Protein AF-A0A6L7NIH3-F1 (afdb_monomer)

Structure (mmCIF, N/CA/C/O backbone):
data_AF-A0A6L7NIH3-F1
#
_entry.id   AF-A0A6L7NIH3-F1
#
loop_
_atom_site.group_PDB
_atom_site.id
_atom_site.type_symbol
_atom_site.label_atom_id
_atom_site.label_alt_id
_atom_site.label_comp_id
_atom_site.label_asym_id
_atom_site.label_entity_id
_atom_site.label_seq_id
_atom_site.pdbx_PDB_ins_code
_atom_site.Cartn_x
_atom_site.Cartn_y
_atom_site.Cartn_z
_atom_site.occupancy
_atom_site.B_iso_or_equiv
_atom_site.auth_seq_id
_atom_site.auth_comp_id
_atom_site.auth_asym_id
_atom_site.auth_atom_id
_atom_site.pdbx_PDB_model_num
ATOM 1 N N . SER A 1 1 ? 32.859 -11.192 33.783 1.00 64.94 1 SER A N 1
ATOM 2 C CA . SER A 1 1 ? 32.296 -10.245 34.754 1.00 64.94 1 SER A CA 1
ATOM 3 C C . SER A 1 1 ? 31.969 -8.943 34.057 1.00 64.94 1 SER A C 1
ATOM 5 O O . SER A 1 1 ? 32.725 -8.543 33.173 1.00 64.94 1 SER A O 1
ATOM 7 N N . ILE A 1 2 ? 30.845 -8.334 34.425 1.00 68.31 2 ILE A N 1
ATOM 8 C CA . ILE A 1 2 ? 30.326 -7.071 33.870 1.00 68.31 2 ILE A CA 1
ATOM 9 C C . ILE A 1 2 ? 30.194 -6.080 35.036 1.00 68.31 2 ILE A C 1
ATOM 11 O O . ILE A 1 2 ? 29.838 -6.509 36.135 1.00 68.31 2 ILE A O 1
ATOM 15 N N . ASP A 1 3 ? 30.538 -4.809 34.839 1.00 68.25 3 ASP A N 1
ATOM 16 C CA . ASP A 1 3 ? 30.329 -3.763 35.853 1.00 68.25 3 ASP A CA 1
ATOM 17 C C . ASP A 1 3 ? 28.953 -3.084 35.744 1.00 68.25 3 ASP A C 1
ATOM 19 O O . ASP A 1 3 ? 28.199 -3.306 34.799 1.00 68.25 3 ASP A O 1
ATOM 23 N N . THR A 1 4 ? 28.624 -2.224 36.710 1.00 62.25 4 THR A N 1
ATOM 24 C CA . THR A 1 4 ? 27.371 -1.443 36.746 1.00 62.25 4 THR A CA 1
ATOM 25 C C . THR A 1 4 ? 27.206 -0.439 35.602 1.00 62.25 4 THR A C 1
ATOM 27 O O . THR A 1 4 ? 26.145 0.166 35.486 1.00 62.25 4 THR A O 1
ATOM 30 N N . THR A 1 5 ? 28.224 -0.249 34.758 1.00 66.06 5 THR A N 1
ATOM 31 C CA . THR A 1 5 ? 28.164 0.573 33.537 1.00 66.06 5 THR A CA 1
ATOM 32 C C . THR A 1 5 ? 28.042 -0.271 32.268 1.00 66.06 5 THR A C 1
ATOM 34 O O . THR A 1 5 ? 28.232 0.239 31.167 1.00 66.06 5 THR A O 1
ATOM 37 N N . GLU A 1 6 ? 27.730 -1.563 32.420 1.00 66.00 6 GLU A N 1
ATOM 38 C CA . GLU A 1 6 ? 27.560 -2.534 31.336 1.00 66.00 6 GLU A CA 1
ATOM 39 C C . GLU A 1 6 ? 28.835 -2.731 30.495 1.00 66.00 6 GLU A C 1
ATOM 41 O O . GLU A 1 6 ? 28.773 -3.054 29.308 1.00 66.00 6 GLU A O 1
ATOM 46 N N . ASN A 1 7 ? 30.013 -2.573 31.109 1.00 71.94 7 ASN A N 1
ATOM 47 C CA . ASN A 1 7 ? 31.295 -2.867 30.474 1.00 71.94 7 ASN A CA 1
ATOM 48 C C . ASN A 1 7 ? 31.843 -4.225 30.920 1.00 71.94 7 ASN A C 1
ATOM 50 O O . ASN A 1 7 ? 31.820 -4.599 32.097 1.00 71.94 7 ASN A O 1
ATOM 54 N N . THR A 1 8 ? 32.377 -4.987 29.965 1.00 64.19 8 THR A N 1
ATOM 55 C CA . THR A 1 8 ? 32.917 -6.325 30.237 1.00 64.19 8 THR A CA 1
ATOM 56 C C . THR A 1 8 ? 34.336 -6.242 30.810 1.00 64.19 8 THR A C 1
ATOM 58 O O . THR A 1 8 ? 35.269 -5.851 30.115 1.00 64.19 8 THR A O 1
ATOM 61 N N . LEU A 1 9 ? 34.550 -6.673 32.055 1.00 58.28 9 LEU A N 1
ATOM 62 C CA . LEU A 1 9 ? 35.848 -6.555 32.741 1.00 58.28 9 LEU A CA 1
ATOM 63 C C . LEU A 1 9 ? 36.758 -7.783 32.577 1.00 58.28 9 LEU A C 1
ATOM 65 O O . LEU A 1 9 ? 37.980 -7.653 32.464 1.00 58.28 9 LEU A O 1
ATOM 69 N N . LEU A 1 10 ? 36.177 -8.986 32.563 1.00 57.31 10 LEU A N 1
ATOM 70 C CA . LEU A 1 10 ? 36.913 -10.253 32.463 1.00 57.31 10 LEU A CA 1
ATOM 71 C C . LEU A 1 10 ? 36.092 -11.299 31.695 1.00 57.31 10 LEU A C 1
ATOM 73 O O . LEU A 1 10 ? 34.949 -11.572 32.069 1.00 57.31 10 LEU A O 1
ATOM 77 N N . VAL A 1 11 ? 36.673 -11.913 30.661 1.00 58.59 11 VAL A N 1
ATOM 78 C CA . VAL A 1 11 ? 36.019 -12.930 29.811 1.00 58.59 11 VAL A CA 1
ATOM 79 C C . VAL A 1 11 ? 36.783 -14.252 29.882 1.00 58.59 11 VAL A C 1
ATOM 81 O O . VAL A 1 11 ? 37.997 -14.273 30.088 1.00 58.59 11 VAL A O 1
ATOM 84 N N . TYR A 1 12 ? 36.069 -15.369 29.718 1.00 49.81 12 TYR A N 1
ATOM 85 C CA . TYR A 1 12 ? 36.653 -16.705 29.603 1.00 49.81 12 TYR A CA 1
ATOM 86 C C . TYR A 1 12 ? 37.753 -16.742 28.523 1.00 49.81 12 TYR A C 1
ATOM 88 O O . TYR A 1 12 ? 37.640 -16.103 27.478 1.00 49.81 12 TYR A O 1
ATOM 96 N N . ARG A 1 13 ? 38.806 -17.528 28.783 1.00 44.50 13 ARG A N 1
ATOM 97 C CA . ARG A 1 13 ? 40.161 -17.525 28.181 1.00 44.50 13 ARG A CA 1
ATOM 98 C C . ARG A 1 13 ? 40.282 -17.503 26.639 1.00 44.50 13 ARG A C 1
ATOM 100 O O . ARG A 1 13 ? 41.393 -17.337 26.152 1.00 44.50 13 ARG A O 1
ATOM 107 N N . ASN A 1 14 ? 39.190 -17.657 25.888 1.00 46.81 14 ASN A N 1
ATOM 108 C CA . ASN A 1 14 ? 39.171 -17.796 24.426 1.00 46.81 14 ASN A CA 1
ATOM 109 C C . ASN A 1 14 ? 38.407 -16.693 23.667 1.00 46.81 14 ASN A C 1
ATOM 111 O O . ASN A 1 14 ? 38.300 -16.799 22.450 1.00 46.81 14 ASN A O 1
ATOM 115 N N . ILE A 1 15 ? 37.908 -15.632 24.321 1.00 55.78 15 ILE A N 1
ATOM 116 C CA . ILE A 1 15 ? 37.278 -14.499 23.605 1.00 55.78 15 ILE A CA 1
ATOM 117 C C . ILE A 1 15 ? 37.863 -13.146 24.059 1.00 55.78 15 ILE A C 1
ATOM 119 O O . ILE A 1 15 ? 37.171 -12.347 24.692 1.00 55.78 15 ILE A O 1
ATOM 123 N N . PRO A 1 16 ? 39.142 -12.848 23.749 1.00 58.28 16 PRO A N 1
ATOM 124 C CA . PRO A 1 16 ? 39.789 -11.600 24.173 1.00 58.28 16 PRO A CA 1
ATOM 125 C C . PRO A 1 16 ? 39.113 -10.344 23.605 1.00 58.28 16 PRO A C 1
ATOM 127 O O . PRO A 1 16 ? 39.158 -9.289 24.227 1.00 58.28 16 PRO A O 1
ATOM 130 N N . ALA A 1 17 ? 38.456 -10.465 22.444 1.00 58.50 17 ALA A N 1
ATOM 131 C CA . ALA A 1 17 ? 37.812 -9.360 21.731 1.00 58.50 17 ALA A CA 1
ATOM 132 C C . ALA A 1 17 ? 36.633 -8.716 22.485 1.00 58.50 17 ALA A C 1
ATOM 134 O O . ALA A 1 17 ? 36.238 -7.602 22.152 1.00 58.50 17 ALA A O 1
ATOM 135 N N . LEU A 1 18 ? 36.072 -9.405 23.485 1.00 60.09 18 LEU A N 1
ATOM 136 C CA . LEU A 1 18 ? 34.954 -8.909 24.294 1.00 60.09 18 LEU A CA 1
ATOM 137 C C . LEU A 1 18 ? 35.406 -8.147 25.548 1.00 60.09 18 LEU A C 1
ATOM 139 O O . LEU A 1 18 ? 34.585 -7.501 26.189 1.00 60.09 18 LEU A O 1
ATOM 143 N N . GLN A 1 19 ? 36.690 -8.189 25.913 1.00 72.44 19 GLN A N 1
ATOM 144 C CA . GLN A 1 19 ? 37.177 -7.481 27.096 1.00 72.44 19 GLN A CA 1
ATOM 145 C C . GLN A 1 19 ? 37.177 -5.960 26.858 1.00 72.44 19 GLN A C 1
ATOM 147 O O . GLN A 1 19 ? 37.755 -5.478 25.888 1.00 72.44 19 GLN A O 1
ATOM 152 N N . GLY A 1 20 ? 36.525 -5.208 27.745 1.00 66.50 20 GLY A N 1
ATOM 153 C CA . GLY A 1 20 ? 36.356 -3.753 27.667 1.00 66.50 20 GLY A CA 1
ATOM 154 C C . GLY A 1 20 ? 35.228 -3.273 26.747 1.00 66.50 20 GLY A C 1
ATOM 155 O O . GLY A 1 20 ? 35.105 -2.070 26.546 1.00 66.50 20 GLY A O 1
ATOM 156 N N . GLN A 1 21 ? 34.426 -4.176 26.173 1.00 72.00 21 GLN A N 1
ATOM 157 C CA . GLN A 1 21 ? 33.307 -3.812 25.297 1.00 72.00 21 GLN A CA 1
ATOM 158 C C . GLN A 1 21 ? 32.047 -3.466 26.102 1.00 72.00 21 GLN A C 1
ATOM 160 O O . GLN A 1 21 ? 31.743 -4.142 27.094 1.00 72.00 21 GLN A O 1
ATOM 165 N N . TYR A 1 22 ? 31.312 -2.461 25.617 1.00 74.12 22 TYR A N 1
ATOM 166 C CA . TYR A 1 22 ? 29.986 -2.082 26.105 1.00 74.12 22 TYR A CA 1
ATOM 167 C C . TYR A 1 22 ? 28.936 -3.092 25.629 1.00 74.12 22 TYR A C 1
ATOM 169 O O . TYR A 1 22 ? 28.858 -3.416 24.436 1.00 74.12 22 TYR A O 1
ATOM 177 N N . VAL A 1 23 ? 28.130 -3.603 26.557 1.00 65.19 23 VAL A N 1
ATOM 178 C CA . VAL A 1 23 ? 27.123 -4.641 26.284 1.00 65.19 23 VAL A CA 1
ATOM 179 C C . VAL A 1 23 ? 25.685 -4.173 26.510 1.00 65.19 23 VAL A C 1
ATOM 181 O O . VAL A 1 23 ? 24.791 -5.009 26.528 1.00 65.19 23 VAL A O 1
ATOM 184 N N . GLY A 1 24 ? 25.456 -2.867 26.664 1.00 64.44 24 GLY A N 1
ATOM 185 C CA . GLY A 1 24 ? 24.135 -2.274 26.892 1.00 64.44 24 GLY A CA 1
ATOM 186 C C . GLY A 1 24 ? 23.243 -2.101 25.655 1.00 64.44 24 GLY A C 1
ATOM 187 O O . GLY A 1 24 ? 23.565 -2.608 24.576 1.00 64.44 24 GLY A O 1
ATOM 188 N N . PRO A 1 25 ? 22.108 -1.388 25.782 1.00 55.44 25 PRO A N 1
ATOM 189 C CA . PRO A 1 25 ? 21.162 -1.163 24.686 1.00 55.44 25 PRO A CA 1
ATOM 190 C C . PRO A 1 25 ? 21.832 -0.597 23.420 1.00 55.44 25 PRO A C 1
ATOM 192 O O . PRO A 1 25 ? 22.645 0.321 23.492 1.00 55.44 25 PRO A O 1
ATOM 195 N N . GLY A 1 26 ? 21.508 -1.167 22.252 1.00 52.91 26 GLY A N 1
ATOM 196 C CA . GLY A 1 26 ? 22.100 -0.792 20.956 1.00 52.91 26 GLY A CA 1
ATOM 197 C C . GLY A 1 26 ? 23.450 -1.455 20.631 1.00 52.91 26 GLY A C 1
ATOM 198 O O . GLY A 1 26 ? 23.969 -1.288 19.530 1.00 52.91 26 GLY A O 1
ATOM 199 N N . SER A 1 27 ? 24.020 -2.238 21.552 1.00 66.19 27 SER A N 1
ATOM 200 C CA . SER A 1 27 ? 25.218 -3.050 21.307 1.00 66.19 27 SER A CA 1
ATOM 201 C C . SER A 1 27 ? 24.884 -4.366 20.594 1.00 66.19 27 SER A C 1
ATOM 203 O O . SER A 1 27 ? 23.883 -5.013 20.897 1.00 66.19 27 SER A O 1
ATOM 205 N N . ARG A 1 28 ? 25.802 -4.862 19.747 1.00 53.38 28 ARG A N 1
ATOM 206 C CA . ARG A 1 28 ? 25.752 -6.234 19.186 1.00 53.38 28 ARG A CA 1
ATOM 207 C C . ARG A 1 28 ? 25.773 -7.344 20.250 1.00 53.38 28 ARG A C 1
ATOM 209 O O . ARG A 1 28 ? 25.602 -8.513 19.928 1.00 53.38 28 ARG A O 1
ATOM 216 N N . TYR A 1 29 ? 26.039 -6.983 21.506 1.00 59.31 29 TYR A N 1
ATOM 217 C CA . TYR A 1 29 ? 26.082 -7.873 22.662 1.00 59.31 29 TYR A CA 1
ATOM 218 C C . TYR A 1 29 ? 24.987 -7.563 23.692 1.00 59.31 29 TYR A C 1
ATOM 220 O O . TYR A 1 29 ? 25.097 -8.019 24.829 1.00 59.31 29 TYR A O 1
ATOM 228 N N . ALA A 1 30 ? 23.937 -6.825 23.306 1.00 59.81 30 ALA A N 1
ATOM 229 C CA . ALA A 1 30 ? 22.843 -6.413 24.189 1.00 59.81 30 ALA A CA 1
ATOM 230 C C . ALA A 1 30 ? 22.188 -7.576 24.961 1.00 59.81 30 ALA A C 1
ATOM 232 O O . ALA A 1 30 ? 21.695 -7.379 26.061 1.00 59.81 30 ALA A O 1
ATOM 233 N N . GLY A 1 31 ? 22.244 -8.818 24.464 1.00 58.00 31 GLY A N 1
ATOM 234 C CA . GLY A 1 31 ? 21.772 -9.991 25.216 1.00 58.00 31 GLY A CA 1
ATOM 235 C C . GLY A 1 31 ? 22.489 -10.219 26.560 1.00 58.00 31 GLY A C 1
ATOM 236 O O . GLY A 1 31 ? 21.926 -10.844 27.456 1.00 58.00 31 G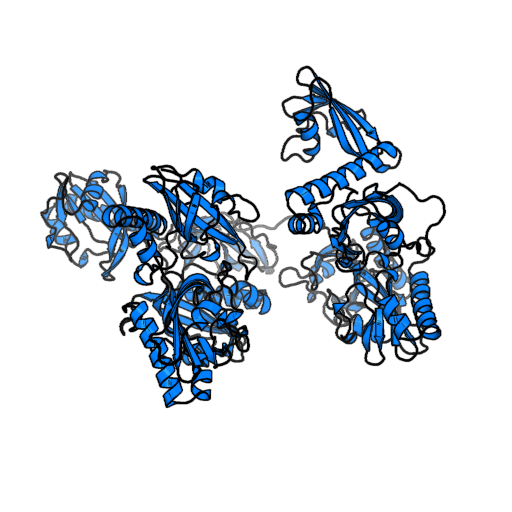LY A O 1
ATOM 237 N N . LEU A 1 32 ? 23.706 -9.689 26.736 1.00 60.94 32 LEU A N 1
ATOM 238 C CA . LEU A 1 32 ? 24.458 -9.764 27.991 1.00 60.94 32 LEU A CA 1
ATOM 239 C C . LEU A 1 32 ? 24.067 -8.670 29.002 1.00 60.94 32 LEU A C 1
ATOM 241 O O . LEU A 1 32 ? 24.336 -8.862 30.188 1.00 60.94 32 LEU A O 1
ATOM 245 N N . SER A 1 33 ? 23.416 -7.569 28.589 1.00 65.00 33 SER A N 1
ATOM 246 C CA . SER A 1 33 ? 22.929 -6.538 29.529 1.00 65.00 33 SER A CA 1
ATOM 247 C C . SER A 1 33 ? 21.819 -7.065 30.429 1.00 65.00 33 SER A C 1
ATOM 249 O O . SER A 1 33 ? 21.746 -6.687 31.596 1.00 65.00 33 SER A O 1
ATOM 251 N N . ARG A 1 34 ? 21.014 -8.017 29.936 1.00 66.50 34 ARG A N 1
ATOM 252 C CA . ARG A 1 34 ? 19.962 -8.669 30.726 1.00 66.50 34 ARG A CA 1
ATOM 253 C C . ARG A 1 34 ? 20.533 -9.320 31.988 1.00 66.50 34 ARG A C 1
ATOM 255 O O . ARG A 1 34 ? 19.971 -9.141 33.058 1.00 66.50 34 ARG A O 1
ATOM 262 N N . LEU A 1 35 ? 21.706 -9.956 31.894 1.00 66.62 35 LEU A N 1
ATOM 263 C CA . LEU A 1 35 ? 22.399 -10.532 33.055 1.00 66.62 35 LEU A CA 1
ATOM 264 C C . LEU A 1 35 ? 22.816 -9.465 34.074 1.00 66.62 35 LEU A C 1
ATOM 266 O O . LEU A 1 35 ? 22.855 -9.756 35.264 1.00 66.62 35 LEU A O 1
ATOM 270 N N . ALA A 1 36 ? 23.136 -8.247 33.624 1.00 65.00 36 ALA A N 1
ATOM 271 C CA . ALA A 1 36 ? 23.441 -7.135 34.518 1.00 65.00 36 ALA A CA 1
ATOM 272 C C . ALA A 1 36 ? 22.186 -6.582 35.208 1.00 65.00 36 ALA A C 1
ATOM 274 O O . ALA A 1 36 ? 22.233 -6.251 36.390 1.00 65.00 36 ALA A O 1
ATOM 275 N N . GLN A 1 37 ? 21.064 -6.546 34.490 1.00 69.38 37 GLN A N 1
ATOM 276 C CA . GLN A 1 37 ? 19.787 -6.020 34.969 1.00 69.38 37 GLN A CA 1
ATOM 277 C C . GLN A 1 37 ? 19.054 -6.978 35.919 1.00 69.38 37 GLN A C 1
ATOM 279 O O . GLN A 1 37 ? 18.404 -6.515 36.852 1.00 69.38 37 GLN A O 1
ATOM 284 N N . THR A 1 38 ? 19.155 -8.295 35.706 1.00 70.31 38 THR A N 1
ATOM 285 C CA . THR A 1 38 ? 18.419 -9.295 36.500 1.00 70.31 38 THR A CA 1
ATOM 286 C C . THR A 1 38 ? 19.219 -9.874 37.665 1.00 70.31 38 THR A C 1
ATOM 288 O O . THR A 1 38 ? 18.630 -10.454 38.573 1.00 70.31 38 THR A O 1
ATOM 291 N N . SER A 1 39 ? 20.548 -9.715 37.690 1.00 72.19 39 SER A N 1
ATOM 292 C CA . SER A 1 39 ? 21.392 -10.291 38.746 1.00 72.19 39 SER A CA 1
ATOM 293 C C . SER A 1 39 ? 21.141 -9.695 40.139 1.00 72.19 39 SER A C 1
ATOM 295 O O . SER A 1 39 ? 21.048 -8.483 40.316 1.00 72.19 39 SER A O 1
ATOM 297 N N . ALA A 1 40 ? 21.102 -10.564 41.149 1.00 77.38 40 ALA A N 1
ATOM 298 C CA . ALA A 1 40 ? 20.905 -10.216 42.555 1.00 77.38 40 ALA A CA 1
ATOM 299 C C . ALA A 1 40 ? 22.034 -10.783 43.435 1.00 77.38 40 ALA A C 1
ATOM 301 O O . ALA A 1 40 ? 22.788 -11.657 42.997 1.00 77.38 40 ALA A O 1
ATOM 302 N N . GLU A 1 41 ? 22.136 -10.315 44.686 1.00 78.81 41 GLU A N 1
ATOM 303 C CA . GLU A 1 41 ? 23.136 -10.803 45.657 1.00 78.81 41 GLU A CA 1
ATOM 304 C C . GLU A 1 41 ? 22.990 -12.299 45.971 1.00 78.81 41 GLU A C 1
ATOM 306 O O . GLU A 1 41 ? 23.982 -12.971 46.238 1.00 78.81 41 GLU A O 1
ATOM 311 N N . GLU A 1 42 ? 21.774 -12.848 45.902 1.00 78.12 42 GLU A N 1
ATOM 312 C CA . GLU A 1 42 ? 21.524 -14.281 46.125 1.00 78.12 42 GLU A CA 1
ATOM 313 C C . GLU A 1 42 ? 21.832 -15.149 44.887 1.00 78.12 42 GLU A C 1
ATOM 315 O O . GLU A 1 42 ? 21.912 -16.375 44.980 1.00 78.12 42 GLU A O 1
ATOM 320 N N . GLY A 1 43 ? 22.083 -14.507 43.742 1.00 78.44 43 GLY A N 1
ATOM 321 C CA . GLY A 1 43 ? 22.310 -15.142 42.450 1.00 78.44 43 GLY A CA 1
ATOM 322 C C . GLY A 1 43 ? 21.023 -15.570 41.739 1.00 78.44 43 GLY A C 1
ATOM 323 O O . GLY A 1 43 ? 20.030 -15.937 42.361 1.00 78.44 43 GLY A O 1
ATOM 324 N N . VAL A 1 44 ? 21.044 -15.525 40.408 1.00 78.69 44 VAL A N 1
ATOM 325 C CA . VAL A 1 44 ? 19.909 -15.849 39.536 1.00 78.69 44 VAL A CA 1
ATOM 326 C C . VAL A 1 44 ? 20.315 -16.898 38.513 1.00 78.69 44 VAL A C 1
ATOM 328 O O . VAL A 1 44 ? 21.457 -16.918 38.046 1.00 78.69 44 VAL A O 1
ATOM 331 N N . TRP A 1 45 ? 19.374 -17.771 38.164 1.00 76.19 45 TRP A N 1
ATOM 332 C CA . TRP A 1 45 ? 19.521 -18.688 37.041 1.00 76.19 45 TRP A CA 1
ATOM 333 C C . TRP A 1 45 ? 18.786 -18.131 35.834 1.00 76.19 45 TRP A C 1
ATOM 335 O O . TRP A 1 45 ? 17.589 -17.883 35.898 1.00 76.19 45 TRP A O 1
ATOM 345 N N . GLU A 1 46 ? 19.509 -18.005 34.736 1.00 68.56 46 GLU A N 1
ATOM 346 C CA . GLU A 1 46 ? 19.025 -17.526 33.449 1.00 68.56 46 GLU A CA 1
ATOM 347 C C . GLU A 1 46 ? 19.299 -18.592 32.391 1.00 68.56 46 GLU A C 1
ATOM 349 O O . GLU A 1 46 ? 20.247 -19.379 32.500 1.00 68.56 46 GLU A O 1
ATOM 354 N N . THR A 1 47 ? 18.475 -18.625 31.353 1.00 64.25 47 THR A N 1
ATOM 355 C CA . THR A 1 47 ? 18.703 -19.491 30.195 1.00 64.25 47 THR A CA 1
ATOM 356 C C . THR A 1 47 ? 19.078 -18.609 29.013 1.00 64.25 47 THR A C 1
ATOM 358 O O . THR A 1 47 ? 18.345 -17.697 28.647 1.00 64.25 47 THR A O 1
ATOM 361 N N . THR A 1 48 ? 20.242 -18.865 28.423 1.00 63.19 48 THR A N 1
ATOM 362 C CA . THR A 1 48 ? 20.728 -18.156 27.233 1.00 63.19 48 THR A CA 1
ATOM 363 C C . THR A 1 48 ? 21.036 -19.153 26.126 1.00 63.19 48 THR A C 1
ATOM 365 O O . THR A 1 48 ? 21.175 -20.348 26.374 1.00 63.19 48 THR A O 1
ATOM 368 N N . GLN A 1 49 ? 21.214 -18.676 24.901 1.00 61.38 49 GLN A N 1
ATOM 369 C CA . GLN A 1 49 ? 21.712 -19.508 23.806 1.00 61.38 49 GLN A CA 1
ATOM 370 C C . GLN A 1 49 ? 23.236 -19.438 23.722 1.00 61.38 49 GLN A C 1
ATOM 372 O O . GLN A 1 49 ? 23.859 -18.451 24.125 1.00 61.38 49 GLN A O 1
ATOM 377 N N . GLY A 1 50 ? 23.860 -20.500 23.223 1.00 59.31 50 GLY A N 1
ATOM 378 C CA . GLY A 1 50 ? 25.252 -20.430 22.812 1.00 59.31 50 GLY A CA 1
ATOM 379 C C . GLY A 1 50 ? 25.755 -21.718 22.187 1.00 59.31 50 GLY A C 1
ATOM 380 O O . GLY A 1 50 ? 25.362 -22.815 22.573 1.00 59.31 50 GLY A O 1
ATOM 381 N N . VAL A 1 51 ? 26.697 -21.577 21.257 1.00 55.69 51 VAL A N 1
ATOM 382 C CA . VAL A 1 51 ? 27.351 -22.716 20.612 1.00 55.69 51 VAL A CA 1
ATOM 383 C C . VAL A 1 51 ? 28.087 -23.544 21.663 1.00 55.69 51 VAL A C 1
ATOM 385 O O . VAL A 1 51 ? 28.990 -23.053 22.355 1.00 55.69 51 VAL A O 1
ATOM 388 N N . ASN A 1 52 ? 27.713 -24.813 21.799 1.00 59.19 52 ASN A N 1
ATOM 389 C CA . ASN A 1 52 ? 28.450 -25.742 22.632 1.00 59.19 52 ASN A CA 1
ATOM 390 C C . ASN A 1 52 ? 29.825 -25.982 21.982 1.00 59.19 52 ASN A C 1
ATOM 392 O O . ASN A 1 52 ? 29.927 -26.447 20.843 1.00 59.19 52 ASN A O 1
ATOM 396 N N . PRO A 1 53 ? 30.926 -25.664 22.685 1.00 50.91 53 PRO A N 1
ATOM 397 C CA . PRO A 1 53 ? 32.263 -25.745 22.111 1.00 50.91 53 PRO A CA 1
ATOM 398 C C . PRO A 1 53 ? 32.689 -27.178 21.751 1.00 50.91 53 PRO A C 1
ATOM 400 O O . PRO A 1 53 ? 33.634 -27.328 20.967 1.00 50.91 53 PRO A O 1
ATOM 403 N N . VAL A 1 54 ? 32.016 -28.195 22.307 1.00 49.38 54 VAL A N 1
ATOM 404 C CA . VAL A 1 54 ? 32.258 -29.626 22.081 1.00 49.38 54 VAL A CA 1
ATOM 405 C C . VAL A 1 54 ? 31.463 -30.139 20.884 1.00 49.38 54 VAL A C 1
ATOM 407 O O . VAL A 1 54 ? 32.066 -30.680 19.962 1.00 49.38 54 VAL A O 1
ATOM 410 N N . THR A 1 55 ? 30.142 -29.950 20.869 1.00 50.81 55 THR A N 1
ATOM 411 C CA . THR A 1 55 ? 29.258 -30.478 19.810 1.00 50.81 55 THR A CA 1
ATOM 412 C C . THR A 1 55 ? 29.228 -29.591 18.566 1.00 50.81 55 THR A C 1
ATOM 414 O O . THR A 1 55 ? 28.806 -30.046 17.509 1.00 50.81 55 THR A O 1
ATOM 417 N N . LYS A 1 56 ? 29.702 -28.339 18.674 1.00 49.34 56 LYS A N 1
ATOM 418 C CA . LYS A 1 56 ? 29.605 -27.291 17.640 1.00 49.34 56 LYS A CA 1
ATOM 419 C C . LYS A 1 56 ? 28.170 -26.919 17.264 1.00 49.34 56 LYS A C 1
ATOM 421 O O . LYS A 1 56 ? 27.979 -26.201 16.290 1.00 49.34 56 LYS A O 1
ATOM 426 N N . GLN A 1 57 ? 27.189 -27.369 18.038 1.00 50.41 57 GLN A N 1
ATOM 427 C CA . GLN A 1 57 ? 25.780 -27.068 17.831 1.00 50.41 57 GLN A CA 1
ATOM 428 C C . GLN A 1 57 ? 25.337 -25.948 18.765 1.00 50.41 57 GLN A C 1
ATOM 430 O O . GLN A 1 57 ? 25.927 -25.729 19.827 1.00 50.41 57 GLN A O 1
ATOM 435 N N . GLU A 1 58 ? 24.322 -25.208 18.342 1.00 55.00 58 GLU A N 1
ATOM 436 C CA . GLU A 1 58 ? 23.676 -24.216 19.184 1.00 55.00 58 GLU A CA 1
ATOM 437 C C . GLU A 1 58 ? 22.790 -24.934 20.202 1.00 55.00 58 GLU A C 1
ATOM 439 O O . GLU A 1 58 ? 21.902 -25.699 19.840 1.00 55.00 58 GLU A O 1
ATOM 444 N N . GLU A 1 59 ? 23.082 -24.741 21.487 1.00 60.88 59 GLU A N 1
ATOM 445 C CA . GLU A 1 59 ? 22.396 -25.440 22.570 1.00 60.88 59 GLU A CA 1
ATOM 446 C C . GLU A 1 59 ? 21.921 -24.435 23.629 1.00 60.88 59 GLU A C 1
ATOM 448 O O . GLU A 1 59 ? 22.591 -23.419 23.868 1.00 60.88 59 GLU A O 1
ATOM 453 N N . PRO A 1 60 ? 20.799 -24.711 24.319 1.00 61.69 60 PRO A N 1
ATOM 454 C CA . PRO A 1 60 ? 20.424 -23.966 25.510 1.00 61.69 60 PRO A CA 1
ATOM 455 C C . PRO A 1 60 ? 21.536 -24.048 26.564 1.00 61.69 60 PRO A C 1
ATOM 457 O O . PRO A 1 60 ? 22.046 -25.124 26.893 1.00 61.69 60 PRO A O 1
ATOM 460 N N . ARG A 1 61 ? 21.919 -22.900 27.120 1.00 68.69 61 ARG A N 1
ATOM 461 C CA . ARG A 1 61 ? 22.908 -22.783 28.193 1.00 68.69 61 ARG A CA 1
ATOM 462 C C . ARG A 1 61 ? 22.237 -22.251 29.447 1.00 68.69 61 ARG A C 1
ATOM 464 O O . ARG A 1 61 ? 21.573 -21.219 29.410 1.00 68.69 61 ARG A O 1
ATOM 471 N N . ARG A 1 62 ? 22.467 -22.914 30.578 1.00 71.81 62 ARG A N 1
ATOM 472 C CA . ARG A 1 62 ? 22.095 -22.383 31.893 1.00 71.81 62 ARG A CA 1
ATOM 473 C C . ARG A 1 62 ? 23.217 -21.490 32.386 1.00 71.81 62 ARG A C 1
ATOM 475 O O . ARG A 1 62 ? 24.372 -21.916 32.440 1.00 71.81 62 ARG A O 1
ATOM 482 N N . VAL A 1 63 ? 22.873 -20.253 32.713 1.00 75.06 63 VAL A N 1
ATOM 483 C CA . VAL A 1 63 ? 23.770 -19.225 33.226 1.00 75.06 63 VAL A CA 1
ATOM 484 C C . VAL A 1 63 ? 23.377 -18.936 34.663 1.00 75.06 63 VAL A C 1
ATOM 486 O O . VAL A 1 63 ? 22.253 -18.535 34.931 1.00 75.06 63 VAL A O 1
ATOM 489 N N . PHE A 1 64 ? 24.303 -19.122 35.594 1.00 81.75 64 PHE A N 1
ATOM 490 C CA . PHE A 1 64 ? 24.148 -18.603 36.946 1.00 81.75 64 PHE A CA 1
ATOM 491 C C . PHE A 1 64 ? 24.877 -17.269 37.034 1.00 81.75 64 PHE A C 1
ATOM 493 O O . PHE A 1 64 ? 26.063 -17.220 36.695 1.00 81.75 64 PHE A O 1
ATOM 500 N N . ALA A 1 65 ? 24.195 -16.212 37.466 1.00 82.94 65 ALA A N 1
ATOM 501 C CA . ALA A 1 65 ? 24.753 -14.871 37.607 1.00 82.94 65 ALA A CA 1
ATOM 502 C C . ALA A 1 65 ? 24.509 -14.317 39.014 1.00 82.94 65 ALA A C 1
ATOM 504 O O . ALA A 1 65 ? 23.393 -14.370 39.510 1.00 82.94 65 ALA A O 1
ATOM 505 N N . ILE A 1 66 ? 25.538 -13.762 39.651 1.00 85.25 66 ILE A N 1
ATOM 506 C CA . ILE A 1 66 ? 25.467 -13.159 40.987 1.00 85.25 66 ILE A CA 1
ATOM 507 C C . ILE A 1 66 ? 26.040 -11.744 40.955 1.00 85.25 66 ILE A C 1
ATOM 509 O O . ILE A 1 66 ? 27.098 -11.516 40.362 1.00 85.25 66 ILE A O 1
ATOM 513 N N . LEU A 1 67 ? 25.343 -10.806 41.595 1.00 81.31 67 LEU A N 1
ATOM 514 C CA . LEU A 1 67 ? 25.805 -9.435 41.785 1.00 81.31 67 LEU A CA 1
ATOM 515 C C . LEU A 1 67 ? 26.568 -9.338 43.109 1.00 81.31 67 LEU A C 1
ATOM 517 O O . LEU A 1 67 ? 26.028 -9.654 44.165 1.00 81.31 67 LEU A O 1
ATOM 521 N N . HIS A 1 68 ? 27.820 -8.894 43.069 1.00 82.75 68 HIS A N 1
ATOM 522 C CA . HIS A 1 68 ? 28.616 -8.661 44.271 1.00 82.75 68 HIS A CA 1
ATOM 523 C C . HIS A 1 68 ? 29.533 -7.453 44.075 1.00 82.75 68 HIS A C 1
ATOM 525 O O . HIS A 1 68 ? 30.265 -7.392 43.090 1.00 82.75 68 HIS A O 1
ATOM 531 N N . ASP A 1 69 ? 29.482 -6.486 44.996 1.00 81.25 69 ASP A N 1
ATOM 532 C CA . ASP A 1 69 ? 30.277 -5.247 44.955 1.00 81.25 69 ASP A CA 1
ATOM 533 C C . ASP A 1 69 ? 30.168 -4.472 43.623 1.00 81.25 69 ASP A C 1
ATOM 535 O O . ASP A 1 69 ? 31.150 -3.944 43.100 1.00 81.25 69 ASP A O 1
ATOM 539 N N . GLY A 1 70 ? 28.962 -4.416 43.042 1.00 71.88 70 GLY A N 1
ATOM 540 C CA . GLY A 1 70 ? 28.722 -3.746 41.755 1.00 71.88 70 GLY A CA 1
ATOM 541 C C . GLY A 1 70 ? 29.305 -4.485 40.544 1.00 71.88 70 GLY A C 1
ATOM 542 O O . GLY A 1 70 ? 29.403 -3.914 39.460 1.00 71.88 70 GLY A O 1
ATOM 543 N N . LEU A 1 71 ? 29.703 -5.748 40.717 1.00 72.94 71 LEU A N 1
ATOM 544 C CA . LEU A 1 71 ? 30.201 -6.617 39.659 1.00 72.94 71 LEU A CA 1
ATOM 545 C C . LEU A 1 71 ? 29.308 -7.842 39.509 1.00 72.94 71 LEU A C 1
ATOM 547 O O . LEU A 1 71 ? 29.000 -8.532 40.479 1.00 72.94 71 LEU A O 1
ATOM 551 N N . VAL A 1 72 ? 28.952 -8.154 38.269 1.00 76.62 72 VAL A N 1
ATOM 552 C CA . VAL A 1 72 ? 28.204 -9.364 37.933 1.00 76.62 72 VAL A CA 1
ATOM 553 C C . VAL A 1 72 ? 29.177 -10.476 37.590 1.00 76.62 72 VAL A C 1
ATOM 555 O O . VAL A 1 72 ? 29.962 -10.378 36.639 1.00 76.62 72 VAL A O 1
ATOM 558 N N . PHE A 1 73 ? 29.129 -11.553 38.366 1.00 79.25 73 PHE A N 1
ATOM 559 C CA . PHE A 1 73 ? 29.870 -12.784 38.127 1.00 79.25 73 PHE A CA 1
ATOM 560 C C . PHE A 1 73 ? 28.923 -13.814 37.539 1.00 79.25 73 PHE A C 1
ATOM 562 O O . PHE A 1 73 ? 27.922 -14.147 38.162 1.00 79.25 73 PHE A O 1
ATOM 569 N N . SER A 1 74 ? 29.246 -14.343 36.361 1.00 75.56 74 SER A N 1
ATOM 570 C CA . SER A 1 74 ? 28.434 -15.373 35.724 1.00 75.56 74 SER A CA 1
ATOM 571 C C . SER A 1 74 ? 29.257 -16.576 35.281 1.00 75.56 74 SER A C 1
ATOM 573 O O . SER A 1 74 ? 30.430 -16.457 34.914 1.00 75.56 74 SER A O 1
ATOM 575 N N . SER A 1 75 ? 28.636 -17.751 35.336 1.00 75.44 75 SER A N 1
ATOM 576 C CA . SER A 1 75 ? 29.164 -19.007 34.803 1.00 75.44 75 SER A CA 1
ATOM 577 C C . SER A 1 75 ? 28.058 -19.726 34.044 1.00 75.44 75 SER A C 1
ATOM 579 O O . SER A 1 75 ? 26.900 -19.653 34.448 1.00 75.44 75 SER A O 1
ATOM 581 N N . SER A 1 76 ? 28.402 -20.422 32.958 1.00 70.44 76 SER A N 1
ATOM 582 C CA . SER A 1 76 ? 27.421 -21.143 32.147 1.00 70.44 76 SER A CA 1
ATOM 583 C C . SER A 1 76 ? 27.827 -22.577 31.837 1.00 70.44 76 SER A C 1
ATOM 585 O O . SER A 1 76 ? 29.008 -22.870 31.629 1.00 70.44 76 SER A O 1
ATOM 587 N N . HIS A 1 77 ? 26.839 -23.463 31.741 1.00 65.56 77 HIS A N 1
ATOM 588 C CA . HIS A 1 77 ? 26.997 -24.823 31.227 1.00 65.56 77 HIS A CA 1
ATOM 589 C C . HIS A 1 77 ? 25.938 -25.119 30.159 1.00 65.56 77 HIS A C 1
ATOM 591 O O . HIS A 1 77 ? 24.873 -24.502 30.161 1.00 65.56 77 HIS A O 1
ATOM 597 N N . SER A 1 78 ? 26.229 -26.049 29.242 1.00 61.41 78 SER A N 1
ATOM 598 C CA . SER A 1 78 ? 25.191 -26.621 28.373 1.00 61.41 78 SER A CA 1
ATOM 599 C C . SER A 1 78 ? 24.143 -27.302 29.251 1.00 61.41 78 SER A C 1
ATOM 601 O O . SER A 1 78 ? 24.502 -28.014 30.195 1.00 61.41 78 SER A O 1
ATOM 603 N N . ALA A 1 79 ? 22.872 -27.015 28.995 1.00 60.09 79 ALA A N 1
ATOM 604 C CA . ALA A 1 79 ? 21.745 -27.572 29.729 1.00 60.09 79 ALA A CA 1
ATOM 605 C C . ALA A 1 79 ? 21.712 -29.107 29.576 1.00 60.09 79 ALA A C 1
ATOM 607 O O . ALA A 1 79 ? 21.996 -29.629 28.498 1.00 60.09 79 ALA A O 1
ATOM 608 N N . LEU A 1 80 ? 21.401 -29.846 30.647 1.00 58.31 80 LEU A N 1
ATOM 609 C CA . LEU A 1 80 ? 21.104 -31.280 30.526 1.00 58.31 80 LEU A CA 1
ATOM 610 C C . LEU A 1 80 ? 19.758 -31.454 29.800 1.00 58.31 80 LEU A C 1
ATOM 612 O O . LEU A 1 80 ? 18.930 -30.551 29.838 1.00 58.31 80 LEU A O 1
ATOM 616 N N . VAL A 1 81 ? 19.488 -32.616 29.191 1.00 57.66 81 VAL A N 1
ATOM 617 C CA . VAL A 1 81 ? 18.193 -32.881 28.515 1.00 57.66 81 VAL A CA 1
ATOM 618 C C . VAL A 1 81 ? 16.999 -32.595 29.440 1.00 57.66 81 VAL A C 1
ATOM 620 O O . VAL A 1 81 ? 16.038 -31.957 29.024 1.00 57.66 81 VAL A O 1
ATOM 623 N N . SER A 1 82 ? 17.113 -32.929 30.731 1.00 60.97 82 SER A N 1
ATOM 624 C CA . SER A 1 82 ? 16.099 -32.609 31.748 1.00 60.97 82 SER A CA 1
ATOM 625 C C . SER A 1 82 ? 15.844 -31.107 31.933 1.00 60.97 82 SER A C 1
ATOM 627 O O . SER A 1 82 ? 14.735 -30.705 32.270 1.00 60.97 82 SER A O 1
ATOM 629 N N . ASP A 1 83 ? 16.861 -30.270 31.725 1.00 67.00 83 ASP A N 1
ATOM 630 C CA . ASP A 1 83 ? 16.741 -28.811 31.809 1.00 67.00 83 ASP A CA 1
ATOM 631 C C . ASP A 1 83 ? 16.067 -28.241 30.545 1.00 67.00 83 ASP A C 1
ATOM 633 O O . ASP A 1 83 ? 15.360 -27.232 30.610 1.00 67.00 83 ASP A O 1
ATOM 637 N N . VAL A 1 84 ? 16.254 -28.896 29.392 1.00 69.00 84 VAL A N 1
ATOM 638 C CA . VAL A 1 84 ? 15.608 -28.532 28.120 1.00 69.00 84 VAL A CA 1
ATOM 639 C C . VAL A 1 84 ? 14.125 -28.908 28.139 1.00 69.00 84 VAL A C 1
ATOM 641 O O . VAL A 1 84 ? 13.292 -28.072 27.799 1.00 69.00 84 VAL A O 1
ATOM 644 N N . GLU A 1 85 ? 13.774 -30.100 28.630 1.00 81.56 85 GLU A N 1
ATOM 645 C CA . GLU A 1 85 ? 12.375 -30.509 28.830 1.00 81.56 85 GLU A CA 1
ATOM 646 C C . GLU A 1 85 ? 11.614 -29.539 29.747 1.00 81.56 85 GLU A C 1
ATOM 648 O O . GLU A 1 85 ? 10.476 -29.160 29.460 1.00 81.56 85 GLU A O 1
ATOM 653 N N . ALA A 1 86 ? 12.251 -29.095 30.837 1.00 78.56 86 ALA A N 1
ATOM 654 C CA . ALA A 1 86 ? 11.678 -28.092 31.733 1.00 78.56 86 ALA A CA 1
ATOM 655 C C . ALA A 1 86 ? 11.454 -26.744 31.024 1.00 78.56 86 ALA A C 1
ATOM 657 O O . ALA A 1 86 ? 10.421 -26.112 31.233 1.00 78.56 86 ALA A O 1
ATOM 658 N N . SER A 1 87 ? 12.382 -26.340 30.152 1.00 78.38 87 SER A N 1
ATOM 659 C CA . SER A 1 87 ? 12.282 -25.093 29.381 1.00 78.38 87 SER A CA 1
ATOM 660 C C . SER A 1 87 ? 11.140 -25.137 28.360 1.00 78.38 87 SER A C 1
ATOM 662 O O . SER A 1 87 ? 10.398 -24.168 28.231 1.00 78.38 87 SER A O 1
ATOM 664 N N . VAL A 1 88 ? 10.941 -26.273 27.682 1.00 85.94 88 VAL A N 1
ATOM 665 C CA . VAL A 1 88 ? 9.805 -26.458 26.762 1.00 85.94 88 VAL A CA 1
ATOM 666 C C . VAL A 1 88 ? 8.475 -26.381 27.512 1.00 85.94 88 VAL A C 1
ATOM 668 O O . VAL A 1 88 ? 7.553 -25.706 27.060 1.00 85.94 88 VAL A O 1
ATOM 671 N N . ARG A 1 89 ? 8.375 -27.011 28.688 1.00 91.12 89 ARG A N 1
ATOM 672 C CA . ARG A 1 89 ? 7.171 -26.913 29.530 1.00 91.12 89 ARG A CA 1
ATOM 673 C C . ARG A 1 89 ? 6.890 -25.483 29.974 1.00 91.12 89 ARG A C 1
ATOM 675 O O . ARG A 1 89 ? 5.737 -25.072 29.969 1.00 91.12 89 ARG A O 1
ATOM 682 N N . GLU A 1 90 ? 7.924 -24.726 30.335 1.00 87.44 90 GLU A N 1
ATOM 683 C CA . GLU A 1 90 ? 7.785 -23.311 30.690 1.00 87.44 90 GLU A CA 1
ATOM 684 C C . GLU A 1 90 ? 7.300 -22.474 29.497 1.00 87.44 90 GLU A C 1
ATOM 686 O O . GLU A 1 90 ? 6.411 -21.640 29.657 1.00 87.44 90 GLU A O 1
ATOM 691 N N . TYR A 1 91 ? 7.836 -22.720 28.299 1.00 88.44 91 TYR A N 1
ATOM 692 C CA . TYR A 1 91 ? 7.422 -22.028 27.077 1.00 88.44 91 TYR A CA 1
ATOM 693 C C . TYR A 1 91 ? 5.948 -22.312 26.731 1.00 88.44 91 TYR A C 1
ATOM 695 O O . TYR A 1 91 ? 5.183 -21.384 26.473 1.00 88.44 91 TYR A O 1
ATOM 703 N N . VAL A 1 92 ? 5.510 -23.572 26.835 1.00 95.12 92 VAL A N 1
ATOM 704 C CA . VAL A 1 92 ? 4.095 -23.952 26.661 1.00 95.12 92 VAL A CA 1
ATOM 705 C C . VAL A 1 92 ? 3.206 -23.347 27.758 1.00 95.12 92 VAL A C 1
ATOM 707 O O . VAL A 1 92 ? 2.126 -22.848 27.456 1.00 95.12 92 VAL A O 1
ATOM 710 N N . ALA A 1 93 ? 3.665 -23.305 29.012 1.00 92.88 93 ALA A N 1
ATOM 711 C CA . ALA A 1 93 ? 2.915 -22.697 30.115 1.00 92.88 93 ALA A CA 1
ATOM 712 C C . ALA A 1 93 ? 2.738 -21.175 29.956 1.00 92.88 93 ALA A C 1
ATOM 714 O O . ALA A 1 93 ? 1.707 -20.624 30.339 1.00 92.88 93 ALA A O 1
ATOM 715 N N . LYS A 1 94 ? 3.723 -20.480 29.371 1.00 90.94 94 LYS A N 1
ATOM 716 C CA . LYS A 1 94 ? 3.589 -19.058 29.009 1.00 90.94 94 LYS A CA 1
ATOM 717 C C . LYS A 1 94 ? 2.515 -18.858 27.944 1.00 90.94 94 LYS A C 1
ATOM 719 O O . LYS A 1 94 ? 1.724 -17.927 28.059 1.00 90.94 94 LYS A O 1
ATOM 724 N N . ALA A 1 95 ? 2.453 -19.745 26.951 1.00 92.88 95 ALA A N 1
ATOM 725 C CA . ALA A 1 95 ? 1.427 -19.692 25.917 1.00 92.88 95 ALA A CA 1
ATOM 726 C C . ALA A 1 95 ? 0.015 -19.919 26.479 1.00 92.88 95 ALA A C 1
ATOM 728 O O . ALA A 1 95 ? -0.897 -19.169 26.134 1.00 92.88 95 ALA A O 1
ATOM 729 N N . THR A 1 96 ? -0.171 -20.888 27.384 1.00 96.19 96 THR A N 1
ATOM 730 C CA . THR A 1 96 ? -1.475 -21.099 28.039 1.00 96.19 96 THR A CA 1
ATOM 731 C C . THR A 1 96 ? -1.847 -19.943 28.963 1.00 96.19 96 THR A C 1
ATOM 733 O O . THR A 1 96 ? -2.989 -19.507 28.952 1.00 96.19 96 THR A O 1
ATOM 736 N N . ALA A 1 97 ? -0.892 -19.370 29.703 1.00 92.69 97 ALA A N 1
ATOM 737 C CA . ALA A 1 97 ? -1.158 -18.186 30.523 1.00 92.69 97 ALA A CA 1
ATOM 738 C C . ALA A 1 97 ? -1.564 -16.972 29.670 1.00 92.69 97 ALA A C 1
ATOM 740 O O . ALA A 1 97 ? -2.457 -16.218 30.048 1.00 92.69 97 ALA A O 1
ATOM 741 N N . LYS A 1 98 ? -0.941 -16.802 28.495 1.00 90.19 98 LYS A N 1
ATOM 742 C CA . LYS A 1 98 ? -1.335 -15.779 27.521 1.00 90.19 98 LYS A CA 1
ATOM 743 C C . LYS A 1 98 ? -2.745 -16.026 26.983 1.00 90.19 98 LYS A C 1
ATOM 745 O O . LYS A 1 98 ? -3.498 -15.073 26.837 1.00 90.19 98 LYS A O 1
ATOM 750 N N . TYR A 1 99 ? -3.105 -17.280 26.713 1.00 95.00 99 TYR A N 1
ATOM 751 C CA . TYR A 1 99 ? -4.467 -17.652 26.324 1.00 95.00 99 TYR A CA 1
ATOM 752 C C . TYR A 1 99 ? -5.487 -17.284 27.405 1.00 95.00 99 TYR A C 1
ATOM 754 O O . TYR A 1 99 ? -6.476 -16.622 27.104 1.00 95.00 99 TYR A O 1
ATOM 762 N N . ASP A 1 100 ? -5.203 -17.630 28.661 1.00 93.19 100 ASP A N 1
ATOM 763 C CA . ASP A 1 100 ? -6.087 -17.331 29.792 1.00 93.19 100 ASP A CA 1
ATOM 764 C C . ASP A 1 100 ? -6.268 -15.821 30.016 1.00 93.19 100 ASP A C 1
ATOM 766 O O . ASP A 1 100 ? -7.314 -15.381 30.492 1.00 93.19 100 ASP A O 1
ATOM 770 N N . GLN A 1 101 ? -5.246 -15.024 29.690 1.00 89.38 101 GLN A N 1
ATOM 771 C CA . GLN A 1 101 ? -5.247 -13.576 29.883 1.00 89.38 101 GLN A CA 1
ATOM 772 C C . GLN A 1 101 ? -5.864 -12.807 28.705 1.00 89.38 101 GLN A C 1
ATOM 774 O O . GLN A 1 101 ? -6.663 -11.897 28.922 1.00 89.38 101 GLN A O 1
ATOM 779 N N . ASP A 1 102 ? -5.470 -13.148 27.477 1.00 90.25 102 ASP A N 1
ATOM 780 C CA . ASP A 1 102 ? -5.716 -12.335 26.280 1.00 90.25 102 ASP A CA 1
ATOM 781 C C . ASP A 1 102 ? -6.729 -12.974 25.309 1.00 90.25 102 ASP A C 1
ATOM 783 O O . ASP A 1 102 ? -7.164 -12.327 24.355 1.00 90.25 102 ASP A O 1
ATOM 787 N N . GLY A 1 103 ? -7.106 -14.237 25.529 1.00 88.75 103 GLY A N 1
ATOM 788 C CA . GLY A 1 103 ? -8.018 -14.990 24.670 1.00 88.75 103 GLY A CA 1
ATOM 789 C C . GLY A 1 103 ? -7.378 -15.575 23.402 1.00 88.75 103 GLY A C 1
ATOM 790 O O . GLY A 1 103 ? -6.221 -15.313 23.057 1.00 88.75 103 GLY A O 1
ATOM 791 N N . LEU A 1 104 ? -8.159 -16.400 22.695 1.00 90.12 104 LEU A N 1
ATOM 792 C CA . LEU A 1 104 ? -7.712 -17.205 21.551 1.00 90.12 104 LEU A CA 1
ATOM 793 C C . LEU A 1 104 ? -7.126 -16.369 20.403 1.00 90.12 104 LEU A C 1
ATOM 795 O O . LEU A 1 104 ? -6.021 -16.654 19.940 1.00 90.12 104 LEU A O 1
ATOM 799 N N . ASP A 1 105 ? -7.827 -15.316 19.979 1.00 84.38 105 ASP A N 1
ATOM 800 C CA . ASP A 1 105 ? -7.434 -14.502 18.820 1.00 84.38 105 ASP A CA 1
ATOM 801 C C . ASP A 1 105 ? -6.072 -13.824 19.024 1.00 84.38 105 ASP A C 1
ATOM 803 O O . ASP A 1 105 ? -5.255 -13.744 18.104 1.00 84.38 105 ASP A O 1
ATOM 807 N N . ALA A 1 106 ? -5.781 -13.381 20.251 1.00 80.88 106 ALA A N 1
ATOM 808 C CA . ALA A 1 106 ? -4.508 -12.754 20.592 1.00 80.88 106 ALA A CA 1
ATOM 809 C C . ALA A 1 106 ? -3.339 -13.752 20.582 1.00 80.88 106 ALA A C 1
ATOM 811 O O . ALA A 1 106 ? -2.216 -13.394 20.216 1.00 80.88 106 ALA A O 1
ATOM 812 N N . VAL A 1 107 ? -3.590 -15.001 20.982 1.00 85.25 107 VAL A N 1
ATOM 813 C CA . VAL A 1 107 ? -2.599 -16.084 20.935 1.00 85.25 107 VAL A CA 1
ATOM 814 C C . VAL A 1 107 ? -2.333 -16.506 19.494 1.00 85.25 107 VAL A C 1
ATOM 816 O O . VAL A 1 107 ? -1.167 -16.599 19.111 1.00 85.25 107 VAL A O 1
ATOM 819 N N . ILE A 1 108 ? -3.380 -16.683 18.680 1.00 90.25 108 ILE A N 1
ATOM 820 C CA . ILE A 1 108 ? -3.254 -16.994 17.247 1.00 90.25 108 ILE A CA 1
ATOM 821 C C . ILE A 1 108 ? -2.450 -15.903 16.534 1.00 90.25 108 ILE A C 1
ATOM 823 O O . ILE A 1 108 ? -1.477 -16.210 15.849 1.00 90.25 108 ILE A O 1
ATOM 827 N N . ALA A 1 109 ? -2.799 -14.629 16.735 1.00 79.56 109 ALA A N 1
ATOM 828 C CA . ALA A 1 109 ? -2.098 -13.513 16.103 1.00 79.56 109 ALA A CA 1
ATOM 829 C C . ALA A 1 109 ? -0.611 -13.443 16.495 1.00 79.56 109 ALA A C 1
ATOM 831 O O . ALA A 1 109 ? 0.228 -13.114 15.662 1.00 79.56 109 ALA A O 1
ATOM 832 N N . HIS A 1 110 ? -0.268 -13.761 17.749 1.00 85.56 110 HIS A N 1
ATOM 833 C CA . HIS A 1 110 ? 1.121 -13.754 18.206 1.00 85.56 110 HIS A CA 1
ATOM 834 C C . HIS A 1 110 ? 1.934 -14.925 17.634 1.00 85.56 110 HIS A C 1
ATOM 836 O O . HIS A 1 110 ? 3.019 -14.711 17.099 1.00 85.56 110 HIS A O 1
ATOM 842 N N . TYR A 1 111 ? 1.413 -16.152 17.727 1.00 87.88 111 TYR A N 1
ATOM 843 C CA . TYR A 1 111 ? 2.143 -17.368 17.348 1.00 87.88 111 TYR A CA 1
ATOM 844 C C . TYR A 1 111 ? 2.042 -17.729 15.857 1.00 87.88 111 TYR A C 1
ATOM 846 O O . TYR A 1 111 ? 2.658 -18.700 15.431 1.00 87.88 111 TYR A O 1
ATOM 854 N N . ASN A 1 112 ? 1.342 -16.931 15.045 1.00 84.75 112 ASN A N 1
ATOM 855 C CA . ASN A 1 112 ? 1.447 -16.950 13.579 1.00 84.75 112 ASN A CA 1
ATOM 856 C C . ASN A 1 112 ? 2.520 -15.992 13.026 1.00 84.75 112 ASN A C 1
ATOM 858 O O . ASN A 1 112 ? 2.536 -15.713 11.831 1.00 84.75 112 ASN A O 1
ATOM 862 N N . SER A 1 113 ? 3.433 -15.504 13.873 1.00 75.31 113 SER A N 1
ATOM 863 C CA . SER A 1 113 ? 4.600 -14.716 13.462 1.00 75.31 113 SER A CA 1
ATOM 864 C C . SER A 1 113 ? 5.908 -15.427 13.821 1.00 75.31 113 SER A C 1
ATOM 866 O O . SER A 1 113 ? 6.037 -15.967 14.924 1.00 75.31 113 SER A O 1
ATOM 868 N N . GLU A 1 114 ? 6.912 -15.374 12.935 1.00 70.25 114 GLU A N 1
ATOM 869 C CA . GLU A 1 114 ? 8.285 -15.806 13.251 1.00 70.25 114 GLU A CA 1
ATOM 870 C C . GLU A 1 114 ? 8.910 -14.971 14.390 1.00 70.25 114 GLU A C 1
ATOM 872 O O . GLU A 1 114 ? 9.798 -15.458 15.086 1.00 70.25 114 GLU A O 1
ATOM 877 N N . ASP A 1 115 ? 8.393 -13.771 14.683 1.00 70.94 115 ASP A N 1
ATOM 878 C CA . ASP A 1 115 ? 8.829 -12.968 15.838 1.00 70.94 115 ASP A CA 1
ATOM 879 C C . ASP A 1 115 ? 8.545 -13.654 17.188 1.00 70.94 115 ASP A C 1
ATOM 881 O O . ASP A 1 115 ? 9.126 -13.287 18.209 1.00 70.94 115 ASP A O 1
ATOM 885 N N . SER A 1 116 ? 7.650 -14.651 17.215 1.00 76.81 116 SER A N 1
ATOM 886 C CA . SER A 1 116 ? 7.352 -15.446 18.416 1.00 76.81 116 SER A CA 1
ATOM 887 C C . SER A 1 116 ? 8.409 -16.516 18.731 1.00 76.81 116 SER A C 1
ATOM 889 O O . SER A 1 116 ? 8.360 -17.137 19.798 1.00 76.81 116 SER A O 1
ATOM 891 N N . LEU A 1 117 ? 9.366 -16.752 17.824 1.00 73.50 117 LEU A N 1
ATOM 892 C CA . LEU A 1 117 ? 10.395 -17.781 17.964 1.00 73.50 117 LEU A CA 1
ATOM 893 C C . LEU A 1 117 ? 11.379 -17.456 19.094 1.00 73.50 117 LEU A C 1
ATOM 895 O O . LEU A 1 117 ? 12.026 -16.410 19.114 1.00 73.50 117 LEU A O 1
ATOM 899 N N . GLU A 1 118 ? 11.605 -18.423 19.982 1.00 69.31 118 GLU A N 1
ATOM 900 C CA . GLU A 1 118 ? 12.672 -18.368 20.986 1.00 69.31 118 GLU A CA 1
ATOM 901 C C . GLU A 1 118 ? 13.759 -19.402 20.647 1.00 69.31 118 GLU A C 1
ATOM 903 O O . GLU A 1 118 ? 13.898 -20.465 21.260 1.00 69.31 118 GLU A O 1
ATOM 908 N N . GLY A 1 119 ? 14.552 -19.097 19.612 1.00 67.50 119 GLY A N 1
ATOM 909 C CA . GLY A 1 119 ? 15.580 -19.995 19.077 1.00 67.50 119 GLY A CA 1
ATOM 910 C C . GLY A 1 119 ? 14.996 -21.210 18.373 1.00 67.50 119 GLY A C 1
ATOM 911 O O . GLY A 1 119 ? 14.491 -21.110 17.262 1.00 67.50 119 GLY A O 1
ATOM 912 N N . GLN A 1 120 ? 15.104 -22.379 19.010 1.00 70.50 120 GLN A N 1
ATOM 913 C CA . GLN A 1 120 ? 14.509 -23.616 18.496 1.00 70.50 120 GLN A CA 1
ATOM 914 C C . GLN A 1 120 ? 13.068 -23.840 18.974 1.00 70.50 120 GLN A C 1
ATOM 916 O O . GLN A 1 120 ? 12.391 -24.720 18.441 1.00 70.50 120 GLN A O 1
ATOM 921 N N . PHE A 1 121 ? 12.614 -23.076 19.975 1.00 83.44 121 PHE A N 1
ATOM 922 C CA . PHE A 1 121 ? 11.271 -23.196 20.528 1.00 83.44 121 PHE A CA 1
ATOM 923 C C . PHE A 1 121 ? 10.290 -22.367 19.712 1.00 83.44 121 PHE A C 1
ATOM 925 O O . PHE A 1 121 ? 10.493 -21.177 19.471 1.00 83.44 121 PHE A O 1
ATOM 932 N N . TYR A 1 122 ? 9.220 -23.029 19.304 1.00 88.25 122 TYR A N 1
ATOM 933 C CA . TYR A 1 122 ? 8.085 -22.428 18.630 1.00 88.25 122 TYR A CA 1
ATOM 934 C C . TYR A 1 122 ? 6.821 -23.127 19.087 1.00 88.25 122 TYR A C 1
ATOM 936 O O . TYR A 1 122 ? 6.834 -24.340 19.326 1.00 88.25 122 TYR A O 1
ATOM 944 N N . LEU A 1 123 ? 5.744 -22.369 19.232 1.00 95.06 123 LEU A N 1
ATOM 945 C CA . LEU A 1 123 ? 4.447 -22.927 19.569 1.00 95.06 123 LEU A CA 1
ATOM 946 C C . LEU A 1 123 ? 3.706 -23.291 18.284 1.00 95.06 123 LEU A C 1
ATOM 948 O O . LEU A 1 123 ? 3.725 -22.524 17.327 1.00 95.06 123 LEU A O 1
ATOM 952 N N . PHE A 1 124 ? 3.019 -24.424 18.280 1.00 94.94 124 PHE A N 1
ATOM 953 C CA . PHE A 1 124 ? 1.911 -24.655 17.363 1.00 94.94 124 PHE A CA 1
ATOM 954 C C . PHE A 1 124 ? 0.653 -24.984 18.168 1.00 94.94 124 PHE A C 1
ATOM 956 O O . PHE A 1 124 ? 0.720 -25.629 19.221 1.00 94.94 124 PHE A O 1
ATOM 963 N N . LEU A 1 125 ? -0.478 -24.465 17.695 1.00 97.19 125 LEU A N 1
ATOM 964 C CA . LEU A 1 125 ? -1.764 -24.500 18.385 1.00 97.19 125 LEU A CA 1
ATOM 965 C C . LEU A 1 125 ? -2.765 -25.291 17.550 1.00 97.19 125 LEU A C 1
ATOM 967 O O . LEU A 1 125 ? -2.929 -24.989 16.369 1.00 97.19 125 LEU A O 1
ATOM 971 N N . ILE A 1 126 ? -3.446 -26.254 18.169 1.00 97.88 126 ILE A N 1
ATOM 972 C CA . ILE A 1 126 ? -4.507 -27.048 17.541 1.00 97.88 126 ILE A CA 1
ATOM 973 C C . ILE A 1 126 ? -5.849 -26.736 18.210 1.00 97.88 126 ILE A C 1
ATOM 975 O O . ILE A 1 126 ? -5.944 -26.679 19.439 1.00 97.88 126 ILE A O 1
ATOM 979 N N . GLY A 1 127 ? -6.873 -26.541 17.389 1.00 95.56 127 GLY A N 1
ATOM 980 C CA . GLY A 1 127 ? -8.253 -26.306 17.770 1.00 95.56 127 GLY A CA 1
ATOM 981 C C . GLY A 1 127 ? -8.914 -27.516 18.419 1.00 95.56 127 GLY A C 1
ATOM 982 O O . GLY A 1 127 ? -8.413 -28.640 18.386 1.00 95.56 127 GLY A O 1
ATOM 983 N N . ALA A 1 128 ? -10.083 -27.286 19.016 1.00 92.62 128 ALA A N 1
ATOM 984 C CA . ALA A 1 128 ? -10.890 -28.355 19.607 1.00 92.62 128 ALA A CA 1
ATOM 985 C C . ALA A 1 128 ? -11.472 -29.320 18.553 1.00 92.62 128 ALA A C 1
ATOM 987 O O . ALA A 1 128 ? -11.881 -30.430 18.889 1.00 92.62 128 ALA A O 1
ATOM 988 N N . ASP A 1 129 ? -11.500 -28.891 17.294 1.00 92.31 129 ASP A N 1
ATOM 989 C CA . ASP A 1 129 ? -11.823 -29.657 16.090 1.00 92.31 129 ASP A CA 1
ATOM 990 C C . ASP A 1 129 ? -10.611 -30.399 15.499 1.00 92.31 129 ASP A C 1
ATOM 992 O O . ASP A 1 129 ? -10.724 -31.001 14.436 1.00 92.31 129 ASP A O 1
ATOM 996 N N . ASP A 1 130 ? -9.480 -30.391 16.210 1.00 92.19 130 ASP A N 1
ATOM 997 C CA . ASP A 1 130 ? -8.206 -30.984 15.815 1.00 92.19 130 ASP A CA 1
ATOM 998 C C . ASP A 1 130 ? -7.544 -30.303 14.591 1.00 92.19 130 ASP A C 1
ATOM 1000 O O . ASP A 1 130 ? -6.579 -30.830 14.041 1.00 92.19 130 ASP A O 1
ATOM 1004 N N . LEU A 1 131 ? -7.979 -29.092 14.207 1.00 93.38 131 LEU A N 1
ATOM 1005 C CA . LEU A 1 131 ? -7.355 -28.306 13.133 1.00 93.38 131 LEU A CA 1
ATOM 1006 C C . LEU A 1 131 ? -6.225 -27.407 13.651 1.00 93.38 131 LEU A C 1
ATOM 1008 O O . LEU A 1 131 ? -6.342 -26.802 14.713 1.00 93.38 131 LEU A O 1
ATOM 1012 N N . TYR A 1 132 ? -5.137 -27.236 12.901 1.00 94.06 132 TYR A N 1
ATOM 1013 C CA . TYR A 1 132 ? -4.123 -26.229 13.246 1.00 94.06 132 TYR A CA 1
ATOM 1014 C C . TYR A 1 132 ? -4.712 -24.811 13.215 1.00 94.06 132 TYR A C 1
ATOM 1016 O O . TYR A 1 132 ? -5.221 -24.359 12.193 1.00 94.06 132 TYR A O 1
ATOM 1024 N N . LEU A 1 133 ? -4.558 -24.077 14.315 1.00 93.94 133 LEU A N 1
ATOM 1025 C CA . LEU A 1 133 ? -4.921 -22.663 14.444 1.00 93.94 133 LEU A CA 1
ATOM 1026 C C . LEU A 1 133 ? -3.707 -21.740 14.318 1.00 93.94 133 LEU A C 1
ATOM 1028 O O . LEU A 1 133 ? -3.829 -20.609 13.848 1.00 93.94 133 LEU A O 1
ATOM 1032 N N . ALA A 1 134 ? -2.532 -22.215 14.743 1.00 91.69 134 ALA A N 1
ATOM 1033 C CA . ALA A 1 134 ? -1.297 -21.464 14.592 1.00 91.69 134 ALA A CA 1
ATOM 1034 C C . ALA A 1 134 ? -0.085 -22.359 14.345 1.00 91.69 134 ALA A C 1
ATOM 1036 O O . ALA A 1 134 ? 0.083 -23.388 15.007 1.00 91.69 134 ALA A O 1
ATOM 1037 N N . HIS A 1 135 ? 0.780 -21.932 13.425 1.00 91.62 135 HIS A N 1
ATOM 1038 C CA . HIS A 1 135 ? 2.101 -22.514 13.232 1.00 91.62 135 HIS A CA 1
ATOM 1039 C C . HIS A 1 135 ? 3.061 -21.481 12.599 1.00 91.62 135 HIS A C 1
ATOM 1041 O O . HIS A 1 135 ? 2.954 -21.213 11.404 1.00 91.62 135 HIS A O 1
ATOM 1047 N N . PRO A 1 136 ? 4.082 -20.973 13.322 1.00 80.06 136 PRO A N 1
ATOM 1048 C CA . PRO A 1 136 ? 4.900 -19.846 12.852 1.00 80.06 136 PRO A CA 1
ATOM 1049 C C . PRO A 1 136 ? 5.882 -20.212 11.730 1.00 80.06 136 PRO A C 1
ATOM 1051 O O . PRO A 1 136 ? 6.255 -19.357 10.942 1.00 80.06 136 PRO A O 1
ATOM 1054 N N . ILE A 1 137 ? 6.313 -21.478 11.651 1.00 74.62 137 ILE A N 1
ATOM 1055 C CA . ILE A 1 137 ? 7.288 -21.950 10.644 1.00 74.62 137 ILE A CA 1
ATOM 1056 C C . ILE A 1 137 ? 6.619 -22.617 9.434 1.00 74.62 137 ILE A C 1
ATOM 1058 O O . ILE A 1 137 ? 7.127 -22.533 8.322 1.00 74.62 137 ILE A O 1
ATOM 1062 N N . PHE A 1 138 ? 5.496 -23.305 9.649 1.00 75.88 138 PHE A N 1
ATOM 1063 C CA . PHE A 1 138 ? 4.774 -24.067 8.632 1.00 75.88 138 PHE A CA 1
ATOM 1064 C C . PHE A 1 138 ? 3.327 -23.560 8.538 1.00 75.88 138 PHE A C 1
ATOM 1066 O O . PHE A 1 138 ? 2.401 -24.288 8.894 1.00 75.88 138 PHE A O 1
ATOM 1073 N N . PRO A 1 139 ? 3.107 -22.311 8.081 1.00 76.94 139 PRO A N 1
ATOM 1074 C CA . PRO A 1 139 ? 1.773 -21.709 8.049 1.00 76.94 139 PRO A CA 1
ATOM 1075 C C . PRO A 1 139 ? 0.802 -22.450 7.120 1.00 76.94 139 PRO A C 1
ATOM 1077 O O . PRO A 1 139 ? -0.401 -22.391 7.335 1.00 76.94 139 PRO A O 1
ATOM 1080 N N . HIS A 1 140 ? 1.302 -23.218 6.144 1.00 70.00 140 HIS A N 1
ATOM 1081 C CA . HIS A 1 140 ? 0.474 -24.088 5.299 1.00 70.00 140 HIS A CA 1
ATOM 1082 C C . HIS A 1 140 ? -0.212 -25.228 6.073 1.00 70.00 140 HIS A C 1
ATOM 1084 O O . HIS A 1 140 ? -1.116 -25.861 5.540 1.00 70.00 140 HIS A O 1
ATOM 1090 N N . LEU A 1 141 ? 0.210 -25.512 7.312 1.00 81.75 141 LEU A N 1
ATOM 1091 C CA . LEU A 1 141 ? -0.490 -26.462 8.174 1.00 81.75 141 LEU A CA 1
ATOM 1092 C C . LEU A 1 141 ? -1.765 -25.861 8.767 1.00 81.75 141 LEU A C 1
ATOM 1094 O O . LEU A 1 141 ? -2.640 -26.627 9.152 1.00 81.75 141 LEU A O 1
ATOM 1098 N N . ILE A 1 142 ? -1.907 -24.533 8.834 1.00 86.56 142 ILE A N 1
ATOM 1099 C CA . ILE A 1 142 ? -3.086 -23.875 9.411 1.00 86.56 142 ILE A CA 1
ATOM 1100 C C . ILE A 1 142 ? -4.348 -24.318 8.655 1.00 86.56 142 ILE A C 1
ATOM 1102 O O . ILE A 1 142 ? -4.408 -24.259 7.430 1.00 86.56 142 ILE A O 1
ATOM 1106 N N . GLY A 1 143 ? -5.353 -24.785 9.397 1.00 81.69 143 GLY A N 1
ATOM 1107 C CA . GLY A 1 143 ? -6.595 -25.348 8.861 1.00 81.69 143 GLY A CA 1
ATOM 1108 C C . GLY A 1 143 ? -6.543 -26.838 8.495 1.00 81.69 143 GLY A C 1
ATOM 1109 O O . GLY A 1 143 ? -7.585 -27.398 8.165 1.00 81.69 143 GLY A O 1
ATOM 1110 N N . THR A 1 144 ? -5.383 -27.501 8.573 1.00 83.31 144 THR A N 1
ATOM 1111 C CA . THR A 1 144 ? -5.270 -28.963 8.377 1.00 83.31 144 THR A CA 1
ATOM 1112 C C . THR A 1 144 ? -5.565 -29.726 9.672 1.00 83.31 144 THR A C 1
ATOM 1114 O O . THR A 1 144 ? -5.247 -29.230 10.755 1.00 83.31 144 THR A O 1
ATOM 1117 N N . ASP A 1 145 ? -6.169 -30.919 9.584 1.00 88.50 145 ASP A N 1
ATOM 1118 C CA . ASP A 1 145 ? -6.370 -31.800 10.749 1.00 88.50 145 ASP A CA 1
ATOM 1119 C C . ASP A 1 145 ? -5.017 -32.379 11.181 1.00 88.50 145 ASP A C 1
ATOM 1121 O O . ASP A 1 145 ? -4.310 -33.014 10.393 1.00 88.50 145 ASP A O 1
ATOM 1125 N N . ILE A 1 146 ? -4.652 -32.177 12.450 1.00 91.50 146 ILE A N 1
ATOM 1126 C CA . ILE A 1 146 ? -3.401 -32.678 13.026 1.00 91.50 146 ILE A CA 1
ATOM 1127 C C . ILE A 1 146 ? -3.246 -34.183 12.810 1.00 91.50 146 ILE A C 1
ATOM 1129 O O . ILE A 1 146 ? -2.131 -34.643 12.610 1.00 91.50 146 ILE A O 1
ATOM 1133 N N . LYS A 1 147 ? -4.325 -34.972 12.805 1.00 88.06 147 LYS A N 1
ATOM 1134 C CA . LYS A 1 147 ? -4.270 -36.439 12.666 1.00 88.06 147 LYS A CA 1
ATOM 1135 C C . LYS A 1 147 ? -3.811 -36.901 11.287 1.00 88.06 147 LYS A C 1
ATOM 1137 O O . LYS A 1 147 ? -3.401 -38.058 11.160 1.00 88.06 147 LYS A O 1
ATOM 1142 N N . ASP A 1 148 ? -3.867 -36.014 10.301 1.00 82.00 148 ASP A N 1
ATOM 1143 C CA . ASP A 1 148 ? -3.372 -36.255 8.950 1.00 82.00 148 ASP A CA 1
ATOM 1144 C C . ASP A 1 148 ? -1.885 -35.890 8.812 1.00 82.00 148 ASP A C 1
ATOM 1146 O O . ASP A 1 148 ? -1.275 -36.159 7.779 1.00 82.00 148 ASP A O 1
ATOM 1150 N N . VAL A 1 149 ? -1.258 -35.327 9.853 1.00 79.25 149 VAL A N 1
ATOM 1151 C CA . VAL A 1 149 ? 0.172 -35.007 9.847 1.00 79.25 149 VAL A CA 1
ATOM 1152 C C . VAL A 1 149 ? 1.008 -36.234 10.201 1.00 79.25 149 VAL A C 1
ATOM 1154 O O . VAL A 1 149 ? 0.926 -36.805 11.295 1.00 79.25 149 VAL A O 1
ATOM 1157 N N . VAL A 1 150 ? 1.864 -36.606 9.252 1.00 74.00 150 VAL A N 1
ATOM 1158 C CA . VAL A 1 150 ? 2.822 -37.708 9.339 1.00 74.00 150 VAL A CA 1
ATOM 1159 C C . VAL A 1 150 ? 4.234 -37.120 9.282 1.00 74.00 150 VAL A C 1
ATOM 1161 O O . VAL A 1 150 ? 4.491 -36.184 8.528 1.00 74.00 150 VAL A O 1
ATOM 1164 N N . GLY A 1 151 ? 5.142 -37.634 10.108 1.00 65.00 151 GLY A N 1
ATOM 1165 C CA . GLY A 1 151 ? 6.546 -37.232 10.125 1.00 65.00 151 GLY A CA 1
ATOM 1166 C C . GLY A 1 151 ? 7.291 -37.688 8.879 1.00 65.00 151 GLY A C 1
ATOM 1167 O O . GLY A 1 151 ? 6.867 -38.609 8.180 1.00 65.00 151 GLY A O 1
ATOM 1168 N N . SER A 1 152 ? 8.452 -37.088 8.624 1.00 60.28 152 SER A N 1
ATOM 1169 C CA . SER A 1 152 ? 9.279 -37.386 7.444 1.00 60.28 152 SER A CA 1
ATOM 1170 C C . SER A 1 152 ? 9.849 -38.821 7.411 1.00 60.28 152 SER A C 1
ATOM 1172 O O . SER A 1 152 ? 10.439 -39.240 6.411 1.00 60.28 152 SER A O 1
ATOM 1174 N N . ASP A 1 153 ? 9.696 -39.574 8.502 1.00 59.88 153 ASP A N 1
ATOM 1175 C CA . ASP A 1 153 ? 9.977 -41.008 8.663 1.00 59.88 153 ASP A CA 1
ATOM 1176 C C . ASP A 1 153 ? 8.746 -41.918 8.477 1.00 59.88 153 ASP A C 1
ATOM 1178 O O . ASP A 1 153 ? 8.868 -43.142 8.567 1.00 59.88 153 ASP A O 1
ATOM 1182 N N . GLY A 1 154 ? 7.569 -41.351 8.201 1.00 60.34 154 GLY A N 1
ATOM 1183 C CA . GLY A 1 154 ? 6.307 -42.079 8.086 1.00 60.34 154 GLY A CA 1
ATOM 1184 C C . GLY A 1 154 ? 5.588 -42.313 9.419 1.00 60.34 154 GLY A C 1
ATOM 1185 O O . GLY A 1 154 ? 4.575 -43.014 9.437 1.00 60.34 154 GLY A O 1
ATOM 1186 N N . GLN A 1 155 ? 6.079 -41.763 10.536 1.00 75.56 155 GLN A N 1
ATOM 1187 C CA . GLN A 1 155 ? 5.400 -41.858 11.829 1.00 75.56 155 GLN A CA 1
ATOM 1188 C C . GLN A 1 155 ? 4.122 -41.010 11.836 1.00 75.56 155 GLN A C 1
ATOM 1190 O O . GLN A 1 155 ? 4.156 -39.831 11.499 1.00 75.56 155 GLN A O 1
ATOM 1195 N N . GLU A 1 156 ? 2.993 -41.565 12.286 1.00 80.25 156 GLU A N 1
ATOM 1196 C CA . GLU A 1 156 ? 1.715 -40.843 12.429 1.00 80.25 156 GLU A CA 1
ATOM 1197 C C . GLU A 1 156 ? 1.718 -39.899 13.656 1.00 80.25 156 GLU A C 1
ATOM 1199 O O . GLU A 1 156 ? 0.838 -39.972 14.518 1.00 80.25 156 GLU A O 1
ATOM 1204 N N . LEU A 1 157 ? 2.728 -39.022 13.753 1.00 84.56 157 LEU A N 1
ATOM 1205 C CA . LEU A 1 157 ? 2.989 -38.139 14.899 1.00 84.56 157 LEU A CA 1
ATOM 1206 C C . LEU A 1 157 ? 1.761 -37.320 15.297 1.00 84.56 157 LEU A C 1
ATOM 1208 O O . LEU A 1 157 ? 1.519 -37.089 16.479 1.00 84.56 157 LEU A O 1
ATOM 1212 N N . GLY A 1 158 ? 0.956 -36.911 14.317 1.00 85.44 158 GLY A N 1
ATOM 1213 C CA . GLY A 1 158 ? -0.229 -36.108 14.534 1.00 85.44 158 GLY A CA 1
ATOM 1214 C C . GLY A 1 158 ? -1.298 -36.825 15.352 1.00 85.44 158 GLY A C 1
ATOM 1215 O O . GLY A 1 158 ? -1.896 -36.243 16.259 1.00 85.44 158 GLY A O 1
ATOM 1216 N N . LYS A 1 159 ? -1.466 -38.133 15.119 1.00 91.00 159 LYS A N 1
ATOM 1217 C CA . LYS A 1 159 ? -2.366 -38.978 15.916 1.00 91.00 159 LYS A CA 1
ATOM 1218 C C . LYS A 1 159 ? -1.849 -39.172 17.334 1.00 91.00 159 LYS A C 1
ATOM 1220 O O . LYS A 1 159 ? -2.658 -39.253 18.250 1.00 91.00 159 LYS A O 1
ATOM 1225 N N . GLU A 1 160 ? -0.533 -39.233 17.527 1.00 92.88 160 GLU A N 1
ATOM 1226 C CA . GLU A 1 160 ? 0.070 -39.313 18.862 1.00 92.88 160 GLU A CA 1
ATOM 1227 C C . GLU A 1 160 ? -0.100 -37.998 19.638 1.00 92.88 160 GLU A C 1
ATOM 1229 O O . GLU A 1 160 ? -0.512 -38.020 20.797 1.00 92.88 160 GLU A O 1
ATOM 1234 N N . ILE A 1 161 ? 0.132 -36.849 18.994 1.00 95.38 161 ILE A N 1
ATOM 1235 C CA . ILE A 1 161 ? -0.051 -35.519 19.598 1.00 95.38 161 ILE A CA 1
ATOM 1236 C C . ILE A 1 161 ? -1.526 -35.259 19.935 1.00 95.38 161 ILE A C 1
ATOM 1238 O O . ILE A 1 161 ? -1.818 -34.717 21.001 1.00 95.38 161 ILE A O 1
ATOM 1242 N N . ALA A 1 162 ? -2.467 -35.697 19.091 1.00 94.38 162 ALA A N 1
ATOM 1243 C CA . ALA A 1 162 ? -3.906 -35.545 19.331 1.00 94.38 162 ALA A CA 1
ATOM 1244 C C . ALA A 1 162 ? -4.398 -36.234 20.623 1.00 94.38 162 ALA A C 1
ATOM 1246 O O . ALA A 1 162 ? -5.439 -35.853 21.168 1.00 94.38 162 ALA A O 1
ATOM 1247 N N . LEU A 1 163 ? -3.645 -37.216 21.144 1.00 94.31 163 LEU A N 1
ATOM 1248 C CA . LEU A 1 163 ? -3.924 -37.898 22.416 1.00 94.31 163 LEU A CA 1
ATOM 1249 C C . LEU A 1 163 ? -3.549 -37.069 23.657 1.00 94.31 163 LEU A C 1
ATOM 1251 O O . LEU A 1 163 ? -3.743 -37.551 24.775 1.00 94.31 163 LEU A O 1
ATOM 1255 N N . ALA A 1 164 ? -3.014 -35.855 23.491 1.00 96.19 164 ALA A N 1
ATOM 1256 C CA . ALA A 1 164 ? -2.653 -34.980 24.599 1.00 96.19 164 ALA A CA 1
ATOM 1257 C C . ALA A 1 164 ? -3.833 -34.741 25.560 1.00 96.19 164 ALA A C 1
ATOM 1259 O O . ALA A 1 164 ? -4.962 -34.445 25.157 1.00 96.19 164 ALA A O 1
ATOM 1260 N N . THR A 1 165 ? -3.539 -34.838 26.856 1.00 96.25 165 THR A N 1
ATOM 1261 C CA . THR A 1 165 ? -4.448 -34.525 27.967 1.00 96.25 165 THR A CA 1
ATOM 1262 C C . THR A 1 165 ? -3.952 -33.295 28.729 1.00 96.25 165 THR A C 1
ATOM 1264 O O . THR A 1 165 ? -2.883 -32.766 28.422 1.00 96.25 165 THR A O 1
ATOM 1267 N N . GLU A 1 166 ? -4.675 -32.867 29.766 1.00 92.19 166 GLU A N 1
ATOM 1268 C CA . GLU A 1 166 ? -4.202 -31.821 30.694 1.00 92.19 166 GLU A CA 1
ATOM 1269 C C . GLU A 1 166 ? -2.869 -32.205 31.372 1.00 92.19 166 GLU A C 1
ATOM 1271 O O . GLU A 1 166 ? -2.012 -31.352 31.581 1.00 92.19 166 GLU A O 1
ATOM 1276 N N . ASP A 1 167 ? -2.639 -33.503 31.625 1.00 91.88 167 ASP A N 1
ATOM 1277 C CA . ASP A 1 167 ? -1.363 -34.016 32.160 1.00 91.88 167 ASP A CA 1
ATOM 1278 C C . ASP A 1 167 ? -0.191 -33.967 31.151 1.00 91.88 167 ASP A C 1
ATOM 1280 O O . ASP A 1 167 ? 0.969 -34.122 31.540 1.00 91.88 167 ASP A O 1
ATOM 1284 N N . GLY A 1 168 ? -0.490 -33.745 29.867 1.00 92.69 168 GLY A N 1
ATOM 1285 C CA . GLY A 1 168 ? 0.458 -33.668 28.759 1.00 92.69 168 GLY A CA 1
ATOM 1286 C C . GLY A 1 168 ? 1.067 -34.983 28.271 1.00 92.69 168 GLY A C 1
ATOM 1287 O O . GLY A 1 168 ? 0.976 -36.031 28.910 1.00 92.69 168 GLY A O 1
ATOM 1288 N N . ILE A 1 169 ? 1.704 -34.918 27.103 1.00 96.19 169 ILE A N 1
ATOM 1289 C CA . ILE A 1 169 ? 2.395 -36.034 26.449 1.00 96.19 169 ILE A CA 1
ATOM 1290 C C . ILE A 1 169 ? 3.694 -35.556 25.790 1.00 96.19 169 ILE A C 1
ATOM 1292 O O . ILE A 1 169 ? 3.771 -34.439 25.279 1.00 96.19 169 ILE A O 1
ATOM 1296 N N . TRP A 1 170 ? 4.715 -36.416 25.804 1.00 94.38 170 TRP A N 1
ATOM 1297 C CA . TRP A 1 170 ? 5.925 -36.255 24.999 1.00 94.38 170 TRP A CA 1
ATOM 1298 C C . TRP A 1 170 ? 5.837 -37.143 23.761 1.00 94.38 170 TRP A C 1
ATOM 1300 O O . TRP A 1 170 ? 5.572 -38.338 23.892 1.00 94.38 170 TRP A O 1
ATOM 1310 N N . VAL A 1 171 ? 6.081 -36.568 22.586 1.00 93.06 171 VAL A N 1
ATOM 1311 C CA . VAL A 1 171 ? 6.088 -37.276 21.300 1.00 93.06 171 VAL A CA 1
ATOM 1312 C C . VAL A 1 171 ? 7.406 -36.993 20.589 1.00 93.06 171 VAL A C 1
ATOM 1314 O O . VAL A 1 171 ? 7.807 -35.834 20.458 1.00 93.06 171 VAL A O 1
ATOM 1317 N N . GLU A 1 172 ? 8.083 -38.046 20.144 1.00 89.12 172 GLU A N 1
ATOM 1318 C CA . GLU A 1 172 ? 9.341 -37.964 19.400 1.00 89.12 172 GLU A CA 1
ATOM 1319 C C . GLU A 1 172 ? 9.092 -38.292 17.930 1.00 89.12 172 GLU A C 1
ATOM 1321 O O . GLU A 1 172 ? 8.383 -39.256 17.659 1.00 89.12 172 GLU A O 1
ATOM 1326 N N . TYR A 1 173 ? 9.652 -37.503 17.012 1.00 83.75 173 TYR A N 1
ATOM 1327 C CA . TYR A 1 173 ? 9.502 -37.676 15.561 1.00 83.75 173 TYR A CA 1
ATOM 1328 C C . TYR A 1 173 ? 10.596 -36.923 14.789 1.00 83.75 173 TYR A C 1
ATOM 1330 O O . TYR A 1 173 ? 11.251 -36.032 15.338 1.00 83.75 173 TYR A O 1
ATOM 1338 N N . LEU A 1 174 ? 10.800 -37.245 13.508 1.00 74.31 174 LEU A N 1
ATOM 1339 C CA . LEU A 1 174 ? 11.642 -36.434 12.619 1.00 74.31 174 LEU A CA 1
ATOM 1340 C C . LEU A 1 174 ? 10.892 -35.197 12.111 1.00 74.31 174 LEU A C 1
ATOM 1342 O O . LEU A 1 174 ? 9.779 -35.308 11.592 1.00 74.31 174 LEU A O 1
ATOM 1346 N N . TRP A 1 175 ? 11.507 -34.023 12.279 1.00 80.06 175 TRP A N 1
ATOM 1347 C CA . TRP A 1 175 ? 10.968 -32.755 11.790 1.00 80.06 175 TRP A CA 1
ATOM 1348 C C . TRP A 1 175 ? 12.075 -31.765 11.383 1.00 80.06 175 TRP A C 1
ATOM 1350 O O . TRP A 1 175 ? 13.171 -31.789 11.966 1.00 80.06 175 TRP A O 1
ATOM 1360 N N . PRO A 1 176 ? 11.824 -30.822 10.451 1.00 72.19 176 PRO A N 1
ATOM 1361 C CA . PRO A 1 176 ? 12.824 -29.829 10.077 1.00 72.19 176 PRO A CA 1
ATOM 1362 C C . PRO A 1 176 ? 13.069 -28.804 11.192 1.00 72.19 176 PRO A C 1
ATOM 1364 O O . PRO A 1 176 ? 12.151 -28.151 11.692 1.00 72.19 176 PRO A O 1
ATOM 1367 N N . HIS A 1 177 ? 14.339 -28.607 11.545 1.00 72.38 177 HIS A N 1
ATOM 1368 C CA . HIS A 1 177 ? 14.757 -27.628 12.547 1.00 72.38 177 HIS A CA 1
ATOM 1369 C C . HIS A 1 177 ? 14.495 -26.177 12.074 1.00 72.38 177 HIS A C 1
ATOM 1371 O O . HIS A 1 177 ? 14.922 -25.829 10.972 1.00 72.38 177 HIS A O 1
ATOM 1377 N N . PRO A 1 178 ? 13.918 -25.277 12.903 1.00 64.50 178 PRO A N 1
ATOM 1378 C CA . PRO A 1 178 ? 13.526 -23.913 12.504 1.00 64.50 178 PRO A CA 1
ATOM 1379 C C . PRO A 1 178 ? 14.683 -23.053 11.992 1.00 64.50 178 PRO A C 1
ATOM 1381 O O . PRO A 1 178 ? 14.544 -22.339 11.009 1.00 64.50 178 PRO A O 1
ATOM 1384 N N . VAL A 1 179 ? 15.844 -23.143 12.646 1.00 61.03 179 VAL A N 1
ATOM 1385 C CA . VAL A 1 179 ? 17.043 -22.379 12.264 1.00 61.03 179 VAL A CA 1
ATOM 1386 C C . VAL A 1 179 ? 17.838 -23.076 11.156 1.00 61.03 179 VAL A C 1
ATOM 1388 O O . VAL A 1 179 ? 18.021 -22.523 10.079 1.00 61.03 179 VAL A O 1
ATOM 1391 N N . THR A 1 180 ? 18.307 -24.310 11.389 1.00 60.00 180 THR A N 1
ATOM 1392 C CA . THR A 1 180 ? 19.205 -24.995 10.435 1.00 60.00 180 THR A CA 1
ATOM 1393 C C . THR A 1 180 ? 18.508 -25.547 9.193 1.00 60.00 180 THR A C 1
ATOM 1395 O O . THR A 1 180 ? 19.194 -25.944 8.254 1.00 60.00 180 THR A O 1
ATOM 1398 N N . ARG A 1 181 ? 17.170 -25.628 9.200 1.00 59.38 181 ARG A N 1
ATOM 1399 C CA . ARG A 1 181 ? 16.323 -26.195 8.133 1.00 59.38 181 ARG A CA 1
ATOM 1400 C C . ARG A 1 181 ? 16.640 -27.655 7.776 1.00 59.38 181 ARG A C 1
ATOM 1402 O O . ARG A 1 181 ? 16.159 -28.173 6.775 1.00 59.38 181 ARG A O 1
ATOM 1409 N N . ARG A 1 182 ? 17.426 -28.341 8.612 1.00 60.38 182 ARG A N 1
ATOM 1410 C CA . ARG A 1 182 ? 17.763 -29.762 8.471 1.00 60.38 182 ARG A CA 1
ATOM 1411 C C . ARG A 1 182 ? 16.812 -30.614 9.296 1.00 60.38 182 ARG A C 1
ATOM 1413 O O . ARG A 1 182 ? 16.463 -30.249 10.415 1.00 60.38 182 ARG A O 1
ATOM 1420 N N . GLU A 1 183 ? 16.482 -31.777 8.758 1.00 65.06 183 GLU A N 1
ATOM 1421 C CA . GLU A 1 183 ? 15.710 -32.815 9.437 1.00 65.06 183 GLU A CA 1
ATOM 1422 C C . GLU A 1 183 ? 16.479 -33.408 10.623 1.00 65.06 183 GLU A C 1
ATOM 1424 O O . GLU A 1 183 ? 17.606 -33.917 10.489 1.00 65.06 183 GLU A O 1
ATOM 1429 N N . GLN A 1 184 ? 15.876 -33.293 11.804 1.00 70.12 184 GLN A N 1
ATOM 1430 C CA . GLN A 1 184 ? 16.454 -33.672 13.090 1.00 70.12 184 GLN A CA 1
ATOM 1431 C C . GLN A 1 184 ? 15.396 -34.337 13.974 1.00 70.12 184 GLN A C 1
ATOM 1433 O O . GLN A 1 184 ? 14.200 -34.124 13.794 1.00 70.12 184 GLN A O 1
ATOM 1438 N N . GLN A 1 185 ? 15.847 -35.123 14.955 1.00 77.62 185 GLN A N 1
ATOM 1439 C CA . GLN A 1 185 ? 14.950 -35.703 15.949 1.00 77.62 185 GLN A CA 1
ATOM 1440 C C . GLN A 1 185 ? 14.358 -34.579 16.797 1.00 77.62 185 GLN A C 1
ATOM 1442 O O . GLN A 1 185 ? 15.089 -33.882 17.507 1.00 77.62 185 GLN A O 1
ATOM 1447 N N . LYS A 1 186 ? 13.043 -34.407 16.726 1.00 86.50 186 LYS A N 1
ATOM 1448 C CA . LYS A 1 186 ? 12.288 -33.459 17.532 1.00 86.50 186 LYS A CA 1
ATOM 1449 C C . LYS A 1 186 ? 11.555 -34.207 18.636 1.00 86.50 186 LYS A C 1
ATOM 1451 O O . LYS A 1 186 ? 10.937 -35.238 18.400 1.00 86.50 186 LYS A O 1
ATOM 1456 N N . VAL A 1 187 ? 11.602 -33.653 19.840 1.00 90.31 187 VAL A N 1
ATOM 1457 C CA . VAL A 1 187 ? 10.880 -34.134 21.018 1.00 90.31 187 VAL A CA 1
ATOM 1458 C C . VAL A 1 187 ? 9.915 -33.032 21.443 1.00 90.31 187 VAL A C 1
ATOM 1460 O O . VAL A 1 187 ? 10.335 -31.933 21.804 1.00 90.31 187 VAL A O 1
ATOM 1463 N N . THR A 1 188 ? 8.615 -33.294 21.337 1.00 94.75 188 THR A N 1
ATOM 1464 C CA . THR A 1 188 ? 7.546 -32.304 21.525 1.00 94.75 188 THR A CA 1
ATOM 1465 C C . THR A 1 188 ? 6.728 -32.607 22.763 1.00 94.75 188 THR A C 1
ATOM 1467 O O . THR A 1 188 ? 6.253 -33.725 22.927 1.00 94.75 188 THR A O 1
ATOM 1470 N N . TRP A 1 189 ? 6.532 -31.592 23.598 1.00 96.69 189 TRP A N 1
ATOM 1471 C CA . TRP A 1 189 ? 5.563 -31.583 24.683 1.00 96.69 189 TRP A CA 1
ATOM 1472 C C . TRP A 1 189 ? 4.250 -30.998 24.178 1.00 96.69 189 TRP A C 1
ATOM 1474 O O . TRP A 1 189 ? 4.244 -29.887 23.647 1.00 96.69 189 TRP A O 1
ATOM 1484 N N . ALA A 1 190 ? 3.152 -31.720 24.370 1.00 97.62 190 ALA A N 1
ATOM 1485 C CA . ALA A 1 190 ? 1.809 -31.258 24.042 1.00 97.62 190 ALA A CA 1
ATOM 1486 C C . ALA A 1 190 ? 0.891 -31.407 25.257 1.00 97.62 190 ALA A C 1
ATOM 1488 O O . ALA A 1 190 ? 0.888 -32.459 25.896 1.00 97.62 190 ALA A O 1
ATOM 1489 N N . ILE A 1 191 ? 0.105 -30.374 25.568 1.00 97.69 191 ILE A N 1
ATOM 1490 C CA . ILE A 1 191 ? -0.948 -30.410 26.597 1.00 97.69 191 ILE A CA 1
ATOM 1491 C C . ILE A 1 191 ? -2.274 -29.986 25.989 1.00 97.69 191 ILE A C 1
ATOM 1493 O O . ILE A 1 191 ? -2.298 -29.148 25.087 1.00 97.69 191 ILE A O 1
ATOM 1497 N N . ARG A 1 192 ? -3.374 -30.529 26.511 1.00 97.56 192 ARG A N 1
ATOM 1498 C CA . ARG A 1 192 ? -4.713 -30.025 26.207 1.00 97.56 192 ARG A CA 1
ATOM 1499 C C . ARG A 1 192 ? -5.143 -29.046 27.301 1.00 97.56 192 ARG A C 1
ATOM 1501 O O . ARG A 1 192 ? -5.114 -29.409 28.471 1.00 97.56 192 ARG A O 1
ATOM 1508 N N . HIS A 1 193 ? -5.523 -27.829 26.923 1.00 96.81 193 HIS A N 1
ATOM 1509 C CA . HIS A 1 193 ? -5.975 -26.757 27.816 1.00 96.81 193 HIS A CA 1
ATOM 1510 C C . HIS A 1 193 ? -7.181 -26.063 27.179 1.00 96.81 193 HIS A C 1
ATOM 1512 O O . HIS A 1 193 ? -7.104 -25.638 26.031 1.00 96.81 193 HIS A O 1
ATOM 1518 N N . ASP A 1 194 ? -8.309 -26.028 27.890 1.00 95.25 194 ASP A N 1
ATOM 1519 C CA . ASP A 1 194 ? -9.603 -25.524 27.390 1.00 95.25 194 ASP A CA 1
ATOM 1520 C C . ASP A 1 194 ? -10.034 -26.121 26.031 1.00 95.25 194 ASP A C 1
ATOM 1522 O O . ASP A 1 194 ? -10.513 -25.452 25.120 1.00 95.25 194 ASP A O 1
ATOM 1526 N N . GLY A 1 195 ? -9.798 -27.424 25.858 1.00 91.94 195 GLY A N 1
ATOM 1527 C CA . GLY A 1 195 ? -10.117 -28.142 24.621 1.00 91.94 195 GLY A CA 1
ATOM 1528 C C . GLY A 1 195 ? -9.113 -27.952 23.478 1.00 91.94 195 GLY A C 1
ATOM 1529 O O . GLY A 1 195 ? -9.132 -28.770 22.562 1.00 91.94 195 GLY A O 1
ATOM 1530 N N . LEU A 1 196 ? -8.201 -26.982 23.559 1.00 97.38 196 LEU A N 1
ATOM 1531 C CA . LEU A 1 196 ? -7.140 -26.719 22.578 1.00 97.38 196 LEU A CA 1
ATOM 1532 C C . LEU A 1 196 ? -5.863 -27.499 22.916 1.00 97.38 196 LEU A C 1
ATOM 1534 O O . LEU A 1 196 ? -5.601 -27.761 24.089 1.00 97.38 196 LEU A O 1
ATOM 1538 N N . ILE A 1 197 ? -5.039 -27.841 21.921 1.00 98.25 197 ILE A N 1
ATOM 1539 C CA . ILE A 1 197 ? -3.711 -28.437 22.152 1.00 98.25 197 ILE A CA 1
ATOM 1540 C C . ILE A 1 197 ? -2.631 -27.375 21.967 1.00 98.25 197 ILE A C 1
ATOM 1542 O O . ILE A 1 197 ? -2.474 -26.826 20.878 1.00 98.25 197 ILE A O 1
ATOM 1546 N N . PHE A 1 198 ? -1.845 -27.145 23.016 1.00 98.06 198 PHE A N 1
ATOM 1547 C CA . PHE A 1 198 ? -0.659 -26.294 22.993 1.00 98.06 198 PHE A CA 1
ATOM 1548 C C . PHE A 1 198 ? 0.577 -27.181 22.941 1.00 98.06 198 PHE A C 1
ATOM 1550 O O . PHE A 1 198 ? 0.794 -27.991 23.849 1.00 98.06 198 PHE A O 1
ATOM 1557 N N . ALA A 1 199 ? 1.391 -27.029 21.897 1.00 97.44 199 ALA A N 1
ATOM 1558 C CA . ALA A 1 199 ? 2.549 -27.883 21.703 1.00 97.44 199 ALA A CA 1
ATOM 1559 C C . ALA A 1 199 ? 3.806 -27.106 21.301 1.00 97.44 199 ALA A C 1
ATOM 1561 O O . ALA A 1 199 ? 3.780 -26.189 20.483 1.00 97.44 199 ALA A O 1
ATOM 1562 N N . SER A 1 200 ? 4.936 -27.496 21.888 1.00 95.25 200 SER A N 1
ATOM 1563 C CA . SER A 1 200 ? 6.270 -27.022 21.518 1.00 95.25 200 SER A CA 1
ATOM 1564 C C . SER A 1 200 ? 7.297 -28.108 21.811 1.00 95.25 200 SER A C 1
ATOM 1566 O O . SER A 1 200 ? 7.022 -29.056 22.543 1.00 95.25 200 SER A O 1
ATOM 1568 N N . GLY A 1 201 ? 8.490 -28.011 21.238 1.00 90.56 201 GLY A N 1
ATOM 1569 C CA . GLY A 1 201 ? 9.494 -29.058 21.369 1.00 90.56 201 GLY A CA 1
ATOM 1570 C C . GLY A 1 201 ? 10.915 -28.563 21.208 1.00 90.56 201 GLY A C 1
ATOM 1571 O O . GLY A 1 201 ? 11.156 -27.406 20.877 1.00 90.56 201 GLY A O 1
ATOM 1572 N N . TYR A 1 202 ? 11.853 -29.473 21.428 1.00 85.50 202 TYR A N 1
ATOM 1573 C CA . TYR A 1 202 ? 13.277 -29.259 21.214 1.00 85.50 202 TYR A CA 1
ATOM 1574 C C . TYR A 1 202 ? 13.830 -30.299 20.244 1.00 85.50 202 TYR A C 1
ATOM 1576 O O . TYR A 1 202 ? 13.254 -31.372 20.065 1.00 85.50 202 TYR A O 1
ATOM 1584 N N . TYR A 1 203 ? 14.967 -29.988 19.637 1.00 80.62 203 TYR A N 1
ATOM 1585 C CA . TYR A 1 203 ? 15.681 -30.880 18.741 1.00 80.62 203 TYR A CA 1
ATOM 1586 C C . TYR A 1 203 ? 16.841 -31.531 19.492 1.00 80.62 203 TYR A C 1
ATOM 1588 O O . TYR A 1 203 ? 17.747 -30.858 19.990 1.00 80.62 203 TYR A O 1
ATOM 1596 N N . ALA A 1 204 ? 16.795 -32.855 19.613 1.00 67.62 204 ALA A N 1
ATOM 1597 C CA . ALA A 1 204 ? 17.865 -33.640 20.208 1.00 67.62 204 ALA A CA 1
ATOM 1598 C C . ALA A 1 204 ? 18.950 -33.878 19.143 1.00 67.62 204 ALA A C 1
ATOM 1600 O O . ALA A 1 204 ? 18.693 -34.466 18.092 1.00 67.62 204 ALA A O 1
ATOM 1601 N N . GLY A 1 205 ? 20.166 -33.379 19.380 1.00 56.53 205 GLY A N 1
ATOM 1602 C CA . GLY A 1 205 ? 21.269 -33.471 18.421 1.00 56.53 205 GLY A CA 1
ATOM 1603 C C . GLY A 1 205 ? 21.619 -34.916 18.028 1.00 56.53 205 GLY A C 1
ATOM 1604 O O . GLY A 1 205 ? 21.940 -35.729 18.888 1.00 56.53 205 GLY A O 1
ATOM 1605 N N . ALA A 1 206 ? 21.631 -35.154 16.708 1.00 45.88 206 ALA A N 1
ATOM 1606 C CA . ALA A 1 206 ? 21.934 -36.382 15.952 1.00 45.88 206 ALA A CA 1
ATOM 1607 C C . ALA A 1 206 ? 20.998 -37.599 16.182 1.00 45.88 206 ALA A C 1
ATOM 1609 O O . ALA A 1 206 ? 20.994 -38.169 17.269 1.00 45.88 206 ALA A O 1
ATOM 1610 N N . PRO A 1 207 ? 20.286 -38.092 15.144 1.00 42.62 207 PRO A N 1
ATOM 1611 C CA . PRO A 1 207 ? 19.629 -39.395 15.221 1.00 42.62 207 PRO A CA 1
ATOM 1612 C C . PRO A 1 207 ? 20.671 -40.530 15.209 1.00 42.62 207 PRO A C 1
ATOM 1614 O O . PRO A 1 207 ? 21.473 -40.637 14.278 1.00 42.62 207 PRO A O 1
ATOM 1617 N N . GLU A 1 208 ? 20.651 -41.408 16.216 1.00 39.88 208 GLU A N 1
ATOM 1618 C CA . GLU A 1 208 ? 21.209 -42.759 16.083 1.00 39.88 208 GLU A CA 1
ATOM 1619 C C . GLU A 1 208 ? 20.189 -43.652 15.351 1.00 39.88 208 GLU A C 1
ATOM 1621 O O . GLU A 1 208 ? 19.064 -43.813 15.805 1.00 39.88 208 GLU A O 1
ATOM 1626 N N . ALA A 1 209 ? 20.629 -44.242 14.230 1.00 34.84 209 A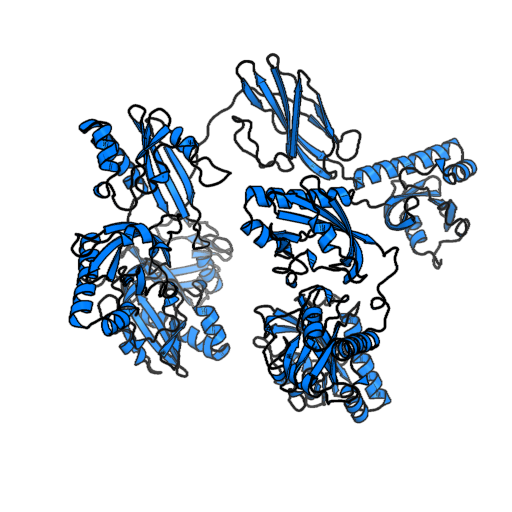LA A N 1
ATOM 1627 C CA . ALA A 1 209 ? 20.023 -45.353 13.480 1.00 34.84 209 ALA A CA 1
ATOM 1628 C C . ALA A 1 209 ? 18.548 -45.203 13.035 1.00 34.84 209 ALA A C 1
ATOM 1630 O O . ALA A 1 209 ? 17.628 -45.593 13.744 1.00 34.84 209 ALA A O 1
ATOM 1631 N N . GLY A 1 210 ? 18.339 -44.778 11.781 1.00 48.94 210 GLY A N 1
ATOM 1632 C CA . GLY A 1 210 ? 17.012 -44.820 11.145 1.00 48.94 210 GLY A CA 1
ATOM 1633 C C . GLY A 1 210 ? 16.749 -43.806 10.030 1.00 48.94 210 GLY A C 1
ATOM 1634 O O . GLY A 1 210 ? 15.625 -43.766 9.547 1.00 48.94 210 GLY A O 1
ATOM 1635 N N . SER A 1 211 ? 17.746 -43.001 9.628 1.00 46.69 211 SER A N 1
ATOM 1636 C CA . SER A 1 211 ? 17.631 -41.995 8.560 1.00 46.69 211 SER A CA 1
ATOM 1637 C C . SER A 1 211 ? 16.755 -42.471 7.389 1.00 46.69 211 SER A C 1
ATOM 1639 O O . SER A 1 211 ? 17.063 -43.517 6.807 1.00 46.69 211 SER A O 1
ATOM 1641 N N . PRO A 1 212 ? 15.694 -41.725 7.025 1.00 56.84 212 PRO A N 1
ATOM 1642 C CA . PRO A 1 212 ? 14.855 -42.055 5.881 1.00 56.84 212 PRO A CA 1
ATOM 1643 C C . PRO A 1 212 ? 15.690 -42.228 4.610 1.00 56.84 212 PRO A C 1
ATOM 1645 O O . PRO A 1 212 ? 16.678 -41.520 4.413 1.00 56.84 212 PRO A O 1
ATOM 1648 N N . ALA A 1 213 ? 15.290 -43.151 3.730 1.00 58.28 213 ALA A N 1
ATOM 1649 C CA . ALA A 1 213 ? 16.079 -43.542 2.558 1.00 58.28 213 ALA A CA 1
ATOM 1650 C C . ALA A 1 213 ? 16.464 -42.365 1.638 1.00 58.28 213 ALA A C 1
ATOM 1652 O O . ALA A 1 213 ? 17.507 -42.424 0.992 1.00 58.28 213 ALA A O 1
ATOM 1653 N N . TRP A 1 214 ? 15.667 -41.292 1.602 1.00 60.44 214 TRP A N 1
ATOM 1654 C CA . TRP A 1 214 ? 15.960 -40.081 0.829 1.00 60.44 214 TRP A CA 1
ATOM 1655 C C . TRP A 1 214 ? 17.119 -39.243 1.362 1.00 60.44 214 TRP A C 1
ATOM 1657 O O . TRP A 1 214 ? 17.719 -38.493 0.599 1.00 60.44 214 TRP A O 1
ATOM 1667 N N . ARG A 1 215 ? 17.448 -39.349 2.654 1.00 57.19 215 ARG A N 1
ATOM 1668 C CA . ARG A 1 215 ? 18.448 -38.491 3.306 1.00 57.19 215 ARG A CA 1
ATOM 1669 C C . ARG A 1 215 ? 19.860 -38.719 2.768 1.00 57.19 215 ARG A C 1
ATOM 1671 O O . ARG A 1 215 ? 20.623 -37.767 2.657 1.00 57.19 215 ARG A O 1
ATOM 1678 N N . ASP A 1 216 ? 20.173 -39.968 2.433 1.00 58.59 216 ASP A N 1
ATOM 1679 C CA . ASP A 1 216 ? 21.485 -40.393 1.931 1.00 58.59 216 ASP A CA 1
ATOM 1680 C C . ASP A 1 216 ? 21.441 -40.803 0.443 1.00 58.59 216 ASP A C 1
ATOM 1682 O O . ASP A 1 216 ? 22.444 -41.258 -0.112 1.00 58.59 216 ASP A O 1
ATOM 1686 N N . ALA A 1 217 ? 20.279 -40.682 -0.209 1.00 65.69 217 ALA A N 1
ATOM 1687 C CA . ALA A 1 217 ? 20.112 -41.010 -1.620 1.00 65.69 217 ALA A CA 1
ATOM 1688 C C . ALA A 1 217 ? 20.625 -39.884 -2.524 1.00 65.69 217 ALA A C 1
ATOM 1690 O O . ALA A 1 217 ? 20.571 -38.706 -2.178 1.00 65.69 217 ALA A O 1
ATOM 1691 N N . ASP A 1 218 ? 21.059 -40.252 -3.731 1.00 77.75 218 ASP A N 1
ATOM 1692 C CA . ASP A 1 218 ? 21.236 -39.282 -4.807 1.00 77.75 218 ASP A CA 1
ATOM 1693 C C . ASP A 1 218 ? 19.883 -38.583 -5.076 1.00 77.75 218 ASP A C 1
ATOM 1695 O O . ASP A 1 218 ? 18.913 -39.269 -5.423 1.00 77.75 218 ASP A O 1
ATOM 1699 N N . PRO A 1 219 ? 19.773 -37.248 -4.911 1.00 77.12 219 PRO A N 1
ATOM 1700 C CA . PRO A 1 219 ? 18.486 -36.551 -4.977 1.00 77.12 219 PRO A CA 1
ATOM 1701 C C . PRO A 1 219 ? 17.764 -36.733 -6.314 1.00 77.12 219 PRO A C 1
ATOM 1703 O O . PRO A 1 219 ? 16.533 -36.812 -6.366 1.00 77.12 219 PRO A O 1
ATOM 1706 N N . ARG A 1 220 ? 18.528 -36.855 -7.404 1.00 81.69 220 ARG A N 1
ATOM 1707 C CA . ARG A 1 220 ? 17.989 -37.059 -8.745 1.00 81.69 220 ARG A CA 1
ATOM 1708 C C . ARG A 1 220 ? 17.382 -38.454 -8.877 1.00 81.69 220 ARG A C 1
ATOM 1710 O O . ARG A 1 220 ? 16.238 -38.582 -9.307 1.00 81.69 220 ARG A O 1
ATOM 1717 N N . GLN A 1 221 ? 18.098 -39.491 -8.446 1.00 82.69 221 GLN A N 1
ATOM 1718 C CA . GLN A 1 221 ? 17.572 -40.858 -8.404 1.00 82.69 221 GLN A CA 1
ATOM 1719 C C . GLN A 1 221 ? 16.357 -40.976 -7.486 1.00 82.69 221 GLN A C 1
ATOM 1721 O O . GLN A 1 221 ? 15.386 -41.644 -7.844 1.00 82.69 221 GLN A O 1
ATOM 1726 N N . TYR A 1 222 ? 16.388 -40.317 -6.327 1.00 85.50 222 TYR A N 1
ATOM 1727 C CA . TYR A 1 222 ? 15.276 -40.362 -5.388 1.00 85.50 222 TYR A CA 1
ATOM 1728 C C . TYR A 1 222 ? 14.012 -39.710 -5.953 1.00 85.50 222 TYR A C 1
ATOM 1730 O O . TYR A 1 222 ? 12.928 -40.273 -5.831 1.00 85.50 222 TYR A O 1
ATOM 1738 N N . THR A 1 223 ? 14.150 -38.582 -6.655 1.00 89.06 223 THR A N 1
ATOM 1739 C CA . THR A 1 223 ? 13.024 -37.904 -7.319 1.00 89.06 223 THR A CA 1
ATOM 1740 C C . THR A 1 223 ? 12.309 -38.835 -8.301 1.00 89.06 223 THR A C 1
ATOM 1742 O O . THR A 1 223 ? 11.085 -38.933 -8.277 1.00 89.06 223 THR A O 1
ATOM 1745 N N . VAL A 1 224 ? 13.060 -39.582 -9.118 1.00 90.75 224 VAL A N 1
ATOM 1746 C CA . VAL A 1 224 ? 12.484 -40.570 -10.049 1.00 90.75 224 VAL A CA 1
ATOM 1747 C C . VAL A 1 224 ? 11.755 -41.679 -9.292 1.00 90.75 224 VAL A C 1
ATOM 1749 O O . VAL A 1 224 ? 10.649 -42.057 -9.664 1.00 90.75 224 VAL A O 1
ATOM 1752 N N . GLN A 1 225 ? 12.341 -42.191 -8.205 1.00 90.62 225 GLN A N 1
ATOM 1753 C CA . GLN A 1 225 ? 11.706 -43.224 -7.378 1.00 90.62 225 GLN A CA 1
ATOM 1754 C C . GLN A 1 225 ? 10.419 -42.724 -6.715 1.00 90.62 225 GLN A C 1
ATOM 1756 O O . GLN A 1 225 ? 9.443 -43.466 -6.627 1.00 90.62 225 GLN A O 1
ATOM 1761 N N . TYR A 1 226 ? 10.403 -41.477 -6.249 1.00 91.94 226 TYR A N 1
ATOM 1762 C CA . TYR A 1 226 ? 9.231 -40.848 -5.653 1.00 91.94 226 TYR A CA 1
ATOM 1763 C C . TYR A 1 226 ? 8.094 -40.695 -6.677 1.00 91.94 226 TYR A C 1
ATOM 1765 O O . TYR A 1 226 ? 6.972 -41.121 -6.411 1.00 91.94 226 TYR A O 1
ATOM 1773 N N . VAL A 1 227 ? 8.397 -40.189 -7.878 1.00 95.62 227 VAL A N 1
ATOM 1774 C CA . VAL A 1 227 ? 7.415 -40.059 -8.970 1.00 95.62 227 VAL A CA 1
ATOM 1775 C C . VAL A 1 227 ? 6.901 -41.427 -9.433 1.00 95.62 227 VAL A C 1
ATOM 1777 O O . VAL A 1 227 ? 5.697 -41.604 -9.588 1.00 95.62 227 VAL A O 1
ATOM 1780 N N . ASN A 1 228 ? 7.771 -42.431 -9.575 1.00 93.50 228 ASN A N 1
ATOM 1781 C CA . ASN A 1 228 ? 7.345 -43.776 -9.978 1.00 93.50 228 ASN A CA 1
ATOM 1782 C C . ASN A 1 228 ? 6.434 -44.441 -8.936 1.00 93.50 228 ASN A C 1
ATOM 1784 O O . ASN A 1 228 ? 5.455 -45.076 -9.313 1.00 93.50 228 ASN A O 1
ATOM 1788 N N . ARG A 1 229 ? 6.687 -44.244 -7.633 1.00 93.06 229 ARG A N 1
ATOM 1789 C CA . ARG A 1 229 ? 5.773 -44.712 -6.573 1.00 93.06 229 ARG A CA 1
ATOM 1790 C C . ARG A 1 229 ? 4.396 -44.056 -6.670 1.00 93.06 229 ARG A C 1
ATOM 1792 O O . ARG A 1 229 ? 3.391 -44.713 -6.413 1.00 93.06 229 ARG A O 1
ATOM 1799 N N . ALA A 1 230 ? 4.340 -42.785 -7.064 1.00 94.19 230 ALA A N 1
ATOM 1800 C CA . ALA A 1 230 ? 3.079 -42.087 -7.280 1.00 94.19 230 ALA A CA 1
ATOM 1801 C C . ALA A 1 230 ? 2.282 -42.680 -8.452 1.00 94.19 230 ALA A C 1
ATOM 1803 O O . ALA A 1 230 ? 1.077 -42.898 -8.318 1.00 94.19 230 ALA A O 1
ATOM 1804 N N . VAL A 1 231 ? 2.964 -43.006 -9.557 1.00 95.38 231 VAL A N 1
ATOM 1805 C CA . VAL A 1 231 ? 2.370 -43.706 -10.709 1.00 95.38 231 VAL A CA 1
ATOM 1806 C C . VAL A 1 231 ? 1.864 -45.094 -10.302 1.00 95.38 231 VAL A C 1
ATOM 1808 O O . VAL A 1 231 ? 0.708 -45.419 -10.552 1.00 95.38 231 VAL A O 1
ATOM 1811 N N . GLU A 1 232 ? 2.675 -45.891 -9.600 1.00 93.50 232 GLU A N 1
ATOM 1812 C CA . GLU A 1 232 ? 2.276 -47.224 -9.118 1.00 93.50 232 GLU A CA 1
ATOM 1813 C C . GLU A 1 232 ? 1.050 -47.162 -8.195 1.00 93.50 232 GLU A C 1
ATOM 1815 O O . GLU A 1 232 ? 0.162 -48.014 -8.266 1.00 93.50 232 GLU A O 1
ATOM 1820 N N . ARG A 1 233 ? 0.974 -46.143 -7.330 1.00 90.56 233 ARG A N 1
ATOM 1821 C CA . ARG A 1 233 ? -0.181 -45.935 -6.455 1.00 90.56 233 ARG A CA 1
ATOM 1822 C C . ARG A 1 233 ? -1.433 -45.575 -7.246 1.00 90.56 233 ARG A C 1
ATOM 1824 O O . ARG A 1 233 ? -2.497 -46.123 -6.966 1.00 90.56 233 ARG A O 1
ATOM 1831 N N . TYR A 1 234 ? -1.306 -44.689 -8.232 1.00 94.06 234 TYR A N 1
ATOM 1832 C CA . TYR A 1 234 ? -2.394 -44.360 -9.148 1.00 94.06 234 TYR A CA 1
ATOM 1833 C C . TYR A 1 234 ? -2.923 -45.613 -9.867 1.00 94.06 234 TYR A C 1
ATOM 1835 O O . TYR A 1 234 ? -4.132 -45.841 -9.877 1.00 94.06 234 TYR A O 1
ATOM 1843 N N . GLU A 1 235 ? -2.035 -46.475 -10.373 1.00 93.12 235 GLU A N 1
ATOM 1844 C CA . GLU A 1 235 ? -2.413 -47.734 -11.032 1.00 93.12 235 GLU A CA 1
ATOM 1845 C C . GLU A 1 235 ? -3.132 -48.716 -10.087 1.00 93.12 235 GLU A C 1
ATOM 1847 O O . GLU A 1 235 ? -4.062 -49.416 -10.497 1.00 93.12 235 GLU A O 1
ATOM 1852 N N . GLN A 1 236 ? -2.696 -48.807 -8.826 1.00 91.56 236 GLN A N 1
ATOM 1853 C CA . GLN A 1 236 ? -3.199 -49.801 -7.871 1.00 91.56 236 GLN A CA 1
ATOM 1854 C C . GLN A 1 236 ? -4.476 -49.366 -7.150 1.00 91.56 236 GLN A C 1
ATOM 1856 O O . GLN A 1 236 ? -5.358 -50.193 -6.905 1.00 91.56 236 GLN A O 1
ATOM 1861 N N . GLU A 1 237 ? -4.563 -48.091 -6.779 1.00 91.19 237 GLU A N 1
ATOM 1862 C CA . GLU A 1 237 ? -5.619 -47.561 -5.914 1.00 91.19 237 GLU A CA 1
ATOM 1863 C C . GLU A 1 237 ? -6.638 -46.694 -6.668 1.00 91.19 237 GLU A C 1
ATOM 1865 O O . GLU A 1 237 ? -7.730 -46.443 -6.154 1.00 91.19 237 GLU A O 1
ATOM 1870 N N . GLY A 1 238 ? -6.317 -46.273 -7.895 1.00 88.25 238 GLY A N 1
ATOM 1871 C CA . GLY A 1 238 ? -7.159 -45.416 -8.725 1.00 88.25 238 GLY A CA 1
ATOM 1872 C C . GLY A 1 238 ? -7.095 -43.929 -8.357 1.00 88.25 238 GLY A C 1
ATOM 1873 O O . GLY A 1 238 ? -6.560 -43.529 -7.320 1.00 88.25 238 GLY A O 1
ATOM 1874 N N . LEU A 1 239 ? -7.677 -43.099 -9.233 1.00 88.81 239 LEU A N 1
ATOM 1875 C CA . LEU A 1 239 ? -7.589 -41.634 -9.184 1.00 88.81 239 LEU A CA 1
ATOM 1876 C C . LEU A 1 239 ? -8.049 -41.038 -7.845 1.00 88.81 239 LEU A C 1
ATOM 1878 O O . LEU A 1 239 ? -7.363 -40.193 -7.292 1.00 88.81 239 LEU A O 1
ATOM 1882 N N . GLU A 1 240 ? -9.181 -41.484 -7.300 1.00 84.50 240 GLU A N 1
ATOM 1883 C CA . GLU A 1 240 ? -9.748 -40.906 -6.071 1.00 84.50 240 GLU A CA 1
ATOM 1884 C C . GLU A 1 240 ? -8.819 -41.086 -4.857 1.00 84.50 240 GLU A C 1
ATOM 1886 O O . GLU A 1 240 ? -8.541 -40.124 -4.142 1.00 84.50 240 GLU A O 1
ATOM 1891 N N . SER A 1 241 ? -8.272 -42.293 -4.656 1.00 83.56 241 SER A N 1
ATOM 1892 C CA . SER A 1 241 ? -7.316 -42.561 -3.567 1.00 83.56 241 SER A CA 1
ATOM 1893 C C . SER A 1 241 ? -6.015 -41.779 -3.756 1.00 83.56 241 SER A C 1
ATOM 1895 O O . SER A 1 241 ? -5.481 -41.196 -2.811 1.00 83.56 241 SER A O 1
ATOM 1897 N N . PHE A 1 242 ? -5.530 -41.727 -4.999 1.00 90.19 242 PHE A N 1
ATOM 1898 C CA . PHE A 1 242 ? -4.339 -40.975 -5.376 1.00 90.19 242 PHE A CA 1
ATOM 1899 C C . PHE A 1 242 ? -4.477 -39.477 -5.061 1.00 90.19 242 PHE A C 1
ATOM 1901 O O . PHE A 1 242 ? -3.609 -38.919 -4.388 1.00 90.19 242 PHE A O 1
ATOM 1908 N N . LEU A 1 243 ? -5.575 -38.843 -5.494 1.00 88.62 243 LEU A N 1
ATOM 1909 C CA . LEU A 1 243 ? -5.822 -37.416 -5.274 1.00 88.62 243 LEU A CA 1
ATOM 1910 C C . LEU A 1 243 ? -5.952 -37.088 -3.786 1.00 88.62 243 LEU A C 1
ATOM 1912 O O . LEU A 1 243 ? -5.363 -36.108 -3.337 1.00 88.62 243 LEU A O 1
ATOM 1916 N N . ASN A 1 244 ? -6.671 -37.917 -3.022 1.00 76.50 244 ASN A N 1
ATOM 1917 C CA . ASN A 1 244 ? -6.840 -37.709 -1.583 1.00 76.50 244 ASN A CA 1
ATOM 1918 C C . ASN A 1 244 ? -5.499 -37.737 -0.842 1.00 76.50 244 ASN A C 1
ATOM 1920 O O . ASN A 1 244 ? -5.246 -36.891 0.010 1.00 76.50 244 ASN A O 1
ATOM 1924 N N . TYR A 1 245 ? -4.618 -38.683 -1.175 1.00 78.81 245 TYR A N 1
ATOM 1925 C CA . TYR A 1 245 ? -3.321 -38.764 -0.514 1.00 78.81 245 TYR A CA 1
ATOM 1926 C C . TYR A 1 245 ? -2.370 -37.644 -0.938 1.00 78.81 245 TYR A C 1
ATOM 1928 O O . TYR A 1 245 ? -1.795 -36.979 -0.080 1.00 78.81 245 TYR A O 1
ATOM 1936 N N . TYR A 1 246 ? -2.186 -37.418 -2.241 1.00 86.25 246 TYR A N 1
ATOM 1937 C CA . TYR A 1 246 ? -1.168 -36.479 -2.716 1.00 86.25 246 TYR A CA 1
ATOM 1938 C C . TYR A 1 246 ? -1.562 -35.002 -2.587 1.00 86.25 246 TYR A C 1
ATOM 1940 O O . TYR A 1 246 ? -0.683 -34.151 -2.661 1.00 86.25 246 TYR A O 1
ATOM 1948 N N . ASN A 1 247 ? -2.836 -34.686 -2.325 1.00 81.81 247 ASN A N 1
ATOM 1949 C CA . ASN A 1 247 ? -3.253 -33.352 -1.868 1.00 81.81 247 ASN A CA 1
ATOM 1950 C C . ASN A 1 247 ? -3.193 -33.168 -0.345 1.00 81.81 247 ASN A C 1
ATOM 1952 O O . ASN A 1 247 ? -3.574 -32.114 0.157 1.00 81.81 247 ASN A O 1
ATOM 1956 N N . SER A 1 248 ? -2.705 -34.163 0.396 1.00 69.31 248 SER A N 1
ATOM 1957 C CA . SER A 1 248 ? -2.448 -34.040 1.829 1.00 69.31 248 SER A CA 1
ATOM 1958 C C . SER A 1 248 ? -0.969 -33.777 2.110 1.00 69.31 248 SER A C 1
ATOM 1960 O O . SER A 1 248 ? -0.077 -34.224 1.378 1.00 69.31 248 SER A O 1
ATOM 1962 N N . VAL A 1 249 ? -0.698 -33.106 3.230 1.00 62.62 249 VAL A N 1
ATOM 1963 C CA . VAL A 1 249 ? 0.666 -32.905 3.742 1.00 62.62 249 VAL A CA 1
ATOM 1964 C C . VAL A 1 249 ? 1.355 -34.222 4.121 1.00 62.62 249 VAL A C 1
ATOM 1966 O O . VAL A 1 249 ? 2.580 -34.295 4.114 1.00 62.62 249 VAL A O 1
ATOM 1969 N N . ALA A 1 250 ? 0.594 -35.305 4.328 1.00 65.06 250 ALA A N 1
ATOM 1970 C CA . ALA A 1 250 ? 1.127 -36.654 4.543 1.00 65.06 250 ALA A CA 1
ATOM 1971 C C . ALA A 1 250 ? 1.883 -37.228 3.331 1.00 65.06 250 ALA A C 1
ATOM 1973 O O . ALA A 1 250 ? 2.528 -38.271 3.441 1.00 65.06 250 ALA A O 1
ATOM 1974 N N . SER A 1 251 ? 1.766 -36.597 2.159 1.00 77.50 251 SER A N 1
ATOM 1975 C CA . SER A 1 251 ? 2.505 -37.004 0.965 1.00 77.50 251 SER A CA 1
ATOM 1976 C C . SER A 1 251 ? 3.950 -36.510 0.937 1.00 77.50 251 SER A C 1
ATOM 1978 O O . SER A 1 251 ? 4.742 -37.028 0.148 1.00 77.50 251 SER A O 1
ATOM 1980 N N . PHE A 1 252 ? 4.322 -35.536 1.771 1.00 75.50 252 PHE A N 1
ATOM 1981 C CA . PHE A 1 252 ? 5.673 -34.984 1.762 1.00 75.50 252 PHE A CA 1
ATOM 1982 C C . PHE A 1 252 ? 6.677 -36.001 2.310 1.00 75.50 252 PHE A C 1
ATOM 1984 O O . PHE A 1 252 ? 6.477 -36.606 3.359 1.00 75.50 252 PHE A O 1
ATOM 1991 N N . GLU A 1 253 ? 7.806 -36.145 1.623 1.00 72.81 253 GLU A N 1
ATOM 1992 C CA . GLU A 1 253 ? 8.967 -36.878 2.122 1.00 72.81 253 GLU A CA 1
ATOM 1993 C C . GLU A 1 253 ? 10.161 -35.919 2.105 1.00 72.81 253 GLU A C 1
ATOM 1995 O O . GLU A 1 253 ? 10.788 -35.704 1.070 1.00 72.81 253 GLU A O 1
ATOM 2000 N N . GLY A 1 254 ? 10.456 -35.271 3.236 1.00 72.19 254 GLY A N 1
ATOM 2001 C CA . GLY A 1 254 ? 11.483 -34.227 3.305 1.00 72.19 254 GLY A CA 1
ATOM 2002 C C . GLY A 1 254 ? 11.165 -33.037 2.387 1.00 72.19 254 GLY A C 1
ATOM 2003 O O . GLY A 1 254 ? 10.213 -32.300 2.615 1.00 72.19 254 GLY A O 1
ATOM 2004 N N . GLN A 1 255 ? 11.976 -32.828 1.345 1.00 74.69 255 GLN A N 1
ATOM 2005 C CA . GLN A 1 255 ? 11.771 -31.759 0.352 1.00 74.69 255 GLN A CA 1
ATOM 2006 C C . GLN A 1 255 ? 10.909 -32.180 -0.853 1.00 74.69 255 GLN A C 1
ATOM 2008 O O . GLN A 1 255 ? 10.575 -31.340 -1.693 1.00 74.69 255 GLN A O 1
ATOM 2013 N N . TRP A 1 256 ? 10.579 -33.470 -0.963 1.00 86.81 256 TRP A N 1
ATOM 2014 C CA . TRP A 1 256 ? 9.826 -34.026 -2.081 1.00 86.81 256 TRP A CA 1
ATOM 2015 C C . TRP A 1 256 ? 8.330 -33.988 -1.800 1.00 86.81 256 TRP A C 1
ATOM 2017 O O . TRP A 1 256 ? 7.857 -34.489 -0.785 1.00 86.81 256 TRP A O 1
ATOM 2027 N N . TYR A 1 257 ? 7.594 -33.430 -2.750 1.00 89.75 257 TYR A N 1
ATOM 2028 C CA . TYR A 1 257 ? 6.141 -33.496 -2.839 1.00 89.75 257 TYR A CA 1
ATOM 2029 C C . TYR A 1 257 ? 5.753 -33.682 -4.302 1.00 89.75 257 TYR A C 1
ATOM 2031 O O . TYR A 1 257 ? 6.519 -33.321 -5.208 1.00 89.75 257 TYR A O 1
ATOM 2039 N N . LEU A 1 258 ? 4.584 -34.266 -4.542 1.00 94.69 258 LEU A N 1
ATOM 2040 C CA . LEU A 1 258 ? 4.082 -34.494 -5.890 1.00 94.69 258 LEU A CA 1
ATOM 2041 C C . LEU A 1 258 ? 3.255 -33.301 -6.369 1.00 94.69 258 LEU A C 1
ATOM 2043 O O . LEU A 1 258 ? 2.524 -32.697 -5.593 1.00 94.69 258 LEU A O 1
ATOM 2047 N N . PHE A 1 259 ? 3.306 -33.014 -7.660 1.00 95.00 259 PHE A N 1
ATOM 2048 C CA . PHE A 1 259 ? 2.240 -32.319 -8.361 1.00 95.00 259 PHE A CA 1
ATOM 2049 C C . PHE A 1 259 ? 1.847 -33.106 -9.607 1.00 95.00 259 PHE A C 1
ATOM 2051 O O . PHE A 1 259 ? 2.677 -33.794 -10.207 1.00 95.00 259 PHE A O 1
ATOM 2058 N N . ALA A 1 260 ? 0.570 -33.048 -9.968 1.00 97.25 260 ALA A N 1
ATOM 2059 C CA . ALA A 1 260 ? 0.036 -33.838 -11.066 1.00 97.25 260 ALA A CA 1
ATOM 2060 C C . ALA A 1 260 ? -1.070 -33.102 -11.816 1.00 97.25 260 ALA A C 1
ATOM 2062 O O . ALA A 1 260 ? -1.865 -32.378 -11.206 1.00 97.25 260 ALA A O 1
ATOM 2063 N N . THR A 1 261 ? -1.124 -33.321 -13.130 1.00 97.44 261 THR A N 1
ATOM 2064 C CA . THR A 1 261 ? -2.150 -32.773 -14.024 1.00 97.44 261 THR A CA 1
ATOM 2065 C C . THR A 1 261 ? -2.845 -33.871 -14.822 1.00 97.44 261 THR A C 1
ATOM 2067 O O . THR A 1 261 ? -2.340 -34.991 -14.932 1.00 97.44 261 THR A O 1
ATOM 2070 N N . ASP A 1 262 ? -4.022 -33.567 -15.365 1.00 95.62 262 ASP A N 1
ATOM 2071 C CA . ASP A 1 262 ? -4.716 -34.452 -16.300 1.00 95.62 262 ASP A CA 1
ATOM 2072 C C . ASP A 1 262 ? -4.191 -34.322 -17.744 1.00 95.62 262 ASP A C 1
ATOM 2074 O O . ASP A 1 262 ? -3.197 -33.648 -18.032 1.00 95.62 262 ASP A O 1
ATOM 2078 N N . ALA A 1 263 ? -4.867 -35.005 -18.670 1.00 93.75 263 ALA A N 1
ATOM 2079 C CA . ALA A 1 263 ? -4.541 -34.986 -20.093 1.00 93.75 263 ALA A CA 1
ATOM 2080 C C . ALA A 1 263 ? -4.756 -33.616 -20.761 1.00 93.75 263 ALA A C 1
ATOM 2082 O O . ALA A 1 263 ? -4.158 -33.360 -21.807 1.00 93.75 263 ALA A O 1
ATOM 2083 N N . ASP A 1 264 ? -5.573 -32.750 -20.158 1.00 94.56 264 ASP A N 1
ATOM 2084 C CA . ASP A 1 264 ? -5.805 -31.373 -20.597 1.00 94.56 264 ASP A CA 1
ATOM 2085 C C . ASP A 1 264 ? -4.846 -30.386 -19.912 1.00 94.56 264 ASP A C 1
ATOM 2087 O O . ASP A 1 264 ? -4.960 -29.178 -20.107 1.00 94.56 264 ASP A O 1
ATOM 2091 N N . ASP A 1 265 ? -3.856 -30.902 -19.173 1.00 95.69 265 ASP A N 1
ATOM 2092 C CA . ASP A 1 265 ? -2.849 -30.136 -18.445 1.00 95.69 265 ASP A CA 1
ATOM 2093 C C . ASP A 1 265 ? -3.389 -29.338 -17.254 1.00 95.69 265 ASP A C 1
ATOM 2095 O O . ASP A 1 265 ? -2.719 -28.443 -16.742 1.00 95.69 265 ASP A O 1
ATOM 2099 N N . ILE A 1 266 ? -4.555 -29.718 -16.730 1.00 96.88 266 ILE A N 1
ATOM 2100 C CA . ILE A 1 266 ? -5.142 -29.088 -15.548 1.00 96.88 266 ILE A CA 1
ATOM 2101 C C . ILE A 1 266 ? -4.600 -29.734 -14.274 1.00 96.88 266 ILE A C 1
ATOM 2103 O O . ILE A 1 266 ? -4.641 -30.956 -14.127 1.00 96.88 266 ILE A O 1
ATOM 2107 N N . TYR A 1 267 ? -4.101 -28.929 -13.335 1.00 97.06 267 TYR A N 1
ATOM 2108 C CA . TYR A 1 267 ? -3.643 -29.399 -12.027 1.00 97.06 267 TYR A CA 1
ATOM 2109 C C . TYR A 1 267 ? -4.762 -30.067 -11.229 1.00 97.06 267 TYR A C 1
ATOM 2111 O O . TYR A 1 267 ? -5.809 -29.471 -10.981 1.00 97.06 267 TYR A O 1
ATOM 2119 N N . HIS A 1 268 ? -4.476 -31.268 -10.730 1.00 94.75 268 HIS A N 1
ATOM 2120 C CA . HIS A 1 268 ? -5.306 -31.984 -9.755 1.00 94.75 268 HIS A CA 1
ATOM 2121 C C . HIS A 1 268 ? -4.585 -32.228 -8.434 1.00 94.75 268 HIS A C 1
ATOM 2123 O O . HIS A 1 268 ? -5.235 -32.497 -7.427 1.00 94.75 268 HIS A O 1
ATOM 2129 N N . VAL A 1 269 ? -3.252 -32.149 -8.432 1.00 94.50 269 VAL A N 1
ATOM 2130 C CA . VAL A 1 269 ? -2.423 -32.319 -7.239 1.00 94.50 269 VAL A CA 1
ATOM 2131 C C . VAL A 1 269 ? -1.424 -31.180 -7.144 1.00 94.50 269 VAL A C 1
ATOM 2133 O O . VAL A 1 269 ? -0.607 -31.026 -8.054 1.00 94.50 269 VAL A O 1
ATOM 2136 N N . HIS A 1 270 ? -1.453 -30.427 -6.043 1.00 92.00 270 HIS A N 1
ATOM 2137 C CA . HIS A 1 270 ? -0.374 -29.502 -5.685 1.00 92.00 270 HIS A CA 1
ATOM 2138 C C . HIS A 1 270 ? -0.407 -29.139 -4.181 1.00 92.00 270 HIS A C 1
ATOM 2140 O O . HIS A 1 270 ? -0.883 -28.068 -3.804 1.00 92.00 270 HIS A O 1
ATOM 2146 N N . PRO A 1 271 ? 0.124 -29.989 -3.285 1.00 81.44 271 PRO A N 1
ATOM 2147 C CA . PRO A 1 271 ? -0.109 -29.865 -1.847 1.00 81.44 271 PRO A CA 1
ATOM 2148 C C . PRO A 1 271 ? 0.678 -28.725 -1.178 1.00 81.44 271 PRO A C 1
ATOM 2150 O O . PRO A 1 271 ? 0.385 -28.372 -0.044 1.00 81.44 271 PRO A O 1
ATOM 2153 N N . LEU A 1 272 ? 1.667 -28.129 -1.862 1.00 82.19 272 LEU A N 1
ATOM 2154 C CA . LEU A 1 272 ? 2.373 -26.938 -1.368 1.00 82.19 272 LEU A CA 1
ATOM 2155 C C . LEU A 1 272 ? 1.645 -25.623 -1.703 1.00 82.19 272 LEU A C 1
ATOM 2157 O O . LEU A 1 272 ? 1.801 -24.641 -0.991 1.00 82.19 272 LEU A O 1
ATOM 2161 N N . ILE A 1 273 ? 0.902 -25.597 -2.812 1.00 84.44 273 ILE A N 1
ATOM 2162 C CA . ILE A 1 273 ? 0.197 -24.408 -3.339 1.00 84.44 273 ILE A CA 1
ATOM 2163 C C . ILE A 1 273 ? -1.145 -24.899 -3.898 1.00 84.44 273 ILE A C 1
ATOM 2165 O O . ILE A 1 273 ? -1.249 -25.131 -5.109 1.00 84.44 273 ILE A O 1
ATOM 2169 N N . PRO A 1 274 ? -2.132 -25.178 -3.029 1.00 82.38 274 PRO A N 1
ATOM 2170 C CA . PRO A 1 274 ? -3.417 -25.744 -3.437 1.00 82.38 274 PRO A CA 1
ATOM 2171 C C . PRO A 1 274 ? -4.189 -24.861 -4.426 1.00 82.38 274 PRO A C 1
ATOM 2173 O O . PRO A 1 274 ? -5.008 -25.366 -5.186 1.00 82.38 274 PRO A O 1
ATOM 2176 N N . GLU A 1 275 ? -3.896 -23.561 -4.474 1.00 83.62 275 GLU A N 1
ATOM 2177 C CA . GLU A 1 275 ? -4.506 -22.582 -5.382 1.00 83.62 275 GLU A CA 1
ATOM 2178 C C . GLU A 1 275 ? -4.200 -22.866 -6.859 1.00 83.62 275 GLU A C 1
ATOM 2180 O O . GLU A 1 275 ? -4.908 -22.379 -7.739 1.00 83.62 275 GLU A O 1
ATOM 2185 N N . LEU A 1 276 ? -3.161 -23.660 -7.150 1.00 88.69 276 LEU A N 1
ATOM 2186 C CA . LEU A 1 276 ? -2.870 -24.099 -8.514 1.00 88.69 276 LEU A CA 1
ATOM 2187 C C . LEU A 1 276 ? -3.846 -25.173 -9.001 1.00 88.69 276 LEU A C 1
ATOM 2189 O O . LEU A 1 276 ? -3.967 -25.358 -10.211 1.00 88.69 276 LEU A O 1
ATOM 2193 N N . ILE A 1 277 ? -4.558 -25.870 -8.112 1.00 92.56 277 ILE A N 1
ATOM 2194 C CA . ILE A 1 277 ? -5.526 -26.903 -8.497 1.00 92.56 277 ILE A CA 1
ATOM 2195 C C . ILE A 1 277 ? -6.638 -26.274 -9.352 1.00 92.56 277 ILE A C 1
ATOM 2197 O O . ILE A 1 277 ? -7.237 -25.266 -8.988 1.00 92.56 277 ILE A O 1
ATOM 2201 N N . GLY A 1 278 ? -6.914 -26.875 -10.511 1.00 90.62 278 GLY A N 1
ATOM 2202 C CA . GLY A 1 278 ? -7.864 -26.360 -11.501 1.00 90.62 278 GLY A CA 1
ATOM 2203 C C . GLY A 1 278 ? -7.268 -25.391 -12.531 1.00 90.62 278 GLY A C 1
ATOM 2204 O O . GLY A 1 278 ? -7.976 -24.989 -13.453 1.00 90.62 278 GLY A O 1
ATOM 2205 N N . THR A 1 279 ? -5.983 -25.041 -12.425 1.00 95.12 279 THR A N 1
ATOM 2206 C CA . THR A 1 279 ? -5.281 -24.201 -13.415 1.00 95.12 279 THR A CA 1
ATOM 2207 C C . THR A 1 279 ? -4.528 -25.042 -14.452 1.00 95.12 279 THR A C 1
ATOM 2209 O O . THR A 1 279 ? -4.130 -26.170 -14.166 1.00 95.12 279 THR A O 1
ATOM 2212 N N . ASP A 1 280 ? -4.332 -24.508 -15.663 1.00 96.00 280 ASP A N 1
ATOM 2213 C CA . ASP A 1 280 ? -3.505 -25.140 -16.707 1.00 96.00 280 ASP A CA 1
ATOM 2214 C C . ASP A 1 280 ? -2.015 -24.956 -16.377 1.00 96.00 280 ASP A C 1
ATOM 2216 O O . ASP A 1 280 ? -1.540 -23.821 -16.256 1.00 96.00 280 ASP A O 1
ATOM 2220 N N . ILE A 1 281 ? -1.252 -26.053 -16.278 1.00 94.56 281 ILE A N 1
ATOM 2221 C CA . ILE A 1 281 ? 0.186 -26.001 -15.981 1.00 94.56 281 ILE A CA 1
ATOM 2222 C C . ILE A 1 281 ? 0.953 -25.149 -16.990 1.00 94.56 281 ILE A C 1
ATOM 2224 O O . ILE A 1 281 ? 1.901 -24.475 -16.608 1.00 94.56 281 ILE A O 1
ATOM 2228 N N . LYS A 1 282 ? 0.530 -25.058 -18.254 1.00 92.12 282 LYS A N 1
ATOM 2229 C CA . LYS A 1 282 ? 1.199 -24.227 -19.272 1.00 92.12 282 LYS A CA 1
ATOM 2230 C C . LYS A 1 282 ? 1.114 -22.727 -18.989 1.00 92.12 282 LYS A C 1
ATOM 2232 O O . LYS A 1 282 ? 1.896 -21.971 -19.568 1.00 92.12 282 LYS A O 1
ATOM 2237 N N . ALA A 1 283 ? 0.175 -22.299 -18.146 1.00 89.19 283 ALA A N 1
ATOM 2238 C CA . ALA A 1 283 ? 0.056 -20.918 -17.691 1.00 89.19 283 ALA A CA 1
ATOM 2239 C C . ALA A 1 283 ? 0.976 -20.609 -16.497 1.00 89.19 283 ALA A C 1
ATOM 2241 O O . ALA A 1 283 ? 1.147 -19.443 -16.146 1.00 89.19 283 ALA A O 1
ATOM 2242 N N . VAL A 1 284 ? 1.594 -21.625 -15.884 1.00 83.88 284 VAL A N 1
ATOM 2243 C CA . VAL A 1 284 ? 2.506 -21.436 -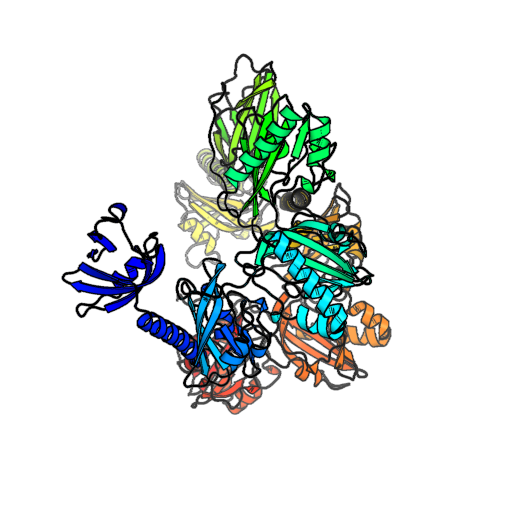14.756 1.00 83.88 284 VAL A CA 1
ATOM 2244 C C . VAL A 1 284 ? 3.877 -20.993 -15.252 1.00 83.88 284 VAL A C 1
ATOM 2246 O O . VAL A 1 284 ? 4.637 -21.753 -15.860 1.00 83.88 284 VAL A O 1
ATOM 2249 N N . VAL A 1 285 ? 4.195 -19.743 -14.932 1.00 76.56 285 VAL A N 1
ATOM 2250 C CA . VAL A 1 285 ? 5.471 -19.088 -15.219 1.00 76.56 285 VAL A CA 1
ATOM 2251 C C . VAL A 1 285 ? 6.224 -18.892 -13.905 1.00 76.56 285 VAL A C 1
ATOM 2253 O O . VAL A 1 285 ? 5.639 -18.439 -12.920 1.00 76.56 285 VAL A O 1
ATOM 2256 N N . GLY A 1 286 ? 7.494 -19.296 -13.873 1.00 68.00 286 GLY A N 1
ATOM 2257 C CA . GLY A 1 286 ? 8.441 -19.076 -12.779 1.00 68.00 286 GLY A CA 1
ATOM 2258 C C . GLY A 1 286 ? 8.587 -17.599 -12.448 1.00 68.00 286 GLY A C 1
ATOM 2259 O O . GLY A 1 286 ? 8.280 -16.736 -13.270 1.00 68.00 286 GLY A O 1
ATOM 2260 N N . SER A 1 287 ? 9.055 -17.288 -11.244 1.00 64.88 287 SER A N 1
ATOM 2261 C CA . SER A 1 287 ? 9.229 -15.893 -10.832 1.00 64.88 287 SER A CA 1
ATOM 2262 C C . SER A 1 287 ? 10.272 -15.122 -11.645 1.00 64.88 287 SER A C 1
ATOM 2264 O O . SER A 1 287 ? 10.253 -13.894 -11.690 1.00 64.88 287 SER A O 1
ATOM 2266 N N . ASP A 1 288 ? 11.145 -15.845 -12.335 1.00 57.38 288 ASP A N 1
ATOM 2267 C CA . ASP A 1 288 ? 12.110 -15.371 -13.319 1.00 57.38 288 ASP A CA 1
ATOM 2268 C C . ASP A 1 288 ? 11.530 -15.162 -14.725 1.00 57.38 288 ASP A C 1
ATOM 2270 O O . ASP A 1 288 ? 12.273 -14.837 -15.655 1.00 57.38 288 ASP A O 1
ATOM 2274 N N . GLY A 1 289 ? 10.219 -15.346 -14.902 1.00 58.41 289 GLY A N 1
ATOM 2275 C CA . GLY A 1 289 ? 9.562 -15.301 -16.205 1.00 58.41 289 GLY A CA 1
ATOM 2276 C C . GLY A 1 289 ? 9.758 -16.576 -17.032 1.00 58.41 289 GLY A C 1
ATOM 2277 O O . GLY A 1 289 ? 9.338 -16.620 -18.189 1.00 58.41 289 GLY A O 1
ATOM 2278 N N . TYR A 1 290 ? 10.389 -17.618 -16.479 1.00 70.50 290 TYR A N 1
ATOM 2279 C CA . TYR A 1 290 ? 10.610 -18.876 -17.183 1.00 70.50 290 TYR A CA 1
ATOM 2280 C C . TYR A 1 290 ? 9.311 -19.682 -17.287 1.00 70.50 290 TYR A C 1
ATOM 2282 O O . TYR A 1 290 ? 8.647 -19.954 -16.290 1.00 70.50 290 TYR A O 1
ATOM 2290 N N . GLU A 1 291 ? 8.940 -20.114 -18.492 1.00 77.62 291 GLU A N 1
ATOM 2291 C CA . GLU A 1 291 ? 7.701 -20.864 -18.755 1.00 77.62 291 GLU A CA 1
ATOM 2292 C C . GLU A 1 291 ? 7.810 -22.346 -18.324 1.00 77.62 291 GLU A C 1
ATOM 2294 O O . GLU A 1 291 ? 7.546 -23.258 -19.111 1.00 77.62 291 GLU A O 1
ATOM 2299 N N . LEU A 1 292 ? 8.213 -22.600 -17.070 1.00 81.75 292 LEU A N 1
ATOM 2300 C CA . LEU A 1 292 ? 8.496 -23.934 -16.515 1.00 81.75 292 LEU A CA 1
ATOM 2301 C C . LEU A 1 292 ? 7.368 -24.935 -16.763 1.00 81.75 292 LEU A C 1
ATOM 2303 O O . LEU A 1 292 ? 7.624 -26.102 -17.053 1.00 81.75 292 LEU A O 1
ATOM 2307 N N . GLY A 1 293 ? 6.118 -24.478 -16.692 1.00 85.31 293 GLY A N 1
ATOM 2308 C CA . GLY A 1 293 ? 4.966 -25.338 -16.877 1.00 85.31 293 GLY A CA 1
ATOM 2309 C C . GLY A 1 293 ? 4.823 -25.844 -18.312 1.00 85.31 293 GLY A C 1
ATOM 2310 O O . GLY A 1 293 ? 4.485 -27.008 -18.525 1.00 85.31 293 GLY A O 1
ATOM 2311 N N . LYS A 1 294 ? 5.192 -25.027 -19.310 1.00 88.56 294 LYS A N 1
ATOM 2312 C CA . LYS A 1 294 ? 5.249 -25.466 -20.714 1.00 88.56 294 LYS A CA 1
ATOM 2313 C C . LYS A 1 294 ? 6.366 -26.471 -20.950 1.00 88.56 294 LYS A C 1
ATOM 2315 O O . LYS A 1 294 ? 6.194 -27.380 -21.757 1.00 88.56 294 LYS A O 1
ATOM 2320 N N . GLU A 1 295 ? 7.497 -26.311 -20.271 1.00 85.44 295 GLU A N 1
ATOM 2321 C CA . GLU A 1 295 ? 8.631 -27.229 -20.383 1.00 85.44 295 GLU A CA 1
ATOM 2322 C C . GLU A 1 295 ? 8.319 -28.584 -19.737 1.00 85.44 295 GLU A C 1
ATOM 2324 O O . GLU A 1 295 ? 8.531 -29.618 -20.369 1.00 85.44 295 GLU A O 1
ATOM 2329 N N . LEU A 1 296 ? 7.717 -28.594 -18.543 1.00 89.75 296 LEU A N 1
ATOM 2330 C CA . LEU A 1 296 ? 7.272 -29.821 -17.872 1.00 89.75 296 LEU A CA 1
ATOM 2331 C C . LEU A 1 296 ? 6.186 -30.551 -18.684 1.00 89.75 296 LEU A C 1
ATOM 2333 O O . LEU A 1 296 ? 6.252 -31.772 -18.838 1.00 89.75 296 LEU A O 1
ATOM 2337 N N . ALA A 1 297 ? 5.242 -29.816 -19.288 1.00 92.25 297 ALA A N 1
ATOM 2338 C CA . ALA A 1 297 ? 4.157 -30.381 -20.099 1.00 92.25 297 ALA A CA 1
ATOM 2339 C C . ALA A 1 297 ? 4.623 -31.098 -21.386 1.00 92.25 297 ALA A C 1
ATOM 2341 O O . ALA A 1 297 ? 3.828 -31.817 -22.000 1.00 92.25 297 ALA A O 1
ATOM 2342 N N . LYS A 1 298 ? 5.901 -30.957 -21.789 1.00 90.81 298 LYS A N 1
ATOM 2343 C CA . LYS A 1 298 ? 6.502 -31.699 -22.917 1.00 90.81 298 LYS A CA 1
ATOM 2344 C C . LYS A 1 298 ? 6.698 -33.188 -22.634 1.00 90.81 298 LYS A C 1
ATOM 2346 O O . LYS A 1 298 ? 7.033 -33.924 -23.564 1.00 90.81 298 LYS A O 1
ATOM 2351 N N . ALA A 1 299 ? 6.524 -33.643 -21.391 1.00 91.62 299 ALA A N 1
ATOM 2352 C CA . ALA A 1 299 ? 6.541 -35.066 -21.078 1.00 91.62 299 ALA A CA 1
ATOM 2353 C C . ALA A 1 299 ? 5.493 -35.817 -21.918 1.00 91.62 299 ALA A C 1
ATOM 2355 O O . ALA A 1 299 ? 4.369 -35.348 -22.104 1.00 91.62 299 ALA A O 1
ATOM 2356 N N . VAL A 1 300 ? 5.875 -36.983 -22.444 1.00 90.44 300 VAL A N 1
ATOM 2357 C CA . VAL A 1 300 ? 5.031 -37.826 -23.305 1.00 90.44 300 VAL A CA 1
ATOM 2358 C C . VAL A 1 300 ? 4.866 -39.212 -22.700 1.00 90.44 300 VAL A C 1
ATOM 2360 O O . VAL A 1 300 ? 5.790 -39.723 -22.062 1.00 90.44 300 VAL A O 1
ATOM 2363 N N . ASP A 1 301 ? 3.702 -39.824 -22.924 1.00 89.38 301 ASP A N 1
ATOM 2364 C CA . ASP A 1 301 ? 3.424 -41.183 -22.459 1.00 89.38 301 ASP A CA 1
ATOM 2365 C C . ASP A 1 301 ? 4.460 -42.170 -23.012 1.00 89.38 301 ASP A C 1
ATOM 2367 O O . ASP A 1 301 ? 4.733 -42.214 -24.216 1.00 89.38 301 ASP A O 1
ATOM 2371 N N . GLY A 1 302 ? 5.038 -42.977 -22.120 1.00 79.69 302 GLY A N 1
ATOM 2372 C CA . GLY A 1 302 ? 6.058 -43.970 -22.469 1.00 79.69 302 GLY A CA 1
ATOM 2373 C C . GLY A 1 302 ? 7.436 -43.397 -22.832 1.00 79.69 302 GLY A C 1
ATOM 2374 O O . GLY A 1 302 ? 8.273 -44.147 -23.335 1.00 79.69 302 GLY A O 1
ATOM 2375 N N . GLY A 1 303 ? 7.679 -42.099 -22.609 1.00 83.94 303 GLY A N 1
ATOM 2376 C CA . GLY A 1 303 ? 9.008 -41.483 -22.701 1.00 83.94 303 GLY A CA 1
ATOM 2377 C C . GLY A 1 303 ? 9.830 -41.614 -21.409 1.00 83.94 303 GLY A C 1
ATOM 2378 O O . GLY A 1 303 ? 9.313 -42.017 -20.372 1.00 83.94 303 GLY A O 1
ATOM 2379 N N . ASP A 1 304 ? 11.103 -41.207 -21.452 1.00 82.69 304 ASP A N 1
ATOM 2380 C CA . ASP A 1 304 ? 12.034 -41.270 -20.303 1.00 82.69 304 ASP A CA 1
ATOM 2381 C C . ASP A 1 304 ? 11.787 -40.175 -19.229 1.00 82.69 304 ASP A C 1
ATOM 2383 O O . ASP A 1 304 ? 12.484 -40.097 -18.211 1.00 82.69 304 ASP A O 1
ATOM 2387 N N . GLY A 1 305 ? 10.773 -39.329 -19.441 1.00 87.06 305 GLY A N 1
ATOM 2388 C CA . GLY A 1 305 ? 10.465 -38.146 -18.636 1.00 87.06 305 GLY A CA 1
ATOM 2389 C C . GLY A 1 305 ? 11.246 -36.896 -19.048 1.00 87.06 305 GLY A C 1
ATOM 2390 O O . GLY A 1 305 ? 12.135 -36.939 -19.898 1.00 87.06 305 GLY A O 1
ATOM 2391 N N . VAL A 1 306 ? 10.888 -35.761 -18.453 1.00 86.69 306 VAL A N 1
ATOM 2392 C CA . VAL A 1 306 ? 11.488 -34.447 -18.709 1.00 86.69 306 VAL A CA 1
ATOM 2393 C C . VAL A 1 306 ? 12.050 -33.897 -17.410 1.00 86.69 306 VAL A C 1
ATOM 2395 O O . VAL A 1 306 ? 11.382 -33.923 -16.379 1.00 86.69 306 VAL A O 1
ATOM 2398 N N . TRP A 1 307 ? 13.279 -33.394 -17.472 1.00 83.62 307 TRP A N 1
ATOM 2399 C CA . TRP A 1 307 ? 13.908 -32.658 -16.383 1.00 83.62 307 TRP A CA 1
ATOM 2400 C C . TRP A 1 307 ? 13.876 -31.170 -16.697 1.00 83.62 307 TRP A C 1
ATOM 2402 O O . TRP A 1 307 ? 14.280 -30.768 -17.787 1.00 83.62 307 TRP A O 1
ATOM 2412 N N . VAL A 1 308 ? 13.413 -30.373 -15.743 1.00 79.12 308 VAL A N 1
ATOM 2413 C CA . VAL A 1 308 ? 13.321 -28.918 -15.867 1.00 79.12 308 VAL A CA 1
ATOM 2414 C C . VAL A 1 308 ? 13.838 -28.304 -14.583 1.00 79.12 308 VAL A C 1
ATOM 2416 O O . VAL A 1 308 ? 13.415 -28.696 -13.500 1.00 79.12 308 VAL A O 1
ATOM 2419 N N . GLU A 1 309 ? 14.734 -27.335 -14.696 1.00 77.81 309 GLU A N 1
ATOM 2420 C CA . GLU A 1 309 ? 15.161 -26.532 -13.559 1.00 77.81 309 GLU A CA 1
ATOM 2421 C C . GLU A 1 309 ? 14.479 -25.171 -13.592 1.00 77.81 309 GLU A C 1
ATOM 2423 O O . GLU A 1 309 ? 14.380 -24.548 -14.648 1.00 77.81 309 GLU A O 1
ATOM 2428 N N . TYR A 1 310 ? 13.963 -24.742 -12.447 1.00 77.81 310 TYR A N 1
ATOM 2429 C CA . TYR A 1 310 ? 13.177 -23.522 -12.319 1.00 77.81 310 TYR A CA 1
ATOM 2430 C C . TYR A 1 310 ? 13.237 -22.986 -10.889 1.00 77.81 310 TYR A C 1
ATOM 2432 O O . TYR A 1 310 ? 13.518 -23.730 -9.950 1.00 77.81 310 TYR A O 1
ATOM 2440 N N . LEU A 1 311 ? 12.956 -21.696 -10.702 1.00 76.12 311 LEU A N 1
ATOM 2441 C CA . LEU A 1 311 ? 12.775 -21.133 -9.364 1.00 76.12 311 LEU A CA 1
ATOM 2442 C C . LEU A 1 311 ? 11.419 -21.556 -8.799 1.00 76.12 311 LEU A C 1
ATOM 2444 O O . LEU A 1 311 ? 10.388 -21.454 -9.472 1.00 76.12 311 LEU A O 1
ATOM 2448 N N . TRP A 1 312 ? 11.418 -22.059 -7.565 1.00 83.94 312 TRP A N 1
ATOM 2449 C CA . TRP A 1 312 ? 10.188 -22.475 -6.902 1.00 83.94 312 TRP A CA 1
ATOM 2450 C C . TRP A 1 312 ? 10.269 -22.339 -5.380 1.00 83.94 312 TRP A C 1
ATOM 2452 O O . TRP A 1 312 ? 11.350 -22.547 -4.821 1.00 83.94 312 TRP A O 1
ATOM 2462 N N . PRO A 1 313 ? 9.146 -22.067 -4.686 1.00 77.56 313 PRO A N 1
ATOM 2463 C CA . PRO A 1 313 ? 9.119 -22.028 -3.229 1.00 77.56 313 PRO A CA 1
ATOM 2464 C C . PRO A 1 313 ? 9.600 -23.347 -2.632 1.00 77.56 313 PRO A C 1
ATOM 2466 O O . PRO A 1 313 ? 9.099 -24.418 -2.990 1.00 77.56 313 PRO A O 1
ATOM 2469 N N . HIS A 1 314 ? 10.577 -23.295 -1.732 1.00 75.75 314 HIS A N 1
ATOM 2470 C CA . HIS A 1 314 ? 10.997 -24.460 -0.960 1.00 75.75 314 HIS A CA 1
ATOM 2471 C C . HIS A 1 314 ? 9.921 -24.804 0.083 1.00 75.75 314 HIS A C 1
ATOM 2473 O O . HIS A 1 314 ? 9.472 -23.909 0.795 1.00 75.75 314 HIS A O 1
ATOM 2479 N N . PRO A 1 315 ? 9.521 -26.078 0.256 1.00 67.69 315 PRO A N 1
ATOM 2480 C CA . PRO A 1 315 ? 8.360 -26.442 1.076 1.00 67.69 315 PRO A CA 1
ATOM 2481 C C . PRO A 1 315 ? 8.503 -26.106 2.569 1.00 67.69 315 PRO A C 1
ATOM 2483 O O . PRO A 1 315 ? 7.512 -25.993 3.281 1.00 67.69 315 PRO A O 1
ATOM 2486 N N . VAL A 1 316 ? 9.743 -25.927 3.038 1.00 59.06 316 VAL A N 1
ATOM 2487 C CA . VAL A 1 316 ? 10.054 -25.583 4.437 1.00 59.06 316 VAL A CA 1
ATOM 2488 C C . VAL A 1 316 ? 10.265 -24.087 4.664 1.00 59.06 316 VAL A C 1
ATOM 2490 O O . VAL A 1 316 ? 9.949 -23.590 5.737 1.00 59.06 316 VAL A O 1
ATOM 2493 N N . THR A 1 317 ? 10.878 -23.373 3.718 1.00 58.34 317 THR A N 1
ATOM 2494 C CA . THR A 1 317 ? 11.232 -21.955 3.922 1.00 58.34 317 THR A CA 1
ATOM 2495 C C . THR A 1 317 ? 10.278 -21.020 3.203 1.00 58.34 317 THR A C 1
ATOM 2497 O O . THR A 1 317 ? 10.318 -19.829 3.469 1.00 58.34 317 THR A O 1
ATOM 2500 N N . LEU A 1 318 ? 9.488 -21.537 2.257 1.00 63.47 318 LEU A N 1
ATOM 2501 C CA . LEU A 1 318 ? 8.633 -20.809 1.315 1.00 63.47 318 LEU A CA 1
ATOM 2502 C C . LEU A 1 318 ? 9.367 -19.795 0.420 1.00 63.47 318 LEU A C 1
ATOM 2504 O O . LEU A 1 318 ? 8.800 -19.333 -0.564 1.00 63.47 318 LEU A O 1
ATOM 2508 N N . LYS A 1 319 ? 10.654 -19.544 0.682 1.00 63.03 319 LYS A N 1
ATOM 2509 C CA . LYS A 1 319 ? 11.559 -18.800 -0.189 1.00 63.03 319 LYS A CA 1
ATOM 2510 C C . LYS A 1 319 ? 11.708 -19.496 -1.528 1.00 63.03 319 LYS A C 1
ATOM 2512 O O . LYS A 1 319 ? 11.882 -20.719 -1.586 1.00 63.03 319 LYS A O 1
ATOM 2517 N N . GLU A 1 320 ? 11.701 -18.712 -2.593 1.00 69.44 320 GLU A N 1
ATOM 2518 C CA . GLU A 1 320 ? 12.013 -19.230 -3.913 1.00 69.44 320 GLU A CA 1
ATOM 2519 C C . GLU A 1 320 ? 13.508 -19.449 -4.082 1.00 69.44 320 GLU A C 1
ATOM 2521 O O . GLU A 1 320 ? 14.327 -18.548 -3.927 1.00 69.44 320 GLU A O 1
ATOM 2526 N N . VAL A 1 321 ? 13.844 -20.683 -4.421 1.00 69.12 321 VAL A N 1
ATOM 2527 C CA . VAL A 1 321 ? 15.207 -21.139 -4.677 1.00 69.12 321 VAL A CA 1
ATOM 2528 C C . VAL A 1 321 ? 15.188 -22.054 -5.904 1.00 69.12 321 VAL A C 1
ATOM 2530 O O . VAL A 1 321 ? 14.113 -22.529 -6.295 1.00 69.12 321 VAL A O 1
ATOM 2533 N N . PRO A 1 322 ? 16.342 -22.315 -6.541 1.00 73.31 322 PRO A N 1
ATOM 2534 C CA . PRO A 1 322 ? 16.409 -23.270 -7.639 1.00 73.31 322 PRO A CA 1
ATOM 2535 C C . PRO A 1 322 ? 15.835 -24.632 -7.238 1.00 73.31 322 PRO A C 1
ATOM 2537 O O . PRO A 1 322 ? 16.141 -25.165 -6.170 1.00 73.31 322 PRO A O 1
ATOM 2540 N N . LYS A 1 323 ? 15.002 -25.196 -8.109 1.00 83.19 323 LYS A N 1
ATOM 2541 C CA . LYS A 1 323 ? 14.409 -26.524 -7.988 1.00 83.19 323 LYS A CA 1
ATOM 2542 C C . LYS A 1 323 ? 14.639 -27.288 -9.280 1.00 83.19 323 LYS A C 1
ATOM 2544 O O . LYS A 1 323 ? 14.305 -26.812 -10.360 1.00 83.19 323 LYS A O 1
ATOM 2549 N N . VAL A 1 324 ? 15.134 -28.513 -9.156 1.00 84.81 324 VAL A N 1
ATOM 2550 C CA . VAL A 1 324 ? 15.251 -29.456 -10.268 1.00 84.81 324 VAL A CA 1
ATOM 2551 C C . VAL A 1 324 ? 14.027 -30.368 -10.246 1.00 84.81 324 VAL A C 1
ATOM 2553 O O . VAL A 1 324 ? 13.908 -31.238 -9.382 1.00 84.81 324 VAL A O 1
ATOM 2556 N N . GLY A 1 325 ? 13.095 -30.146 -11.172 1.00 90.19 325 GLY A N 1
ATOM 2557 C CA . GLY A 1 325 ? 11.882 -30.938 -11.351 1.00 90.19 325 GLY A CA 1
ATOM 2558 C C . GLY A 1 325 ? 12.032 -32.047 -12.392 1.00 90.19 325 GLY A C 1
ATOM 2559 O O . GLY A 1 325 ? 12.747 -31.906 -13.383 1.00 90.19 325 GLY A O 1
ATOM 2560 N N . TYR A 1 326 ? 11.321 -33.145 -12.169 1.00 94.56 326 TYR A N 1
ATOM 2561 C CA . TYR A 1 326 ? 11.175 -34.285 -13.066 1.00 94.56 326 TYR A CA 1
ATOM 2562 C C . TYR A 1 326 ? 9.693 -34.544 -13.306 1.00 94.56 326 TYR A C 1
ATOM 2564 O O . TYR A 1 326 ? 8.944 -34.661 -12.336 1.00 94.56 326 TYR A O 1
ATOM 2572 N N . ALA A 1 327 ? 9.288 -34.661 -14.569 1.00 96.06 327 ALA A N 1
ATOM 2573 C CA . ALA A 1 327 ? 7.920 -34.965 -14.976 1.00 96.06 327 ALA A CA 1
ATOM 2574 C C . ALA A 1 327 ? 7.864 -36.166 -15.924 1.00 96.06 327 ALA A C 1
ATOM 2576 O O . ALA A 1 327 ? 8.662 -36.277 -16.854 1.00 96.06 327 ALA A O 1
ATOM 2577 N N . VAL A 1 328 ? 6.874 -37.034 -15.736 1.00 96.88 328 VAL A N 1
ATOM 2578 C CA . VAL A 1 328 ? 6.538 -38.137 -16.650 1.00 96.88 328 VAL A CA 1
ATOM 2579 C C . VAL A 1 328 ? 5.053 -38.102 -16.964 1.00 96.88 328 VAL A C 1
ATOM 2581 O O . VAL A 1 328 ? 4.266 -37.656 -16.131 1.00 96.88 328 VAL A O 1
ATOM 2584 N N . ARG A 1 329 ? 4.661 -38.598 -18.141 1.00 96.38 329 ARG A N 1
ATOM 2585 C CA . ARG A 1 329 ? 3.256 -38.907 -18.412 1.00 96.38 329 ARG A CA 1
ATOM 2586 C C . ARG A 1 329 ? 2.991 -40.401 -18.346 1.00 96.38 329 ARG A C 1
ATOM 2588 O O . ARG A 1 329 ? 3.804 -41.202 -18.820 1.00 96.38 329 ARG A O 1
ATOM 2595 N N . HIS A 1 330 ? 1.862 -40.738 -17.742 1.00 95.19 330 HIS A N 1
ATOM 2596 C CA . HIS A 1 330 ? 1.325 -42.083 -17.690 1.00 95.19 330 HIS A CA 1
ATOM 2597 C C . HIS A 1 330 ? -0.208 -42.024 -17.729 1.00 95.19 330 HIS A C 1
ATOM 2599 O O . HIS A 1 330 ? -0.822 -41.339 -16.916 1.00 95.19 330 HIS A O 1
ATOM 2605 N N . ASP A 1 331 ? -0.818 -42.750 -18.669 1.00 93.56 331 ASP A N 1
ATOM 2606 C CA . ASP A 1 331 ? -2.272 -42.766 -18.907 1.00 93.56 331 ASP A CA 1
ATOM 2607 C C . ASP A 1 331 ? -2.866 -41.356 -19.111 1.00 93.56 331 ASP A C 1
ATOM 2609 O O . ASP A 1 331 ? -3.920 -41.001 -18.588 1.00 93.56 331 ASP A O 1
ATOM 2613 N N . GLY A 1 332 ? -2.138 -40.503 -19.842 1.00 89.94 332 GLY A N 1
ATOM 2614 C CA . GLY A 1 332 ? -2.515 -39.111 -20.094 1.00 89.94 332 GLY A CA 1
ATOM 2615 C C . GLY A 1 332 ? -2.258 -38.149 -18.927 1.00 89.94 332 GLY A C 1
ATOM 2616 O O . GLY A 1 332 ? -2.090 -36.955 -19.175 1.00 89.94 332 GLY A O 1
ATOM 2617 N N . MET A 1 333 ? -2.145 -38.636 -17.689 1.00 94.88 333 MET A N 1
ATOM 2618 C CA . MET A 1 333 ? -1.791 -37.817 -16.529 1.00 94.88 333 MET A CA 1
ATOM 2619 C C . MET A 1 333 ? -0.298 -37.499 -16.488 1.00 94.88 333 MET A C 1
ATOM 2621 O O . MET A 1 333 ? 0.538 -38.356 -16.776 1.00 94.88 333 MET A O 1
ATOM 2625 N N . LEU A 1 334 ? 0.047 -36.277 -16.088 1.00 97.56 334 LEU A N 1
ATOM 2626 C CA . LEU A 1 334 ? 1.422 -35.879 -15.793 1.00 97.56 334 LEU A CA 1
ATOM 2627 C C . LEU A 1 334 ? 1.680 -36.024 -14.294 1.00 97.56 334 LEU A C 1
ATOM 2629 O O . LEU A 1 334 ? 0.911 -35.513 -13.488 1.00 97.56 334 LEU A O 1
ATOM 2633 N N . PHE A 1 335 ? 2.780 -36.675 -13.926 1.00 97.75 335 PHE A N 1
ATOM 2634 C CA . PHE A 1 335 ? 3.245 -36.841 -12.550 1.00 97.75 335 PHE A CA 1
ATOM 2635 C C . PHE A 1 335 ? 4.612 -36.194 -12.418 1.00 97.75 335 PHE A C 1
ATOM 2637 O O . PHE A 1 335 ? 5.517 -36.504 -13.198 1.00 97.75 335 PHE A O 1
ATOM 2644 N N . ALA A 1 336 ? 4.779 -35.318 -11.432 1.00 96.81 336 ALA A N 1
ATOM 2645 C CA . ALA A 1 336 ? 6.025 -34.598 -11.275 1.00 96.81 336 ALA A CA 1
ATOM 2646 C C . ALA A 1 336 ? 6.388 -34.304 -9.820 1.00 96.81 336 ALA A C 1
ATOM 2648 O O . ALA A 1 336 ? 5.543 -34.141 -8.946 1.00 96.81 336 ALA A O 1
ATOM 2649 N N . SER A 1 337 ? 7.689 -34.250 -9.559 1.00 95.44 337 SER A N 1
ATOM 2650 C CA . SER A 1 337 ? 8.276 -33.860 -8.277 1.00 95.44 337 SER A CA 1
ATOM 2651 C C . SER A 1 337 ? 9.660 -33.265 -8.528 1.00 95.44 337 SER A C 1
ATOM 2653 O O . SER A 1 337 ? 10.117 -33.214 -9.666 1.00 95.44 337 SER A O 1
ATOM 2655 N N . GLY A 1 338 ? 10.349 -32.798 -7.493 1.00 90.94 338 GLY A N 1
ATOM 2656 C CA . GLY A 1 338 ? 11.696 -32.262 -7.644 1.00 90.94 338 GLY A CA 1
ATOM 2657 C C . GLY A 1 338 ? 12.427 -32.105 -6.326 1.00 90.94 338 GLY A C 1
ATOM 2658 O O . GLY A 1 338 ? 11.837 -32.268 -5.261 1.00 90.94 338 GLY A O 1
ATOM 2659 N N . TYR A 1 339 ? 13.704 -31.754 -6.419 1.00 85.56 339 TYR A N 1
ATOM 2660 C CA . TYR A 1 339 ? 14.569 -31.488 -5.274 1.00 85.56 339 TYR A CA 1
ATOM 2661 C C . TYR A 1 339 ? 15.233 -30.116 -5.395 1.00 85.56 339 TYR A C 1
ATOM 2663 O O . TYR A 1 339 ? 15.355 -29.559 -6.487 1.00 85.56 339 TYR A O 1
ATOM 2671 N N . TYR A 1 340 ? 15.686 -29.592 -4.262 1.00 79.75 340 TYR A N 1
ATOM 2672 C CA . TYR A 1 340 ? 16.349 -28.304 -4.134 1.00 79.75 340 TYR A CA 1
ATOM 2673 C C . TYR A 1 340 ? 17.841 -28.549 -3.853 1.00 79.75 340 TYR A C 1
ATOM 2675 O O . TYR A 1 340 ? 18.192 -29.114 -2.809 1.00 79.75 340 TYR A O 1
ATOM 2683 N N . PRO A 1 341 ? 18.745 -28.218 -4.792 1.00 72.31 341 PRO A N 1
ATOM 2684 C CA . PRO A 1 341 ? 20.170 -28.479 -4.638 1.00 72.31 341 PRO A CA 1
ATOM 2685 C C . PRO A 1 341 ? 20.767 -27.673 -3.473 1.00 72.31 341 PRO A C 1
ATOM 2687 O O . PRO A 1 341 ? 20.580 -26.465 -3.369 1.00 72.31 341 PRO A O 1
ATOM 2690 N N . GLN A 1 342 ? 21.523 -28.351 -2.607 1.00 64.06 342 GLN A N 1
ATOM 2691 C CA . GLN A 1 342 ? 22.269 -27.746 -1.497 1.00 64.06 342 GLN A CA 1
ATOM 2692 C C . GLN A 1 342 ? 23.731 -27.580 -1.917 1.00 64.06 342 GLN A C 1
ATOM 2694 O O . GLN A 1 342 ? 24.391 -28.581 -2.203 1.00 64.06 342 GLN A O 1
ATOM 2699 N N . VAL A 1 343 ? 24.251 -26.348 -1.959 1.00 63.06 343 VAL A N 1
ATOM 2700 C CA . VAL A 1 343 ? 25.651 -26.091 -2.341 1.00 63.06 343 VAL A CA 1
ATOM 2701 C C . VAL A 1 343 ? 26.369 -25.291 -1.261 1.00 63.06 343 VAL A C 1
ATOM 2703 O O . VAL A 1 343 ? 25.983 -24.171 -0.954 1.00 63.06 343 VAL A O 1
ATOM 2706 N N . GLU A 1 344 ? 27.424 -25.881 -0.692 1.00 63.25 344 GLU A N 1
ATOM 2707 C CA . GLU A 1 344 ? 28.200 -25.293 0.412 1.00 63.25 344 GLU A CA 1
ATOM 2708 C C . GLU A 1 344 ? 29.129 -24.139 -0.030 1.00 63.25 344 GLU A C 1
ATOM 2710 O O . GLU A 1 344 ? 29.419 -23.262 0.780 1.00 63.25 344 GLU A O 1
ATOM 2715 N N . ASP A 1 345 ? 29.576 -24.117 -1.297 1.00 75.38 345 ASP A N 1
ATOM 2716 C CA . ASP A 1 345 ? 30.385 -23.040 -1.910 1.00 75.38 345 ASP A CA 1
ATOM 2717 C C . ASP A 1 345 ? 29.910 -22.737 -3.350 1.00 75.38 345 ASP A C 1
ATOM 2719 O O . ASP A 1 345 ? 30.465 -23.253 -4.330 1.00 75.38 345 ASP A O 1
ATOM 2723 N N . PRO A 1 346 ? 28.842 -21.938 -3.514 1.00 78.44 346 PRO A N 1
ATOM 2724 C CA . PRO A 1 346 ? 28.263 -21.670 -4.827 1.00 78.44 346 PRO A CA 1
ATOM 2725 C C . PRO A 1 346 ? 29.161 -20.790 -5.714 1.00 78.44 346 PRO A C 1
ATOM 2727 O O . PRO A 1 346 ? 29.190 -20.975 -6.936 1.00 78.44 346 PRO A O 1
ATOM 2730 N N . ALA A 1 347 ? 29.952 -19.886 -5.130 1.00 80.19 347 ALA A N 1
ATOM 2731 C CA . ALA A 1 347 ? 30.878 -19.038 -5.878 1.00 80.19 347 ALA A CA 1
ATOM 2732 C C . ALA A 1 347 ? 32.025 -19.861 -6.487 1.00 80.19 347 ALA A C 1
ATOM 2734 O O . ALA A 1 347 ? 32.275 -19.774 -7.695 1.00 80.19 347 ALA A O 1
ATOM 2735 N N . GLY A 1 348 ? 32.664 -20.724 -5.687 1.00 83.31 348 GLY A N 1
ATOM 2736 C CA . GLY A 1 348 ? 33.711 -21.628 -6.163 1.00 83.31 348 GLY A CA 1
ATOM 2737 C C . GLY A 1 348 ? 33.200 -22.598 -7.228 1.00 83.31 348 GLY A C 1
ATOM 2738 O O . GLY A 1 348 ? 33.840 -22.779 -8.269 1.00 83.31 348 GLY A O 1
ATOM 2739 N N . ARG A 1 349 ? 31.993 -23.148 -7.034 1.00 85.00 349 ARG A N 1
ATOM 2740 C CA . ARG A 1 349 ? 31.344 -24.027 -8.017 1.00 85.00 349 ARG A CA 1
ATOM 2741 C C . ARG A 1 349 ? 31.069 -23.327 -9.351 1.00 85.00 349 ARG A C 1
ATOM 2743 O O . ARG A 1 349 ? 31.281 -23.923 -10.405 1.00 85.00 349 ARG A O 1
ATOM 2750 N N . THR A 1 350 ? 30.674 -22.053 -9.319 1.00 87.56 350 THR A N 1
ATOM 2751 C CA . THR A 1 350 ? 30.432 -21.249 -10.531 1.00 87.56 350 THR A CA 1
ATOM 2752 C C . THR A 1 350 ? 31.689 -21.102 -11.375 1.00 87.56 350 THR A C 1
ATOM 2754 O O . THR A 1 350 ? 31.662 -21.321 -12.588 1.00 87.56 350 THR A O 1
ATOM 2757 N N . GLN A 1 351 ? 32.810 -20.770 -10.739 1.00 91.56 351 GLN A N 1
ATOM 2758 C CA . GLN A 1 351 ? 34.087 -20.640 -11.434 1.00 91.56 351 GLN A CA 1
ATOM 2759 C C . GLN A 1 351 ? 34.563 -21.990 -11.982 1.00 91.56 351 GLN A C 1
ATOM 2761 O O . GLN A 1 351 ? 35.063 -22.057 -13.105 1.00 91.56 351 GLN A O 1
ATOM 2766 N N . GLU A 1 352 ? 34.382 -23.076 -11.224 1.00 89.88 352 GLU A N 1
ATOM 2767 C CA . GLU A 1 352 ? 34.709 -24.430 -11.674 1.00 89.88 352 GLU A CA 1
ATOM 2768 C C . GLU A 1 352 ? 33.911 -24.822 -12.925 1.00 89.88 352 GLU A C 1
ATOM 2770 O O . GLU A 1 352 ? 34.502 -25.283 -13.901 1.00 89.88 352 GLU A O 1
ATOM 2775 N N . TYR A 1 353 ? 32.599 -24.581 -12.936 1.00 92.06 353 TYR A N 1
ATOM 2776 C CA . TYR A 1 353 ? 31.732 -24.900 -14.070 1.00 92.06 353 TYR A CA 1
ATOM 2777 C C . TYR A 1 353 ? 32.113 -24.108 -15.335 1.00 92.06 353 TYR A C 1
ATOM 2779 O O . TYR A 1 353 ? 32.233 -24.677 -16.423 1.00 92.06 353 TYR A O 1
ATOM 2787 N N . VAL A 1 354 ? 32.404 -22.808 -15.199 1.00 95.62 354 VAL A N 1
ATOM 2788 C CA . VAL A 1 354 ? 32.906 -21.982 -16.316 1.00 95.62 354 VAL A CA 1
ATOM 2789 C C . VAL A 1 354 ? 34.251 -22.505 -16.831 1.00 95.62 354 VAL A C 1
ATOM 2791 O O . VAL A 1 354 ? 34.455 -22.612 -18.041 1.00 95.62 354 VAL A O 1
ATOM 2794 N N . ASN A 1 355 ? 35.156 -22.906 -15.936 1.00 94.00 355 ASN A N 1
ATOM 2795 C CA . ASN A 1 355 ? 36.433 -23.502 -16.327 1.00 94.00 355 ASN A CA 1
ATOM 2796 C C . ASN A 1 355 ? 36.254 -24.849 -17.043 1.00 94.00 355 ASN A C 1
ATOM 2798 O O . ASN A 1 355 ? 36.954 -25.112 -18.019 1.00 94.00 355 ASN A O 1
ATOM 2802 N N . GLN A 1 356 ? 35.300 -25.683 -16.622 1.00 94.69 356 GLN A N 1
ATOM 2803 C CA . GLN A 1 356 ? 34.965 -26.926 -17.323 1.00 94.69 356 GLN A CA 1
ATOM 2804 C C . GLN A 1 356 ? 34.467 -26.654 -18.748 1.00 94.69 356 GLN A C 1
ATOM 2806 O O . GLN A 1 356 ? 34.890 -27.343 -19.677 1.00 94.69 356 GLN A O 1
ATOM 2811 N N . ALA A 1 357 ? 33.650 -25.614 -18.949 1.00 95.94 357 ALA A N 1
ATOM 2812 C CA . ALA A 1 357 ? 33.214 -25.194 -20.282 1.00 95.94 357 ALA A CA 1
ATOM 2813 C C . ALA A 1 357 ? 34.378 -24.731 -21.165 1.00 95.94 357 ALA A C 1
ATOM 2815 O O . ALA A 1 357 ? 34.448 -25.092 -22.342 1.00 95.94 357 ALA A O 1
ATOM 2816 N N . ILE A 1 358 ? 35.330 -23.995 -20.591 1.00 96.81 358 ILE A N 1
ATOM 2817 C CA . ILE A 1 358 ? 36.553 -23.575 -21.283 1.00 96.81 358 ILE A CA 1
ATOM 2818 C C . ILE A 1 358 ? 37.430 -24.787 -21.641 1.00 96.81 358 ILE A C 1
ATOM 2820 O O . ILE A 1 358 ? 37.947 -24.861 -22.755 1.00 96.81 358 ILE A O 1
ATOM 2824 N N . GLU A 1 359 ? 37.592 -25.768 -20.749 1.00 96.38 359 GLU A N 1
ATOM 2825 C CA . GLU A 1 359 ? 38.339 -27.001 -21.047 1.00 96.38 359 GLU A CA 1
ATOM 2826 C C . GLU A 1 359 ? 37.643 -27.858 -22.112 1.00 96.38 359 GLU A C 1
ATOM 2828 O O . GLU A 1 359 ? 38.298 -28.386 -23.016 1.00 96.38 359 GLU A O 1
ATOM 2833 N N . TYR A 1 360 ? 36.312 -27.941 -22.075 1.00 95.31 360 TYR A N 1
ATOM 2834 C CA . TYR A 1 360 ? 35.535 -28.601 -23.119 1.00 95.31 360 TYR A CA 1
ATOM 2835 C C . TYR A 1 360 ? 35.721 -27.906 -24.474 1.00 95.31 360 TYR A C 1
ATOM 2837 O O . TYR A 1 360 ? 35.933 -28.585 -25.485 1.00 95.31 360 TYR A O 1
ATOM 2845 N N . TYR A 1 361 ? 35.720 -26.569 -24.489 1.00 96.81 361 TYR A N 1
ATOM 2846 C CA . TYR A 1 361 ? 36.018 -25.761 -25.671 1.00 96.81 361 TYR A CA 1
ATOM 2847 C C . TYR A 1 361 ? 37.419 -26.027 -26.221 1.00 96.81 361 TYR A C 1
ATOM 2849 O O . TYR A 1 361 ? 37.563 -26.297 -27.414 1.00 96.81 361 TYR A O 1
ATOM 2857 N N . LYS A 1 362 ? 38.445 -26.054 -25.363 1.00 95.25 362 LYS A N 1
ATOM 2858 C CA . LYS A 1 362 ? 39.825 -26.380 -25.762 1.00 95.25 362 LYS A CA 1
ATOM 2859 C C . LYS A 1 362 ? 39.939 -27.769 -26.392 1.00 95.25 362 LYS A C 1
ATOM 2861 O O . LYS A 1 362 ? 40.710 -27.952 -27.332 1.00 95.25 362 LYS A O 1
ATOM 2866 N N . ALA A 1 363 ? 39.196 -28.747 -25.876 1.00 95.69 363 ALA A N 1
ATOM 2867 C CA . ALA A 1 363 ? 39.268 -30.131 -26.336 1.00 95.69 363 ALA A CA 1
ATOM 2868 C C . ALA A 1 363 ? 38.457 -30.399 -27.616 1.00 95.69 363 ALA A C 1
ATOM 2870 O O . ALA A 1 363 ? 38.889 -31.195 -28.452 1.00 95.69 363 ALA A O 1
ATOM 2871 N N . ASN A 1 364 ? 37.295 -29.756 -27.774 1.00 95.31 364 ASN A N 1
ATOM 2872 C CA . ASN A 1 364 ? 36.303 -30.123 -28.794 1.00 95.31 364 ASN A CA 1
ATOM 2873 C C . ASN A 1 364 ? 35.999 -29.007 -29.811 1.00 95.31 364 ASN A C 1
ATOM 2875 O O . ASN A 1 364 ? 35.388 -29.275 -30.847 1.00 95.31 364 ASN A O 1
ATOM 2879 N N . GLY A 1 365 ? 36.435 -27.773 -29.553 1.00 91.81 365 GLY A N 1
ATOM 2880 C CA . GLY A 1 365 ? 36.202 -26.607 -30.406 1.00 91.81 365 GLY A CA 1
ATOM 2881 C C . GLY A 1 365 ? 34.806 -25.982 -30.266 1.00 91.81 365 GLY A C 1
ATOM 2882 O O . GLY A 1 365 ? 33.921 -26.493 -29.572 1.00 91.81 365 GLY A O 1
ATOM 2883 N N . ARG A 1 366 ? 34.606 -24.844 -30.949 1.00 94.50 366 ARG A N 1
ATOM 2884 C CA . ARG A 1 366 ? 33.414 -23.977 -30.843 1.00 94.50 366 ARG A CA 1
ATOM 2885 C C . ARG A 1 366 ? 32.099 -24.708 -31.115 1.00 94.50 366 ARG A C 1
ATOM 2887 O O . ARG A 1 366 ? 31.223 -24.709 -30.256 1.00 94.50 366 ARG A O 1
ATOM 2894 N N . ASP A 1 367 ? 31.969 -25.358 -32.270 1.00 93.12 367 ASP A N 1
ATOM 2895 C CA . ASP A 1 367 ? 30.696 -25.955 -32.709 1.00 93.12 367 ASP A CA 1
ATOM 2896 C C . ASP A 1 367 ? 30.221 -27.078 -31.778 1.00 93.12 367 ASP A C 1
ATOM 2898 O O . ASP A 1 367 ? 29.040 -27.155 -31.428 1.00 93.12 367 ASP A O 1
ATOM 2902 N N . ALA A 1 368 ? 31.148 -27.926 -31.321 1.00 93.38 368 ALA A N 1
ATOM 2903 C CA . ALA A 1 368 ? 30.845 -28.991 -30.372 1.00 93.38 368 ALA A CA 1
ATOM 2904 C C . ALA A 1 368 ? 30.451 -28.432 -28.996 1.00 93.38 368 ALA A C 1
ATOM 2906 O O . ALA A 1 368 ? 29.560 -28.979 -28.349 1.00 93.38 368 ALA A O 1
ATOM 2907 N N . THR A 1 369 ? 31.075 -27.331 -28.568 1.00 94.94 369 THR A N 1
ATOM 2908 C CA . THR A 1 369 ? 30.765 -26.641 -27.303 1.00 94.94 369 THR A CA 1
ATOM 2909 C C . THR A 1 369 ? 29.380 -26.012 -27.341 1.00 94.94 369 THR A C 1
ATOM 2911 O O . THR A 1 369 ? 28.572 -26.271 -26.455 1.00 94.94 369 THR A O 1
ATOM 2914 N N . VAL A 1 370 ? 29.066 -25.257 -28.400 1.00 94.56 370 VAL A N 1
ATOM 2915 C CA . VAL A 1 370 ? 27.737 -24.655 -28.597 1.00 94.56 370 VAL A CA 1
ATOM 2916 C C . VAL A 1 370 ? 26.652 -25.730 -28.656 1.00 94.56 370 VAL A C 1
ATOM 2918 O O . VAL A 1 370 ? 25.568 -25.531 -28.119 1.00 94.56 370 VAL A O 1
ATOM 2921 N N . THR A 1 371 ? 26.932 -26.871 -29.291 1.00 91.12 371 THR A N 1
ATOM 2922 C CA . THR A 1 371 ? 25.977 -27.986 -29.372 1.00 91.12 371 THR A CA 1
ATOM 2923 C C . THR A 1 371 ? 25.745 -28.627 -28.005 1.00 91.12 371 THR A C 1
ATOM 2925 O O . THR A 1 371 ? 24.597 -28.812 -27.612 1.00 91.12 371 THR A O 1
ATOM 2928 N N . TYR A 1 372 ? 26.815 -28.935 -27.266 1.00 89.69 372 TYR A N 1
ATOM 2929 C CA . TYR A 1 372 ? 26.717 -29.574 -25.954 1.00 89.69 372 TYR A CA 1
ATOM 2930 C C . TYR A 1 372 ? 26.045 -28.665 -24.920 1.00 89.69 372 TYR A C 1
ATOM 2932 O O . TYR A 1 372 ? 25.091 -29.084 -24.278 1.00 89.69 372 TYR A O 1
ATOM 2940 N N . TYR A 1 373 ? 26.452 -27.399 -24.807 1.00 90.50 373 TYR A N 1
ATOM 2941 C CA . TYR A 1 373 ? 25.904 -26.484 -23.795 1.00 90.50 373 TYR A CA 1
ATOM 2942 C C . TYR A 1 373 ? 24.502 -25.934 -24.114 1.00 90.50 373 TYR A C 1
ATOM 2944 O O . TYR A 1 373 ? 23.913 -25.221 -23.308 1.00 90.50 373 TYR A O 1
ATOM 2952 N N . LYS A 1 374 ? 23.930 -26.285 -25.273 1.00 85.88 374 LYS A N 1
ATOM 2953 C CA . LYS A 1 374 ? 22.491 -26.123 -25.555 1.00 85.88 374 LYS A CA 1
ATOM 2954 C C . LYS A 1 374 ? 21.645 -27.304 -25.078 1.00 85.88 374 LYS A C 1
ATOM 2956 O O . LYS A 1 374 ? 20.422 -27.228 -25.151 1.00 85.88 374 LYS A O 1
ATOM 2961 N N . SER A 1 375 ? 22.277 -28.399 -24.662 1.00 77.25 375 SER A N 1
ATOM 2962 C CA . SER A 1 375 ? 21.592 -29.631 -24.279 1.00 77.25 375 SER A CA 1
ATOM 2963 C C . SER A 1 375 ? 21.271 -29.655 -22.777 1.00 77.25 375 SER A C 1
ATOM 2965 O O . SER A 1 375 ? 22.059 -29.120 -21.989 1.00 77.25 375 SER A O 1
ATOM 2967 N N . PRO A 1 376 ? 20.158 -30.280 -22.350 1.00 65.31 376 PRO A N 1
ATOM 2968 C CA . PRO A 1 376 ? 19.847 -30.466 -20.930 1.00 65.31 376 PRO A CA 1
ATOM 2969 C C . PRO A 1 376 ? 20.941 -31.217 -20.159 1.00 65.31 376 PRO A C 1
ATOM 2971 O O . PRO A 1 376 ? 21.112 -30.998 -18.966 1.00 65.31 376 PRO A O 1
ATOM 2974 N N . GLU A 1 377 ? 21.714 -32.074 -20.832 1.00 73.94 377 GLU A N 1
ATOM 2975 C CA . GLU A 1 377 ? 22.829 -32.827 -20.247 1.00 73.94 377 GLU A CA 1
ATOM 2976 C C . GLU A 1 377 ? 23.982 -31.933 -19.773 1.00 73.94 377 GLU A C 1
ATOM 2978 O O . GLU A 1 377 ? 24.809 -32.376 -18.978 1.00 73.94 377 GLU A O 1
ATOM 2983 N N . SER A 1 378 ? 24.049 -30.689 -20.255 1.00 79.50 378 SER A N 1
ATOM 2984 C CA . SER A 1 378 ? 25.055 -29.717 -19.825 1.00 79.50 378 SER A CA 1
ATOM 2985 C C . SER A 1 378 ? 24.722 -29.029 -18.500 1.00 79.50 378 SER A C 1
ATOM 2987 O O . SER A 1 378 ? 25.619 -28.439 -17.901 1.00 79.50 378 SER A O 1
ATOM 2989 N N . LEU A 1 379 ? 23.471 -29.103 -18.035 1.00 72.75 379 LEU A N 1
ATOM 2990 C CA . LEU A 1 379 ? 23.034 -28.494 -16.780 1.00 72.75 379 LEU A CA 1
ATOM 2991 C C . LEU A 1 379 ? 23.608 -29.245 -15.576 1.00 72.75 379 LEU A C 1
ATOM 2993 O O . LEU A 1 379 ? 23.623 -30.477 -15.537 1.00 72.75 379 LEU A O 1
ATOM 2997 N N . ASP A 1 380 ? 24.041 -28.493 -14.572 1.00 68.69 380 ASP A N 1
ATOM 2998 C CA . ASP A 1 380 ? 24.601 -29.013 -13.327 1.00 68.69 380 ASP A CA 1
ATOM 2999 C C . ASP A 1 380 ? 23.976 -28.230 -12.172 1.00 68.69 380 ASP A C 1
ATOM 3001 O O . ASP A 1 380 ? 24.543 -27.250 -11.707 1.00 68.69 380 ASP A O 1
ATOM 3005 N N . GLY A 1 381 ? 22.738 -28.571 -11.793 1.00 68.25 381 GLY A N 1
ATOM 3006 C CA . GLY A 1 381 ? 21.914 -27.681 -10.963 1.00 68.25 381 GLY A CA 1
ATOM 3007 C C . GLY A 1 381 ? 21.832 -26.273 -11.572 1.00 68.25 381 GLY A C 1
ATOM 3008 O O . GLY A 1 381 ? 21.819 -26.120 -12.793 1.00 68.25 381 GLY A O 1
ATOM 3009 N N . GLN A 1 382 ? 21.901 -25.235 -10.729 1.00 69.31 382 GLN A N 1
ATOM 3010 C CA . GLN A 1 382 ? 21.731 -23.841 -11.172 1.00 69.31 382 GLN A CA 1
ATOM 3011 C C . GLN A 1 382 ? 22.793 -23.356 -12.176 1.00 69.31 382 GLN A C 1
ATOM 3013 O O . GLN A 1 382 ? 22.613 -22.323 -12.833 1.00 69.31 382 GLN A O 1
ATOM 3018 N N . TRP A 1 383 ? 23.898 -24.094 -12.317 1.00 83.62 383 TRP A N 1
ATOM 3019 C CA . TRP A 1 383 ? 24.978 -23.762 -13.231 1.00 83.62 383 TRP A CA 1
ATOM 3020 C C . TRP A 1 383 ? 24.627 -24.132 -14.665 1.00 83.62 383 TRP A C 1
ATOM 3022 O O . TRP A 1 383 ? 24.417 -25.289 -15.031 1.00 83.62 383 TRP A O 1
ATOM 3032 N N . ASN A 1 384 ? 24.598 -23.095 -15.490 1.00 86.12 384 ASN A N 1
ATOM 3033 C CA . ASN A 1 384 ? 24.345 -23.170 -16.912 1.00 86.12 384 ASN A CA 1
ATOM 3034 C C . ASN A 1 384 ? 25.247 -22.166 -17.625 1.00 86.12 384 ASN A C 1
ATOM 3036 O O . ASN A 1 384 ? 25.548 -21.092 -17.097 1.00 86.12 384 ASN A O 1
ATOM 3040 N N . LEU A 1 385 ? 25.686 -22.520 -18.830 1.00 92.62 385 LEU A N 1
ATOM 3041 C CA . LEU A 1 385 ? 26.576 -21.663 -19.597 1.00 92.62 385 LEU A CA 1
ATOM 3042 C C . LEU A 1 385 ? 25.771 -20.656 -20.419 1.00 92.62 385 LEU A C 1
ATOM 3044 O O . LEU A 1 385 ? 24.970 -21.038 -21.274 1.00 92.62 385 LEU A O 1
ATOM 3048 N N . THR A 1 386 ? 26.072 -19.372 -20.235 1.00 92.81 386 THR A N 1
ATOM 3049 C CA . THR A 1 386 ? 25.832 -18.365 -21.268 1.00 92.81 386 THR A CA 1
ATOM 3050 C C . THR A 1 386 ? 27.143 -18.111 -22.006 1.00 92.81 386 THR A C 1
ATOM 3052 O O . THR A 1 386 ? 28.165 -17.789 -21.400 1.00 92.81 386 THR A O 1
ATOM 3055 N N . LEU A 1 387 ? 27.129 -18.309 -23.323 1.00 95.94 387 LEU A N 1
ATOM 3056 C CA . LEU A 1 387 ? 28.299 -18.136 -24.187 1.00 95.94 387 LEU A CA 1
ATOM 3057 C C . LEU A 1 387 ? 27.990 -17.057 -25.213 1.00 95.94 387 LEU A C 1
ATOM 3059 O O . LEU A 1 387 ? 27.023 -17.212 -25.959 1.00 95.94 387 LEU A O 1
ATOM 3063 N N . ALA A 1 388 ? 28.812 -16.014 -25.292 1.00 96.06 388 ALA A N 1
ATOM 3064 C CA . ALA A 1 388 ? 28.724 -14.993 -26.332 1.00 96.06 388 ALA A CA 1
ATOM 3065 C C . ALA A 1 388 ? 29.978 -14.979 -27.213 1.00 96.06 388 ALA A C 1
ATOM 3067 O O . ALA A 1 388 ? 31.067 -15.369 -26.782 1.00 96.06 388 ALA A O 1
ATOM 3068 N N . ASP A 1 389 ? 29.798 -14.582 -28.470 1.00 95.31 389 ASP A N 1
ATOM 3069 C CA . ASP A 1 389 ? 30.877 -14.498 -29.442 1.00 95.31 389 ASP A CA 1
ATOM 3070 C C . ASP A 1 389 ? 31.752 -13.248 -29.270 1.00 95.31 389 ASP A C 1
ATOM 3072 O O . ASP A 1 389 ? 31.600 -12.466 -28.333 1.00 95.31 389 ASP A O 1
ATOM 3076 N N . GLU A 1 390 ? 32.699 -13.066 -30.184 1.00 94.38 390 GLU A N 1
ATOM 3077 C CA . GLU A 1 390 ? 33.663 -11.968 -30.163 1.00 94.38 390 GLU A CA 1
ATOM 3078 C C . GLU A 1 390 ? 33.008 -10.583 -30.328 1.00 94.38 390 GLU A C 1
ATOM 3080 O O . GLU A 1 390 ? 33.617 -9.568 -29.990 1.00 94.38 390 GLU A O 1
ATOM 3085 N N . ASN A 1 391 ? 31.772 -10.536 -30.835 1.00 92.19 391 ASN A N 1
ATOM 3086 C CA . ASN A 1 391 ? 30.956 -9.329 -30.956 1.00 92.19 391 ASN A CA 1
ATOM 3087 C C . ASN A 1 391 ? 29.901 -9.237 -29.846 1.00 92.19 391 ASN A C 1
ATOM 3089 O O . ASN A 1 391 ? 28.970 -8.444 -29.963 1.00 92.19 391 ASN A O 1
ATOM 3093 N N . ASP A 1 392 ? 30.027 -10.054 -28.799 1.00 93.12 392 ASP A N 1
ATOM 3094 C CA . ASP A 1 392 ? 29.075 -10.176 -27.698 1.00 93.12 392 ASP A CA 1
ATOM 3095 C C . ASP A 1 392 ? 27.688 -10.687 -28.128 1.00 93.12 392 ASP A C 1
ATOM 3097 O O . ASP A 1 392 ? 26.711 -10.528 -27.402 1.00 93.12 392 ASP A O 1
ATOM 3101 N N . THR A 1 393 ? 27.582 -11.365 -29.277 1.00 94.69 393 THR A N 1
ATOM 3102 C CA . THR A 1 393 ? 26.331 -12.014 -29.696 1.00 94.69 393 THR A CA 1
ATOM 3103 C C . THR A 1 393 ? 26.160 -13.348 -28.975 1.00 94.69 393 THR A C 1
ATOM 3105 O O . THR A 1 393 ? 27.030 -14.217 -29.042 1.00 94.69 393 THR A O 1
ATOM 3108 N N . VAL A 1 394 ? 25.028 -13.548 -28.300 1.00 94.06 394 VAL A N 1
ATOM 3109 C CA . VAL A 1 394 ? 24.775 -14.751 -27.491 1.00 94.06 394 VAL A CA 1
ATOM 3110 C C . VAL A 1 394 ? 24.609 -15.990 -28.383 1.00 94.06 394 VAL A C 1
ATOM 3112 O O . VAL A 1 394 ? 23.715 -16.066 -29.224 1.00 94.06 394 VAL A O 1
ATOM 3115 N N . LEU A 1 395 ? 25.455 -16.998 -28.177 1.00 93.94 395 LEU A N 1
ATOM 3116 C CA . LEU A 1 395 ? 25.456 -18.283 -28.885 1.00 93.94 395 LEU A CA 1
ATOM 3117 C C . LEU A 1 395 ? 24.728 -19.385 -28.111 1.00 93.94 395 LEU A C 1
ATOM 3119 O O . LEU A 1 395 ? 24.113 -20.259 -28.729 1.00 93.94 395 LEU A O 1
ATOM 3123 N N . VAL A 1 396 ? 24.829 -19.363 -26.779 1.00 91.69 396 VAL A N 1
ATOM 3124 C CA . VAL A 1 396 ? 24.251 -20.345 -25.851 1.00 91.69 396 VAL A CA 1
ATOM 3125 C C . VAL A 1 396 ? 23.593 -19.595 -24.699 1.00 91.69 396 VAL A C 1
ATOM 3127 O O . VAL A 1 396 ? 24.222 -18.715 -24.123 1.00 91.69 396 VAL A O 1
ATOM 3130 N N . ALA A 1 397 ? 22.348 -19.951 -24.385 1.00 86.06 397 ALA A N 1
ATOM 3131 C CA . ALA A 1 397 ? 21.611 -19.511 -23.203 1.00 86.06 397 ALA A CA 1
ATOM 3132 C C . ALA A 1 397 ? 20.478 -20.521 -22.950 1.00 86.06 397 ALA A C 1
ATOM 3134 O O . ALA A 1 397 ? 19.346 -20.318 -23.378 1.00 86.06 397 ALA A O 1
ATOM 3135 N N . VAL A 1 398 ? 20.797 -21.668 -22.345 1.00 73.00 398 VAL A N 1
ATOM 3136 C CA . VAL A 1 398 ? 19.859 -22.806 -22.239 1.00 73.00 398 VAL A CA 1
ATOM 3137 C C . VAL A 1 398 ? 18.613 -22.488 -21.399 1.00 73.00 398 VAL A C 1
ATOM 3139 O O . VAL A 1 398 ? 17.526 -22.936 -21.748 1.00 73.00 398 VAL A O 1
ATOM 3142 N N . LEU A 1 399 ? 18.742 -21.651 -20.363 1.00 67.19 399 LEU A N 1
ATOM 3143 C CA . LEU A 1 399 ? 17.614 -21.200 -19.531 1.00 67.19 399 LEU A CA 1
ATOM 3144 C C . LEU A 1 399 ? 16.937 -19.920 -20.053 1.00 67.19 399 LEU A C 1
ATOM 3146 O O . LEU A 1 399 ? 15.891 -19.524 -19.554 1.00 67.19 399 LEU A O 1
ATOM 3150 N N . ALA A 1 400 ? 17.524 -19.266 -21.059 1.00 71.12 400 ALA A N 1
ATOM 3151 C CA . ALA A 1 400 ? 16.985 -18.057 -21.680 1.00 71.12 400 ALA A CA 1
ATOM 3152 C C . ALA A 1 400 ? 17.169 -18.108 -23.210 1.00 71.12 400 ALA A C 1
ATOM 3154 O O . ALA A 1 400 ? 17.878 -17.271 -23.783 1.00 71.12 400 ALA A O 1
ATOM 3155 N N . PRO A 1 401 ? 16.566 -19.099 -23.900 1.00 74.00 401 PRO A N 1
ATOM 3156 C CA . PRO A 1 401 ? 16.799 -19.336 -25.324 1.00 74.00 401 PRO A CA 1
ATOM 3157 C C . PRO A 1 401 ? 16.409 -18.145 -26.209 1.00 74.00 401 PRO A C 1
ATOM 3159 O O . PRO A 1 401 ? 16.971 -17.987 -27.291 1.00 74.00 401 PRO A O 1
ATOM 3162 N N . GLN A 1 402 ? 15.514 -17.272 -25.738 1.00 72.38 402 GLN A N 1
ATOM 3163 C CA . GLN A 1 402 ? 15.156 -16.007 -26.382 1.00 72.38 402 GLN A CA 1
ATOM 3164 C C . GLN A 1 402 ? 16.337 -15.037 -26.547 1.00 72.38 402 GLN A C 1
ATOM 3166 O O . GLN A 1 402 ? 16.277 -14.156 -27.399 1.00 72.38 402 GLN A O 1
ATOM 3171 N N . LEU A 1 403 ? 17.411 -15.186 -25.761 1.00 77.88 403 LEU A N 1
ATOM 3172 C CA . LEU A 1 403 ? 18.612 -14.358 -25.883 1.00 77.88 403 LEU A CA 1
ATOM 3173 C C . LEU A 1 403 ? 19.526 -14.812 -27.025 1.00 77.88 403 LEU A C 1
ATOM 3175 O O . LEU A 1 403 ? 20.373 -14.039 -27.466 1.00 77.88 403 LEU A O 1
ATOM 3179 N N . ILE A 1 404 ? 19.384 -16.042 -27.523 1.00 87.06 404 ILE A N 1
ATOM 3180 C CA . ILE A 1 404 ? 20.270 -16.580 -28.561 1.00 87.06 404 ILE A CA 1
ATOM 3181 C C . ILE A 1 404 ? 20.143 -15.737 -29.840 1.00 87.06 404 ILE A C 1
ATOM 3183 O O . ILE A 1 404 ? 19.065 -15.605 -30.413 1.00 87.06 404 ILE A O 1
ATOM 3187 N N . GLY A 1 405 ? 21.268 -15.197 -30.310 1.00 86.06 405 GLY A N 1
ATOM 3188 C CA . GLY A 1 405 ? 21.346 -14.300 -31.465 1.00 86.06 405 GLY A CA 1
ATOM 3189 C C . GLY A 1 405 ? 21.178 -12.812 -31.143 1.00 86.06 405 GLY A C 1
ATOM 3190 O O . GLY A 1 405 ? 21.227 -12.000 -32.064 1.00 86.06 405 GLY A O 1
ATOM 3191 N N . THR A 1 406 ? 20.997 -12.443 -29.872 1.00 88.56 406 THR A N 1
ATOM 3192 C CA . THR A 1 406 ? 20.938 -11.041 -29.429 1.00 88.56 406 THR A CA 1
ATOM 3193 C C . THR A 1 406 ? 22.314 -10.524 -29.003 1.00 88.56 406 THR A C 1
ATOM 3195 O O . THR A 1 406 ? 23.196 -11.315 -28.663 1.00 88.56 406 THR A O 1
ATOM 3198 N N . ASP A 1 407 ? 22.502 -9.200 -29.025 1.00 88.25 407 ASP A N 1
ATOM 3199 C CA . ASP A 1 407 ? 23.683 -8.546 -28.447 1.00 88.25 407 ASP A CA 1
ATOM 3200 C C . ASP A 1 407 ? 23.565 -8.547 -26.918 1.00 88.25 407 ASP A C 1
ATOM 3202 O O . ASP A 1 407 ? 22.654 -7.932 -26.352 1.00 88.25 407 ASP A O 1
ATOM 3206 N N . LEU A 1 408 ? 24.505 -9.218 -26.247 1.00 83.31 408 LEU A N 1
ATOM 3207 C CA . LEU A 1 408 ? 24.556 -9.331 -24.795 1.00 83.31 408 LEU A CA 1
ATOM 3208 C C . LEU A 1 408 ? 24.580 -7.958 -24.121 1.00 83.31 408 LEU A C 1
ATOM 3210 O O . LEU A 1 408 ? 23.991 -7.811 -23.055 1.00 83.31 408 LEU A O 1
ATOM 3214 N N . LYS A 1 409 ? 25.189 -6.930 -24.727 1.00 82.00 409 LYS A N 1
ATOM 3215 C CA . LYS A 1 409 ? 25.222 -5.566 -24.163 1.00 82.00 409 LYS A CA 1
ATOM 3216 C C . LYS A 1 409 ? 23.837 -4.932 -24.052 1.00 82.00 409 LYS A C 1
ATOM 3218 O O . LYS A 1 409 ? 23.674 -3.994 -23.273 1.00 82.00 409 LYS A O 1
ATOM 3223 N N . GLY A 1 410 ? 22.860 -5.433 -24.807 1.00 72.44 410 GLY A N 1
ATOM 3224 C CA . GLY A 1 410 ? 21.454 -5.044 -24.715 1.00 72.44 410 GLY A CA 1
ATOM 3225 C C . GLY A 1 410 ? 20.678 -5.739 -23.590 1.00 72.44 410 GLY A C 1
ATOM 3226 O O . GLY A 1 410 ? 19.535 -5.368 -23.338 1.00 72.44 410 GLY A O 1
ATOM 3227 N N . VAL A 1 411 ? 21.268 -6.726 -22.905 1.00 67.69 411 VAL A N 1
ATOM 3228 C CA . VAL A 1 411 ? 20.619 -7.485 -21.823 1.00 67.69 411 VAL A CA 1
ATOM 3229 C C . VAL A 1 411 ? 20.731 -6.727 -20.491 1.00 67.69 411 VAL A C 1
ATOM 3231 O O . VAL A 1 411 ? 21.829 -6.373 -20.050 1.00 67.69 411 VAL A O 1
ATOM 3234 N N . GLY A 1 412 ? 19.593 -6.482 -19.831 1.00 58.12 412 GLY A N 1
ATOM 3235 C CA . GLY A 1 412 ? 19.489 -5.671 -18.609 1.00 58.12 412 GLY A CA 1
ATOM 3236 C C . GLY A 1 412 ? 18.547 -6.263 -17.554 1.00 58.12 412 GLY A C 1
ATOM 3237 O O . GLY A 1 412 ? 17.584 -6.940 -17.898 1.00 58.12 412 GLY A O 1
ATOM 3238 N N . ALA A 1 413 ? 18.804 -5.961 -16.276 1.00 45.75 413 ALA A N 1
ATOM 3239 C CA . ALA A 1 413 ? 17.915 -6.246 -15.139 1.00 45.75 413 ALA A CA 1
ATOM 3240 C C . ALA A 1 413 ? 17.192 -4.957 -14.681 1.00 45.75 413 ALA A C 1
ATOM 3242 O O . ALA A 1 413 ? 17.209 -4.599 -13.507 1.00 45.75 413 ALA A O 1
ATOM 3243 N N . GLY A 1 414 ? 16.628 -4.208 -15.639 1.00 43.50 414 GLY A N 1
ATOM 3244 C CA . GLY A 1 414 ? 15.988 -2.900 -15.424 1.00 43.50 414 GLY A CA 1
ATOM 3245 C C . GLY A 1 414 ? 16.798 -1.691 -15.930 1.00 43.50 414 GLY A C 1
ATOM 3246 O O . GLY A 1 414 ? 17.941 -1.821 -16.370 1.00 43.50 414 GLY A O 1
ATOM 3247 N N . ARG A 1 415 ? 16.189 -0.491 -15.885 1.00 36.53 415 ARG A N 1
ATOM 3248 C CA . ARG A 1 415 ? 16.698 0.762 -16.502 1.00 36.53 415 ARG A CA 1
ATOM 3249 C C . ARG A 1 415 ? 17.974 1.354 -15.880 1.00 36.53 415 ARG A C 1
ATOM 3251 O O . ARG A 1 415 ? 18.534 2.280 -16.454 1.00 36.53 415 ARG A O 1
ATOM 3258 N N . LEU A 1 416 ? 18.445 0.841 -14.743 1.00 37.88 416 LEU A N 1
ATOM 3259 C CA . LEU A 1 416 ? 19.524 1.458 -13.954 1.00 37.88 416 LEU A CA 1
ATOM 3260 C C . LEU A 1 416 ? 20.871 0.715 -14.027 1.00 37.88 416 LEU A C 1
ATOM 3262 O O . LEU A 1 416 ? 21.892 1.280 -13.643 1.00 37.88 416 LEU A O 1
ATOM 3266 N N . ARG A 1 417 ? 20.917 -0.525 -14.541 1.00 48.12 417 ARG A N 1
ATOM 3267 C CA . ARG A 1 417 ? 22.164 -1.303 -14.652 1.00 48.12 417 ARG A CA 1
ATOM 3268 C C . ARG A 1 417 ? 22.160 -2.241 -15.859 1.00 48.12 417 ARG A C 1
ATOM 3270 O O . ARG A 1 417 ? 21.413 -3.220 -15.906 1.00 48.12 417 ARG A O 1
ATOM 3277 N N . GLN A 1 418 ? 23.033 -1.974 -16.831 1.00 66.44 418 GLN A N 1
ATOM 3278 C CA . GLN A 1 418 ? 23.210 -2.832 -18.008 1.00 66.44 418 GLN A CA 1
ATOM 3279 C C . GLN A 1 418 ? 24.178 -3.975 -17.694 1.00 66.44 418 GLN A C 1
ATOM 3281 O O . GLN A 1 418 ? 25.354 -3.938 -18.058 1.00 66.44 418 GLN A O 1
ATOM 3286 N N . ILE A 1 419 ? 23.662 -5.006 -17.020 1.00 72.19 419 ILE A N 1
ATOM 3287 C CA . ILE A 1 419 ? 24.422 -6.205 -16.626 1.00 72.19 419 ILE A CA 1
ATOM 3288 C C . ILE A 1 419 ? 25.158 -6.847 -17.812 1.00 72.19 419 ILE A C 1
ATOM 3290 O O . ILE A 1 419 ? 26.276 -7.331 -17.657 1.00 72.19 419 ILE A O 1
ATOM 3294 N N . GLY A 1 420 ? 24.579 -6.766 -19.013 1.00 77.00 420 GLY A N 1
ATOM 3295 C CA . GLY A 1 420 ? 25.184 -7.174 -20.274 1.00 77.00 420 GLY A CA 1
ATOM 3296 C C . GLY A 1 420 ? 26.520 -6.503 -20.578 1.00 77.00 420 GLY A C 1
ATOM 3297 O O . GLY A 1 420 ? 27.485 -7.171 -20.946 1.00 77.00 420 GLY A O 1
ATOM 3298 N N . ARG A 1 421 ? 26.607 -5.181 -20.377 1.00 81.12 421 ARG A N 1
ATOM 3299 C CA . ARG A 1 421 ? 27.845 -4.415 -20.593 1.00 81.12 421 ARG A CA 1
ATOM 3300 C C . ARG A 1 421 ? 28.902 -4.734 -19.550 1.00 81.12 421 ARG A C 1
ATOM 3302 O O . ARG A 1 421 ? 30.076 -4.829 -19.890 1.00 81.12 421 ARG A O 1
ATOM 3309 N N . GLU A 1 422 ? 28.491 -4.931 -18.303 1.00 81.50 422 GLU A N 1
ATOM 3310 C CA . GLU A 1 422 ? 29.416 -5.287 -17.227 1.00 81.50 422 GLU A CA 1
ATOM 3311 C C . GLU A 1 422 ? 30.018 -6.680 -17.419 1.00 81.50 422 GLU A C 1
ATOM 3313 O O . GLU A 1 422 ? 31.218 -6.859 -17.213 1.00 81.50 422 GLU A O 1
ATOM 3318 N N . MET A 1 423 ? 29.218 -7.645 -17.882 1.00 85.69 423 MET A N 1
ATOM 3319 C CA . MET A 1 423 ? 29.716 -8.964 -18.277 1.00 85.69 423 MET A CA 1
ATOM 3320 C C . MET A 1 423 ? 30.625 -8.872 -19.509 1.00 85.69 423 MET A C 1
ATOM 3322 O O . MET A 1 423 ? 31.707 -9.453 -19.514 1.00 85.69 423 MET A O 1
ATOM 3326 N N . ALA A 1 424 ? 30.236 -8.099 -20.530 1.00 86.00 424 ALA A N 1
ATOM 3327 C CA . ALA A 1 424 ? 31.046 -7.902 -21.734 1.00 86.00 424 ALA A CA 1
ATOM 3328 C C . ALA A 1 424 ? 32.396 -7.207 -21.454 1.00 86.00 424 ALA A C 1
ATOM 3330 O O . ALA A 1 424 ? 33.346 -7.381 -22.219 1.00 86.00 424 ALA A O 1
ATOM 3331 N N . ALA A 1 425 ? 32.516 -6.455 -20.358 1.00 84.81 425 ALA A N 1
ATOM 3332 C CA . ALA A 1 425 ? 33.768 -5.833 -19.927 1.00 84.81 425 ALA A CA 1
ATOM 3333 C C . ALA A 1 425 ? 34.759 -6.814 -19.265 1.00 84.81 425 ALA A C 1
ATOM 3335 O O . ALA A 1 425 ? 35.870 -6.410 -18.921 1.00 84.81 425 ALA A O 1
ATOM 3336 N N . ALA A 1 426 ? 34.388 -8.085 -19.066 1.00 86.56 426 ALA A N 1
ATOM 3337 C CA . ALA A 1 426 ? 35.287 -9.084 -18.498 1.00 86.56 426 ALA A CA 1
ATOM 3338 C C . ALA A 1 426 ? 36.534 -9.308 -19.373 1.00 86.56 426 ALA A C 1
ATOM 3340 O O . ALA A 1 426 ? 36.479 -9.278 -20.605 1.00 86.56 426 ALA A O 1
ATOM 3341 N N . THR A 1 427 ? 37.663 -9.567 -18.716 1.00 90.31 427 THR A N 1
ATOM 3342 C CA . THR A 1 427 ? 38.950 -9.899 -19.342 1.00 90.31 427 THR A CA 1
ATOM 3343 C C . THR A 1 427 ? 39.277 -11.384 -19.136 1.00 90.31 427 THR A C 1
ATOM 3345 O O . THR A 1 427 ? 38.453 -12.147 -18.627 1.00 90.31 427 THR A O 1
ATOM 3348 N N . GLU A 1 428 ? 40.486 -11.810 -19.515 1.00 86.31 428 GLU A N 1
ATOM 3349 C CA . GLU A 1 428 ? 41.007 -13.153 -19.203 1.00 86.31 428 GLU A CA 1
ATOM 3350 C C . GLU A 1 428 ? 41.208 -13.388 -17.693 1.00 86.31 428 GLU A C 1
ATOM 3352 O O . GLU A 1 428 ? 41.338 -14.531 -17.265 1.00 86.31 428 GLU A O 1
ATOM 3357 N N . GLU A 1 429 ? 41.214 -12.331 -16.871 1.00 81.38 429 GLU A N 1
ATOM 3358 C CA . GLU A 1 429 ? 41.301 -12.434 -15.404 1.00 81.38 429 GLU A CA 1
ATOM 3359 C C . GLU A 1 429 ? 39.939 -12.736 -14.755 1.00 81.38 429 GLU A C 1
ATOM 3361 O O . GLU A 1 429 ? 39.874 -13.161 -13.601 1.00 81.38 429 GLU A O 1
ATOM 3366 N N . GLY A 1 430 ? 38.857 -12.574 -15.521 1.00 84.06 430 GLY A N 1
ATOM 3367 C CA . GLY A 1 430 ? 37.486 -12.765 -15.072 1.00 84.06 430 GLY A CA 1
ATOM 3368 C C . GLY A 1 430 ? 36.960 -11.639 -14.178 1.00 84.06 430 GLY A C 1
ATOM 3369 O O . GLY A 1 430 ? 37.698 -10.783 -13.689 1.00 84.06 430 GLY A O 1
ATOM 3370 N N . ARG A 1 431 ? 35.639 -11.598 -14.010 1.00 87.81 431 ARG A N 1
ATOM 3371 C CA . ARG A 1 431 ? 34.923 -10.560 -13.265 1.00 87.81 431 ARG A CA 1
ATOM 3372 C C . ARG A 1 431 ? 33.635 -11.116 -12.667 1.00 87.81 431 ARG A C 1
ATOM 3374 O O . ARG A 1 431 ? 32.887 -11.809 -13.353 1.00 87.81 431 ARG A O 1
ATOM 3381 N N . TRP A 1 432 ? 33.349 -10.740 -11.423 1.00 87.12 432 TRP A N 1
ATOM 3382 C CA . TRP A 1 432 ? 32.033 -10.930 -10.814 1.00 87.12 432 TRP A CA 1
ATOM 3383 C C . TRP A 1 432 ? 31.094 -9.765 -11.141 1.00 87.12 432 TRP A C 1
ATOM 3385 O O . TRP A 1 432 ? 31.489 -8.596 -11.139 1.00 87.12 432 TRP A O 1
ATOM 3395 N N . VAL A 1 433 ? 29.844 -10.100 -11.450 1.00 82.94 433 VAL A N 1
ATOM 3396 C CA . VAL A 1 433 ? 28.756 -9.163 -11.732 1.00 82.94 433 VAL A CA 1
ATOM 3397 C C . VAL A 1 433 ? 27.531 -9.607 -10.934 1.00 82.94 433 VAL A C 1
ATOM 3399 O O . VAL A 1 433 ? 26.879 -10.587 -11.287 1.00 82.94 433 VAL A O 1
ATOM 3402 N N . SER A 1 434 ? 27.215 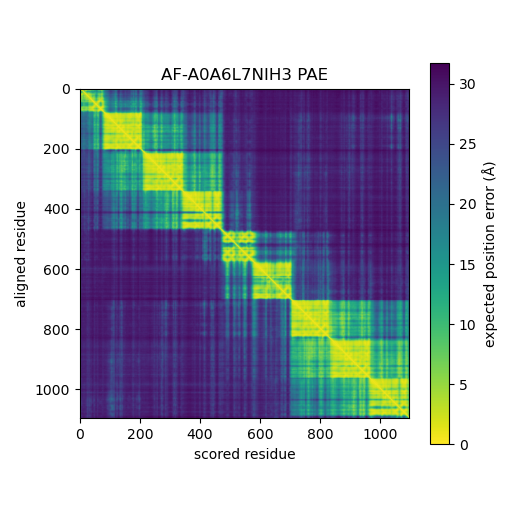-8.867 -9.870 1.00 80.69 434 SER A N 1
ATOM 3403 C CA . SER A 1 434 ? 26.139 -9.203 -8.922 1.00 80.69 434 SER A CA 1
ATOM 3404 C C . SER A 1 434 ? 24.963 -8.229 -9.036 1.00 80.69 434 SER A C 1
ATOM 3406 O O . SER A 1 434 ? 25.200 -7.026 -8.973 1.00 80.69 434 SER A O 1
ATOM 3408 N N . PHE A 1 435 ? 23.723 -8.676 -9.264 1.00 73.25 435 PHE A N 1
ATOM 3409 C CA . PHE A 1 435 ? 22.523 -7.818 -9.396 1.00 73.25 435 PHE A CA 1
ATOM 3410 C C . PHE A 1 435 ? 21.328 -8.354 -8.614 1.00 73.25 435 PHE A C 1
ATOM 3412 O O . PHE A 1 435 ? 21.208 -9.555 -8.411 1.00 73.25 435 PHE A O 1
ATOM 3419 N N . ILE A 1 436 ? 20.411 -7.451 -8.255 1.00 68.88 436 ILE A N 1
ATOM 3420 C CA . ILE A 1 436 ? 19.083 -7.824 -7.767 1.00 68.88 436 ILE A CA 1
ATOM 3421 C C . ILE A 1 436 ? 18.295 -8.432 -8.924 1.00 68.88 436 ILE A C 1
ATOM 3423 O O . ILE A 1 436 ? 18.211 -7.860 -10.014 1.00 68.88 436 ILE A O 1
ATOM 3427 N N . PHE A 1 437 ? 17.725 -9.595 -8.665 1.00 65.25 437 PHE A N 1
ATOM 3428 C CA . PHE A 1 437 ? 16.828 -10.299 -9.547 1.00 65.25 437 PHE A CA 1
ATOM 3429 C C . PHE A 1 437 ? 15.396 -10.124 -9.009 1.00 65.25 437 PHE A C 1
ATOM 3431 O O . PHE A 1 437 ? 15.138 -10.523 -7.872 1.00 65.25 437 PHE A O 1
ATOM 3438 N N . PRO A 1 438 ? 14.478 -9.482 -9.758 1.00 56.31 438 PRO A N 1
ATOM 3439 C CA . PRO A 1 438 ? 13.120 -9.240 -9.282 1.00 56.31 438 PRO A CA 1
ATOM 3440 C C . PRO A 1 438 ? 12.406 -10.565 -9.018 1.00 56.31 438 PRO A C 1
ATOM 3442 O O . PRO A 1 438 ? 12.264 -11.374 -9.935 1.00 56.31 438 PRO A O 1
ATOM 3445 N N . ASN A 1 439 ? 11.945 -10.782 -7.786 1.00 55.22 439 ASN A N 1
ATOM 3446 C CA . ASN A 1 439 ? 11.018 -11.867 -7.506 1.00 55.22 439 ASN A CA 1
ATOM 3447 C C . ASN A 1 439 ? 9.607 -11.407 -7.902 1.00 55.22 439 ASN A C 1
ATOM 3449 O O . ASN A 1 439 ? 9.095 -10.436 -7.356 1.00 55.22 439 ASN A O 1
ATOM 3453 N N . THR A 1 440 ? 8.986 -12.062 -8.886 1.00 52.34 440 THR A N 1
ATOM 3454 C CA . THR A 1 440 ? 7.639 -11.688 -9.361 1.00 52.34 440 THR A CA 1
ATOM 3455 C C . THR A 1 440 ? 6.499 -12.388 -8.614 1.00 52.34 440 THR A C 1
ATOM 3457 O O . THR A 1 440 ? 5.335 -12.124 -8.903 1.00 52.34 440 THR A O 1
ATOM 3460 N N . ARG A 1 441 ? 6.803 -13.261 -7.643 1.00 48.97 441 ARG A N 1
ATOM 3461 C CA . ARG A 1 441 ? 5.806 -13.967 -6.817 1.00 48.97 441 ARG A CA 1
ATOM 3462 C C . ARG A 1 441 ? 5.834 -13.588 -5.341 1.00 48.97 441 ARG A C 1
ATOM 3464 O O . ARG A 1 441 ? 4.836 -13.794 -4.657 1.00 48.97 441 ARG A O 1
ATOM 3471 N N . SER A 1 442 ? 6.944 -13.048 -4.844 1.00 49.25 442 SER A N 1
ATOM 3472 C CA . SER A 1 442 ? 7.067 -12.557 -3.471 1.00 49.25 442 SER A CA 1
ATOM 3473 C C . SER A 1 442 ? 7.719 -11.176 -3.431 1.00 49.25 442 SER A C 1
ATOM 3475 O O . SER A 1 442 ? 8.387 -10.754 -4.369 1.00 49.25 442 SER A O 1
ATOM 3477 N N . SER A 1 443 ? 7.552 -10.471 -2.313 1.00 49.84 443 SER A N 1
ATOM 3478 C CA . SER A 1 443 ? 8.251 -9.209 -2.043 1.00 49.84 443 SER A CA 1
ATOM 3479 C C . SER A 1 443 ? 9.712 -9.406 -1.607 1.00 49.84 443 SER A C 1
ATOM 3481 O O . SER A 1 443 ? 10.333 -8.458 -1.127 1.00 49.84 443 SER A O 1
ATOM 3483 N N . GLU A 1 444 ? 10.256 -10.626 -1.690 1.00 54.94 444 GLU A N 1
ATOM 3484 C CA . GLU A 1 444 ? 11.626 -10.923 -1.269 1.00 54.94 444 GLU A CA 1
ATOM 3485 C C . GLU A 1 444 ? 12.653 -10.548 -2.349 1.00 54.94 444 GLU A C 1
ATOM 3487 O O . GLU A 1 444 ? 12.444 -10.742 -3.547 1.00 54.94 444 GLU A O 1
ATOM 3492 N N . THR A 1 445 ? 13.810 -10.049 -1.915 1.00 61.06 445 THR A N 1
ATOM 3493 C CA . THR A 1 445 ? 14.933 -9.700 -2.795 1.00 61.06 445 THR A CA 1
ATOM 3494 C C . THR A 1 445 ? 15.803 -10.929 -3.057 1.00 61.06 445 THR A C 1
ATOM 3496 O O . THR A 1 445 ? 16.365 -11.488 -2.117 1.00 61.06 445 THR A O 1
ATOM 3499 N N . LEU A 1 446 ? 15.972 -11.310 -4.325 1.00 66.06 446 LEU A N 1
ATOM 3500 C CA . LEU A 1 446 ? 16.915 -12.349 -4.751 1.00 66.06 446 LEU A CA 1
ATOM 3501 C C . LEU A 1 446 ? 18.148 -11.699 -5.396 1.00 66.06 446 LEU A C 1
ATOM 3503 O O . LEU A 1 446 ? 18.006 -10.749 -6.168 1.00 66.06 446 LEU A O 1
ATOM 3507 N N . TYR A 1 447 ? 19.354 -12.199 -5.127 1.00 75.00 447 TYR A N 1
ATOM 3508 C CA . TYR A 1 447 ? 20.587 -11.729 -5.767 1.00 75.00 447 TYR A CA 1
ATOM 3509 C C . TYR A 1 447 ? 21.117 -12.767 -6.753 1.00 75.00 447 TYR A C 1
ATOM 3511 O O . TYR A 1 447 ? 21.155 -13.958 -6.464 1.00 75.00 447 TYR A O 1
ATOM 3519 N N . ALA A 1 448 ? 21.518 -12.314 -7.941 1.00 79.31 448 ALA A N 1
ATOM 3520 C CA . ALA A 1 448 ? 22.176 -13.120 -8.961 1.00 79.31 448 ALA A CA 1
ATOM 3521 C C . ALA A 1 448 ? 23.651 -12.726 -9.062 1.00 79.31 448 ALA A C 1
ATOM 3523 O O . ALA A 1 448 ? 23.965 -11.577 -9.381 1.00 79.31 448 ALA A O 1
ATOM 3524 N N . HIS A 1 449 ? 24.550 -13.689 -8.870 1.00 85.19 449 HIS A N 1
ATOM 3525 C CA . HIS A 1 449 ? 26.000 -13.505 -8.910 1.00 85.19 449 HIS A CA 1
ATOM 3526 C C . HIS A 1 449 ? 26.575 -14.205 -10.131 1.00 85.19 449 HIS A C 1
ATOM 3528 O O . HIS A 1 449 ? 26.564 -15.432 -10.218 1.00 85.19 449 HIS A O 1
ATOM 3534 N N . THR A 1 450 ? 27.066 -13.430 -11.096 1.00 89.44 450 THR A N 1
ATOM 3535 C CA . THR A 1 450 ? 27.557 -13.953 -12.375 1.00 89.44 450 THR A CA 1
ATOM 3536 C C . THR A 1 450 ? 29.070 -13.847 -12.462 1.00 89.44 450 THR A C 1
ATOM 3538 O O . THR A 1 450 ? 29.616 -12.750 -12.371 1.00 89.44 450 THR A O 1
ATOM 3541 N N . TRP A 1 451 ? 29.745 -14.970 -12.697 1.00 93.94 451 TRP A N 1
ATOM 3542 C CA . TRP A 1 451 ? 31.156 -14.983 -13.071 1.00 93.94 451 TRP A CA 1
ATOM 3543 C C . TRP A 1 451 ? 31.267 -14.896 -14.590 1.00 93.94 451 TRP A C 1
ATOM 3545 O O . TRP A 1 451 ? 30.715 -15.740 -15.296 1.00 93.94 451 TRP A O 1
ATOM 3555 N N . ALA A 1 452 ? 31.974 -13.885 -15.090 1.00 94.00 452 ALA A N 1
ATOM 3556 C CA . ALA A 1 452 ? 32.208 -13.657 -16.510 1.00 94.00 452 ALA A CA 1
ATOM 3557 C C . ALA A 1 452 ? 33.709 -13.663 -16.811 1.00 94.00 452 ALA A C 1
ATOM 3559 O O . ALA A 1 452 ? 34.480 -13.002 -16.119 1.00 94.00 452 ALA A O 1
ATOM 3560 N N . ILE A 1 453 ? 34.136 -14.385 -17.847 1.00 95.12 453 ILE A N 1
ATOM 3561 C CA . ILE A 1 453 ? 35.544 -14.459 -18.260 1.00 95.12 453 ILE A CA 1
ATOM 3562 C C . ILE A 1 453 ? 35.657 -14.543 -19.781 1.00 95.12 453 ILE A C 1
ATOM 3564 O O . ILE A 1 453 ? 34.870 -15.231 -20.437 1.00 95.12 453 ILE A O 1
ATOM 3568 N N . ARG A 1 454 ? 36.645 -13.849 -20.353 1.00 95.56 454 ARG A N 1
ATOM 3569 C CA . ARG A 1 454 ? 36.967 -13.982 -21.778 1.00 95.56 454 ARG A CA 1
ATOM 3570 C C . ARG A 1 454 ? 38.043 -15.032 -22.002 1.00 95.56 454 ARG A C 1
ATOM 3572 O O . ARG A 1 454 ? 39.071 -15.023 -21.335 1.00 95.56 454 ARG A O 1
ATOM 3579 N N . TYR A 1 455 ? 37.822 -15.907 -22.977 1.00 94.94 455 TYR A N 1
ATOM 3580 C CA . TYR A 1 455 ? 38.812 -16.868 -23.450 1.00 94.94 455 TYR A CA 1
ATOM 3581 C C . TYR A 1 455 ? 38.687 -17.034 -24.966 1.00 94.94 455 TYR A C 1
ATOM 3583 O O . TYR A 1 455 ? 37.606 -17.330 -25.468 1.00 94.94 455 TYR A O 1
ATOM 3591 N N . ASP A 1 456 ? 39.793 -16.836 -25.694 1.00 93.44 456 ASP A N 1
ATOM 3592 C CA . ASP A 1 456 ? 39.830 -16.909 -27.168 1.00 93.44 456 ASP A CA 1
ATOM 3593 C C . ASP A 1 456 ? 38.809 -15.969 -27.847 1.00 93.44 456 ASP A C 1
ATOM 3595 O O . ASP A 1 456 ? 38.168 -16.309 -28.834 1.00 93.44 456 ASP A O 1
ATOM 3599 N N . GLY A 1 457 ? 38.601 -14.783 -27.261 1.00 88.00 457 GLY A N 1
ATOM 3600 C CA . GLY A 1 457 ? 37.626 -13.788 -27.723 1.00 88.00 457 GLY A CA 1
ATOM 3601 C C . GLY A 1 457 ? 36.171 -14.067 -27.323 1.00 88.00 457 GLY A C 1
ATOM 3602 O O . GLY A 1 457 ? 35.387 -13.121 -27.247 1.00 88.00 457 GLY A O 1
ATOM 3603 N N . LEU A 1 458 ? 35.826 -15.313 -26.987 1.00 95.62 458 LEU A N 1
ATOM 3604 C CA . LEU A 1 458 ? 34.500 -15.703 -26.505 1.00 95.62 458 LEU A CA 1
ATOM 3605 C C . LEU A 1 458 ? 34.311 -15.317 -25.036 1.00 95.62 458 LEU A C 1
ATOM 3607 O O . LEU A 1 458 ? 35.246 -15.397 -24.234 1.00 95.62 458 LEU A O 1
ATOM 3611 N N . LEU A 1 459 ? 33.090 -14.936 -24.673 1.00 96.88 459 LEU A N 1
ATOM 3612 C CA . LEU A 1 459 ? 32.713 -14.643 -23.294 1.00 96.88 459 LEU A CA 1
ATOM 3613 C C . LEU A 1 459 ? 31.964 -15.834 -22.695 1.00 96.88 459 LEU A C 1
ATOM 3615 O O . LEU A 1 459 ? 30.872 -16.172 -23.151 1.00 96.88 459 LEU A O 1
ATOM 3619 N N . PHE A 1 460 ? 32.540 -16.438 -21.658 1.00 97.50 460 PHE A N 1
ATOM 3620 C CA . PHE A 1 460 ? 31.933 -17.522 -20.892 1.00 97.50 460 PHE A CA 1
ATOM 3621 C C . PHE A 1 460 ? 31.373 -16.955 -19.595 1.00 97.50 460 PHE A C 1
ATOM 3623 O O . PHE A 1 460 ? 32.108 -16.324 -18.829 1.00 97.50 460 PHE A O 1
ATOM 3630 N N . THR A 1 461 ? 30.090 -17.194 -19.330 1.00 94.88 461 THR A N 1
ATOM 3631 C CA . THR A 1 461 ? 29.479 -16.803 -18.062 1.00 94.88 461 THR A CA 1
ATOM 3632 C C . THR A 1 461 ? 28.611 -17.910 -17.474 1.00 94.88 461 THR A C 1
ATOM 3634 O O . THR A 1 461 ? 28.007 -18.711 -18.188 1.00 94.88 461 THR A O 1
ATOM 3637 N N . SER A 1 462 ? 28.567 -17.956 -16.147 1.00 92.31 462 SER A N 1
ATOM 3638 C CA . SER A 1 462 ? 27.609 -18.744 -15.370 1.00 92.31 462 SER A CA 1
ATOM 3639 C C . SER A 1 462 ? 27.277 -17.970 -14.103 1.00 92.31 462 SER A C 1
ATOM 3641 O O . SER A 1 462 ? 28.062 -17.126 -13.662 1.00 92.31 462 SER A O 1
ATOM 3643 N N . ARG A 1 463 ? 26.124 -18.262 -13.505 1.00 87.06 463 ARG A N 1
ATOM 3644 C CA . ARG A 1 463 ? 25.652 -17.570 -12.304 1.00 87.06 463 ARG A CA 1
ATOM 3645 C C . ARG A 1 463 ? 25.141 -18.520 -11.232 1.00 87.06 463 ARG A C 1
ATOM 3647 O O . ARG A 1 463 ? 24.825 -19.665 -11.541 1.00 87.06 463 ARG A O 1
ATOM 3654 N N . TYR A 1 464 ? 25.028 -18.002 -10.016 1.00 82.75 464 TYR A N 1
ATOM 3655 C CA . TYR A 1 464 ? 24.272 -18.603 -8.922 1.00 82.75 464 TYR A CA 1
ATOM 3656 C C . TYR A 1 464 ? 23.368 -17.550 -8.261 1.00 82.75 464 TYR A C 1
ATOM 3658 O O . TYR A 1 464 ? 23.569 -16.350 -8.475 1.00 82.75 464 TYR A O 1
ATOM 3666 N N . PHE A 1 465 ? 22.377 -17.996 -7.487 1.00 76.56 465 PHE A N 1
ATOM 3667 C CA . PHE A 1 465 ? 21.454 -17.127 -6.753 1.00 76.56 465 PHE A CA 1
ATOM 3668 C C . PHE A 1 465 ? 21.565 -17.310 -5.233 1.00 76.56 465 PHE A C 1
ATOM 3670 O O . PHE A 1 465 ? 21.704 -18.443 -4.768 1.00 76.56 465 PHE A O 1
ATOM 3677 N N . ASP A 1 466 ? 21.480 -16.213 -4.473 1.00 68.75 466 ASP A N 1
ATOM 3678 C CA . ASP A 1 466 ? 21.391 -16.204 -3.003 1.00 68.75 466 ASP A CA 1
ATOM 3679 C C . ASP A 1 466 ? 20.630 -14.963 -2.461 1.00 68.75 466 ASP A C 1
ATOM 3681 O O . ASP A 1 466 ? 19.945 -14.267 -3.218 1.00 68.75 466 ASP A O 1
ATOM 3685 N N . ASP A 1 467 ? 20.699 -14.715 -1.144 1.00 63.97 467 ASP A N 1
ATOM 3686 C CA . ASP A 1 467 ? 20.060 -13.587 -0.449 1.00 63.97 467 ASP A CA 1
ATOM 3687 C C . ASP A 1 467 ? 21.035 -12.488 0.054 1.00 63.97 467 ASP A C 1
ATOM 3689 O O . ASP A 1 467 ? 20.650 -11.680 0.903 1.00 63.97 467 ASP A O 1
ATOM 3693 N N . GLN A 1 468 ? 22.277 -12.405 -0.458 1.00 62.09 468 GLN A N 1
ATOM 3694 C CA . GLN A 1 468 ? 23.329 -11.492 0.033 1.00 62.09 468 GLN A CA 1
ATOM 3695 C C . GLN A 1 468 ? 23.988 -10.614 -1.069 1.00 62.09 468 GLN A C 1
ATOM 3697 O O . GLN A 1 468 ? 24.348 -11.101 -2.133 1.00 62.09 468 GLN A O 1
ATOM 3702 N N . PRO A 1 469 ? 24.267 -9.311 -0.834 1.00 58.41 469 PRO A N 1
ATOM 3703 C CA . PRO A 1 469 ? 25.030 -8.463 -1.772 1.00 58.41 469 PRO A CA 1
ATOM 3704 C C . PRO A 1 469 ? 26.578 -8.586 -1.659 1.00 58.41 469 PRO A C 1
ATOM 3706 O O . PRO A 1 469 ? 27.116 -8.878 -0.592 1.00 58.41 469 PRO A O 1
ATOM 3709 N N . GLU A 1 470 ? 27.322 -8.287 -2.744 1.00 57.66 470 GLU A N 1
ATOM 3710 C CA . GLU A 1 470 ? 28.808 -8.396 -2.866 1.00 57.66 470 GLU A CA 1
ATOM 3711 C C . GLU A 1 470 ? 29.596 -7.083 -2.512 1.00 57.66 470 GLU A C 1
ATOM 3713 O O . GLU A 1 470 ? 29.032 -5.996 -2.665 1.00 57.66 470 GLU A O 1
ATOM 3718 N N . PRO A 1 471 ? 30.904 -7.101 -2.123 1.00 41.56 471 PRO A N 1
ATOM 3719 C CA . PRO A 1 471 ? 31.731 -5.897 -1.835 1.00 41.56 471 PRO A CA 1
ATOM 3720 C C . PRO A 1 471 ? 32.612 -5.373 -3.021 1.00 41.56 471 PRO A C 1
ATOM 3722 O O . PRO A 1 471 ? 33.179 -6.172 -3.758 1.00 41.56 471 PRO A O 1
ATOM 3725 N N . GLN A 1 472 ? 32.809 -4.041 -3.187 1.00 40.25 472 GLN A N 1
ATOM 3726 C CA . GLN A 1 472 ? 33.444 -3.371 -4.375 1.00 40.25 472 GLN A CA 1
ATOM 3727 C C . GLN A 1 472 ? 34.930 -2.866 -4.259 1.00 40.25 472 GLN A C 1
ATOM 3729 O O . GLN A 1 472 ? 35.429 -2.652 -3.156 1.00 40.25 472 GLN A O 1
ATOM 3734 N N . LEU A 1 473 ? 35.602 -2.584 -5.413 1.00 33.94 473 LEU A N 1
ATOM 3735 C CA . LEU A 1 473 ? 36.987 -2.037 -5.638 1.00 33.94 473 LEU A CA 1
ATOM 3736 C C . LEU A 1 473 ? 37.028 -0.784 -6.597 1.00 33.94 473 LEU A C 1
ATOM 3738 O O . LEU A 1 473 ? 36.098 -0.611 -7.376 1.00 33.94 473 LEU A O 1
ATOM 3742 N N . VAL A 1 474 ? 38.086 0.075 -6.574 1.00 36.50 474 VAL A N 1
ATOM 3743 C CA . VAL A 1 474 ? 38.170 1.497 -7.102 1.00 36.50 474 VAL A CA 1
ATOM 3744 C C . VAL A 1 474 ? 39.333 1.788 -8.126 1.00 36.50 474 VAL A C 1
ATOM 3746 O O . VAL A 1 474 ? 40.404 1.215 -7.948 1.00 36.50 474 VAL A O 1
ATOM 3749 N N . GLU A 1 475 ? 39.202 2.744 -9.094 1.00 40.09 475 GLU A N 1
ATOM 3750 C CA . GLU A 1 475 ? 40.242 3.273 -10.069 1.00 40.09 475 GLU A CA 1
ATOM 3751 C C . GLU A 1 475 ? 40.422 4.854 -10.112 1.00 40.09 475 GLU A C 1
ATOM 3753 O O . GLU A 1 475 ? 39.623 5.552 -9.492 1.00 40.09 475 GLU A O 1
ATOM 3758 N N . GLN A 1 476 ? 41.461 5.448 -10.789 1.00 42.00 476 GLN A N 1
ATOM 3759 C CA . GLN A 1 476 ? 41.934 6.897 -10.745 1.00 42.00 476 GLN A CA 1
ATOM 3760 C C . GLN A 1 476 ? 41.626 7.837 -11.990 1.00 42.00 476 GLN A C 1
ATOM 3762 O O . GLN A 1 476 ? 41.533 7.289 -13.085 1.00 42.00 476 GLN A O 1
ATOM 3767 N N . PRO A 1 477 ? 41.576 9.220 -11.909 1.00 46.91 477 PRO A N 1
ATOM 3768 C CA . PRO A 1 477 ? 41.014 10.137 -12.963 1.00 46.91 477 PRO A CA 1
ATOM 3769 C C . PRO A 1 477 ? 41.920 11.220 -13.689 1.00 46.91 477 PRO A C 1
ATOM 3771 O O . PRO A 1 477 ? 43.040 11.493 -13.260 1.00 46.91 477 PRO A O 1
ATOM 3774 N N . LEU A 1 478 ? 41.388 11.846 -14.782 1.00 54.78 478 LEU A N 1
ATOM 3775 C CA . LEU A 1 478 ? 41.912 12.846 -15.792 1.00 54.78 478 LEU A CA 1
ATOM 3776 C C . LEU A 1 478 ? 41.852 14.373 -15.393 1.00 54.78 478 LEU A C 1
ATOM 3778 O O . LEU A 1 478 ? 41.234 14.676 -14.374 1.00 54.78 478 LEU A O 1
ATOM 3782 N N . PRO A 1 479 ? 42.440 15.362 -16.149 1.00 60.47 479 PRO A N 1
ATOM 3783 C CA . PRO A 1 479 ? 42.476 16.797 -15.763 1.00 60.47 479 PRO A CA 1
ATOM 3784 C C . PRO A 1 479 ? 41.193 17.602 -16.067 1.00 60.47 479 PRO A C 1
ATOM 3786 O O . PRO A 1 479 ? 40.757 17.681 -17.210 1.00 60.47 479 PRO A O 1
ATOM 3789 N N . ALA A 1 480 ? 40.655 18.276 -15.047 1.00 70.00 480 ALA A N 1
ATOM 3790 C CA . ALA A 1 480 ? 39.329 18.903 -15.008 1.00 70.00 480 ALA A CA 1
ATOM 3791 C C . ALA A 1 480 ? 39.313 20.454 -15.043 1.00 70.00 480 ALA A C 1
ATOM 3793 O O . ALA A 1 480 ? 40.314 21.072 -14.664 1.00 70.00 480 ALA A O 1
ATOM 3794 N N . PRO A 1 481 ? 38.181 21.107 -15.406 1.00 75.50 481 PRO A N 1
ATOM 3795 C CA . PRO A 1 481 ? 37.969 22.544 -15.194 1.00 75.50 481 PRO A CA 1
ATOM 3796 C C . PRO A 1 481 ? 38.079 22.912 -13.708 1.00 75.50 481 PRO A C 1
ATOM 3798 O O . PRO A 1 481 ? 37.538 22.219 -12.848 1.00 75.50 481 PRO A O 1
ATOM 3801 N N . ALA A 1 482 ? 38.768 24.010 -13.397 1.00 76.12 482 ALA A N 1
ATOM 3802 C CA . ALA A 1 482 ? 39.033 24.434 -12.021 1.00 76.12 482 ALA A CA 1
ATOM 3803 C C . ALA A 1 482 ? 38.298 25.736 -11.661 1.00 76.12 482 ALA A C 1
ATOM 3805 O O . ALA A 1 482 ? 38.019 26.565 -12.529 1.00 76.12 482 ALA A O 1
ATOM 3806 N N . ALA A 1 483 ? 38.055 25.934 -10.360 1.00 81.50 483 ALA A N 1
ATOM 3807 C CA . ALA A 1 483 ? 37.461 27.145 -9.782 1.00 81.50 483 ALA A CA 1
ATOM 3808 C C . ALA A 1 483 ? 36.052 27.494 -10.307 1.00 81.50 483 ALA A C 1
ATOM 3810 O O . ALA A 1 483 ? 35.770 28.664 -10.564 1.00 81.50 483 ALA A O 1
ATOM 3811 N N . LEU A 1 484 ? 35.176 26.492 -10.459 1.00 87.12 484 LEU A N 1
ATOM 3812 C CA . LEU A 1 484 ? 33.746 26.737 -10.655 1.00 87.12 484 LEU A CA 1
ATOM 3813 C C . LEU A 1 484 ? 33.178 27.477 -9.435 1.00 87.12 484 LEU A C 1
ATOM 3815 O O . LEU A 1 484 ? 33.444 27.089 -8.301 1.00 87.12 484 LEU A O 1
ATOM 3819 N N . THR A 1 485 ? 32.420 28.540 -9.686 1.00 88.88 485 THR A N 1
ATOM 3820 C CA . THR A 1 485 ? 31.713 29.332 -8.675 1.00 88.88 485 THR A CA 1
ATOM 3821 C C . THR A 1 485 ? 30.281 29.598 -9.121 1.00 88.88 485 THR A C 1
ATOM 3823 O O . THR A 1 485 ? 30.067 30.029 -10.255 1.00 88.88 485 THR A O 1
ATOM 3826 N N . ALA A 1 486 ? 29.322 29.367 -8.230 1.00 87.00 486 ALA A N 1
ATOM 3827 C CA . ALA A 1 486 ? 27.894 29.562 -8.408 1.00 87.00 486 ALA A CA 1
ATOM 3828 C C . ALA A 1 486 ? 27.361 30.556 -7.365 1.00 87.00 486 ALA A C 1
ATOM 3830 O O . ALA A 1 486 ? 27.580 30.399 -6.166 1.00 87.00 486 ALA A O 1
ATOM 3831 N N . VAL A 1 487 ? 26.644 31.588 -7.815 1.00 87.06 487 VAL A N 1
ATOM 3832 C CA . VAL A 1 487 ? 25.992 32.590 -6.948 1.00 87.06 487 VAL A CA 1
ATOM 3833 C C . VAL A 1 487 ? 24.561 32.863 -7.406 1.00 87.06 487 VAL A C 1
ATOM 3835 O O . VAL A 1 487 ? 24.241 32.640 -8.575 1.00 87.06 487 VAL A O 1
ATOM 3838 N N . SER A 1 488 ? 23.699 33.366 -6.513 1.00 79.00 488 SER A N 1
ATOM 3839 C CA . SER A 1 488 ? 22.342 33.797 -6.878 1.00 79.00 488 SER A CA 1
ATOM 3840 C C . SER A 1 488 ? 22.387 34.789 -8.044 1.00 79.00 488 SER A C 1
ATOM 3842 O O . SER A 1 488 ? 23.158 35.751 -8.045 1.00 79.00 488 SER A O 1
ATOM 3844 N N . GLY A 1 489 ? 21.575 34.524 -9.063 1.00 72.69 489 GLY A N 1
ATOM 3845 C CA . GLY A 1 489 ? 21.450 35.360 -10.246 1.00 72.69 489 GLY A CA 1
ATOM 3846 C C . GLY A 1 489 ? 20.536 36.576 -10.023 1.00 72.69 489 GLY A C 1
ATOM 3847 O O . GLY A 1 489 ? 19.996 36.781 -8.937 1.00 72.69 489 GLY A O 1
ATOM 3848 N N . PRO A 1 490 ? 20.345 37.416 -11.055 1.00 63.38 490 PRO A N 1
ATOM 3849 C CA . PRO A 1 490 ? 19.645 38.698 -10.934 1.00 63.38 490 PRO A CA 1
ATOM 3850 C C . PRO A 1 490 ? 18.122 38.586 -10.721 1.00 63.38 490 PRO A C 1
ATOM 3852 O O . PRO A 1 490 ? 17.473 39.597 -10.458 1.00 63.38 490 PRO A O 1
ATOM 3855 N N . ALA A 1 491 ? 17.546 37.388 -10.842 1.00 62.09 491 ALA A N 1
ATOM 3856 C CA . ALA A 1 491 ? 16.130 37.108 -10.612 1.00 62.09 491 ALA A CA 1
ATOM 3857 C C . ALA A 1 491 ? 15.956 35.916 -9.658 1.00 62.09 491 ALA A C 1
ATOM 3859 O O . ALA A 1 491 ? 16.802 35.017 -9.627 1.00 62.09 491 ALA A O 1
ATOM 3860 N N . ALA A 1 492 ? 14.841 35.880 -8.920 1.00 65.06 492 ALA A N 1
ATOM 3861 C CA . ALA A 1 492 ? 14.475 34.709 -8.128 1.00 65.06 492 ALA A CA 1
ATOM 3862 C C . ALA A 1 492 ? 14.469 33.459 -9.026 1.00 65.06 492 ALA A C 1
ATOM 3864 O O . ALA A 1 492 ? 13.892 33.476 -10.114 1.00 65.06 492 ALA A O 1
ATOM 3865 N N . GLY A 1 493 ? 15.157 32.401 -8.593 1.00 73.81 493 GLY A N 1
ATOM 3866 C CA . GLY A 1 493 ? 15.261 31.171 -9.380 1.00 73.81 493 GLY A CA 1
ATOM 3867 C C . GLY A 1 493 ? 16.293 31.219 -10.509 1.00 73.81 493 GLY A C 1
ATOM 3868 O O . GLY A 1 493 ? 16.141 30.542 -11.527 1.00 73.81 493 GLY A O 1
ATOM 3869 N N . SER A 1 494 ? 17.345 32.029 -10.368 1.00 80.44 494 SER A N 1
ATOM 3870 C CA . SER A 1 494 ? 18.480 32.038 -11.298 1.00 80.44 494 SER A CA 1
ATOM 3871 C C . SER A 1 494 ? 19.816 31.878 -10.575 1.00 80.44 494 SER A C 1
ATOM 3873 O O . SER A 1 494 ? 19.949 32.292 -9.426 1.00 80.44 494 SER A O 1
ATOM 3875 N N . ALA A 1 495 ? 20.805 31.288 -11.251 1.00 86.00 495 ALA A N 1
ATOM 3876 C CA . ALA A 1 495 ? 22.170 31.097 -10.760 1.00 86.00 495 ALA A CA 1
ATOM 3877 C C . ALA A 1 495 ? 23.185 31.595 -11.797 1.00 86.00 495 ALA A C 1
ATOM 3879 O O . ALA A 1 495 ? 23.101 31.237 -12.972 1.00 86.00 495 ALA A O 1
ATOM 3880 N N . ALA A 1 496 ? 24.154 32.404 -11.376 1.00 89.12 496 ALA A N 1
ATOM 3881 C CA . ALA A 1 496 ? 25.276 32.838 -12.203 1.00 89.12 496 ALA A CA 1
ATOM 3882 C C . ALA A 1 496 ? 26.517 31.982 -11.906 1.00 89.12 496 ALA A C 1
ATOM 3884 O O . ALA A 1 496 ? 26.912 31.846 -10.749 1.00 89.12 496 ALA A O 1
ATOM 3885 N N . LEU A 1 497 ? 27.123 31.423 -12.954 1.00 92.50 497 LEU A N 1
ATOM 3886 C CA . LEU A 1 497 ? 28.219 30.456 -12.904 1.00 92.50 497 LEU A CA 1
ATOM 3887 C C . LEU A 1 497 ? 29.469 31.006 -13.597 1.00 92.50 497 LEU A C 1
ATOM 3889 O O . LEU A 1 497 ? 29.357 31.546 -14.697 1.00 92.50 497 LEU A O 1
ATOM 3893 N N . ASN A 1 498 ? 30.649 30.819 -13.000 1.00 91.12 498 ASN A N 1
ATOM 3894 C CA . ASN A 1 498 ? 31.950 31.191 -13.582 1.00 91.12 498 ASN A CA 1
ATOM 3895 C C . ASN A 1 498 ? 33.014 30.118 -13.293 1.00 91.12 498 ASN A C 1
ATOM 3897 O O . ASN A 1 498 ? 33.031 29.593 -12.182 1.00 91.12 498 ASN A O 1
ATOM 3901 N N . TRP A 1 499 ? 33.917 29.814 -14.234 1.00 92.38 499 TRP A N 1
ATOM 3902 C CA . TRP A 1 499 ? 35.034 28.864 -14.051 1.00 92.38 499 TRP A CA 1
ATOM 3903 C C . TRP A 1 499 ? 36.306 29.285 -14.806 1.00 92.38 499 TRP A C 1
ATOM 3905 O O . TRP A 1 499 ? 36.312 30.256 -15.552 1.00 92.38 499 TRP A O 1
ATOM 3915 N N . THR A 1 500 ? 37.419 28.563 -14.616 1.00 87.25 500 THR A N 1
ATOM 3916 C CA . THR A 1 500 ? 38.657 28.792 -15.387 1.00 87.25 500 THR A CA 1
ATOM 3917 C C . THR A 1 500 ? 38.673 27.944 -16.659 1.00 87.25 500 THR A C 1
ATOM 3919 O O . THR A 1 500 ? 38.567 26.719 -16.586 1.00 87.25 500 THR A O 1
ATOM 3922 N N . ALA A 1 501 ? 38.866 28.573 -17.821 1.00 78.50 501 ALA A N 1
ATOM 3923 C CA . ALA A 1 501 ? 38.946 27.874 -19.103 1.00 78.50 501 ALA A CA 1
ATOM 3924 C C . ALA A 1 501 ? 40.194 26.967 -19.233 1.00 78.50 501 ALA A C 1
ATOM 3926 O O . ALA A 1 501 ? 41.306 27.334 -18.848 1.00 78.50 501 ALA A O 1
ATOM 3927 N N . VAL A 1 502 ? 40.008 25.788 -19.834 1.00 80.69 502 VAL A N 1
ATOM 3928 C CA . VAL A 1 502 ? 41.035 24.809 -20.221 1.00 80.69 502 VAL A CA 1
ATOM 3929 C C . VAL A 1 502 ? 41.473 25.063 -21.669 1.00 80.69 502 VAL A C 1
ATOM 3931 O O . VAL A 1 502 ? 40.645 25.198 -22.564 1.00 80.69 502 VAL A O 1
ATOM 3934 N N . ALA A 1 503 ? 42.786 25.105 -21.915 1.00 71.00 503 ALA A N 1
ATOM 3935 C CA . ALA A 1 503 ? 43.367 25.568 -23.183 1.00 71.00 503 ALA A CA 1
ATOM 3936 C C . ALA A 1 503 ? 43.052 24.706 -24.427 1.00 71.00 503 ALA A C 1
ATOM 3938 O O . ALA A 1 503 ? 43.180 25.204 -25.543 1.00 71.00 503 ALA A O 1
ATOM 3939 N N . GLU A 1 504 ? 42.665 23.438 -24.252 1.00 68.25 504 GLU A N 1
ATOM 3940 C CA . GLU A 1 504 ? 42.346 22.487 -25.338 1.00 68.25 504 GLU A CA 1
ATOM 3941 C C . GLU A 1 504 ? 40.850 22.115 -25.386 1.00 68.25 504 GLU A C 1
ATOM 3943 O O . GLU A 1 504 ? 40.461 21.136 -26.024 1.00 68.25 504 GLU A O 1
ATOM 3948 N N . ALA A 1 505 ? 39.996 22.888 -24.707 1.00 70.88 505 ALA A N 1
ATOM 3949 C CA . ALA A 1 505 ? 38.558 22.659 -24.686 1.00 70.88 505 ALA A CA 1
ATOM 3950 C C . ALA A 1 505 ? 37.927 22.880 -26.067 1.00 70.88 505 ALA A C 1
ATOM 3952 O O . ALA A 1 505 ? 38.142 23.906 -26.710 1.00 70.88 505 ALA A O 1
ATOM 3953 N N . THR A 1 506 ? 37.102 21.932 -26.507 1.00 74.88 506 THR A N 1
ATOM 3954 C CA . THR A 1 506 ? 36.299 22.071 -27.735 1.00 74.88 506 THR A CA 1
ATOM 3955 C C . THR A 1 506 ? 34.880 22.561 -27.449 1.00 74.88 506 THR A C 1
ATOM 3957 O O . THR A 1 506 ? 34.287 23.245 -28.284 1.00 74.88 506 THR A O 1
ATOM 3960 N N . ARG A 1 507 ? 34.348 22.238 -26.265 1.00 83.00 507 ARG A N 1
ATOM 3961 C CA . ARG A 1 507 ? 33.070 22.719 -25.725 1.00 83.00 507 ARG A CA 1
ATOM 3962 C C . ARG A 1 507 ? 33.022 22.531 -24.210 1.00 83.00 507 ARG A C 1
ATOM 3964 O O . ARG A 1 507 ? 33.707 21.650 -23.675 1.00 83.00 507 ARG A O 1
ATOM 3971 N N . TYR A 1 508 ? 32.160 23.304 -23.560 1.00 86.38 508 TYR A N 1
ATOM 3972 C CA . TYR A 1 508 ? 31.784 23.099 -22.163 1.00 86.38 508 TYR A CA 1
ATOM 3973 C C . TYR A 1 508 ? 30.318 22.701 -22.069 1.00 86.38 508 TYR A C 1
ATOM 3975 O O . TYR A 1 508 ? 29.493 23.134 -22.871 1.00 86.38 508 TYR A O 1
ATOM 3983 N N . ARG A 1 509 ? 29.977 21.917 -21.052 1.00 86.44 509 ARG A N 1
ATOM 3984 C CA . ARG A 1 509 ? 28.586 21.659 -20.690 1.00 86.44 509 ARG A CA 1
ATOM 3985 C C . ARG A 1 509 ? 28.400 21.857 -19.202 1.00 86.44 509 ARG A C 1
ATOM 3987 O O . ARG A 1 509 ? 29.157 21.314 -18.402 1.00 86.44 509 ARG A O 1
ATOM 3994 N N . VAL A 1 510 ? 27.389 22.636 -18.847 1.00 86.06 510 VAL A N 1
ATOM 3995 C CA . VAL A 1 510 ? 26.982 22.847 -17.458 1.00 86.06 510 VAL A CA 1
ATOM 3996 C C . VAL A 1 510 ? 25.831 21.907 -17.142 1.00 86.06 510 VAL A C 1
ATOM 3998 O O . VAL A 1 510 ? 24.897 21.785 -17.937 1.00 86.06 510 VAL A O 1
ATOM 4001 N N . HIS A 1 511 ? 25.880 21.299 -15.963 1.00 84.00 511 HIS A N 1
ATOM 4002 C CA . HIS A 1 511 ? 24.815 20.471 -15.414 1.00 84.00 511 HIS A CA 1
ATOM 4003 C C . HIS A 1 511 ? 24.423 20.978 -14.025 1.00 84.00 511 HIS A C 1
ATOM 4005 O O . HIS A 1 511 ? 25.292 21.432 -13.276 1.00 84.00 511 HIS A O 1
ATOM 4011 N N . TRP A 1 512 ? 23.138 20.877 -13.673 1.00 87.06 512 TRP A N 1
ATOM 4012 C CA . TRP A 1 512 ? 22.653 21.190 -12.325 1.00 87.06 512 TRP A CA 1
ATOM 4013 C C . TRP A 1 512 ? 21.669 20.148 -11.785 1.00 87.06 512 TRP A C 1
ATOM 4015 O O . TRP A 1 512 ? 20.856 19.599 -12.533 1.00 87.06 512 TRP A O 1
ATOM 4025 N N . ILE A 1 513 ? 21.754 19.885 -10.478 1.00 82.25 513 ILE A N 1
ATOM 4026 C CA . ILE A 1 513 ? 20.977 18.870 -9.736 1.00 82.25 513 ILE A CA 1
ATOM 4027 C C . ILE A 1 513 ? 20.602 19.377 -8.336 1.00 82.25 513 ILE A C 1
ATOM 4029 O O . ILE A 1 513 ? 21.214 20.333 -7.872 1.00 82.25 513 ILE A O 1
ATOM 4033 N N . SER A 1 514 ? 19.643 18.747 -7.643 1.00 70.31 514 SER A N 1
ATOM 4034 C CA . SER A 1 514 ? 19.191 19.168 -6.296 1.00 70.31 514 SER A CA 1
ATOM 4035 C C . SER A 1 514 ? 19.802 18.404 -5.114 1.00 70.31 514 SER A C 1
ATOM 4037 O O . SER A 1 514 ? 19.472 18.699 -3.966 1.00 70.31 514 SER A O 1
ATOM 4039 N N . ARG A 1 515 ? 20.673 17.411 -5.345 1.00 60.88 515 ARG A N 1
ATOM 4040 C CA . ARG A 1 515 ? 21.342 16.641 -4.278 1.00 60.88 515 ARG A CA 1
ATOM 4041 C C . ARG A 1 515 ? 22.774 16.266 -4.660 1.00 60.88 515 ARG A C 1
ATOM 4043 O O . ARG A 1 515 ? 23.048 15.987 -5.818 1.00 60.88 515 ARG A O 1
ATOM 4050 N N . ALA A 1 516 ? 23.687 16.253 -3.686 1.00 49.84 516 ALA A N 1
ATOM 4051 C CA . ALA A 1 516 ? 25.124 16.022 -3.900 1.00 49.84 516 ALA A CA 1
ATOM 4052 C C . ALA A 1 516 ? 25.519 14.548 -4.118 1.00 49.84 516 ALA A C 1
ATOM 4054 O O . ALA A 1 516 ? 26.679 14.259 -4.415 1.00 49.84 516 ALA A O 1
ATOM 4055 N N . ASP A 1 517 ? 24.602 13.611 -3.866 1.00 52.16 517 ASP A N 1
ATOM 4056 C CA . ASP A 1 517 ? 24.854 12.169 -3.764 1.00 52.16 517 ASP A CA 1
ATOM 4057 C C . ASP A 1 517 ? 24.870 11.440 -5.116 1.00 52.16 517 ASP A C 1
ATOM 4059 O O . ASP A 1 517 ? 25.197 10.251 -5.172 1.00 52.16 517 ASP A O 1
ATOM 4063 N N . VAL A 1 518 ? 24.631 12.150 -6.223 1.00 48.59 518 VAL A N 1
ATOM 4064 C CA . VAL A 1 518 ? 24.752 11.585 -7.569 1.00 48.59 518 VAL A CA 1
ATOM 4065 C C . VAL A 1 518 ? 26.228 11.383 -7.928 1.00 48.59 518 VAL A C 1
ATOM 4067 O O . VAL A 1 518 ? 26.911 12.250 -8.475 1.00 48.59 518 VAL A O 1
ATOM 4070 N N . ARG A 1 519 ? 26.724 10.175 -7.658 1.00 47.94 519 ARG A N 1
ATOM 4071 C CA . ARG A 1 519 ? 27.862 9.583 -8.369 1.00 47.94 519 ARG A CA 1
ATOM 4072 C C . ARG A 1 519 ? 27.351 8.491 -9.304 1.00 47.94 519 ARG A C 1
ATOM 4074 O O . ARG A 1 519 ? 27.327 7.323 -8.933 1.00 47.94 519 ARG A O 1
ATOM 4081 N N . ALA A 1 520 ? 27.009 8.866 -10.534 1.00 40.72 520 ALA A N 1
ATOM 4082 C CA . ALA A 1 520 ? 27.063 7.948 -11.667 1.00 40.72 520 ALA A CA 1
ATOM 4083 C C . ALA A 1 520 ? 28.218 8.371 -12.583 1.00 40.72 520 ALA A C 1
ATOM 4085 O O . ALA A 1 520 ? 28.564 9.544 -12.674 1.00 40.72 520 ALA A O 1
ATOM 4086 N N . ASN A 1 521 ? 28.877 7.369 -13.152 1.00 45.81 521 ASN A N 1
ATOM 4087 C CA . ASN A 1 521 ? 30.225 7.401 -13.703 1.00 45.81 521 ASN A CA 1
ATOM 4088 C C . ASN A 1 521 ? 30.489 8.613 -14.622 1.00 45.81 521 ASN A C 1
ATOM 4090 O O . ASN A 1 521 ? 29.896 8.723 -15.693 1.00 45.81 521 ASN A O 1
ATOM 4094 N N . LEU A 1 522 ? 31.445 9.467 -14.233 1.00 48.47 522 LEU A N 1
ATOM 4095 C CA . LEU A 1 522 ? 31.925 10.662 -14.955 1.00 48.47 522 LEU A CA 1
ATOM 4096 C C . LEU A 1 522 ? 32.476 10.363 -16.376 1.00 48.47 522 LEU A C 1
ATOM 4098 O O . LEU A 1 522 ? 33.039 11.242 -17.018 1.00 48.47 522 LEU A O 1
ATOM 4102 N N . ALA A 1 523 ? 32.363 9.133 -16.875 1.00 44.12 523 ALA A N 1
ATOM 4103 C CA . ALA A 1 523 ? 32.913 8.692 -18.151 1.00 44.12 523 ALA A CA 1
ATOM 4104 C C . ALA A 1 523 ? 31.913 8.748 -19.326 1.00 44.12 523 ALA A C 1
ATOM 4106 O O . ALA A 1 523 ? 32.358 8.947 -20.451 1.00 44.12 523 ALA A O 1
ATOM 4107 N N . ASP A 1 524 ? 30.595 8.635 -19.090 1.00 47.25 524 ASP A N 1
ATOM 4108 C CA . ASP A 1 524 ? 29.631 8.305 -20.165 1.00 47.25 524 ASP A CA 1
ATOM 4109 C C . ASP A 1 524 ? 28.497 9.334 -20.390 1.00 47.25 524 ASP A C 1
ATOM 4111 O O . ASP A 1 524 ? 27.541 9.035 -21.103 1.00 47.25 524 ASP A O 1
ATOM 4115 N N . ASP A 1 525 ? 28.575 10.546 -19.815 1.00 44.56 525 ASP A N 1
ATOM 4116 C CA . ASP A 1 525 ? 27.613 11.662 -20.039 1.00 44.56 525 ASP A CA 1
ATOM 4117 C C . ASP A 1 525 ? 26.125 11.313 -19.747 1.00 44.56 525 ASP A C 1
ATOM 4119 O O . ASP A 1 525 ? 25.208 12.050 -20.107 1.00 44.56 525 ASP A O 1
ATOM 4123 N N . ALA A 1 526 ? 25.869 10.195 -19.056 1.00 49.25 526 ALA A N 1
ATOM 4124 C CA . ALA A 1 526 ? 24.542 9.685 -18.716 1.00 49.25 526 ALA A CA 1
ATOM 4125 C C . ALA A 1 526 ? 24.264 9.869 -17.218 1.00 49.25 526 ALA A C 1
ATOM 4127 O O . ALA A 1 526 ? 24.590 9.020 -16.388 1.00 49.25 526 ALA A O 1
ATOM 4128 N N . TRP A 1 527 ? 23.665 11.006 -16.876 1.00 53.16 527 TRP A N 1
ATOM 4129 C CA . TRP A 1 527 ? 23.336 11.373 -15.504 1.00 53.16 527 TRP A CA 1
ATOM 4130 C C . TRP A 1 527 ? 21.886 11.022 -15.170 1.00 53.16 527 TRP A C 1
ATOM 4132 O O . TRP A 1 527 ? 20.965 11.430 -15.877 1.00 53.16 527 TRP A O 1
ATOM 4142 N N . LEU A 1 528 ? 21.680 10.297 -14.072 1.00 45.00 528 LEU A N 1
ATOM 4143 C CA . LEU A 1 528 ? 20.365 10.140 -13.454 1.00 45.00 528 LEU A CA 1
ATOM 4144 C C . LEU A 1 528 ? 20.146 11.323 -12.501 1.00 45.00 528 LEU A C 1
ATOM 4146 O O . LEU A 1 528 ? 21.080 11.742 -11.826 1.00 45.00 528 LEU A O 1
ATOM 4150 N N . ASP A 1 529 ? 18.931 11.868 -12.493 1.00 55.78 529 ASP A N 1
ATOM 4151 C CA . ASP A 1 529 ? 18.496 13.009 -11.665 1.00 55.78 529 ASP A CA 1
ATOM 4152 C C . ASP A 1 529 ? 19.018 14.392 -12.080 1.00 55.78 529 ASP A C 1
ATOM 4154 O O . ASP A 1 529 ? 19.071 15.330 -11.278 1.00 55.78 529 ASP A O 1
ATOM 4158 N N . LEU A 1 530 ? 19.347 14.552 -13.366 1.00 60.09 530 LEU A N 1
ATOM 4159 C CA . LEU A 1 530 ? 19.670 15.865 -13.899 1.00 60.09 530 LEU A CA 1
ATOM 4160 C C . LEU A 1 530 ? 18.438 16.773 -13.966 1.00 60.09 530 LEU A C 1
ATOM 4162 O O . LEU A 1 530 ? 17.448 16.425 -14.606 1.00 60.09 530 LEU A O 1
ATOM 4166 N N . LEU A 1 531 ? 18.516 17.959 -13.360 1.00 64.44 531 LEU A N 1
ATOM 4167 C CA . LEU A 1 531 ? 17.446 18.957 -13.464 1.00 64.44 531 LEU A CA 1
ATOM 4168 C C . LEU A 1 531 ? 17.560 19.775 -14.752 1.00 64.44 531 LEU A C 1
ATOM 4170 O O . LEU A 1 531 ? 16.555 20.260 -15.264 1.00 64.44 531 LEU A O 1
ATOM 4174 N N . GLY A 1 532 ? 18.765 19.887 -15.313 1.00 72.12 532 GLY A N 1
ATOM 4175 C CA . GLY A 1 532 ? 18.952 20.373 -16.673 1.00 72.12 532 GLY A CA 1
ATOM 4176 C C . GLY A 1 532 ? 20.412 20.525 -17.088 1.00 72.12 532 GLY A C 1
ATOM 4177 O O . GLY A 1 532 ? 21.336 20.423 -16.276 1.00 72.12 532 GLY A O 1
ATOM 4178 N N . THR A 1 533 ? 20.598 20.731 -18.393 1.00 80.94 533 THR A N 1
ATOM 4179 C CA . THR A 1 533 ? 21.896 20.919 -19.053 1.00 80.94 533 THR A CA 1
ATOM 4180 C C . THR A 1 533 ? 21.914 22.192 -19.881 1.00 80.94 533 THR A C 1
ATOM 4182 O O . THR A 1 533 ? 20.920 22.513 -20.533 1.00 80.94 533 THR A O 1
ATOM 4185 N N . ALA A 1 534 ? 23.079 22.827 -19.983 1.00 80.00 534 ALA A N 1
ATOM 4186 C CA . ALA A 1 534 ? 23.348 23.839 -20.998 1.00 80.00 534 ALA A CA 1
ATOM 4187 C C . ALA A 1 534 ? 24.628 23.492 -21.767 1.00 80.00 534 ALA A C 1
ATOM 4189 O O . ALA A 1 534 ? 25.711 23.425 -21.185 1.00 80.00 534 ALA A O 1
ATOM 4190 N N . ASP A 1 535 ? 24.491 23.276 -23.077 1.00 81.31 535 ASP A N 1
ATOM 4191 C CA . ASP A 1 535 ? 25.615 23.137 -24.003 1.00 81.31 535 ASP A CA 1
ATOM 4192 C C . ASP A 1 535 ? 26.182 24.515 -24.344 1.00 81.31 535 ASP A C 1
ATOM 4194 O O . ASP A 1 535 ? 25.472 25.388 -24.852 1.00 81.31 535 ASP A O 1
ATOM 4198 N N . LEU A 1 536 ? 27.471 24.708 -24.076 1.00 79.50 536 LEU A N 1
ATOM 4199 C CA . LEU A 1 536 ? 28.157 25.980 -24.235 1.00 79.50 536 LEU A CA 1
ATOM 4200 C C . LEU A 1 536 ? 29.304 25.851 -25.241 1.00 79.50 536 LEU A C 1
ATOM 4202 O O . LEU A 1 536 ? 29.979 24.825 -25.340 1.00 79.50 536 LEU A O 1
ATOM 4206 N N . GLY A 1 537 ? 29.521 26.925 -26.001 1.00 74.88 537 GLY A N 1
ATOM 4207 C CA . GLY A 1 537 ? 30.700 27.063 -26.855 1.00 74.88 537 GLY A CA 1
ATOM 4208 C C . GLY A 1 537 ? 31.969 27.310 -26.030 1.00 74.88 537 GLY A C 1
ATOM 4209 O O . GLY A 1 537 ? 32.112 26.825 -24.912 1.00 74.88 537 GLY A O 1
ATOM 4210 N N . ASP A 1 538 ? 32.886 28.113 -26.562 1.00 71.31 538 ASP A N 1
ATOM 4211 C CA . ASP A 1 538 ? 34.100 28.523 -25.847 1.00 71.31 538 ASP A CA 1
ATOM 4212 C C . ASP A 1 538 ? 33.803 29.720 -24.925 1.00 71.31 538 ASP A C 1
ATOM 4214 O O . ASP A 1 538 ? 33.999 30.882 -25.286 1.00 71.31 538 ASP A O 1
ATOM 4218 N N . THR A 1 539 ? 33.208 29.444 -23.765 1.00 79.19 539 THR A N 1
ATOM 4219 C CA . THR A 1 539 ? 32.937 30.447 -22.728 1.00 79.19 539 THR A CA 1
ATOM 4220 C C . THR A 1 539 ? 33.235 29.883 -21.345 1.00 79.19 539 THR A C 1
ATOM 4222 O O . THR A 1 539 ? 33.183 28.676 -21.132 1.00 79.19 539 THR A O 1
ATOM 4225 N N . ASP A 1 540 ? 33.564 30.775 -20.419 1.00 80.81 540 ASP A N 1
ATOM 4226 C CA . ASP A 1 540 ? 33.962 30.516 -19.037 1.00 80.81 540 ASP A CA 1
ATOM 4227 C C . ASP A 1 540 ? 32.918 30.994 -18.006 1.00 80.81 540 ASP A C 1
ATOM 4229 O O . ASP A 1 540 ? 33.179 30.995 -16.802 1.00 80.81 540 ASP A O 1
ATOM 4233 N N . GLN A 1 541 ? 31.728 31.392 -18.471 1.00 88.62 541 GLN A N 1
ATOM 4234 C CA . GLN A 1 541 ? 30.624 31.869 -17.637 1.00 88.62 541 GLN A CA 1
ATOM 4235 C C . GLN A 1 541 ? 29.252 31.503 -18.222 1.00 88.62 541 GLN A C 1
ATOM 4237 O O . GLN A 1 541 ? 29.083 31.402 -19.440 1.00 88.62 541 GLN A O 1
ATOM 4242 N N . HIS A 1 542 ? 28.242 31.342 -17.363 1.00 91.31 542 HIS A N 1
ATOM 4243 C CA . HIS A 1 542 ? 26.860 31.079 -17.777 1.00 91.31 542 HIS A CA 1
ATOM 4244 C C . HIS A 1 542 ? 25.833 31.521 -16.722 1.00 91.31 542 HIS A C 1
ATOM 4246 O O . HIS A 1 542 ? 26.147 31.605 -15.541 1.00 91.31 542 HIS A O 1
ATOM 4252 N N . THR A 1 543 ? 24.586 31.789 -17.122 1.00 89.25 543 THR A N 1
ATOM 4253 C CA . THR A 1 543 ? 23.477 32.045 -16.186 1.00 89.25 543 THR A CA 1
ATOM 4254 C C . THR A 1 543 ? 22.365 31.036 -16.421 1.00 89.25 543 THR A C 1
ATOM 4256 O O . THR A 1 543 ? 21.779 31.002 -17.500 1.00 89.25 543 THR A O 1
ATOM 4259 N N . VAL A 1 544 ? 22.064 30.246 -15.393 1.00 83.44 544 VAL A N 1
ATOM 4260 C CA . VAL A 1 544 ? 20.951 29.295 -15.374 1.00 83.44 544 VAL A CA 1
ATOM 4261 C C . VAL A 1 544 ? 19.709 30.012 -14.846 1.00 83.44 544 VAL A C 1
ATOM 4263 O O . VAL A 1 544 ? 19.788 30.767 -13.879 1.00 83.44 544 VAL A O 1
ATOM 4266 N N . THR A 1 545 ? 18.562 29.800 -15.486 1.00 79.06 545 THR A N 1
ATOM 4267 C CA . THR A 1 545 ? 17.270 30.413 -15.122 1.00 79.06 545 THR A CA 1
ATOM 4268 C C . THR A 1 545 ? 16.199 29.330 -14.998 1.00 79.06 545 THR A C 1
ATOM 4270 O O . THR A 1 545 ? 16.378 28.245 -15.547 1.00 79.06 545 THR A O 1
ATOM 4273 N N . GLY A 1 546 ? 15.104 29.607 -14.282 1.00 70.81 546 GLY A N 1
ATOM 4274 C CA . GLY A 1 546 ? 14.008 28.645 -14.092 1.00 70.81 546 GLY A CA 1
ATOM 4275 C C . GLY A 1 546 ? 14.257 27.613 -12.987 1.00 70.81 546 GLY A C 1
ATOM 4276 O O . GLY A 1 546 ? 13.687 26.529 -13.019 1.00 70.81 546 GLY A O 1
ATOM 4277 N N . LEU A 1 547 ? 15.127 27.925 -12.026 1.00 75.00 547 LEU A N 1
ATOM 4278 C CA . LEU A 1 547 ? 15.400 27.089 -10.859 1.00 75.00 547 LEU A CA 1
ATOM 4279 C C . LEU A 1 547 ? 14.404 27.394 -9.732 1.00 75.00 547 LEU A C 1
ATOM 4281 O O . LEU A 1 547 ? 13.992 28.538 -9.562 1.00 75.00 547 LEU A O 1
ATOM 4285 N N . ASN A 1 548 ? 14.067 26.398 -8.912 1.00 70.94 548 ASN A N 1
ATOM 4286 C CA . ASN A 1 548 ? 13.219 26.603 -7.733 1.00 70.94 548 ASN A CA 1
ATOM 4287 C C . ASN A 1 548 ? 13.950 27.464 -6.687 1.00 70.94 548 ASN A C 1
ATOM 4289 O O . ASN A 1 548 ? 14.981 27.028 -6.169 1.00 70.94 548 ASN A O 1
ATOM 4293 N N . PRO A 1 549 ? 13.448 28.660 -6.345 1.00 68.44 549 PRO A N 1
ATOM 4294 C CA . PRO A 1 549 ? 14.060 29.504 -5.321 1.00 68.44 549 PRO A CA 1
ATOM 4295 C C . PRO A 1 549 ? 14.022 28.818 -3.947 1.00 68.44 549 PRO A C 1
ATOM 4297 O O . PRO A 1 549 ? 13.064 28.112 -3.634 1.00 68.44 549 PRO A O 1
ATOM 4300 N N . GLY A 1 550 ? 15.042 29.016 -3.110 1.00 63.16 550 GLY A N 1
ATOM 4301 C CA . GLY A 1 550 ? 15.142 28.382 -1.785 1.00 63.16 550 GLY A CA 1
ATOM 4302 C C . GLY A 1 550 ? 15.643 26.937 -1.812 1.00 63.16 550 GLY A C 1
ATOM 4303 O O . GLY A 1 550 ? 15.969 26.386 -0.762 1.00 63.16 550 GLY A O 1
ATOM 4304 N N . ALA A 1 551 ? 15.718 26.317 -2.993 1.00 71.25 551 ALA A N 1
ATOM 4305 C CA . ALA A 1 551 ? 16.270 24.982 -3.144 1.00 71.25 551 ALA A CA 1
ATOM 4306 C C . ALA A 1 551 ? 17.798 25.025 -3.288 1.00 71.25 551 ALA A C 1
ATOM 4308 O O . ALA A 1 551 ? 18.387 25.975 -3.815 1.00 71.25 551 ALA A O 1
ATOM 4309 N N . GLU A 1 552 ? 18.438 23.970 -2.795 1.00 81.50 552 GLU A N 1
ATOM 4310 C CA . GLU A 1 552 ? 19.865 23.749 -2.977 1.00 81.50 552 GLU A CA 1
ATOM 4311 C C . GLU A 1 552 ? 20.120 23.100 -4.332 1.00 81.50 552 GLU A C 1
ATOM 4313 O O . GLU A 1 552 ? 19.449 22.140 -4.710 1.00 81.50 552 GLU A O 1
ATOM 4318 N N . TYR A 1 553 ? 21.100 23.641 -5.051 1.00 82.69 553 TYR A N 1
ATOM 4319 C CA . TYR A 1 553 ? 21.576 23.098 -6.306 1.00 82.69 553 TYR A CA 1
ATOM 4320 C C . TYR A 1 553 ? 23.074 22.853 -6.254 1.00 82.69 553 TYR A C 1
ATOM 4322 O O . TYR A 1 553 ? 23.844 23.606 -5.652 1.00 82.69 553 TYR A O 1
ATOM 4330 N N . PHE A 1 554 ? 23.481 21.805 -6.951 1.00 85.69 554 PHE A N 1
ATOM 4331 C CA . PHE A 1 554 ? 24.867 21.478 -7.217 1.00 85.69 554 PHE A CA 1
ATOM 4332 C C . PHE A 1 554 ? 25.104 21.662 -8.706 1.00 85.69 554 PHE A C 1
ATOM 4334 O O . PHE A 1 554 ? 24.316 21.182 -9.522 1.00 85.69 554 PHE A O 1
ATOM 4341 N N . PHE A 1 555 ? 26.178 22.363 -9.051 1.00 87.69 555 PHE A N 1
ATOM 4342 C CA . PHE A 1 555 ? 26.582 22.647 -10.420 1.00 87.69 555 PHE A CA 1
ATOM 4343 C C . PHE A 1 555 ? 27.911 21.965 -10.721 1.00 87.69 555 PHE A C 1
ATOM 4345 O O . PHE A 1 555 ? 28.819 21.974 -9.891 1.00 87.69 555 PHE A O 1
ATOM 4352 N N . ILE A 1 556 ? 28.038 21.404 -11.919 1.00 86.69 556 ILE A N 1
ATOM 4353 C CA . ILE A 1 556 ? 29.293 20.839 -12.422 1.00 86.69 556 ILE A CA 1
ATOM 4354 C C . ILE A 1 556 ? 29.482 21.234 -13.881 1.00 86.69 556 ILE A C 1
ATOM 4356 O O . ILE A 1 556 ? 28.512 21.378 -14.633 1.00 86.69 556 ILE A O 1
ATOM 4360 N N . VAL A 1 557 ? 30.739 21.412 -14.282 1.00 86.50 557 VAL A N 1
ATOM 4361 C CA . VAL A 1 557 ? 31.101 21.717 -15.665 1.00 86.50 557 VAL A CA 1
ATOM 4362 C C . VAL A 1 557 ? 31.947 20.588 -16.233 1.00 86.50 557 VAL A C 1
ATOM 4364 O O . VAL A 1 557 ? 33.007 20.260 -15.696 1.00 86.50 557 VAL A O 1
ATOM 4367 N N . GLY A 1 558 ? 31.477 20.007 -17.334 1.00 84.81 558 GLY A N 1
ATOM 4368 C CA . GLY A 1 558 ? 32.227 19.064 -18.154 1.00 84.81 558 GLY A CA 1
ATOM 4369 C C . GLY A 1 558 ? 32.966 19.789 -19.275 1.00 84.81 558 GLY A C 1
ATOM 4370 O O . GLY A 1 558 ? 32.416 20.701 -19.899 1.00 84.81 558 GLY A O 1
ATOM 4371 N N . VAL A 1 559 ? 34.204 19.378 -19.545 1.00 83.25 559 VAL A N 1
ATOM 4372 C CA . VAL A 1 559 ? 34.987 19.823 -20.705 1.00 83.25 559 VAL A CA 1
ATOM 4373 C C . VAL A 1 559 ? 35.265 18.647 -21.628 1.00 83.25 559 VAL A C 1
ATOM 4375 O O . VAL A 1 559 ? 35.756 17.610 -21.184 1.00 83.25 559 VAL A O 1
ATOM 4378 N N . TRP A 1 560 ? 34.970 18.829 -22.916 1.00 81.06 560 TRP A N 1
ATOM 4379 C CA . TRP A 1 560 ? 35.307 17.863 -23.960 1.00 81.06 560 TRP A CA 1
ATOM 4380 C C . TRP A 1 560 ? 36.589 18.274 -24.669 1.00 81.06 560 TRP A C 1
ATOM 4382 O O . TRP A 1 560 ? 36.735 19.423 -25.108 1.00 81.06 560 TRP A O 1
ATOM 4392 N N . GLN A 1 561 ? 37.494 17.315 -24.824 1.00 72.00 561 GLN A N 1
ATOM 4393 C CA . GLN A 1 561 ? 38.731 17.481 -25.580 1.00 72.00 561 GLN A CA 1
ATOM 4394 C C . GLN A 1 561 ? 38.561 17.009 -27.030 1.00 72.00 561 GLN A C 1
ATOM 4396 O O . GLN A 1 561 ? 37.529 16.465 -27.416 1.00 72.00 561 GLN A O 1
ATOM 4401 N N . ALA A 1 562 ? 39.573 17.249 -27.865 1.00 68.62 562 ALA A N 1
ATOM 4402 C CA . ALA A 1 562 ? 39.519 16.962 -29.300 1.00 68.62 562 ALA A CA 1
ATOM 4403 C C . ALA A 1 562 ? 39.415 15.462 -29.661 1.00 68.62 562 ALA A C 1
ATOM 4405 O O . ALA A 1 562 ? 39.166 15.143 -30.823 1.00 68.62 562 ALA A O 1
ATOM 4406 N N . ASP A 1 563 ? 39.628 14.558 -28.701 1.00 63.28 563 ASP A N 1
ATOM 4407 C CA . ASP A 1 563 ? 39.518 13.098 -28.836 1.00 63.28 563 ASP A CA 1
ATOM 4408 C C . ASP A 1 563 ? 38.209 12.525 -28.256 1.00 63.28 563 ASP A C 1
ATOM 4410 O O . ASP A 1 563 ? 38.110 11.318 -28.050 1.00 63.28 563 ASP A O 1
ATOM 4414 N N . ASP A 1 564 ? 37.222 13.390 -27.994 1.00 63.03 564 ASP A N 1
ATOM 4415 C CA . ASP A 1 564 ? 35.939 13.094 -27.341 1.00 63.03 564 ASP A CA 1
ATOM 4416 C C . ASP A 1 564 ? 36.042 12.617 -25.880 1.00 63.03 564 ASP A C 1
ATOM 4418 O O . ASP A 1 564 ? 35.029 12.260 -25.274 1.00 63.03 564 ASP A O 1
ATOM 4422 N N . SER A 1 565 ? 37.230 12.677 -25.267 1.00 66.38 565 SER A N 1
ATOM 4423 C CA . SER A 1 565 ? 37.372 12.448 -23.829 1.00 66.38 565 SER A CA 1
ATOM 4424 C C . SER A 1 565 ? 36.794 13.605 -23.012 1.00 66.38 565 SER A C 1
ATOM 4426 O O . SER A 1 565 ? 36.796 14.771 -23.430 1.00 66.38 565 SER A O 1
ATOM 4428 N N . ILE A 1 566 ? 36.303 13.267 -21.818 1.00 69.69 566 ILE A N 1
ATOM 4429 C CA . ILE A 1 566 ? 35.643 14.198 -20.911 1.00 69.69 566 ILE A CA 1
ATOM 4430 C C . ILE A 1 566 ? 36.349 14.261 -19.560 1.00 69.69 566 ILE A C 1
ATOM 4432 O O . ILE A 1 566 ? 36.778 13.248 -19.004 1.00 69.69 566 ILE A O 1
ATOM 4436 N N . ALA A 1 567 ? 36.442 15.470 -19.017 1.00 73.75 567 ALA A N 1
ATOM 4437 C CA . ALA A 1 567 ? 36.837 15.697 -17.638 1.00 73.75 567 ALA A CA 1
ATOM 4438 C C . ALA A 1 567 ? 35.890 16.692 -16.966 1.00 73.75 567 ALA A C 1
ATOM 4440 O O . ALA A 1 567 ? 35.312 17.560 -17.621 1.00 73.75 567 ALA A O 1
ATOM 4441 N N . TRP A 1 568 ? 35.740 16.575 -15.652 1.00 78.75 568 TRP A N 1
ATOM 4442 C CA . TRP A 1 568 ? 34.682 17.254 -14.908 1.00 78.75 568 TRP A CA 1
ATOM 4443 C C . TRP A 1 568 ? 35.229 18.039 -13.739 1.00 78.75 568 TRP A C 1
ATOM 4445 O O . TRP A 1 568 ? 36.068 17.518 -13.007 1.00 78.75 568 TRP A O 1
ATOM 4455 N N . SER A 1 569 ? 34.730 19.260 -13.546 1.00 81.69 569 SER A N 1
ATOM 4456 C CA . SER A 1 569 ? 35.089 20.082 -12.393 1.00 81.69 569 SER A CA 1
ATOM 4457 C C . SER A 1 569 ? 34.690 19.410 -11.080 1.00 81.69 569 SER A C 1
ATOM 4459 O O . SER A 1 569 ? 33.887 18.478 -11.052 1.00 81.69 569 SER A O 1
ATOM 4461 N N . GLU A 1 570 ? 35.197 19.926 -9.962 1.00 80.38 570 GLU A N 1
ATOM 4462 C CA . GLU A 1 570 ? 34.507 19.685 -8.695 1.00 80.38 570 GLU A CA 1
ATOM 4463 C C . GLU A 1 570 ? 33.108 20.316 -8.749 1.00 80.38 570 GLU A C 1
ATOM 4465 O O . GLU A 1 570 ? 32.875 21.289 -9.478 1.00 80.38 570 GLU A O 1
ATOM 4470 N N . TRP A 1 571 ? 32.175 19.729 -8.001 1.00 81.25 571 TRP A N 1
ATOM 4471 C CA . TRP A 1 571 ? 30.857 20.315 -7.804 1.00 81.25 571 TRP A CA 1
ATOM 4472 C C . TRP A 1 571 ? 30.992 21.626 -7.037 1.00 81.25 571 TRP A C 1
ATOM 4474 O O . TRP A 1 571 ? 31.693 21.668 -6.025 1.00 81.25 571 TRP A O 1
ATOM 4484 N N . ASP A 1 572 ? 30.267 22.653 -7.470 1.00 85.38 572 ASP A N 1
ATOM 4485 C CA . ASP A 1 572 ? 30.016 23.822 -6.636 1.00 85.38 572 ASP A CA 1
ATOM 4486 C C . ASP A 1 572 ? 28.559 23.857 -6.185 1.00 85.38 572 ASP A C 1
ATOM 4488 O O . ASP A 1 572 ? 27.648 23.444 -6.907 1.00 85.38 572 ASP A O 1
ATOM 4492 N N . ARG A 1 573 ? 28.345 24.307 -4.954 1.00 86.25 573 ARG A N 1
ATOM 4493 C CA . ARG A 1 573 ? 27.060 24.213 -4.265 1.00 86.25 573 ARG A CA 1
ATOM 4494 C C . ARG A 1 573 ? 26.495 25.600 -4.031 1.00 86.25 573 ARG A C 1
ATOM 4496 O O . ARG A 1 573 ? 27.141 26.431 -3.399 1.00 86.25 573 ARG A O 1
ATOM 4503 N N . LEU A 1 574 ? 25.248 25.798 -4.439 1.00 84.44 574 LEU A N 1
ATOM 4504 C CA . LEU A 1 574 ? 24.512 27.035 -4.226 1.00 84.44 574 LEU A CA 1
ATOM 4505 C C . LEU A 1 574 ? 23.112 26.726 -3.702 1.00 84.44 574 LEU A C 1
ATOM 4507 O O . LEU A 1 574 ? 22.291 26.125 -4.391 1.00 84.44 574 LEU A O 1
ATOM 4511 N N . THR A 1 575 ? 22.814 27.200 -2.498 1.00 82.62 575 THR A N 1
ATOM 4512 C CA . THR A 1 575 ? 21.429 27.366 -2.054 1.00 82.62 575 THR A CA 1
ATOM 4513 C C . THR A 1 575 ? 20.903 28.654 -2.663 1.00 82.62 575 THR A C 1
ATOM 4515 O O . THR A 1 575 ? 21.452 29.720 -2.389 1.00 82.62 575 THR A O 1
ATOM 4518 N N . LEU A 1 576 ? 19.886 28.559 -3.521 1.00 72.62 576 LEU A N 1
ATOM 4519 C CA . LEU A 1 576 ? 19.254 29.754 -4.067 1.00 72.62 576 LEU A CA 1
ATOM 4520 C C . LEU A 1 576 ? 18.494 30.478 -2.968 1.00 72.62 576 LEU A C 1
ATOM 4522 O O . LEU A 1 576 ? 17.836 29.839 -2.150 1.00 72.62 576 LEU A O 1
ATOM 4526 N N . ASP A 1 577 ? 18.524 31.807 -2.999 1.00 70.12 577 ASP A N 1
ATOM 4527 C CA . ASP A 1 577 ? 17.678 32.607 -2.117 1.00 70.12 577 ASP A CA 1
ATOM 4528 C C . ASP A 1 577 ? 16.209 32.197 -2.308 1.00 70.12 577 ASP A C 1
ATOM 4530 O O . ASP A 1 577 ? 15.752 31.974 -3.439 1.00 70.12 577 ASP A O 1
ATOM 4534 N N . SER A 1 578 ? 15.462 32.047 -1.210 1.00 62.16 578 SER A N 1
ATOM 4535 C CA . SER A 1 578 ? 14.036 31.729 -1.299 1.00 62.16 578 SER A CA 1
ATOM 4536 C C . SER A 1 578 ? 13.255 32.884 -1.929 1.00 62.16 578 SER A C 1
ATOM 4538 O O . SER A 1 578 ? 13.696 34.036 -1.918 1.00 62.16 578 SER A O 1
ATOM 4540 N N . VAL A 1 579 ? 12.062 32.602 -2.473 1.00 60.16 579 VAL A N 1
ATOM 4541 C CA . VAL A 1 579 ? 11.155 33.675 -2.930 1.00 60.16 579 VAL A CA 1
ATOM 4542 C C . VAL A 1 579 ? 10.858 34.634 -1.779 1.00 60.16 579 VAL A C 1
ATOM 4544 O O . VAL A 1 579 ? 10.767 35.841 -1.999 1.00 60.16 579 VAL A O 1
ATOM 4547 N N . GLU A 1 580 ? 10.754 34.110 -0.555 1.00 62.31 580 GLU A N 1
ATOM 4548 C CA . GLU A 1 580 ? 10.576 34.898 0.661 1.00 62.31 580 GLU A CA 1
ATOM 4549 C C . GLU A 1 580 ? 11.821 35.740 0.965 1.00 62.31 580 GLU A C 1
ATOM 4551 O O . GLU A 1 580 ? 11.674 36.924 1.225 1.00 62.31 580 GLU A O 1
ATOM 4556 N N . ASP A 1 581 ? 13.042 35.213 0.859 1.00 65.06 581 ASP A N 1
ATOM 4557 C CA . ASP A 1 581 ? 14.272 35.984 1.104 1.00 65.06 581 ASP A CA 1
ATOM 4558 C C . ASP A 1 581 ? 14.475 37.082 0.058 1.00 65.06 581 ASP A C 1
ATOM 4560 O O . ASP A 1 581 ? 14.796 38.221 0.406 1.00 65.06 581 ASP A O 1
ATOM 4564 N N . TYR A 1 582 ? 14.184 36.788 -1.212 1.00 66.12 582 TYR A N 1
ATOM 4565 C CA . TYR A 1 582 ? 14.159 37.785 -2.281 1.00 66.12 582 TYR A CA 1
ATOM 4566 C C . TYR A 1 582 ? 13.079 38.843 -2.026 1.00 66.12 582 TYR A C 1
ATOM 4568 O O . TYR A 1 582 ? 13.333 40.047 -2.105 1.00 66.12 582 TYR A O 1
ATOM 4576 N N . SER A 1 583 ? 11.868 38.416 -1.661 1.00 68.31 583 SER A N 1
ATOM 4577 C CA . SER A 1 583 ? 10.749 39.322 -1.402 1.00 68.31 583 SER A CA 1
ATOM 4578 C C . SER A 1 583 ? 10.954 40.153 -0.140 1.00 68.31 583 SER A C 1
ATOM 4580 O O . SER A 1 583 ? 10.561 41.322 -0.129 1.00 68.31 583 SER A O 1
ATOM 4582 N N . ARG A 1 584 ? 11.626 39.611 0.879 1.00 76.50 584 ARG A N 1
ATOM 4583 C CA . ARG A 1 584 ? 12.038 40.312 2.097 1.00 76.50 584 ARG A CA 1
ATOM 4584 C C . ARG A 1 584 ? 13.151 41.306 1.817 1.00 76.50 584 ARG A C 1
ATOM 4586 O O . ARG A 1 584 ? 13.074 42.432 2.302 1.00 76.50 584 ARG A O 1
ATOM 4593 N N . ALA A 1 585 ? 14.142 40.940 1.004 1.00 73.44 585 ALA A N 1
ATOM 4594 C CA . ALA A 1 585 ? 15.195 41.849 0.558 1.00 73.44 585 ALA A CA 1
ATOM 4595 C C . ALA A 1 585 ? 14.618 43.013 -0.264 1.00 73.44 585 ALA A C 1
ATOM 4597 O O . ALA A 1 585 ? 14.922 44.170 0.023 1.00 73.44 585 ALA A O 1
ATOM 4598 N N . ALA A 1 586 ? 13.712 42.731 -1.204 1.00 72.19 586 ALA A N 1
ATOM 4599 C CA . ALA A 1 586 ? 13.015 43.748 -1.990 1.00 72.19 586 ALA A CA 1
ATOM 4600 C C . ALA A 1 586 ? 12.116 44.644 -1.120 1.00 72.19 586 ALA A C 1
ATOM 4602 O O . ALA A 1 586 ? 12.110 45.858 -1.283 1.00 72.19 586 ALA A O 1
ATOM 4603 N N . THR A 1 587 ? 11.405 44.083 -0.138 1.00 80.88 587 THR A N 1
ATOM 4604 C CA . THR A 1 587 ? 10.598 44.872 0.814 1.00 80.88 587 THR A CA 1
ATOM 4605 C C . THR A 1 587 ? 11.472 45.732 1.718 1.00 80.88 587 THR A C 1
ATOM 4607 O O . THR A 1 587 ? 11.131 46.879 1.985 1.00 80.88 587 THR A O 1
ATOM 4610 N N . ARG A 1 588 ? 12.625 45.218 2.159 1.00 82.81 588 ARG A N 1
ATOM 4611 C CA . ARG A 1 588 ? 13.602 45.993 2.926 1.00 82.81 588 ARG A CA 1
ATOM 4612 C C . ARG A 1 588 ? 14.167 47.141 2.095 1.00 82.81 588 ARG A C 1
ATOM 4614 O O . ARG A 1 588 ? 14.237 48.252 2.605 1.00 82.81 588 ARG A O 1
ATOM 4621 N N . ALA A 1 589 ? 14.500 46.901 0.827 1.00 79.81 589 ALA A N 1
ATOM 4622 C CA . ALA A 1 589 ? 14.930 47.945 -0.099 1.00 79.81 589 ALA A CA 1
ATOM 4623 C C . ALA A 1 589 ? 13.826 48.988 -0.334 1.00 79.81 589 ALA A C 1
ATOM 4625 O O . ALA A 1 589 ? 14.094 50.181 -0.277 1.00 79.81 589 ALA A O 1
ATOM 4626 N N . TYR A 1 590 ? 12.577 48.555 -0.508 1.00 85.69 590 TYR A N 1
ATOM 4627 C CA . TYR A 1 590 ? 11.422 49.440 -0.663 1.00 85.69 590 TYR A CA 1
ATOM 4628 C C . TYR A 1 590 ? 11.200 50.335 0.572 1.00 85.69 590 TYR A C 1
ATOM 4630 O O . TYR A 1 590 ? 11.029 51.545 0.442 1.00 85.69 590 TYR A O 1
ATOM 4638 N N . VAL A 1 591 ? 11.270 49.769 1.784 1.00 87.69 591 VAL A N 1
ATOM 4639 C CA . VAL A 1 591 ? 11.189 50.541 3.039 1.00 87.69 591 VAL A CA 1
ATOM 4640 C C . VAL A 1 591 ? 12.386 51.482 3.190 1.00 87.69 591 VAL A C 1
ATOM 4642 O O . VAL A 1 591 ? 12.202 52.630 3.588 1.00 87.69 591 VAL A O 1
ATOM 4645 N N . GLN A 1 592 ? 13.593 51.042 2.829 1.00 87.12 592 GLN A N 1
ATOM 4646 C CA . GLN A 1 592 ? 14.783 51.892 2.869 1.00 87.12 592 GLN A CA 1
ATOM 4647 C C . GLN A 1 592 ? 14.666 53.071 1.896 1.00 87.12 592 GLN A C 1
ATOM 4649 O O . GLN A 1 592 ? 14.906 54.203 2.291 1.00 87.12 592 GLN A O 1
ATOM 4654 N N . ASN A 1 593 ? 14.191 52.840 0.671 1.00 86.00 593 ASN A N 1
ATOM 4655 C CA . ASN A 1 593 ? 13.932 53.904 -0.299 1.00 86.00 593 ASN A CA 1
ATOM 4656 C C . ASN A 1 593 ? 12.896 54.913 0.226 1.00 86.00 593 ASN A C 1
ATOM 4658 O O . ASN A 1 593 ? 12.994 56.106 -0.055 1.00 86.00 593 ASN A O 1
ATOM 4662 N N . ALA A 1 594 ? 11.900 54.461 0.995 1.00 87.69 594 ALA A N 1
ATOM 4663 C CA . ALA A 1 594 ? 10.934 55.347 1.639 1.00 87.69 594 ALA A CA 1
ATOM 4664 C C . ALA A 1 594 ? 11.554 56.199 2.753 1.00 87.69 594 ALA A C 1
ATOM 4666 O O . ALA A 1 594 ? 11.225 57.381 2.864 1.00 87.69 594 ALA A O 1
ATOM 4667 N N . ILE A 1 595 ? 12.456 55.617 3.547 1.00 89.31 595 ILE A N 1
ATOM 4668 C CA . ILE A 1 595 ? 13.224 56.332 4.573 1.00 89.31 595 ILE A CA 1
ATOM 4669 C C . ILE A 1 595 ? 14.145 57.366 3.918 1.00 89.31 595 ILE A C 1
ATOM 4671 O O . ILE A 1 595 ? 14.097 58.533 4.295 1.00 89.31 595 ILE A O 1
ATOM 4675 N N . ASP A 1 596 ? 14.900 56.980 2.891 1.00 87.94 596 ASP A N 1
ATOM 4676 C CA . ASP A 1 596 ? 15.809 57.875 2.167 1.00 87.94 596 ASP A CA 1
ATOM 4677 C C . ASP A 1 596 ? 15.033 59.042 1.527 1.00 87.94 596 ASP A C 1
ATOM 4679 O O . ASP A 1 596 ? 15.423 60.207 1.634 1.00 87.94 596 ASP A O 1
ATOM 4683 N N . TYR A 1 597 ? 13.872 58.752 0.926 1.00 86.75 597 TYR A N 1
ATOM 4684 C CA . TYR A 1 597 ? 12.987 59.777 0.373 1.00 86.75 597 TYR A CA 1
ATOM 4685 C C . TYR A 1 597 ? 12.466 60.734 1.454 1.00 86.75 597 TYR A C 1
ATOM 4687 O O . TYR A 1 597 ? 12.384 61.943 1.215 1.00 86.75 597 TYR A O 1
ATOM 4695 N N . TYR A 1 598 ? 12.141 60.214 2.642 1.00 91.12 598 TYR A N 1
ATOM 4696 C CA . TYR A 1 598 ? 11.735 61.007 3.801 1.00 91.12 598 TYR A CA 1
ATOM 4697 C C . TYR A 1 598 ? 12.855 61.900 4.330 1.00 91.12 598 TYR A C 1
ATOM 4699 O O . TYR A 1 598 ? 12.605 63.077 4.601 1.00 91.12 598 TYR A O 1
ATOM 4707 N N . GLU A 1 599 ? 14.077 61.386 4.443 1.00 89.94 599 GLU A N 1
ATOM 4708 C CA . GLU A 1 599 ? 15.233 62.174 4.873 1.00 89.94 599 GLU A CA 1
ATOM 4709 C C . GLU A 1 599 ? 15.539 63.316 3.892 1.00 89.94 599 GLU A C 1
ATOM 4711 O O . GLU A 1 599 ? 15.879 64.424 4.314 1.00 89.94 599 GLU A O 1
ATOM 4716 N N . GLU A 1 600 ? 15.378 63.075 2.587 1.00 90.94 600 GLU A N 1
ATOM 4717 C CA . GLU A 1 600 ? 15.655 64.066 1.547 1.00 90.94 600 GLU A CA 1
ATOM 4718 C C . GLU A 1 600 ? 14.529 65.107 1.385 1.00 90.94 600 GLU A C 1
ATOM 4720 O O . GLU A 1 600 ? 14.806 66.298 1.214 1.00 90.94 600 GLU A O 1
ATOM 4725 N N . ASN A 1 601 ? 13.259 64.687 1.450 1.00 90.44 601 ASN A N 1
ATOM 4726 C CA . ASN A 1 601 ? 12.111 65.506 1.029 1.00 90.44 601 ASN A CA 1
ATOM 4727 C C . ASN A 1 601 ? 11.134 65.869 2.165 1.00 90.44 601 ASN A C 1
ATOM 4729 O O . ASN A 1 601 ? 10.283 66.746 1.992 1.00 90.44 601 ASN A O 1
ATOM 4733 N N . GLY A 1 602 ? 11.257 65.239 3.335 1.00 88.31 602 GLY A N 1
ATOM 4734 C CA . GLY A 1 602 ? 10.403 65.462 4.502 1.00 88.31 602 GLY A CA 1
ATOM 4735 C C . GLY A 1 602 ? 9.059 64.719 4.473 1.00 88.31 602 GLY A C 1
ATOM 4736 O O . GLY A 1 602 ? 8.652 64.116 3.475 1.00 88.31 602 GLY A O 1
ATOM 4737 N N . LEU A 1 603 ? 8.345 64.771 5.606 1.00 86.81 603 LEU A N 1
ATOM 4738 C CA . LEU A 1 603 ? 7.126 63.987 5.863 1.00 86.81 603 LEU A CA 1
ATOM 4739 C C . LEU A 1 603 ? 6.004 64.245 4.850 1.00 86.81 603 LEU A C 1
ATOM 4741 O O . LEU A 1 603 ? 5.462 63.299 4.282 1.00 86.81 603 LEU A O 1
ATOM 4745 N N . ASP A 1 604 ? 5.673 65.514 4.606 1.00 85.50 604 ASP A N 1
ATOM 4746 C CA . ASP A 1 604 ? 4.532 65.891 3.763 1.00 85.50 604 ASP A CA 1
ATOM 4747 C C . ASP A 1 604 ? 4.711 65.419 2.311 1.00 85.50 604 ASP A C 1
ATOM 4749 O O . ASP A 1 604 ? 3.768 64.920 1.698 1.00 85.50 604 ASP A O 1
ATOM 4753 N N . ALA A 1 605 ? 5.933 65.521 1.774 1.00 84.88 605 ALA A N 1
ATOM 4754 C CA . ALA A 1 605 ? 6.259 65.045 0.430 1.00 84.88 605 ALA A CA 1
ATOM 4755 C C . ALA A 1 605 ? 6.223 63.511 0.345 1.00 84.88 605 ALA A C 1
ATOM 4757 O O . ALA A 1 605 ? 5.716 62.955 -0.626 1.00 84.88 605 ALA A O 1
ATOM 4758 N N . THR A 1 606 ? 6.708 62.829 1.385 1.00 85.50 606 THR A N 1
ATOM 4759 C CA . THR A 1 606 ? 6.710 61.360 1.474 1.00 85.50 606 THR A CA 1
ATOM 4760 C C . THR A 1 606 ? 5.292 60.801 1.498 1.00 85.50 606 THR A C 1
ATOM 4762 O O . THR A 1 606 ? 4.966 59.894 0.734 1.00 85.50 606 THR A O 1
ATOM 4765 N N . VAL A 1 607 ? 4.426 61.380 2.333 1.00 84.75 607 VAL A N 1
ATOM 4766 C CA . VAL A 1 607 ? 3.013 60.994 2.438 1.00 84.75 607 VAL A CA 1
ATOM 4767 C C . VAL A 1 607 ? 2.273 61.220 1.118 1.00 84.75 607 VAL A C 1
ATOM 4769 O O . VAL A 1 607 ? 1.402 60.426 0.769 1.00 84.75 607 VAL A O 1
ATOM 4772 N N . GLU A 1 608 ? 2.601 62.278 0.373 1.00 81.69 608 GLU A N 1
ATOM 4773 C CA . GLU A 1 608 ? 1.981 62.543 -0.927 1.00 81.69 608 GLU A CA 1
ATOM 4774 C C . GLU A 1 608 ? 2.459 61.569 -2.016 1.00 81.69 608 GLU A C 1
ATOM 4776 O O . GLU A 1 608 ? 1.635 61.031 -2.756 1.00 81.69 608 GLU A O 1
ATOM 4781 N N . PHE A 1 609 ? 3.764 61.280 -2.089 1.00 81.00 609 PHE A N 1
ATOM 4782 C CA . PHE A 1 609 ? 4.319 60.348 -3.076 1.00 81.00 609 PHE A CA 1
ATOM 4783 C C . PHE A 1 609 ? 3.822 58.912 -2.860 1.00 81.00 609 PHE A C 1
ATOM 4785 O O . PHE A 1 609 ? 3.265 58.313 -3.783 1.00 81.00 609 PHE A O 1
ATOM 4792 N N . TYR A 1 610 ? 3.922 58.389 -1.633 1.00 82.56 610 TYR A N 1
ATOM 4793 C CA . TYR A 1 610 ? 3.524 57.012 -1.301 1.00 82.56 610 TYR A CA 1
ATOM 4794 C C . TYR A 1 610 ? 2.002 56.788 -1.217 1.00 82.56 610 TYR A C 1
ATOM 4796 O O . TYR A 1 610 ? 1.533 55.682 -0.953 1.00 82.56 610 TYR A O 1
ATOM 4804 N N . ARG A 1 611 ? 1.206 57.831 -1.477 1.00 77.12 611 ARG A N 1
ATOM 4805 C CA . ARG A 1 611 ? -0.241 57.731 -1.723 1.00 77.12 611 ARG A CA 1
ATOM 4806 C C . ARG A 1 611 ? -0.564 57.473 -3.198 1.00 77.12 611 ARG A C 1
ATOM 4808 O O . ARG A 1 611 ? -1.672 57.038 -3.527 1.00 77.12 611 ARG A O 1
ATOM 4815 N N . SER A 1 612 ? 0.366 57.781 -4.099 1.00 73.38 612 SER A N 1
ATOM 4816 C CA . SER A 1 612 ? 0.163 57.651 -5.539 1.00 73.38 612 SER A CA 1
ATOM 4817 C C . SER A 1 612 ? 0.218 56.188 -5.991 1.00 73.38 612 SER A C 1
ATOM 4819 O O . SER A 1 612 ? 0.882 55.353 -5.379 1.00 73.38 612 SER A O 1
ATOM 4821 N N . ALA A 1 613 ? -0.448 55.875 -7.106 1.00 65.88 613 ALA A N 1
ATOM 4822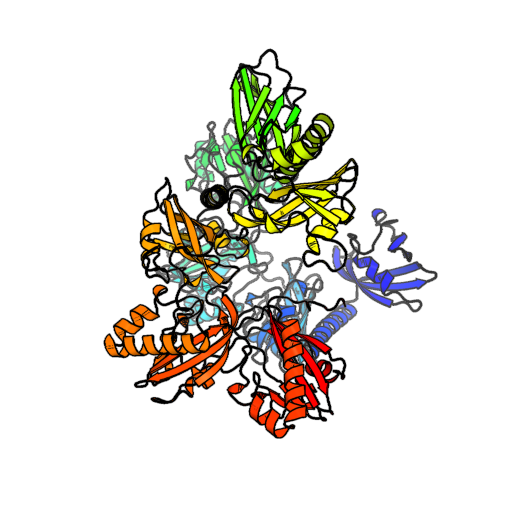 C CA . ALA A 1 613 ? -0.339 54.555 -7.734 1.00 65.88 613 ALA A CA 1
ATOM 4823 C C . ALA A 1 613 ? 1.089 54.253 -8.225 1.00 65.88 613 ALA A C 1
ATOM 4825 O O . ALA A 1 613 ? 1.462 53.094 -8.328 1.00 65.88 613 ALA A O 1
ATOM 4826 N N . GLU A 1 614 ? 1.881 55.294 -8.497 1.00 70.12 614 GLU A N 1
ATOM 4827 C CA . GLU A 1 614 ? 3.270 55.184 -8.958 1.00 70.12 614 GLU A CA 1
ATOM 4828 C C . GLU A 1 614 ? 4.212 54.656 -7.869 1.00 70.12 614 GLU A C 1
ATOM 4830 O O . GLU A 1 614 ? 5.304 54.198 -8.183 1.00 70.12 614 GLU A O 1
ATOM 4835 N N . SER A 1 615 ? 3.788 54.695 -6.602 1.00 75.69 615 SER A N 1
ATOM 4836 C CA . SER A 1 615 ? 4.571 54.174 -5.482 1.00 75.69 615 SER A CA 1
ATOM 4837 C C . SER A 1 615 ? 4.410 52.672 -5.246 1.00 75.69 615 SER A C 1
ATOM 4839 O O . SER A 1 615 ? 5.195 52.108 -4.499 1.00 75.69 615 SER A O 1
ATOM 4841 N N . VAL A 1 616 ? 3.423 52.007 -5.859 1.00 73.00 616 VAL A N 1
ATOM 4842 C CA . VAL A 1 616 ? 3.185 50.569 -5.643 1.00 73.00 616 VAL A CA 1
ATOM 4843 C C . VAL A 1 616 ? 4.223 49.745 -6.403 1.00 73.00 616 VAL A C 1
ATOM 4845 O O . VAL A 1 616 ? 4.322 49.852 -7.624 1.00 73.00 616 VAL A O 1
ATOM 4848 N N . GLU A 1 617 ? 4.957 48.882 -5.699 1.00 67.44 617 GLU A N 1
ATOM 4849 C CA . GLU A 1 617 ? 5.986 48.023 -6.298 1.00 67.44 617 GLU A CA 1
ATOM 4850 C C . GLU A 1 617 ? 5.729 46.542 -5.985 1.00 67.44 617 GLU A C 1
ATOM 4852 O O . GLU A 1 617 ? 5.958 46.075 -4.865 1.00 67.44 617 GLU A O 1
ATOM 4857 N N . ASN A 1 618 ? 5.271 45.781 -6.989 1.00 63.31 618 ASN A N 1
ATOM 4858 C CA . ASN A 1 618 ? 5.019 44.334 -6.893 1.00 63.31 618 ASN A CA 1
ATOM 4859 C C . ASN A 1 618 ? 4.181 43.967 -5.647 1.00 63.31 618 ASN A C 1
ATOM 4861 O O . ASN A 1 618 ? 4.640 43.221 -4.776 1.00 63.31 618 ASN A O 1
ATOM 4865 N N . GLY A 1 619 ? 3.002 44.577 -5.508 1.00 65.31 619 GLY A N 1
ATOM 4866 C CA . GLY A 1 619 ? 2.085 44.351 -4.391 1.00 65.31 619 GLY A CA 1
ATOM 4867 C C . GLY A 1 619 ? 2.489 44.980 -3.055 1.00 65.31 619 GLY A C 1
ATOM 4868 O O . GLY A 1 619 ? 1.835 44.701 -2.045 1.00 65.31 619 GLY A O 1
ATOM 4869 N N . ARG A 1 620 ? 3.551 45.802 -3.010 1.00 81.88 620 ARG A N 1
ATOM 4870 C CA . ARG A 1 620 ? 4.003 46.523 -1.805 1.00 81.88 620 ARG A CA 1
ATOM 4871 C C . ARG A 1 620 ? 3.455 47.937 -1.761 1.00 81.88 620 ARG A C 1
ATOM 4873 O O . ARG A 1 620 ? 3.459 48.661 -2.750 1.00 81.88 620 ARG A O 1
ATOM 4880 N N . THR A 1 621 ? 3.057 48.345 -0.567 1.00 81.75 621 THR A N 1
ATOM 4881 C CA . THR A 1 621 ? 2.597 49.700 -0.254 1.00 81.75 621 THR A CA 1
ATOM 4882 C C . THR A 1 621 ? 3.153 50.111 1.097 1.00 81.75 621 THR A C 1
ATOM 4884 O O . THR A 1 621 ? 3.331 49.264 1.975 1.00 81.75 621 THR A O 1
ATOM 4887 N N . LEU A 1 622 ? 3.385 51.410 1.279 1.00 86.38 622 LEU A N 1
ATOM 4888 C CA . LEU A 1 622 ? 3.904 51.948 2.530 1.00 86.38 622 LEU A CA 1
ATOM 4889 C C . LEU A 1 622 ? 2.763 52.306 3.495 1.00 86.38 622 LEU A C 1
ATOM 4891 O O . LEU A 1 622 ? 1.804 52.982 3.124 1.00 86.38 622 LEU A O 1
ATOM 4895 N N . VAL A 1 623 ? 2.907 51.900 4.751 1.00 85.38 623 VAL A N 1
ATOM 4896 C CA . VAL A 1 623 ? 2.144 52.367 5.908 1.00 85.38 623 VAL A CA 1
ATOM 4897 C C . VAL A 1 623 ? 3.105 53.158 6.789 1.00 85.38 623 VAL A C 1
ATOM 4899 O O . VAL A 1 623 ? 4.195 52.684 7.105 1.00 85.38 623 VAL A O 1
ATOM 4902 N N . LEU A 1 624 ? 2.709 54.369 7.174 1.00 86.44 624 LEU A N 1
ATOM 4903 C CA . LEU A 1 624 ? 3.516 55.255 8.012 1.00 86.44 624 LEU A CA 1
ATOM 4904 C C . LEU A 1 624 ? 2.730 55.609 9.267 1.00 86.44 624 LEU A C 1
ATOM 4906 O O . LEU A 1 624 ? 1.576 56.034 9.178 1.00 86.44 624 LEU A O 1
ATOM 4910 N N . MET A 1 625 ? 3.352 55.447 10.427 1.00 86.69 625 MET A N 1
ATOM 4911 C CA . MET A 1 625 ? 2.739 55.700 11.733 1.00 86.69 625 MET A CA 1
ATOM 4912 C C . MET A 1 625 ? 3.663 56.578 12.578 1.00 86.69 625 MET A C 1
ATOM 4914 O O . MET A 1 625 ? 4.884 56.504 12.428 1.00 86.69 625 MET A O 1
ATOM 4918 N N . ASP A 1 626 ? 3.103 57.413 13.452 1.00 81.12 626 ASP A N 1
ATOM 4919 C CA . ASP A 1 626 ? 3.891 58.049 14.508 1.00 81.12 626 ASP A CA 1
ATOM 4920 C C . ASP A 1 626 ? 3.997 57.140 15.743 1.00 81.12 626 ASP A C 1
ATOM 4922 O O . ASP A 1 626 ? 3.198 56.228 15.951 1.00 81.12 626 ASP A O 1
ATOM 4926 N N . LYS A 1 627 ? 5.020 57.381 16.568 1.00 68.06 627 LYS A N 1
ATOM 4927 C CA . LYS A 1 627 ? 5.236 56.657 17.832 1.00 68.06 627 LYS A CA 1
ATOM 4928 C C . LYS A 1 627 ? 4.217 57.004 18.932 1.00 68.06 627 LYS A C 1
ATOM 4930 O O . LYS A 1 627 ? 4.323 56.476 20.034 1.00 68.06 627 LYS A O 1
ATOM 4935 N N . ASP A 1 628 ? 3.338 57.974 18.678 1.00 67.75 628 ASP A N 1
ATOM 4936 C CA . ASP A 1 628 ? 2.316 58.452 19.613 1.00 67.75 628 ASP A CA 1
ATOM 4937 C C . ASP A 1 628 ? 0.932 57.866 19.219 1.00 67.75 628 ASP A C 1
ATOM 4939 O O . ASP A 1 628 ? -0.120 58.444 19.506 1.00 67.75 628 ASP A O 1
ATOM 4943 N N . ASP A 1 629 ? 0.966 56.687 18.581 1.00 68.81 629 ASP A N 1
ATOM 4944 C CA . ASP A 1 629 ? -0.138 55.817 18.176 1.00 68.81 629 ASP A CA 1
ATOM 4945 C C . ASP A 1 629 ? -1.103 56.394 17.117 1.00 68.81 629 ASP A C 1
ATOM 4947 O O . ASP A 1 629 ? -2.305 56.117 17.171 1.00 68.81 629 ASP A O 1
ATOM 4951 N N . SER A 1 630 ? -0.628 57.174 16.136 1.00 76.88 630 SER A N 1
ATOM 4952 C CA . SER A 1 630 ? -1.462 57.673 15.024 1.00 76.88 630 SER A CA 1
ATOM 4953 C C . SER A 1 630 ? -0.992 57.212 13.640 1.00 76.88 630 SER A C 1
ATOM 4955 O O . SER A 1 630 ? 0.188 57.272 13.290 1.00 76.88 630 SER A O 1
ATOM 4957 N N . ILE A 1 631 ? -1.946 56.810 12.791 1.00 76.69 631 ILE A N 1
ATOM 4958 C CA . ILE A 1 631 ? -1.685 56.441 11.389 1.00 76.69 631 ILE A CA 1
ATOM 4959 C C . ILE A 1 631 ? -1.540 57.706 10.529 1.00 76.69 631 ILE A C 1
ATOM 4961 O O . ILE A 1 631 ? -2.505 58.451 10.336 1.00 76.69 631 ILE A O 1
ATOM 4965 N N . LEU A 1 632 ? -0.356 57.921 9.951 1.00 78.81 632 LEU A N 1
ATOM 4966 C CA . LEU A 1 632 ? -0.038 59.061 9.080 1.00 78.81 632 LEU A CA 1
ATOM 4967 C C . LEU A 1 632 ? -0.269 58.752 7.592 1.00 78.81 632 LEU A C 1
ATOM 4969 O O . LEU A 1 632 ? -0.696 59.633 6.841 1.00 78.81 632 LEU A O 1
ATOM 4973 N N . LEU A 1 633 ? -0.033 57.502 7.178 1.00 75.12 633 LEU A N 1
ATOM 4974 C CA . LEU A 1 633 ? -0.264 56.975 5.830 1.00 75.12 633 LEU A CA 1
ATOM 4975 C C . LEU A 1 633 ? -0.763 55.527 5.916 1.00 75.12 633 LEU A C 1
ATOM 4977 O O . LEU A 1 633 ? -0.228 54.731 6.682 1.00 75.12 633 LEU A O 1
ATOM 4981 N N . THR A 1 634 ? -1.761 55.184 5.105 1.00 68.56 634 THR A N 1
ATOM 4982 C CA . THR A 1 634 ? -2.308 53.826 4.962 1.00 68.56 634 THR A CA 1
ATOM 4983 C C . THR A 1 634 ? -2.600 53.530 3.489 1.00 68.56 634 THR A C 1
ATOM 4985 O O . THR A 1 634 ? -2.550 54.433 2.649 1.00 68.56 634 THR A O 1
ATOM 4988 N N . TYR A 1 635 ? -2.927 52.275 3.181 1.00 64.75 635 TYR A N 1
ATOM 4989 C CA . TYR A 1 635 ? -3.277 51.791 1.848 1.00 64.75 635 TYR A CA 1
ATOM 4990 C C . TYR A 1 635 ? -4.340 52.675 1.172 1.00 64.75 635 TYR A C 1
ATOM 4992 O O . TYR A 1 635 ? -5.320 53.094 1.794 1.00 64.75 635 TYR A O 1
ATOM 5000 N N . ARG A 1 636 ? -4.201 52.882 -0.145 1.00 55.84 636 ARG A N 1
ATOM 5001 C CA . ARG A 1 636 ? -5.097 53.713 -0.978 1.00 55.84 636 ARG A CA 1
ATOM 5002 C C . ARG A 1 636 ? -6.589 53.368 -0.838 1.00 55.84 636 ARG A C 1
ATOM 5004 O O . ARG A 1 636 ? -7.437 54.235 -1.038 1.00 55.84 636 ARG A O 1
ATOM 5011 N N . HIS A 1 637 ? -6.906 52.120 -0.498 1.00 50.09 637 HIS A N 1
ATOM 5012 C CA . HIS A 1 637 ? -8.271 51.598 -0.418 1.00 50.09 637 HIS A CA 1
ATOM 5013 C C . HIS A 1 637 ? -8.950 51.798 0.947 1.00 50.09 637 HIS A C 1
ATOM 5015 O O . HIS A 1 637 ? -10.154 51.574 1.046 1.00 50.09 637 HIS A O 1
ATOM 5021 N N . ILE A 1 638 ? -8.233 52.267 1.983 1.00 57.25 638 ILE A N 1
ATOM 5022 C CA . ILE A 1 638 ? -8.810 52.503 3.321 1.00 57.25 638 ILE A CA 1
ATOM 5023 C C . ILE A 1 638 ? -8.422 53.887 3.887 1.00 57.25 638 ILE A C 1
ATOM 5025 O O . ILE A 1 638 ? -7.879 53.991 4.987 1.00 57.25 638 ILE A O 1
ATOM 5029 N N . PRO A 1 639 ? -8.744 54.997 3.192 1.00 58.56 639 PRO A N 1
ATOM 5030 C CA . PRO A 1 639 ? -8.427 56.349 3.669 1.00 58.56 639 PRO A CA 1
ATOM 5031 C C . PRO A 1 639 ? -9.106 56.706 5.004 1.00 58.56 639 PRO A C 1
ATOM 5033 O O . PRO A 1 639 ? -8.695 57.650 5.672 1.00 58.56 639 PRO A O 1
ATOM 5036 N N . ALA A 1 640 ? -10.123 55.943 5.420 1.00 58.59 640 ALA A N 1
ATOM 5037 C CA . ALA A 1 640 ? -10.849 56.142 6.673 1.00 58.59 640 ALA A CA 1
ATOM 5038 C C . ALA A 1 640 ? -9.993 55.947 7.941 1.00 58.59 640 ALA A C 1
ATOM 5040 O O . ALA A 1 640 ? -10.389 56.429 9.000 1.00 58.59 640 ALA A O 1
ATOM 5041 N N . LEU A 1 641 ? -8.847 55.259 7.848 1.00 60.84 641 LEU A N 1
ATOM 5042 C CA . LEU A 1 641 ? -7.971 54.973 8.992 1.00 60.84 641 LEU A CA 1
ATOM 5043 C C . LEU A 1 641 ? -6.932 56.071 9.266 1.00 60.84 641 LEU A C 1
ATOM 5045 O O . LEU A 1 641 ? -6.289 56.054 10.312 1.00 60.84 641 LEU A O 1
ATOM 5049 N N . GLN A 1 642 ? -6.761 57.038 8.362 1.00 67.25 642 GLN A N 1
ATOM 5050 C CA . GLN A 1 642 ? -5.771 58.098 8.539 1.00 67.25 642 GLN A CA 1
ATOM 5051 C C . GLN A 1 642 ? -6.160 59.030 9.700 1.00 67.25 642 GLN A C 1
ATOM 5053 O O . GLN A 1 642 ? -7.289 59.518 9.770 1.00 67.25 642 GLN A O 1
ATOM 5058 N N . GLY A 1 643 ? -5.218 59.286 10.610 1.00 66.62 643 GLY A N 1
ATOM 5059 C CA . GLY A 1 643 ? -5.429 60.090 11.816 1.00 66.62 643 GLY A CA 1
ATOM 5060 C C . GLY A 1 643 ? -6.187 59.377 12.941 1.00 66.62 643 GLY A C 1
ATOM 5061 O O . GLY A 1 643 ? -6.547 60.027 13.922 1.00 66.62 643 GLY A O 1
ATOM 5062 N N . GLN A 1 644 ? -6.455 58.072 12.816 1.00 69.56 644 GLN A N 1
ATOM 5063 C CA . GLN A 1 644 ? -7.043 57.288 13.902 1.00 69.56 644 GLN A CA 1
ATOM 5064 C C . GLN A 1 644 ? -5.987 56.858 14.926 1.00 69.56 644 GLN A C 1
ATOM 5066 O O . GLN A 1 644 ? -4.857 56.531 14.562 1.00 69.56 644 GLN A O 1
ATOM 5071 N N . TYR A 1 645 ? -6.399 56.848 16.199 1.00 70.75 645 TYR A N 1
ATOM 5072 C CA . TYR A 1 645 ? -5.608 56.375 17.334 1.00 70.75 645 TYR A CA 1
ATOM 5073 C C . TYR A 1 645 ? -5.599 54.845 17.383 1.00 70.75 645 TYR A C 1
ATOM 5075 O O . TYR A 1 645 ? -6.668 54.228 17.348 1.00 70.75 645 TYR A O 1
ATOM 5083 N N . VAL A 1 646 ? -4.417 54.242 17.501 1.00 65.44 646 VAL A N 1
ATOM 5084 C CA . VAL A 1 646 ? -4.245 52.780 17.506 1.00 65.44 646 VAL A CA 1
ATOM 5085 C C . VAL A 1 646 ? -3.762 52.191 18.834 1.00 65.44 646 VAL A C 1
ATOM 5087 O O . VAL A 1 646 ? -3.735 50.970 18.941 1.00 65.44 646 VAL A O 1
ATOM 5090 N N . GLY A 1 647 ? -3.549 53.015 19.866 1.00 62.53 647 GLY A N 1
ATOM 5091 C CA . GLY A 1 647 ? -3.067 52.604 21.193 1.00 62.53 647 GLY A CA 1
ATOM 5092 C C . GLY A 1 647 ? -3.976 51.661 21.998 1.00 62.53 647 GLY A C 1
ATOM 5093 O O . GLY A 1 647 ? -5.031 51.225 21.523 1.00 62.53 647 GLY A O 1
ATOM 5094 N N . PRO A 1 648 ? -3.603 51.332 23.252 1.00 56.12 648 PRO A N 1
ATOM 5095 C CA . PRO A 1 648 ? -4.299 50.341 24.074 1.00 56.12 648 PRO A CA 1
ATOM 5096 C C . PRO A 1 648 ? -5.816 50.583 24.169 1.00 56.12 648 PRO A C 1
ATOM 5098 O O . PRO A 1 648 ? -6.268 51.615 24.666 1.00 56.12 648 PRO A O 1
ATOM 5101 N N . GLY A 1 649 ? -6.605 49.606 23.706 1.00 56.34 649 GLY A N 1
ATOM 5102 C CA . GLY A 1 649 ? -8.071 49.686 23.640 1.00 56.34 649 GLY A CA 1
ATOM 5103 C C . GLY A 1 649 ? -8.639 50.178 22.301 1.00 56.34 649 GLY A C 1
ATOM 5104 O O . GLY A 1 649 ? -9.848 50.395 22.211 1.00 56.34 649 GLY A O 1
ATOM 5105 N N . SER A 1 650 ? -7.806 50.356 21.268 1.00 65.31 650 SER A N 1
ATOM 5106 C CA . SER A 1 650 ? -8.268 50.670 19.913 1.00 65.31 650 SER A CA 1
ATOM 5107 C C . SER A 1 650 ? -9.034 49.505 19.272 1.00 65.31 650 SER A C 1
ATOM 5109 O O . SER A 1 650 ? -8.862 48.337 19.622 1.00 65.31 650 SER A O 1
ATOM 5111 N N . ALA A 1 651 ? -9.870 49.823 18.277 1.00 55.69 651 ALA A N 1
ATOM 5112 C CA . ALA A 1 651 ? -10.566 48.826 17.459 1.00 55.69 651 ALA A CA 1
ATOM 5113 C C . ALA A 1 651 ? -9.627 48.070 16.490 1.00 55.69 651 ALA A C 1
ATOM 5115 O O . ALA A 1 651 ? -10.086 47.193 15.762 1.00 55.69 651 ALA A O 1
ATOM 5116 N N . PHE A 1 652 ? -8.327 48.400 16.480 1.00 57.56 652 PHE A N 1
ATOM 5117 C CA . PHE A 1 652 ? -7.322 47.858 15.561 1.00 57.56 652 PHE A CA 1
ATOM 5118 C C . PHE A 1 652 ? -6.106 47.301 16.324 1.00 57.56 652 PHE A C 1
ATOM 5120 O O . PHE A 1 652 ? -4.979 47.750 16.101 1.00 57.56 652 PHE A O 1
ATOM 5127 N N . PRO A 1 653 ? -6.298 46.304 17.211 1.00 54.09 653 PRO A N 1
ATOM 5128 C CA . PRO A 1 653 ? -5.235 45.787 18.079 1.00 54.09 653 PRO A CA 1
ATOM 5129 C C . PRO A 1 653 ? -4.027 45.233 17.304 1.00 54.09 653 PRO A C 1
ATOM 5131 O O . PRO A 1 653 ? -2.907 45.279 17.804 1.00 54.09 653 PRO A O 1
ATOM 5134 N N . GLY A 1 654 ? -4.228 44.767 16.065 1.00 59.78 654 GLY A N 1
ATOM 5135 C CA . GLY A 1 654 ? -3.146 44.292 15.198 1.00 59.78 654 GLY A CA 1
ATOM 5136 C C . GLY A 1 654 ? -2.197 45.391 14.705 1.00 59.78 654 GLY A C 1
ATOM 5137 O O . GLY A 1 654 ? -1.037 45.103 14.447 1.00 59.78 654 GLY A O 1
ATOM 5138 N N . ILE A 1 655 ? -2.644 46.651 14.608 1.00 65.44 655 ILE A N 1
ATOM 5139 C CA . ILE A 1 655 ? -1.776 47.771 14.194 1.00 65.44 655 ILE A CA 1
ATOM 5140 C C . ILE A 1 655 ? -0.892 48.222 15.363 1.00 65.44 655 ILE A C 1
ATOM 5142 O O . ILE A 1 655 ? 0.283 48.515 15.152 1.00 65.44 655 ILE A O 1
ATOM 5146 N N . GLN A 1 656 ? -1.406 48.186 16.598 1.00 67.50 656 GLN A N 1
ATOM 5147 C CA . GLN A 1 656 ? -0.594 48.474 17.786 1.00 67.50 656 GLN A CA 1
ATOM 5148 C C . GLN A 1 656 ? 0.579 47.505 17.924 1.00 67.50 656 GLN A C 1
ATOM 5150 O O . GLN A 1 656 ? 1.700 47.922 18.187 1.00 67.50 656 GLN A O 1
ATOM 5155 N N . GLN A 1 657 ? 0.337 46.217 17.671 1.00 68.12 657 GLN A N 1
ATOM 5156 C CA . GLN A 1 657 ? 1.388 45.201 17.703 1.00 68.12 657 GLN A CA 1
ATOM 5157 C C . GLN A 1 657 ? 2.520 45.504 16.712 1.00 68.12 657 GLN A C 1
ATOM 5159 O O . GLN A 1 657 ? 3.671 45.203 17.004 1.00 68.12 657 GLN A O 1
ATOM 5164 N N . VAL A 1 658 ? 2.223 46.128 15.567 1.00 70.50 658 VAL A N 1
ATOM 5165 C CA . VAL A 1 658 ? 3.240 46.530 14.581 1.00 70.50 658 VAL A CA 1
ATOM 5166 C C . VAL A 1 658 ? 4.082 47.707 15.086 1.00 70.50 658 VAL A C 1
ATOM 5168 O O . VAL A 1 658 ? 5.291 47.720 14.861 1.00 70.50 658 VAL A O 1
ATOM 5171 N N . ILE A 1 659 ? 3.473 48.670 15.786 1.00 73.94 659 ILE A N 1
ATOM 5172 C CA . ILE A 1 659 ? 4.189 49.797 16.407 1.00 73.94 659 ILE A CA 1
ATOM 5173 C C . ILE A 1 659 ? 5.090 49.296 17.539 1.00 73.94 659 ILE A C 1
ATOM 5175 O O . ILE A 1 659 ? 6.268 49.646 17.578 1.00 73.94 659 ILE A O 1
ATOM 5179 N N . ASP A 1 660 ? 4.563 48.432 18.409 1.00 78.00 660 ASP A N 1
ATOM 5180 C CA . ASP A 1 660 ? 5.298 47.863 19.544 1.00 78.00 660 ASP A CA 1
ATOM 5181 C C . ASP A 1 660 ? 6.474 46.974 19.091 1.00 78.00 660 ASP A C 1
ATOM 5183 O O . ASP A 1 660 ? 7.477 46.851 19.797 1.00 78.00 660 ASP A O 1
ATOM 5187 N N . LEU A 1 661 ? 6.358 46.354 17.912 1.00 78.50 661 LEU A N 1
ATOM 5188 C CA . LEU A 1 661 ? 7.380 45.485 17.330 1.00 78.50 661 LEU A CA 1
ATOM 5189 C C . LEU A 1 661 ? 8.496 46.263 16.609 1.00 78.50 661 LEU A C 1
ATOM 5191 O O . LEU A 1 661 ? 9.593 45.731 16.440 1.00 78.50 661 LEU A O 1
ATOM 5195 N N . ALA A 1 662 ? 8.240 47.492 16.153 1.00 84.44 662 ALA A N 1
ATOM 5196 C CA . ALA A 1 662 ? 9.153 48.223 15.279 1.00 84.44 662 ALA A CA 1
ATOM 5197 C C . ALA A 1 662 ? 10.489 48.567 15.962 1.00 84.44 662 ALA A C 1
ATOM 5199 O O . ALA A 1 662 ? 10.539 49.145 17.047 1.00 84.44 662 ALA A O 1
ATOM 5200 N N . THR A 1 663 ? 11.597 48.278 15.279 1.00 87.12 663 THR A N 1
ATOM 5201 C CA . THR A 1 663 ? 12.962 48.579 15.742 1.00 87.12 663 THR A CA 1
ATOM 5202 C C . THR A 1 663 ? 13.742 49.348 14.679 1.00 87.12 663 THR A C 1
ATOM 5204 O O . THR A 1 663 ? 13.360 49.350 13.509 1.00 87.12 663 THR A O 1
ATOM 5207 N N . GLU A 1 664 ? 14.856 49.984 15.060 1.00 83.31 664 GLU A N 1
ATOM 5208 C CA . GLU A 1 664 ? 15.745 50.665 14.098 1.00 83.31 664 GLU A CA 1
ATOM 5209 C C . GLU A 1 664 ? 16.355 49.692 13.067 1.00 83.31 664 GLU A C 1
ATOM 5211 O O . GLU A 1 664 ? 16.609 50.076 11.931 1.00 83.31 664 GLU A O 1
ATOM 5216 N N . GLU A 1 665 ? 16.536 48.414 13.425 1.00 78.88 665 GLU A N 1
ATOM 5217 C CA . GLU A 1 665 ? 17.055 47.361 12.529 1.00 78.88 665 GLU A CA 1
ATOM 5218 C C . GLU A 1 665 ? 15.966 46.740 11.621 1.00 78.88 665 GLU A C 1
ATOM 5220 O O . GLU A 1 665 ? 16.257 46.020 10.652 1.00 78.88 665 GLU A O 1
ATOM 5225 N N . GLY A 1 666 ? 14.700 47.050 11.908 1.00 85.06 666 GLY A N 1
ATOM 5226 C CA . GLY A 1 666 ? 13.526 46.495 11.252 1.00 85.06 666 GLY A CA 1
ATOM 5227 C C . GLY A 1 666 ? 13.107 45.140 11.816 1.00 85.06 666 GLY A C 1
ATOM 5228 O O . GLY A 1 666 ? 13.915 44.218 11.927 1.00 85.06 666 GLY A O 1
ATOM 5229 N N . ALA A 1 667 ? 11.819 44.997 12.111 1.00 84.19 667 ALA A N 1
ATOM 5230 C CA . ALA A 1 667 ? 11.230 43.771 12.628 1.00 84.19 667 ALA A CA 1
ATOM 5231 C C . ALA A 1 667 ? 10.174 43.204 11.672 1.00 84.19 667 ALA A C 1
ATOM 5233 O O . ALA A 1 667 ? 9.424 43.949 11.041 1.00 84.19 667 ALA A O 1
ATOM 5234 N N . TRP A 1 668 ? 10.134 41.876 11.569 1.00 82.38 668 TRP A N 1
ATOM 5235 C CA . TRP A 1 668 ? 9.216 41.153 10.691 1.00 82.38 668 TRP A CA 1
ATOM 5236 C C . TRP A 1 668 ? 8.029 40.588 11.469 1.00 82.38 668 TRP A C 1
ATOM 5238 O O . TRP A 1 668 ? 8.207 40.017 12.544 1.00 82.38 668 TRP A O 1
ATOM 5248 N N . ALA A 1 669 ? 6.838 40.684 10.887 1.00 74.69 669 ALA A N 1
ATOM 5249 C CA . ALA A 1 669 ? 5.611 40.068 11.376 1.00 74.69 669 ALA A CA 1
ATOM 5250 C C . ALA A 1 669 ? 4.860 39.388 10.229 1.00 74.69 669 ALA A C 1
ATOM 5252 O O . ALA A 1 669 ? 4.944 39.813 9.080 1.00 74.69 669 ALA A O 1
ATOM 5253 N N . THR A 1 670 ? 4.083 38.354 10.547 1.00 70.12 670 THR A N 1
ATOM 5254 C CA . THR A 1 670 ? 3.080 37.815 9.620 1.00 70.12 670 THR A CA 1
ATOM 5255 C C . THR A 1 670 ? 1.722 38.379 10.005 1.00 70.12 670 THR A C 1
ATOM 5257 O O . THR A 1 670 ? 1.292 38.233 11.147 1.00 70.12 670 THR A O 1
ATOM 5260 N N . THR A 1 671 ? 1.052 39.035 9.065 1.00 66.69 671 THR A N 1
ATOM 5261 C CA . THR A 1 671 ? -0.285 39.607 9.256 1.00 66.69 671 THR A CA 1
ATOM 5262 C C . THR A 1 671 ? -1.239 39.051 8.203 1.00 66.69 671 THR A C 1
ATOM 5264 O O . THR A 1 671 ? -0.810 38.470 7.212 1.00 66.69 671 THR A O 1
ATOM 5267 N N . ARG A 1 672 ? -2.551 39.191 8.401 1.00 61.38 672 ARG A N 1
ATOM 5268 C CA . ARG A 1 672 ? -3.523 39.020 7.312 1.00 61.38 672 ARG A CA 1
ATOM 5269 C C . ARG A 1 672 ? -3.849 40.385 6.727 1.00 61.38 672 ARG A C 1
ATOM 5271 O O . ARG A 1 672 ? -4.062 41.335 7.480 1.00 61.38 672 ARG A O 1
ATOM 5278 N N . GLY A 1 673 ? -3.873 40.487 5.403 1.00 62.91 673 GLY A N 1
ATOM 5279 C CA . GLY A 1 673 ? -4.156 41.746 4.724 1.00 62.91 673 GLY A CA 1
ATOM 5280 C C . GLY A 1 673 ? -4.614 41.552 3.287 1.00 62.91 673 GLY A C 1
ATOM 5281 O O . GLY A 1 673 ? -4.390 40.506 2.684 1.00 62.91 673 GLY A O 1
ATOM 5282 N N . VAL A 1 674 ? -5.264 42.581 2.746 1.00 59.47 674 VAL A N 1
ATOM 5283 C CA . VAL A 1 674 ? -5.735 42.595 1.358 1.00 59.47 674 VAL A CA 1
ATOM 5284 C C . VAL A 1 674 ? -4.563 42.889 0.426 1.00 59.47 674 VAL A C 1
ATOM 5286 O O . VAL A 1 674 ? -3.878 43.901 0.588 1.00 59.47 674 VAL A O 1
ATOM 5289 N N . ASN A 1 675 ? -4.350 42.027 -0.562 1.00 62.69 675 ASN A N 1
ATOM 5290 C CA . ASN A 1 675 ? -3.390 42.270 -1.630 1.00 62.69 675 ASN A CA 1
ATOM 5291 C C . ASN A 1 675 ? -3.871 43.438 -2.515 1.00 62.69 675 ASN A C 1
ATOM 5293 O O . ASN A 1 675 ? -4.970 43.353 -3.067 1.00 62.69 675 ASN A O 1
ATOM 5297 N N . PRO A 1 676 ? -3.095 44.524 -2.681 1.00 55.59 676 PRO A N 1
ATOM 5298 C CA . PRO A 1 676 ? -3.526 45.672 -3.478 1.00 55.59 676 PRO A CA 1
ATOM 5299 C C . PRO A 1 676 ? -3.625 45.370 -4.982 1.00 55.59 676 PRO A C 1
ATOM 5301 O O . PRO A 1 676 ? -4.346 46.084 -5.679 1.00 55.59 676 PRO A O 1
ATOM 5304 N N . ASP A 1 677 ? -2.951 44.323 -5.467 1.00 52.50 677 ASP A N 1
ATOM 5305 C CA . ASP A 1 677 ? -2.975 43.936 -6.879 1.00 52.50 677 ASP A CA 1
ATOM 5306 C C . ASP A 1 677 ? -4.150 42.993 -7.195 1.00 52.50 677 ASP A C 1
ATOM 5308 O O . ASP A 1 677 ? -4.747 43.102 -8.265 1.00 52.50 677 ASP A O 1
ATOM 5312 N N . THR A 1 678 ? -4.513 42.090 -6.271 1.00 53.12 678 THR A N 1
ATOM 5313 C CA . THR A 1 678 ? -5.526 41.034 -6.510 1.00 53.12 678 THR A CA 1
ATOM 5314 C C . THR A 1 678 ? -6.839 41.219 -5.743 1.00 53.12 678 THR A C 1
ATOM 5316 O O . THR A 1 678 ? -7.850 40.625 -6.106 1.00 53.12 678 THR A O 1
ATOM 5319 N N . GLY A 1 679 ? -6.859 42.031 -4.683 1.00 51.34 679 GLY A N 1
ATOM 5320 C CA . GLY A 1 679 ? -8.034 42.253 -3.834 1.00 51.34 679 GLY A CA 1
ATOM 5321 C C . GLY A 1 679 ? -8.381 41.103 -2.877 1.00 51.34 679 GLY A C 1
ATOM 5322 O O . GLY A 1 679 ? -9.340 41.235 -2.117 1.00 51.34 679 GLY A O 1
ATOM 5323 N N . ALA A 1 680 ? -7.619 40.005 -2.877 1.00 52.66 680 ALA A N 1
ATOM 5324 C CA . ALA A 1 680 ? -7.824 38.868 -1.981 1.00 52.66 680 ALA A CA 1
ATOM 5325 C C . ALA A 1 680 ? -7.251 39.130 -0.578 1.00 52.66 680 ALA A C 1
ATOM 5327 O O . ALA A 1 680 ? -6.214 39.781 -0.433 1.00 52.66 680 ALA A O 1
ATOM 5328 N N . GLU A 1 681 ? -7.913 38.606 0.458 1.00 55.84 681 GLU A N 1
ATOM 5329 C CA . GLU A 1 681 ? -7.366 38.574 1.816 1.00 55.84 681 GLU A CA 1
ATOM 5330 C C . GLU A 1 681 ? -6.448 37.357 1.967 1.00 55.84 681 GLU A C 1
ATOM 5332 O O . GLU A 1 681 ? -6.875 36.213 1.811 1.00 55.84 681 GLU A O 1
ATOM 5337 N N . GLU A 1 682 ? -5.179 37.602 2.275 1.00 63.19 682 GLU A N 1
ATOM 5338 C CA . GLU A 1 682 ? -4.140 36.573 2.288 1.00 63.19 682 GLU A CA 1
ATOM 5339 C C . GLU A 1 682 ? -3.140 36.804 3.437 1.00 63.19 682 GLU A C 1
ATOM 5341 O O . GLU A 1 682 ? -3.071 37.905 4.000 1.00 63.19 682 GLU A O 1
ATOM 5346 N N . PRO A 1 683 ? -2.356 35.782 3.830 1.00 60.72 683 PRO A N 1
ATOM 5347 C CA . PRO A 1 683 ? -1.198 35.972 4.695 1.00 60.72 683 PRO A CA 1
ATOM 5348 C C . PRO A 1 683 ? -0.152 36.880 4.030 1.00 60.72 683 PRO A C 1
ATOM 5350 O O . PRO A 1 683 ? 0.264 36.672 2.888 1.00 60.72 683 PRO A O 1
ATOM 5353 N N . ARG A 1 684 ? 0.294 37.893 4.766 1.00 71.75 684 ARG A N 1
ATOM 5354 C CA . ARG A 1 684 ? 1.229 38.933 4.337 1.00 71.75 684 ARG A CA 1
ATOM 5355 C C . ARG A 1 684 ? 2.452 38.934 5.249 1.00 71.75 684 ARG A C 1
ATOM 5357 O O . ARG A 1 684 ? 2.319 38.921 6.472 1.00 71.75 684 ARG A O 1
ATOM 5364 N N . SER A 1 685 ? 3.637 39.006 4.654 1.00 78.38 685 SER A N 1
ATOM 5365 C CA . SER A 1 685 ? 4.900 39.202 5.372 1.00 78.38 685 SER A CA 1
ATOM 5366 C C . SER A 1 685 ? 5.176 40.704 5.453 1.00 78.38 685 SER A C 1
ATOM 5368 O O . SER A 1 685 ? 5.273 41.375 4.422 1.00 78.38 685 SER A O 1
ATOM 5370 N N . LEU A 1 686 ? 5.206 41.254 6.668 1.00 84.19 686 LEU A N 1
ATOM 5371 C CA . LEU A 1 686 ? 5.273 42.687 6.962 1.00 84.19 686 LEU A CA 1
ATOM 5372 C C . LEU A 1 686 ? 6.596 43.034 7.645 1.00 84.19 686 LEU A C 1
ATOM 5374 O O . LEU A 1 686 ? 6.962 42.416 8.640 1.00 84.19 686 LEU A O 1
ATOM 5378 N N . LEU A 1 687 ? 7.277 44.064 7.146 1.00 89.75 687 LEU A N 1
ATOM 5379 C CA . LEU A 1 687 ? 8.435 44.691 7.781 1.00 89.75 687 LEU A CA 1
ATOM 5380 C C . LEU A 1 687 ? 8.002 45.999 8.446 1.00 89.75 687 LEU A C 1
ATOM 5382 O O . LEU A 1 687 ? 7.264 46.771 7.835 1.00 89.75 687 LEU A O 1
ATOM 5386 N N . ALA A 1 688 ? 8.479 46.265 9.661 1.00 89.81 688 ALA A N 1
ATOM 5387 C CA . ALA A 1 688 ? 8.294 47.525 10.378 1.00 89.81 688 ALA A CA 1
ATOM 5388 C C . ALA A 1 688 ? 9.638 48.061 10.892 1.00 89.81 688 ALA A C 1
ATOM 5390 O O . ALA A 1 688 ? 10.331 47.386 11.652 1.00 89.81 688 ALA A O 1
ATOM 5391 N N . VAL A 1 689 ? 10.007 49.274 10.477 1.00 92.06 689 VAL A N 1
ATOM 5392 C CA . VAL A 1 689 ? 11.269 49.946 10.817 1.00 92.06 689 VAL A CA 1
ATOM 5393 C C . VAL A 1 689 ? 10.969 51.250 11.549 1.00 92.06 689 VAL A C 1
ATOM 5395 O O . VAL A 1 689 ? 10.230 52.090 11.040 1.00 92.06 689 VAL A O 1
ATOM 5398 N N . LEU A 1 690 ? 11.558 51.440 12.728 1.00 90.62 690 LEU A N 1
ATOM 5399 C CA . LEU A 1 690 ? 11.496 52.696 13.472 1.00 90.62 690 LEU A CA 1
ATOM 5400 C C . LEU A 1 690 ? 12.622 53.623 13.000 1.00 90.62 690 LEU A C 1
ATOM 5402 O O . LEU A 1 690 ? 13.796 53.322 13.189 1.00 90.62 690 LEU A O 1
ATOM 5406 N N . HIS A 1 691 ? 12.278 54.770 12.423 1.00 91.38 691 HIS A N 1
ATOM 5407 C CA . HIS A 1 691 ? 13.251 55.758 11.971 1.00 91.38 691 HIS A CA 1
ATOM 5408 C C . HIS A 1 691 ? 12.730 57.184 12.196 1.00 91.38 691 HIS A C 1
ATOM 5410 O O . HIS A 1 691 ? 11.603 57.521 11.839 1.00 91.38 691 HIS A O 1
ATOM 5416 N N . GLY A 1 692 ? 13.538 58.046 12.823 1.00 85.31 692 GLY A N 1
ATOM 5417 C CA . GLY A 1 692 ? 13.183 59.457 13.032 1.00 85.31 692 GLY A CA 1
ATOM 5418 C C . GLY A 1 692 ? 11.933 59.700 13.897 1.00 85.31 692 GLY A C 1
ATOM 5419 O O . GLY A 1 692 ? 11.323 60.761 13.791 1.00 85.31 692 GLY A O 1
ATOM 5420 N N . GLY A 1 693 ? 11.543 58.737 14.743 1.00 85.75 693 GLY A N 1
ATOM 5421 C CA . GLY A 1 693 ? 10.313 58.791 15.549 1.00 85.75 693 GLY A CA 1
ATOM 5422 C C . GLY A 1 693 ? 9.041 58.346 14.814 1.00 85.75 693 GLY A C 1
ATOM 5423 O O . GLY A 1 693 ? 7.952 58.490 15.370 1.00 85.75 693 GLY A O 1
ATOM 5424 N N . LEU A 1 694 ? 9.185 57.806 13.599 1.00 90.25 694 LEU A N 1
ATOM 5425 C CA . LEU A 1 694 ? 8.120 57.251 12.767 1.00 90.25 694 LEU A CA 1
ATOM 5426 C C . LEU A 1 694 ? 8.354 55.759 12.520 1.00 90.25 694 LEU A C 1
ATOM 5428 O O . LEU A 1 694 ? 9.497 55.312 12.443 1.00 90.25 694 LEU A O 1
ATOM 5432 N N . VAL A 1 695 ? 7.276 54.999 12.352 1.00 90.12 695 VAL A N 1
ATOM 5433 C CA . VAL A 1 695 ? 7.325 53.591 11.947 1.00 90.12 695 VAL A CA 1
ATOM 5434 C C . VAL A 1 695 ? 7.000 53.494 10.461 1.00 90.12 695 VAL A C 1
ATOM 5436 O O . VAL A 1 695 ? 5.875 53.780 10.048 1.00 90.12 695 VAL A O 1
ATOM 5439 N N . PHE A 1 696 ? 7.988 53.082 9.670 1.00 92.12 696 PHE A N 1
ATOM 5440 C CA . PHE A 1 696 ? 7.860 52.770 8.251 1.00 92.12 696 PHE A CA 1
ATOM 5441 C C . PHE A 1 696 ? 7.559 51.289 8.105 1.00 92.12 696 PHE A C 1
ATOM 5443 O O . PHE A 1 696 ? 8.347 50.448 8.538 1.00 92.12 696 PHE A O 1
ATOM 5450 N N . SER A 1 697 ? 6.433 50.960 7.485 1.00 88.94 697 SER A N 1
ATOM 5451 C CA . SER A 1 697 ? 6.044 49.575 7.293 1.00 88.94 697 SER A CA 1
ATOM 5452 C C . SER A 1 697 ? 5.607 49.288 5.869 1.00 88.94 697 SER A C 1
ATOM 5454 O O . SER A 1 697 ? 4.891 50.072 5.257 1.00 88.94 697 SER A O 1
ATOM 5456 N N . ALA A 1 698 ? 6.031 48.149 5.337 1.00 88.44 698 ALA A N 1
ATOM 5457 C CA . ALA A 1 698 ? 5.535 47.623 4.076 1.00 88.44 698 ALA A CA 1
ATOM 5458 C C . ALA A 1 698 ? 5.333 46.118 4.209 1.00 88.44 698 ALA A C 1
ATOM 5460 O O . ALA A 1 698 ? 6.042 45.449 4.962 1.00 88.44 698 ALA A O 1
ATOM 5461 N N . ALA A 1 699 ? 4.375 45.587 3.460 1.00 80.75 699 ALA A N 1
ATOM 5462 C CA . ALA A 1 699 ? 4.108 44.160 3.417 1.00 80.75 699 ALA A CA 1
ATOM 5463 C C . ALA A 1 699 ? 4.094 43.654 1.978 1.00 80.75 699 ALA A C 1
ATOM 5465 O O . ALA A 1 699 ? 3.736 44.409 1.074 1.00 80.75 699 ALA A O 1
ATOM 5466 N N . HIS A 1 700 ? 4.395 42.373 1.781 1.00 78.75 700 HIS A N 1
ATOM 5467 C CA . HIS A 1 700 ? 4.218 41.636 0.524 1.00 78.75 700 HIS A CA 1
ATOM 5468 C C . HIS A 1 700 ? 3.420 40.346 0.765 1.00 78.75 700 HIS A C 1
ATOM 5470 O O . HIS A 1 700 ? 3.277 39.904 1.908 1.00 78.75 700 HIS A O 1
ATOM 5476 N N . SER A 1 701 ? 2.868 39.762 -0.300 1.00 66.69 701 SER A N 1
ATOM 5477 C CA . SER A 1 701 ? 2.234 38.442 -0.250 1.00 66.69 701 SER A CA 1
ATOM 5478 C C . SER A 1 701 ? 3.284 37.418 0.149 1.00 66.69 701 SER A C 1
ATOM 5480 O O . SER A 1 701 ? 4.382 37.428 -0.416 1.00 66.69 701 SER A O 1
ATOM 5482 N N . ALA A 1 702 ? 2.967 36.537 1.094 1.00 56.44 702 ALA A N 1
ATOM 5483 C CA . ALA A 1 702 ? 3.749 35.319 1.259 1.00 56.44 702 ALA A CA 1
ATOM 5484 C C . ALA A 1 702 ? 3.452 34.429 0.033 1.00 56.44 702 ALA A C 1
ATOM 5486 O O . ALA A 1 702 ? 2.395 33.809 -0.036 1.00 56.44 702 ALA A O 1
ATOM 5487 N N . LEU A 1 703 ? 4.302 34.476 -0.999 1.00 52.84 703 LEU A N 1
ATOM 5488 C CA . LEU A 1 703 ? 4.014 33.882 -2.313 1.00 52.84 703 LEU A CA 1
ATOM 5489 C C . LEU A 1 703 ? 4.426 32.404 -2.395 1.00 52.84 703 LEU A C 1
ATOM 5491 O O . LEU A 1 703 ? 5.586 32.054 -2.181 1.00 52.84 703 LEU A O 1
ATOM 5495 N N . VAL A 1 704 ? 3.455 31.574 -2.787 1.00 47.22 704 VAL A N 1
ATOM 5496 C CA . VAL A 1 704 ? 3.610 30.237 -3.388 1.00 47.22 704 VAL A CA 1
ATOM 5497 C C . VAL A 1 704 ? 3.811 30.431 -4.908 1.00 47.22 704 VAL A C 1
ATOM 5499 O O . VAL A 1 704 ? 3.275 31.389 -5.461 1.00 47.22 704 VAL A O 1
ATOM 5502 N N . ALA A 1 705 ? 4.604 29.584 -5.580 1.00 46.28 705 ALA A N 1
ATOM 5503 C CA . ALA A 1 705 ? 4.844 29.628 -7.036 1.00 46.28 705 ALA A CA 1
ATOM 5504 C C . ALA A 1 705 ? 3.541 29.627 -7.875 1.00 46.28 705 ALA A C 1
ATOM 5506 O O . ALA A 1 705 ? 2.488 29.254 -7.357 1.00 46.28 705 ALA A O 1
ATOM 5507 N N . ASP A 1 706 ? 3.605 30.013 -9.164 1.00 60.88 706 ASP A N 1
ATOM 5508 C CA . ASP A 1 706 ? 2.447 29.939 -10.077 1.00 60.88 706 ASP A CA 1
ATOM 5509 C C . ASP A 1 706 ? 1.836 28.526 -10.031 1.00 60.88 706 ASP A C 1
ATOM 5511 O O . ASP A 1 706 ? 2.483 27.506 -10.304 1.00 60.88 706 ASP A O 1
ATOM 5515 N N . VAL A 1 707 ? 0.578 28.468 -9.603 1.00 62.59 707 VAL A N 1
ATOM 5516 C CA . VAL A 1 707 ? -0.130 27.222 -9.321 1.00 62.59 707 VAL A CA 1
ATOM 5517 C C . VAL A 1 707 ? -0.379 26.429 -10.609 1.00 62.59 707 VAL A C 1
ATOM 5519 O O . VAL A 1 707 ? -0.364 25.199 -10.568 1.00 62.59 707 VAL A O 1
ATOM 5522 N N . GLY A 1 708 ? -0.537 27.096 -11.759 1.00 69.19 708 GLY A N 1
ATOM 5523 C CA . GLY A 1 708 ? -0.746 26.429 -13.046 1.00 69.19 708 GLY A CA 1
ATOM 5524 C C . GLY A 1 708 ? 0.486 25.646 -13.508 1.00 69.19 708 GLY A C 1
ATOM 5525 O O . GLY A 1 708 ? 0.368 24.500 -13.950 1.00 69.19 708 GLY A O 1
ATOM 5526 N N . ASP A 1 709 ? 1.675 26.226 -13.343 1.00 71.19 709 ASP A N 1
ATOM 5527 C CA . ASP A 1 709 ? 2.941 25.547 -13.646 1.00 71.19 709 ASP A CA 1
ATOM 5528 C C . ASP A 1 709 ? 3.216 24.405 -12.658 1.00 71.19 709 ASP A C 1
ATOM 5530 O O . ASP A 1 709 ? 3.679 23.334 -13.055 1.00 71.19 709 ASP A O 1
ATOM 5534 N N . SER A 1 710 ? 2.828 24.583 -11.392 1.00 67.44 710 SER A N 1
ATOM 5535 C CA . SER A 1 710 ? 2.920 23.536 -10.367 1.00 67.44 710 SER A CA 1
ATOM 5536 C C . SER A 1 710 ? 2.055 22.312 -10.707 1.00 67.44 710 SER A C 1
ATOM 5538 O O . SER A 1 710 ? 2.501 21.175 -10.543 1.00 67.44 710 SER A O 1
ATOM 5540 N N . VAL A 1 711 ? 0.845 22.518 -11.245 1.00 77.25 711 VAL A N 1
ATOM 5541 C CA . VAL A 1 711 ? -0.027 21.420 -11.702 1.00 77.25 711 VAL A CA 1
ATOM 5542 C C . VAL A 1 711 ? 0.581 20.672 -12.886 1.00 77.25 711 VAL A C 1
ATOM 5544 O O . VAL A 1 711 ? 0.598 19.440 -12.888 1.00 77.25 711 VAL A O 1
ATOM 5547 N N . LYS A 1 712 ? 1.110 21.388 -13.884 1.00 83.88 712 LYS A N 1
ATOM 5548 C CA . LYS A 1 712 ? 1.772 20.753 -15.035 1.00 83.88 712 LYS A CA 1
ATOM 5549 C C . LYS A 1 712 ? 2.977 19.929 -14.604 1.00 83.88 712 LYS A C 1
ATOM 5551 O O . LYS A 1 712 ? 3.147 18.814 -15.088 1.00 83.88 712 LYS A O 1
ATOM 5556 N N . GLU A 1 713 ? 3.776 20.447 -13.677 1.00 79.94 713 GLU A N 1
ATOM 5557 C CA . GLU A 1 713 ? 4.918 19.724 -13.123 1.00 79.94 713 GLU A CA 1
ATOM 5558 C C . GLU A 1 713 ? 4.479 18.458 -12.378 1.00 79.94 713 GLU A C 1
ATOM 5560 O O . GLU A 1 713 ? 5.072 17.396 -12.558 1.00 79.94 713 GLU A O 1
ATOM 5565 N N . TYR A 1 714 ? 3.394 18.527 -11.607 1.00 80.12 714 TYR A N 1
ATOM 5566 C CA . TYR A 1 714 ? 2.839 17.363 -10.919 1.00 80.12 714 TYR A CA 1
ATOM 5567 C C . TYR A 1 714 ? 2.359 16.273 -11.903 1.00 80.12 714 TYR A C 1
ATOM 5569 O O . TYR A 1 714 ? 2.669 15.095 -11.729 1.00 80.12 714 TYR A O 1
ATOM 5577 N N . VAL A 1 715 ? 1.692 16.653 -13.001 1.00 91.44 715 VAL A N 1
ATOM 5578 C CA . VAL A 1 715 ? 1.309 15.724 -14.088 1.00 91.44 715 VAL A CA 1
ATOM 5579 C C . VAL A 1 715 ? 2.537 15.184 -14.842 1.00 91.44 715 VAL A C 1
ATOM 5581 O O . VAL A 1 715 ? 2.575 14.015 -15.237 1.00 91.44 715 VAL A O 1
ATOM 5584 N N . ARG A 1 716 ? 3.586 15.998 -15.003 1.00 89.25 716 ARG A N 1
ATOM 5585 C CA . ARG A 1 716 ? 4.857 15.581 -15.610 1.00 89.25 716 ARG A CA 1
ATOM 5586 C C . ARG A 1 716 ? 5.588 14.543 -14.753 1.00 89.25 716 ARG A C 1
ATOM 5588 O O . ARG A 1 716 ? 6.138 13.588 -15.294 1.00 89.25 716 ARG A O 1
ATOM 5595 N N . LYS A 1 717 ? 5.578 14.685 -13.422 1.00 84.25 717 LYS A N 1
ATOM 5596 C CA . LYS A 1 717 ? 6.112 13.663 -12.503 1.00 84.25 717 LYS A CA 1
ATOM 5597 C C . LYS A 1 717 ? 5.378 12.329 -12.674 1.00 84.25 717 LYS A C 1
ATOM 5599 O O . LYS A 1 717 ? 6.031 11.290 -12.737 1.00 84.25 717 LYS A O 1
ATOM 5604 N N . ALA A 1 718 ? 4.051 12.362 -12.808 1.00 88.00 718 ALA A N 1
ATOM 5605 C CA . ALA A 1 718 ? 3.237 11.162 -12.994 1.00 88.00 718 ALA A CA 1
ATOM 5606 C C . ALA A 1 718 ? 3.527 10.437 -14.316 1.00 88.00 718 ALA A C 1
ATOM 5608 O O . ALA A 1 718 ? 3.720 9.223 -14.328 1.00 88.00 718 ALA A O 1
ATOM 5609 N N . THR A 1 719 ? 3.616 11.175 -15.425 1.00 92.06 719 THR A N 1
ATOM 5610 C CA . THR A 1 719 ? 3.992 10.598 -16.730 1.00 92.06 719 THR A CA 1
ATOM 5611 C C . THR A 1 719 ? 5.432 10.088 -16.740 1.00 92.06 719 THR A C 1
ATOM 5613 O O . THR A 1 719 ? 5.694 9.004 -17.249 1.00 92.06 719 THR A O 1
ATOM 5616 N N . ALA A 1 720 ? 6.362 10.781 -16.078 1.00 87.75 720 ALA A N 1
ATOM 5617 C CA . ALA A 1 720 ? 7.726 10.286 -15.906 1.00 87.75 720 ALA A CA 1
ATOM 5618 C C . ALA A 1 720 ? 7.789 9.008 -15.047 1.00 87.75 720 ALA A C 1
ATOM 5620 O O . ALA A 1 720 ? 8.613 8.127 -15.305 1.00 87.75 720 ALA A O 1
ATOM 5621 N N . MET A 1 721 ? 6.929 8.885 -14.030 1.00 82.19 721 MET A N 1
ATOM 5622 C CA . MET A 1 721 ? 6.783 7.656 -13.248 1.00 82.19 721 MET A CA 1
ATOM 5623 C C . MET A 1 721 ? 6.223 6.521 -14.107 1.00 82.19 721 MET A C 1
ATOM 5625 O O . MET A 1 721 ? 6.783 5.429 -14.071 1.00 82.19 721 MET A O 1
ATOM 5629 N N . TYR A 1 722 ? 5.206 6.791 -14.930 1.00 91.31 722 TYR A N 1
ATOM 5630 C CA . TYR A 1 722 ? 4.665 5.828 -15.895 1.00 91.31 722 TYR A CA 1
ATOM 5631 C C . TYR A 1 722 ? 5.751 5.315 -16.833 1.00 91.31 722 TYR A C 1
ATOM 5633 O O . TYR A 1 722 ? 5.954 4.108 -16.953 1.00 91.31 722 TYR A O 1
ATOM 5641 N N . ASP A 1 723 ? 6.527 6.226 -17.415 1.00 89.94 723 ASP A N 1
ATOM 5642 C CA . ASP A 1 723 ? 7.607 5.852 -18.316 1.00 89.94 723 ASP A CA 1
ATOM 5643 C C . ASP A 1 723 ? 8.674 5.015 -17.608 1.00 89.94 723 ASP A C 1
ATOM 5645 O O . ASP A 1 723 ? 9.276 4.146 -18.235 1.00 89.94 723 ASP A O 1
ATOM 5649 N N . ARG A 1 724 ? 8.953 5.283 -16.327 1.00 85.88 724 ARG A N 1
ATOM 5650 C CA . ARG A 1 724 ? 10.029 4.645 -15.555 1.00 85.88 724 ARG A CA 1
ATOM 5651 C C . ARG A 1 724 ? 9.638 3.292 -14.967 1.00 85.88 724 ARG A C 1
ATOM 5653 O O . ARG A 1 724 ? 10.466 2.383 -14.991 1.00 85.88 724 ARG A O 1
ATOM 5660 N N . GLU A 1 725 ? 8.433 3.189 -14.420 1.00 87.12 725 GLU A N 1
ATOM 5661 C CA . GLU A 1 725 ? 7.983 2.077 -13.574 1.00 87.12 725 GLU A CA 1
ATOM 5662 C C . GLU A 1 725 ? 6.800 1.295 -14.171 1.00 87.12 725 GLU A C 1
ATOM 5664 O O . GLU A 1 725 ? 6.511 0.191 -13.717 1.00 87.12 725 GLU A O 1
ATOM 5669 N N . GLY A 1 726 ? 6.161 1.811 -15.224 1.00 87.19 726 GLY A N 1
ATOM 5670 C CA . GLY A 1 726 ? 5.021 1.178 -15.884 1.00 87.19 726 GLY A CA 1
ATOM 5671 C C . GLY A 1 726 ? 3.670 1.490 -15.233 1.00 87.19 726 GLY A C 1
ATOM 5672 O O . GLY A 1 726 ? 3.578 2.141 -14.190 1.00 87.19 726 GLY A O 1
ATOM 5673 N N . LEU A 1 727 ? 2.599 1.025 -15.887 1.00 91.25 727 LEU A N 1
ATOM 5674 C CA . LEU A 1 727 ? 1.211 1.328 -15.526 1.00 91.25 727 LEU A CA 1
ATOM 5675 C C . LEU A 1 727 ? 0.851 0.889 -14.100 1.00 91.25 727 LEU A C 1
ATOM 5677 O O . LEU A 1 727 ? 0.301 1.685 -13.342 1.00 91.25 727 LEU A O 1
ATOM 5681 N N . ASP A 1 728 ? 1.197 -0.343 -13.723 1.00 90.25 728 ASP A N 1
ATOM 5682 C CA . ASP A 1 728 ? 0.811 -0.921 -12.430 1.00 90.25 728 ASP A CA 1
ATOM 5683 C C . ASP A 1 728 ? 1.406 -0.144 -11.247 1.00 90.25 728 ASP A C 1
ATOM 5685 O O . ASP A 1 728 ? 0.731 0.078 -10.243 1.00 90.25 728 ASP A O 1
ATOM 5689 N N . ALA A 1 729 ? 2.642 0.347 -11.384 1.00 84.56 729 ALA A N 1
ATOM 5690 C CA . ALA A 1 729 ? 3.301 1.148 -10.356 1.00 84.56 729 ALA A CA 1
ATOM 5691 C C . ALA A 1 729 ? 2.643 2.526 -10.180 1.00 84.56 729 ALA A C 1
ATOM 5693 O O . ALA A 1 729 ? 2.434 2.982 -9.055 1.00 84.56 729 ALA A O 1
ATOM 5694 N N . VAL A 1 730 ? 2.260 3.174 -11.285 1.00 87.56 730 VAL A N 1
ATOM 5695 C CA . VAL A 1 730 ? 1.537 4.454 -11.255 1.00 87.56 730 VAL A CA 1
ATOM 5696 C C . VAL A 1 730 ? 0.145 4.283 -10.660 1.00 87.56 730 VAL A C 1
ATOM 5698 O O . VAL A 1 730 ? -0.252 5.093 -9.826 1.00 87.56 730 VAL A O 1
ATOM 5701 N N . ILE A 1 731 ? -0.577 3.223 -11.037 1.00 92.00 731 ILE A N 1
ATOM 5702 C CA . ILE A 1 731 ? -1.883 2.896 -10.452 1.00 92.00 731 ILE A CA 1
ATOM 5703 C C . ILE A 1 731 ? -1.743 2.674 -8.945 1.00 92.00 731 ILE A C 1
ATOM 5705 O O . ILE A 1 731 ? -2.500 3.262 -8.176 1.00 92.00 731 ILE A O 1
ATOM 5709 N N . ALA A 1 732 ? -0.768 1.875 -8.505 1.00 83.75 732 ALA A N 1
ATOM 5710 C CA . ALA A 1 732 ? -0.545 1.613 -7.086 1.00 83.75 732 ALA A CA 1
ATOM 5711 C C . ALA A 1 732 ? -0.211 2.895 -6.303 1.00 83.75 732 ALA A C 1
ATOM 5713 O O . ALA A 1 732 ? -0.779 3.131 -5.238 1.00 83.75 732 ALA A O 1
ATOM 5714 N N . HIS A 1 733 ? 0.662 3.752 -6.841 1.00 87.69 733 HIS A N 1
ATOM 5715 C CA . HIS A 1 733 ? 1.053 4.998 -6.182 1.00 87.69 733 HIS A CA 1
ATOM 5716 C C . HIS A 1 733 ? -0.092 6.011 -6.114 1.00 87.69 733 HIS A C 1
ATOM 5718 O O . HIS A 1 733 ? -0.410 6.505 -5.035 1.00 87.69 733 HIS A O 1
ATOM 5724 N N . TYR A 1 734 ? -0.751 6.293 -7.239 1.00 88.56 734 TYR A N 1
ATOM 5725 C CA . TYR A 1 734 ? -1.808 7.306 -7.309 1.00 88.56 734 TYR A CA 1
ATOM 5726 C C . TYR A 1 734 ? -3.187 6.805 -6.857 1.00 88.56 734 TYR A C 1
ATOM 5728 O O . TYR A 1 734 ? -4.129 7.590 -6.815 1.00 88.56 734 TYR A O 1
ATOM 5736 N N . ASN A 1 735 ? -3.314 5.540 -6.445 1.00 85.69 735 ASN A N 1
ATOM 5737 C CA . ASN A 1 735 ? -4.425 5.079 -5.605 1.00 85.69 735 ASN A CA 1
ATOM 5738 C C . ASN A 1 735 ? -4.137 5.198 -4.099 1.00 85.69 735 ASN A C 1
ATOM 5740 O O . ASN A 1 735 ? -5.027 4.931 -3.293 1.00 85.69 735 ASN A O 1
ATOM 5744 N N . SER A 1 736 ? -2.936 5.634 -3.701 1.00 77.81 736 SER A N 1
ATOM 5745 C CA . SER A 1 736 ? -2.613 5.950 -2.308 1.00 77.81 736 SER A CA 1
ATOM 5746 C C . SER A 1 736 ? -2.856 7.427 -1.989 1.00 77.81 736 SER A C 1
ATOM 5748 O O . SER A 1 736 ? -2.551 8.318 -2.786 1.00 77.81 736 SER A O 1
ATOM 5750 N N . GLN A 1 737 ? -3.334 7.699 -0.772 1.00 68.06 737 GLN A N 1
ATOM 5751 C CA . GLN A 1 737 ? -3.402 9.049 -0.197 1.00 68.06 737 GLN A CA 1
ATOM 5752 C C . GLN A 1 737 ? -2.007 9.673 -0.007 1.00 68.06 737 GLN A C 1
ATOM 5754 O O . GLN A 1 737 ? -1.885 10.894 0.020 1.00 68.06 737 GLN A O 1
ATOM 5759 N N . ASP A 1 738 ? -0.948 8.859 0.041 1.00 71.44 738 ASP A N 1
ATOM 5760 C CA . ASP A 1 738 ? 0.439 9.338 0.124 1.00 71.44 738 ASP A CA 1
ATOM 5761 C C . ASP A 1 738 ? 0.893 10.070 -1.148 1.00 71.44 738 ASP A C 1
ATOM 5763 O O . ASP A 1 738 ? 1.897 10.779 -1.132 1.00 71.44 738 ASP A O 1
ATOM 5767 N N . SER A 1 739 ? 0.162 9.917 -2.259 1.00 76.00 739 SER A N 1
ATOM 5768 C CA . SER A 1 739 ? 0.460 10.625 -3.507 1.00 76.00 739 SER A CA 1
ATOM 5769 C C . SER A 1 739 ? 0.057 12.105 -3.484 1.00 76.00 739 SER A C 1
ATOM 5771 O O . SER A 1 739 ? 0.470 12.861 -4.364 1.00 76.00 739 SER A O 1
ATOM 5773 N N . LEU A 1 740 ? -0.744 12.550 -2.508 1.00 70.38 740 LEU A N 1
ATOM 5774 C CA . LEU A 1 740 ? -1.301 13.905 -2.465 1.00 70.38 740 LEU A CA 1
ATOM 5775 C C . LEU A 1 740 ? -0.223 14.969 -2.173 1.00 70.38 740 LEU A C 1
ATOM 5777 O O . LEU A 1 740 ? 0.447 14.927 -1.144 1.00 70.38 740 LEU A O 1
ATOM 5781 N N . GLU A 1 741 ? -0.116 15.991 -3.030 1.00 63.03 741 GLU A N 1
ATOM 5782 C CA . GLU A 1 741 ? 0.751 17.164 -2.812 1.00 63.03 741 GLU A CA 1
ATOM 5783 C C . GLU A 1 741 ? -0.120 18.417 -2.588 1.00 63.03 741 GLU A C 1
ATOM 5785 O O . GLU A 1 741 ? -0.458 19.162 -3.511 1.00 63.03 741 GLU A O 1
ATOM 5790 N N . GLY A 1 742 ? -0.520 18.658 -1.335 1.00 65.81 742 GLY A N 1
ATOM 5791 C CA . GLY A 1 742 ? -1.376 19.792 -0.975 1.00 65.81 742 GLY A CA 1
ATOM 5792 C C . GLY A 1 742 ? -2.777 19.679 -1.586 1.00 65.81 742 GLY A C 1
ATOM 5793 O O . GLY A 1 742 ? -3.569 18.839 -1.170 1.00 65.81 742 GLY A O 1
ATOM 5794 N N . GLN A 1 743 ? -3.103 20.544 -2.551 1.00 67.44 743 GLN A N 1
ATOM 5795 C CA . GLN A 1 743 ? -4.368 20.474 -3.301 1.00 67.44 743 GLN A CA 1
ATOM 5796 C C . GLN A 1 743 ? -4.271 19.624 -4.581 1.00 67.44 743 GLN A C 1
ATOM 5798 O O . GLN A 1 743 ? -5.296 19.370 -5.216 1.00 67.44 743 GLN A O 1
ATOM 5803 N N . PHE A 1 744 ? -3.062 19.206 -4.968 1.00 78.50 744 PHE A N 1
ATOM 5804 C CA . PHE A 1 744 ? -2.817 18.464 -6.198 1.00 78.50 744 PHE A CA 1
ATOM 5805 C C . PHE A 1 744 ? -2.991 16.968 -5.974 1.00 78.50 744 PHE A C 1
ATOM 5807 O O . PHE A 1 744 ? -2.460 16.389 -5.026 1.00 78.50 744 PHE A O 1
ATOM 5814 N N . TYR A 1 745 ? -3.727 16.350 -6.888 1.00 84.38 745 TYR A N 1
ATOM 5815 C CA . TYR A 1 745 ? -3.933 14.915 -6.926 1.00 84.38 745 TYR A CA 1
ATOM 5816 C C . TYR A 1 745 ? -4.120 14.466 -8.364 1.00 84.38 745 TYR A C 1
ATOM 5818 O O . TYR A 1 745 ? -4.796 15.139 -9.146 1.00 84.38 745 TYR A O 1
ATOM 5826 N N . LEU A 1 746 ? -3.521 13.330 -8.704 1.00 94.06 746 LEU A N 1
ATOM 5827 C CA . LEU A 1 746 ? -3.628 12.767 -10.039 1.00 94.06 746 LEU A CA 1
ATOM 5828 C C . LEU A 1 746 ? -4.875 11.895 -10.130 1.00 94.06 746 LEU A C 1
ATOM 5830 O O . LEU A 1 746 ? -5.155 11.126 -9.219 1.00 94.06 746 LEU A O 1
ATOM 5834 N N . PHE A 1 747 ? -5.575 11.949 -11.251 1.00 94.38 747 PHE A N 1
ATOM 5835 C CA . PHE A 1 747 ? -6.467 10.879 -11.663 1.00 94.38 747 PHE A C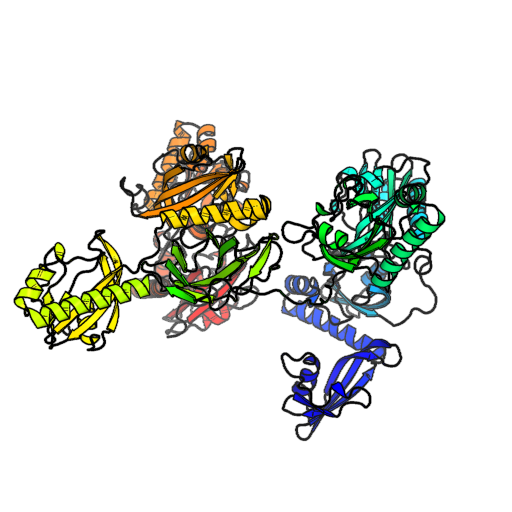A 1
ATOM 5836 C C . PHE A 1 747 ? -6.066 10.393 -13.056 1.00 94.38 747 PHE A C 1
ATOM 5838 O O . PHE A 1 747 ? -5.689 11.183 -13.927 1.00 94.38 747 PHE A O 1
ATOM 5845 N N . LEU A 1 748 ? -6.078 9.072 -13.216 1.00 97.19 748 LEU A N 1
ATOM 5846 C CA . LEU A 1 748 ? -5.581 8.365 -14.391 1.00 97.19 748 LEU A CA 1
ATOM 5847 C C . LEU A 1 748 ? -6.744 7.671 -15.091 1.00 97.19 748 LEU A C 1
ATOM 5849 O O . LEU A 1 748 ? -7.484 6.921 -14.452 1.00 97.19 748 LEU A O 1
ATOM 5853 N N . ILE A 1 749 ? -6.871 7.890 -16.397 1.00 97.81 749 ILE A N 1
ATOM 5854 C CA . ILE A 1 749 ? -7.893 7.268 -17.237 1.00 97.81 749 ILE A CA 1
ATOM 5855 C C . ILE A 1 749 ? -7.214 6.386 -18.292 1.00 97.81 749 ILE A C 1
ATOM 5857 O O . ILE A 1 749 ? -6.235 6.788 -18.927 1.00 97.81 749 ILE A O 1
ATOM 5861 N N . GLY A 1 750 ? -7.741 5.179 -18.462 1.00 95.62 750 GLY A N 1
ATOM 5862 C CA . GLY A 1 750 ? -7.332 4.188 -19.442 1.00 95.62 750 GLY A CA 1
ATOM 5863 C C . GLY A 1 750 ? -7.604 4.612 -20.881 1.00 95.62 750 GLY A C 1
ATOM 5864 O O . GLY A 1 750 ? -8.331 5.565 -21.159 1.00 95.62 750 GLY A O 1
ATOM 5865 N N . ALA A 1 751 ? -7.025 3.874 -21.828 1.00 92.38 751 ALA A N 1
ATOM 5866 C CA . ALA A 1 751 ? -7.237 4.115 -23.257 1.00 92.38 751 ALA A CA 1
ATOM 5867 C C . ALA A 1 751 ? -8.677 3.812 -23.718 1.00 92.38 751 ALA A C 1
ATOM 5869 O O . ALA A 1 751 ? -9.093 4.260 -24.785 1.00 92.38 751 ALA A O 1
ATOM 5870 N N . ASP A 1 752 ? -9.424 3.056 -22.916 1.00 92.81 752 ASP A N 1
ATOM 5871 C CA . ASP A 1 752 ? -10.854 2.773 -23.032 1.00 92.81 752 ASP A CA 1
ATOM 5872 C C . ASP A 1 752 ? -11.739 3.825 -22.340 1.00 92.81 752 ASP A C 1
ATOM 5874 O O . ASP A 1 752 ? -12.953 3.654 -22.274 1.00 92.81 752 ASP A O 1
ATOM 5878 N N . ASP A 1 753 ? -11.135 4.922 -21.875 1.00 92.06 753 ASP A N 1
ATOM 5879 C CA . ASP A 1 753 ? -11.769 6.016 -21.144 1.00 92.06 753 ASP A CA 1
ATOM 5880 C C . ASP A 1 753 ? -12.310 5.607 -19.749 1.00 92.06 753 ASP A C 1
ATOM 5882 O O . ASP A 1 753 ? -13.106 6.325 -19.148 1.00 92.06 753 ASP A O 1
ATOM 5886 N N . ILE A 1 754 ? -11.824 4.492 -19.185 1.00 93.38 754 ILE A N 1
ATOM 5887 C CA . ILE A 1 754 ? -12.167 4.022 -17.834 1.00 93.38 754 ILE A CA 1
ATOM 5888 C C . ILE A 1 754 ? -11.183 4.564 -16.789 1.00 93.38 754 ILE A C 1
ATOM 5890 O O . ILE A 1 754 ? -9.972 4.526 -16.990 1.00 93.38 754 ILE A O 1
ATOM 5894 N N . TYR A 1 755 ? -11.658 5.036 -15.634 1.00 94.00 755 TYR A N 1
ATOM 5895 C CA . TYR A 1 755 ? -10.771 5.417 -14.525 1.00 94.00 755 TYR A CA 1
ATOM 5896 C C . TYR A 1 755 ? -9.938 4.226 -14.029 1.00 94.00 755 TYR A C 1
ATOM 5898 O O . TYR A 1 755 ? -10.483 3.211 -13.592 1.00 94.00 755 TYR A O 1
ATOM 5906 N N . LEU A 1 756 ? -8.616 4.394 -14.017 1.00 94.50 756 LEU A N 1
ATOM 5907 C CA . LEU A 1 756 ? -7.641 3.426 -13.503 1.00 94.50 756 LEU A CA 1
ATOM 5908 C C . LEU A 1 756 ? -7.118 3.805 -12.116 1.00 94.50 756 LEU A C 1
ATOM 5910 O O . LEU A 1 756 ? -6.826 2.929 -11.302 1.00 94.50 756 LEU A O 1
ATOM 5914 N N . ALA A 1 757 ? -6.998 5.107 -11.842 1.00 92.62 757 ALA A N 1
ATOM 5915 C CA . ALA A 1 757 ? -6.594 5.589 -10.531 1.00 92.62 757 ALA A CA 1
ATOM 5916 C C . ALA A 1 757 ? -7.291 6.893 -10.154 1.00 92.62 757 ALA A C 1
ATOM 5918 O O . ALA A 1 757 ? -7.431 7.798 -10.981 1.00 92.62 757 ALA A O 1
ATOM 5919 N N . HIS A 1 758 ? -7.698 6.991 -8.891 1.00 91.31 758 HIS A N 1
ATOM 5920 C CA . HIS A 1 758 ? -8.178 8.231 -8.302 1.00 91.31 758 HIS A CA 1
ATOM 5921 C C . HIS A 1 758 ? -8.006 8.190 -6.768 1.00 91.31 758 HIS A C 1
ATOM 5923 O O . HIS A 1 758 ? -8.784 7.517 -6.093 1.00 91.31 758 HIS A O 1
ATOM 5929 N N . PRO A 1 759 ? -7.084 8.972 -6.169 1.00 81.38 759 PRO A N 1
ATOM 5930 C CA . PRO A 1 759 ? -6.727 8.824 -4.756 1.00 81.38 759 PRO A CA 1
ATOM 5931 C C . PRO A 1 759 ? -7.825 9.331 -3.817 1.00 81.38 759 PRO A C 1
ATOM 5933 O O . PRO A 1 759 ? -8.014 8.772 -2.746 1.00 81.38 759 PRO A O 1
ATOM 5936 N N . ILE A 1 760 ? -8.569 10.375 -4.208 1.00 76.06 760 ILE A N 1
ATOM 5937 C CA . ILE A 1 760 ? -9.652 10.953 -3.385 1.00 76.06 760 ILE A CA 1
ATOM 5938 C C . ILE A 1 760 ? -11.008 10.276 -3.627 1.00 76.06 760 ILE A C 1
ATOM 5940 O O . ILE A 1 760 ? -11.710 9.969 -2.673 1.00 76.06 760 ILE A O 1
ATOM 5944 N N . PHE A 1 761 ? -11.374 10.008 -4.882 1.00 77.31 761 PHE A N 1
ATOM 5945 C CA . PHE A 1 761 ? -12.655 9.413 -5.268 1.00 77.31 761 PHE A CA 1
ATOM 5946 C C . PHE A 1 761 ? -12.459 8.028 -5.912 1.00 77.31 761 PHE A C 1
ATOM 5948 O O . PHE A 1 761 ? -12.765 7.858 -7.092 1.00 77.31 761 PHE A O 1
ATOM 5955 N N . PRO A 1 762 ? -11.964 7.005 -5.191 1.00 75.81 762 PRO A N 1
ATOM 5956 C CA . PRO A 1 762 ? -11.689 5.704 -5.797 1.00 75.81 762 PRO A CA 1
ATOM 5957 C C . PRO A 1 762 ? -12.962 4.942 -6.192 1.00 75.81 762 PRO A C 1
ATOM 5959 O O . PRO A 1 762 ? -12.876 3.982 -6.944 1.00 75.81 762 PRO A O 1
ATOM 5962 N N . HIS A 1 763 ? -14.156 5.389 -5.776 1.00 72.19 763 HIS A N 1
ATOM 5963 C CA . HIS A 1 763 ? -15.421 4.883 -6.325 1.00 72.19 763 HIS A CA 1
ATOM 5964 C C . HIS A 1 763 ? -15.611 5.229 -7.815 1.00 72.19 763 HIS A C 1
ATOM 5966 O O . HIS A 1 763 ? -16.466 4.636 -8.466 1.00 72.19 763 HIS A O 1
ATOM 5972 N N . LEU A 1 764 ? -14.826 6.170 -8.360 1.00 83.19 764 LEU A N 1
ATOM 5973 C CA . LEU A 1 764 ? -14.778 6.435 -9.797 1.00 83.19 764 LEU A CA 1
ATOM 5974 C C . LEU A 1 764 ? -13.989 5.357 -10.551 1.00 83.19 764 LEU A C 1
ATOM 5976 O O . LEU A 1 764 ? -14.212 5.187 -11.745 1.00 83.19 764 LEU A O 1
ATOM 5980 N N . ILE A 1 765 ? -13.093 4.612 -9.892 1.00 87.94 765 ILE A N 1
ATOM 5981 C CA . ILE A 1 765 ? -12.270 3.576 -10.535 1.00 87.94 765 ILE A CA 1
ATOM 5982 C C . ILE A 1 765 ? -13.177 2.501 -11.141 1.00 87.94 765 ILE A C 1
ATOM 5984 O O . ILE A 1 765 ? -14.077 1.981 -10.483 1.00 87.94 765 ILE A O 1
ATOM 5988 N N . GLY A 1 766 ? -12.937 2.170 -12.411 1.00 83.31 766 GLY A N 1
ATOM 5989 C CA . GLY A 1 766 ? -13.770 1.244 -13.181 1.00 83.31 766 GLY A CA 1
ATOM 5990 C C . GLY A 1 766 ? -14.994 1.876 -13.859 1.00 83.31 766 GLY A C 1
ATOM 5991 O O . GLY A 1 766 ? -15.702 1.168 -14.572 1.00 83.31 766 GLY A O 1
ATOM 5992 N N . THR A 1 767 ? -15.243 3.180 -13.683 1.00 84.00 767 THR A N 1
ATOM 5993 C CA . THR A 1 767 ? -16.303 3.919 -14.400 1.00 84.00 767 THR A CA 1
ATOM 5994 C C . THR A 1 767 ? -15.756 4.632 -15.642 1.00 84.00 767 THR A C 1
ATOM 5996 O O . THR A 1 767 ? -14.573 4.973 -15.683 1.00 84.00 767 THR A O 1
ATOM 5999 N N . ASP A 1 768 ? -16.598 4.850 -16.660 1.00 89.31 768 ASP A N 1
ATOM 6000 C CA . ASP A 1 768 ? -16.237 5.644 -17.846 1.00 89.31 768 ASP A CA 1
ATOM 6001 C C . ASP A 1 768 ? -16.227 7.134 -17.479 1.00 89.31 768 ASP A C 1
ATOM 6003 O O . ASP A 1 768 ? -17.215 7.671 -16.971 1.00 89.31 768 ASP A O 1
ATOM 6007 N N . ILE A 1 769 ? -15.115 7.821 -17.758 1.00 91.56 769 ILE A N 1
ATOM 6008 C CA . ILE A 1 769 ? -14.964 9.264 -17.529 1.00 91.56 769 ILE A CA 1
ATOM 6009 C C . ILE A 1 769 ? -16.096 10.058 -18.186 1.00 91.56 769 ILE A C 1
ATOM 6011 O O . ILE A 1 769 ? -16.523 11.066 -17.639 1.00 91.56 769 ILE A O 1
ATOM 6015 N N . LYS A 1 770 ? -16.637 9.616 -19.327 1.00 88.81 770 LYS A N 1
ATOM 6016 C CA . LYS A 1 770 ? -17.692 10.329 -20.067 1.00 88.81 770 LYS A CA 1
ATOM 6017 C C . LYS A 1 770 ? -19.042 10.341 -19.357 1.00 88.81 770 LYS A C 1
ATOM 6019 O O . LYS A 1 770 ? -19.892 11.154 -19.728 1.00 88.81 770 LYS A O 1
ATOM 6024 N N . ASP A 1 771 ? -19.224 9.472 -18.367 1.00 83.56 771 ASP A N 1
ATOM 6025 C CA . ASP A 1 771 ? -20.414 9.434 -17.519 1.00 83.56 771 ASP A CA 1
ATOM 6026 C C . ASP A 1 771 ? -20.299 10.395 -16.321 1.00 83.56 771 ASP A C 1
ATOM 6028 O O . ASP A 1 771 ? -21.269 10.586 -15.585 1.00 83.56 771 ASP A O 1
ATOM 6032 N N . VAL A 1 772 ? -19.140 11.043 -16.131 1.00 81.88 772 VAL A N 1
ATOM 6033 C CA . VAL A 1 772 ? -18.931 12.042 -15.079 1.00 81.88 772 VAL A CA 1
ATOM 6034 C C . VAL A 1 772 ? -19.488 13.396 -15.505 1.00 81.88 772 VAL A C 1
ATOM 6036 O O . VAL A 1 772 ? -18.997 14.048 -16.434 1.00 81.88 772 VAL A O 1
ATOM 6039 N N . VAL A 1 773 ? -20.502 13.831 -14.762 1.00 77.44 773 VAL A N 1
ATOM 6040 C CA . VAL A 1 773 ? -21.176 15.120 -14.906 1.00 77.44 773 VAL A CA 1
ATOM 6041 C C . VAL A 1 773 ? -21.002 15.891 -13.599 1.00 77.44 773 VAL A C 1
ATOM 6043 O O . VAL A 1 773 ? -21.129 15.315 -12.520 1.00 77.44 773 VAL A O 1
ATOM 6046 N N . GLY A 1 774 ? -20.674 17.177 -13.697 1.00 69.38 774 GLY A N 1
ATOM 6047 C CA . GLY A 1 774 ? -20.587 18.082 -12.557 1.00 69.38 774 GLY A CA 1
ATOM 6048 C C . GLY A 1 774 ? -21.955 18.311 -11.919 1.00 69.38 774 GLY A C 1
ATOM 6049 O O . GLY A 1 774 ? -22.996 18.116 -12.546 1.00 69.38 774 GLY A O 1
ATOM 6050 N N . SER A 1 775 ? -21.957 18.764 -10.672 1.00 66.81 775 SER A N 1
ATOM 6051 C CA . SER A 1 775 ? -23.168 19.106 -9.909 1.00 66.81 775 SER A CA 1
ATOM 6052 C C . SER A 1 775 ? -24.029 20.200 -10.555 1.00 66.81 775 SER A C 1
ATOM 6054 O O . SER A 1 775 ? -25.226 20.296 -10.297 1.00 66.81 775 SER A O 1
ATOM 6056 N N . ASP A 1 776 ? -23.429 21.027 -11.409 1.00 66.69 776 ASP A N 1
ATOM 6057 C CA . ASP A 1 776 ? -24.081 22.060 -12.211 1.00 66.69 776 ASP A CA 1
ATOM 6058 C C . ASP A 1 776 ? -24.624 21.534 -13.553 1.00 66.69 776 ASP A C 1
ATOM 6060 O O . ASP A 1 776 ? -25.186 22.294 -14.347 1.00 66.69 776 ASP A O 1
ATOM 6064 N N . GLY A 1 777 ? -24.482 20.232 -13.811 1.00 69.38 777 GLY A N 1
ATOM 6065 C CA . GLY A 1 777 ? -24.882 19.576 -15.050 1.00 69.38 777 GLY A CA 1
ATOM 6066 C C . GLY A 1 777 ? -23.846 19.664 -16.174 1.00 69.38 777 GLY A C 1
ATOM 6067 O O . GLY A 1 777 ? -24.148 19.235 -17.291 1.00 69.38 777 GLY A O 1
ATOM 6068 N N . GLN A 1 778 ? -22.645 20.204 -15.928 1.00 80.50 778 GLN A N 1
ATOM 6069 C CA . GLN A 1 778 ? -21.576 20.240 -16.927 1.00 80.50 778 GLN A CA 1
ATOM 6070 C C . GLN A 1 778 ? -21.058 18.827 -17.231 1.00 80.50 778 GLN A C 1
ATOM 6072 O O . GLN A 1 778 ? -20.659 18.091 -16.333 1.00 80.50 778 GLN A O 1
ATOM 6077 N N . GLU A 1 779 ? -20.979 18.443 -18.508 1.00 84.12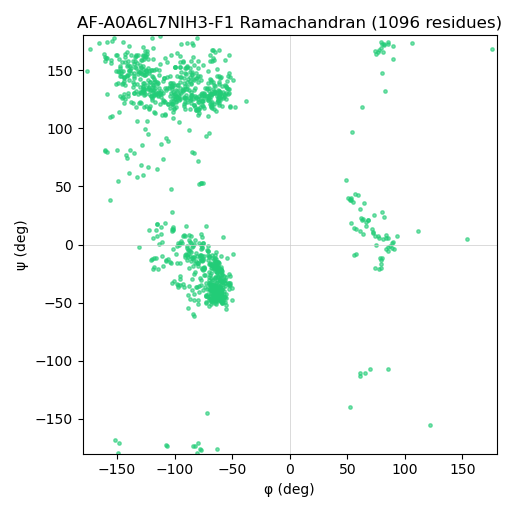 779 GLU A N 1
ATOM 6078 C CA . GLU A 1 779 ? -20.438 17.143 -18.944 1.00 84.12 779 GLU A CA 1
ATOM 6079 C C . GLU A 1 779 ? -18.890 17.125 -18.935 1.00 84.12 779 GLU A C 1
ATOM 6081 O O . GLU A 1 779 ? -18.253 16.778 -19.933 1.00 84.12 779 GLU A O 1
ATOM 6086 N N . LEU A 1 780 ? -18.277 17.515 -17.808 1.00 87.69 780 LEU A N 1
ATOM 6087 C CA . LEU A 1 780 ? -16.828 17.722 -17.649 1.00 87.69 780 LEU A CA 1
ATOM 6088 C C . LEU A 1 780 ? -15.992 16.514 -18.088 1.00 87.69 780 LEU A C 1
ATOM 6090 O O . LEU A 1 780 ? -14.915 16.668 -18.660 1.00 87.69 780 LEU A O 1
ATOM 6094 N N . GLY A 1 781 ? -16.498 15.299 -17.871 1.00 87.19 781 GLY A N 1
ATOM 6095 C CA . GLY A 1 781 ? -15.804 14.077 -18.240 1.00 87.19 781 GLY A CA 1
ATOM 6096 C C . GLY A 1 781 ? -15.628 13.917 -19.750 1.00 87.19 781 GLY A C 1
ATOM 6097 O O . GLY A 1 781 ? -14.573 13.486 -20.222 1.00 87.19 781 GLY A O 1
ATOM 6098 N N . LYS A 1 782 ? -16.618 14.362 -20.536 1.00 92.38 782 LYS A N 1
ATOM 6099 C CA . LYS A 1 782 ? -16.516 14.396 -22.002 1.00 92.38 782 LYS A CA 1
ATOM 6100 C C . LYS A 1 782 ? -15.530 15.454 -22.476 1.00 92.38 782 LYS A C 1
ATOM 6102 O O . LYS A 1 782 ? -14.877 15.234 -23.491 1.00 92.38 782 LYS A O 1
ATOM 6107 N N . GLU A 1 783 ? -15.410 16.573 -21.763 1.00 94.50 783 GLU A N 1
ATOM 6108 C CA . GLU A 1 783 ? -14.414 17.605 -22.064 1.00 94.50 783 GLU A CA 1
ATOM 6109 C C . GLU A 1 783 ? -12.991 17.098 -21.783 1.00 94.50 783 GLU A C 1
ATOM 6111 O O . GLU A 1 783 ? -12.128 17.202 -22.652 1.00 94.50 783 GLU A O 1
ATOM 6116 N N . ILE A 1 784 ? -12.759 16.460 -20.628 1.00 95.69 784 ILE A N 1
ATOM 6117 C CA . ILE A 1 784 ? -11.458 15.870 -20.260 1.00 95.69 784 ILE A CA 1
ATOM 6118 C C . ILE A 1 784 ? -11.045 14.757 -21.237 1.00 95.69 784 ILE A C 1
ATOM 6120 O O . ILE A 1 784 ? -9.876 14.675 -21.616 1.00 95.69 784 ILE A O 1
ATOM 6124 N N . ALA A 1 785 ? -11.991 13.936 -21.709 1.00 94.44 785 ALA A N 1
ATOM 6125 C CA . ALA A 1 785 ? -11.722 12.863 -22.671 1.00 94.44 785 ALA A CA 1
ATOM 6126 C C . ALA A 1 785 ? -11.132 13.357 -24.013 1.00 94.44 785 ALA A C 1
ATOM 6128 O O . ALA A 1 785 ? -10.509 12.575 -24.738 1.00 94.44 785 ALA A O 1
ATOM 6129 N N . LEU A 1 786 ? -11.284 14.651 -24.337 1.00 94.69 786 LEU A N 1
ATOM 6130 C CA . LEU A 1 786 ? -10.713 15.290 -25.531 1.00 94.69 786 LEU A CA 1
ATOM 6131 C C . LEU A 1 786 ? -9.216 15.630 -25.398 1.00 94.69 786 LEU A C 1
ATOM 6133 O O . LEU A 1 786 ? -8.647 16.193 -26.337 1.00 94.69 786 LEU A O 1
ATOM 6137 N N . ALA A 1 787 ? -8.574 15.316 -24.268 1.00 95.94 787 ALA A N 1
ATOM 6138 C CA . ALA A 1 787 ? -7.157 15.584 -24.047 1.00 95.94 787 ALA A CA 1
ATOM 6139 C C . ALA A 1 787 ? -6.262 14.978 -25.145 1.00 95.94 787 ALA A C 1
ATOM 6141 O O . ALA A 1 787 ? -6.470 13.856 -25.617 1.00 95.94 787 ALA A O 1
ATOM 6142 N N . THR A 1 788 ? -5.231 15.735 -25.523 1.00 95.44 788 THR A N 1
ATOM 6143 C CA . THR A 1 788 ? -4.206 15.347 -26.508 1.00 95.44 788 THR A CA 1
ATOM 6144 C C . THR A 1 788 ? -2.820 15.343 -25.858 1.00 95.44 788 THR A C 1
ATOM 6146 O O . THR A 1 788 ? -2.697 15.699 -24.685 1.00 95.44 788 THR A O 1
ATOM 6149 N N . GLU A 1 789 ? -1.776 14.970 -26.602 1.00 90.31 789 GLU A N 1
ATOM 6150 C CA . GLU A 1 789 ? -0.380 15.072 -26.132 1.00 90.31 789 GLU A CA 1
ATOM 6151 C C . GLU A 1 789 ? 0.026 16.520 -25.795 1.00 90.31 789 GLU A C 1
ATOM 6153 O O . GLU A 1 789 ? 0.818 16.736 -24.882 1.00 90.31 789 GLU A O 1
ATOM 6158 N N . ASP A 1 790 ? -0.576 17.520 -26.455 1.00 89.94 790 ASP A N 1
ATOM 6159 C CA . ASP A 1 790 ? -0.350 18.945 -26.159 1.00 89.94 790 ASP A CA 1
ATOM 6160 C C . ASP A 1 790 ? -1.092 19.420 -24.891 1.00 89.94 790 ASP A C 1
ATOM 6162 O O . ASP A 1 790 ? -0.813 20.500 -24.365 1.00 89.94 790 ASP A O 1
ATOM 6166 N N . GLY A 1 791 ? -2.029 18.607 -24.396 1.00 92.12 791 GLY A N 1
ATOM 6167 C CA . GLY A 1 791 ? -2.850 18.861 -23.217 1.00 92.12 791 GLY A CA 1
ATOM 6168 C C . GLY A 1 791 ? -4.003 19.842 -23.403 1.00 92.12 791 GLY A C 1
ATOM 6169 O O . GLY A 1 791 ? -4.102 20.560 -24.398 1.00 92.12 791 GLY A O 1
ATOM 6170 N N . ILE A 1 792 ? -4.910 19.849 -22.427 1.00 95.75 792 ILE A N 1
ATOM 6171 C CA . ILE A 1 792 ? -6.057 20.758 -22.342 1.00 95.75 792 ILE A CA 1
ATOM 6172 C C . ILE A 1 792 ? -6.265 21.228 -20.901 1.00 95.75 792 ILE A C 1
ATOM 6174 O O . ILE A 1 792 ? -5.992 20.492 -19.952 1.00 95.75 792 ILE A O 1
ATOM 6178 N N . TRP A 1 793 ? -6.786 22.445 -20.749 1.00 93.62 793 TRP A N 1
ATOM 6179 C CA . TRP A 1 793 ? -7.345 22.925 -19.487 1.00 93.62 793 TRP A CA 1
ATOM 6180 C C . TRP A 1 793 ? -8.864 22.780 -19.521 1.00 93.62 793 TRP A C 1
ATOM 6182 O O . TRP A 1 793 ? -9.491 23.175 -20.504 1.00 93.62 793 TRP A O 1
ATOM 6192 N N . VAL A 1 794 ? -9.437 22.232 -18.453 1.00 93.25 794 VAL A N 1
ATOM 6193 C CA . VAL A 1 794 ? -10.885 22.087 -18.271 1.00 93.25 794 VAL A CA 1
ATOM 6194 C C . VAL A 1 794 ? -11.264 22.683 -16.925 1.00 93.25 794 VAL A C 1
ATOM 6196 O O . VAL A 1 794 ? -10.617 22.405 -15.913 1.00 93.25 794 VAL A O 1
ATOM 6199 N N . GLU A 1 795 ? -12.304 23.506 -16.922 1.00 89.62 795 GLU A N 1
ATOM 6200 C CA . GLU A 1 795 ? -12.812 24.187 -15.736 1.00 89.62 795 GLU A CA 1
ATOM 6201 C C . GLU A 1 795 ? -14.197 23.653 -15.377 1.00 89.62 795 GLU A C 1
ATOM 6203 O O . GLU A 1 795 ? -15.051 23.554 -16.257 1.00 89.62 795 GLU A O 1
ATOM 6208 N N . TYR A 1 796 ? -14.407 23.294 -14.110 1.00 86.38 796 TYR A N 1
ATOM 6209 C CA . TYR A 1 796 ? -15.658 22.698 -13.632 1.00 86.38 796 TYR A CA 1
ATOM 6210 C C . TYR A 1 796 ? -15.822 22.831 -12.114 1.00 86.38 796 TYR A C 1
ATOM 6212 O O . TYR A 1 796 ? -14.847 23.042 -11.387 1.00 86.38 796 TYR A O 1
ATOM 6220 N N . LEU A 1 797 ? -17.050 22.674 -11.613 1.00 81.38 797 LEU A N 1
ATOM 6221 C CA . LEU A 1 797 ? -17.294 22.555 -10.174 1.00 81.38 797 LEU A CA 1
ATOM 6222 C C . LEU A 1 797 ? -16.919 21.164 -9.689 1.00 81.38 797 LEU A C 1
ATOM 6224 O O . LEU A 1 797 ? -17.353 20.157 -10.245 1.00 81.38 797 LEU A O 1
ATOM 6228 N N . TRP A 1 798 ? -16.103 21.105 -8.639 1.00 83.00 798 TRP A N 1
ATOM 6229 C CA . TRP A 1 798 ? -15.715 19.831 -8.049 1.00 83.00 798 TRP A CA 1
ATOM 6230 C C . TRP A 1 798 ? -15.523 19.941 -6.540 1.00 83.00 798 TRP A C 1
ATOM 6232 O O . TRP A 1 798 ? -15.052 20.983 -6.063 1.00 83.00 798 TRP A O 1
ATOM 6242 N N . PRO A 1 799 ? -15.817 18.885 -5.759 1.00 75.25 799 PRO A N 1
ATOM 6243 C CA . PRO A 1 799 ? -15.590 18.924 -4.325 1.00 75.25 799 PRO A CA 1
ATOM 6244 C C . PRO A 1 799 ? -14.096 19.073 -4.023 1.00 75.25 799 PRO A C 1
ATOM 6246 O O . PRO A 1 799 ? -13.252 18.325 -4.525 1.00 75.25 799 PRO A O 1
ATOM 6249 N N . HIS A 1 800 ? -13.750 20.059 -3.201 1.00 70.31 800 HIS A N 1
ATOM 6250 C CA . HIS A 1 800 ? -12.387 20.265 -2.726 1.00 70.31 800 HIS A CA 1
ATOM 6251 C C . HIS A 1 800 ? -12.036 19.217 -1.657 1.00 70.31 800 HIS A C 1
ATOM 6253 O O . HIS A 1 800 ? -12.765 19.109 -0.675 1.00 70.31 800 HIS A O 1
ATOM 6259 N N . PRO A 1 801 ? -10.909 18.488 -1.745 1.00 60.66 801 PRO A N 1
ATOM 6260 C CA . PRO A 1 801 ? -10.618 17.367 -0.839 1.00 60.66 801 PRO A CA 1
ATOM 6261 C C . PRO A 1 801 ? -10.542 17.765 0.641 1.00 60.66 801 PRO A C 1
ATOM 6263 O O . PRO A 1 801 ? -10.991 17.024 1.508 1.00 60.66 801 PRO A O 1
ATOM 6266 N N . VAL A 1 802 ? -10.014 18.962 0.925 1.00 60.28 802 VAL A N 1
ATOM 6267 C CA . VAL A 1 802 ? -9.900 19.496 2.295 1.00 60.28 802 VAL A CA 1
ATOM 6268 C C . VAL A 1 802 ? -11.192 20.160 2.783 1.00 60.28 802 VAL A C 1
ATOM 6270 O O . VAL A 1 802 ? -11.781 19.719 3.764 1.00 60.28 802 VAL A O 1
ATOM 6273 N N . THR A 1 803 ? -11.661 21.224 2.117 1.00 61.81 803 THR A N 1
ATOM 6274 C CA . THR A 1 803 ? -12.836 21.986 2.586 1.00 61.81 803 THR A CA 1
ATOM 6275 C C . THR A 1 803 ? -14.156 21.244 2.355 1.00 61.81 803 THR A C 1
ATOM 6277 O O . THR A 1 803 ? -15.162 21.552 2.996 1.00 61.81 803 THR A O 1
ATOM 6280 N N . ARG A 1 804 ? -14.162 20.269 1.434 1.00 61.03 804 ARG A N 1
ATOM 6281 C CA . ARG A 1 804 ? -15.328 19.521 0.926 1.00 61.03 804 ARG A CA 1
ATOM 6282 C C . ARG A 1 804 ? -16.455 20.417 0.414 1.00 61.03 804 ARG A C 1
ATOM 6284 O O . ARG A 1 804 ? -17.593 19.980 0.295 1.00 61.03 804 ARG A O 1
ATOM 6291 N N . ARG A 1 805 ? -16.131 21.677 0.129 1.00 67.12 805 ARG A N 1
ATOM 6292 C CA . ARG A 1 805 ? -16.975 22.597 -0.620 1.00 67.12 805 ARG A CA 1
ATOM 6293 C C . ARG A 1 805 ? -16.746 22.332 -2.094 1.00 67.12 805 ARG A C 1
ATOM 6295 O O . ARG A 1 805 ? -15.603 22.120 -2.498 1.00 67.12 805 ARG A O 1
ATOM 6302 N N . GLU A 1 806 ? -17.803 22.389 -2.888 1.00 72.06 806 GLU A N 1
ATOM 6303 C CA . GLU A 1 806 ? -17.607 22.564 -4.317 1.00 72.06 806 GLU A CA 1
ATOM 6304 C C . GLU A 1 806 ? -17.068 23.955 -4.590 1.00 72.06 806 GLU A C 1
ATOM 6306 O O . GLU A 1 806 ? -17.573 24.954 -4.070 1.00 72.06 806 GLU A O 1
ATOM 6311 N N . LEU A 1 807 ? -15.973 23.968 -5.335 1.00 74.25 807 LEU A N 1
ATOM 6312 C CA . LEU A 1 807 ? -15.231 25.147 -5.734 1.00 74.25 807 LEU A CA 1
ATOM 6313 C C . LEU A 1 807 ? -14.909 25.016 -7.219 1.00 74.25 807 LEU A C 1
ATOM 6315 O O . LEU A 1 807 ? -14.911 23.908 -7.766 1.00 74.25 807 LEU A O 1
ATOM 6319 N N . GLN A 1 808 ? -14.585 26.143 -7.849 1.00 82.06 808 GLN A N 1
ATOM 6320 C CA . GLN A 1 808 ? -14.114 26.139 -9.226 1.00 82.06 808 GLN A CA 1
ATOM 6321 C C . GLN A 1 808 ? -12.784 25.385 -9.285 1.00 82.06 808 GLN A C 1
ATOM 6323 O O . GLN A 1 808 ? -11.792 25.829 -8.700 1.00 82.06 808 GLN A O 1
ATOM 6328 N N . LYS A 1 809 ? -12.762 24.244 -9.971 1.00 85.69 809 LYS A N 1
ATOM 6329 C CA . LYS A 1 809 ? -11.560 23.460 -10.228 1.00 85.69 809 LYS A CA 1
ATOM 6330 C C . LYS A 1 809 ? -11.097 23.689 -11.660 1.00 85.69 809 LYS A C 1
ATOM 6332 O O . LYS A 1 809 ? -11.892 23.658 -12.592 1.00 85.69 809 LYS A O 1
ATOM 6337 N N . VAL A 1 810 ? -9.794 23.892 -11.814 1.00 88.62 810 VAL A N 1
ATOM 6338 C CA . VAL A 1 810 ? -9.109 24.064 -13.094 1.00 88.62 810 VAL A CA 1
ATOM 6339 C C . VAL A 1 810 ? -8.125 22.907 -13.245 1.00 88.62 810 VAL A C 1
ATOM 6341 O O . VAL A 1 810 ? -7.173 22.784 -12.471 1.00 88.62 810 VAL A O 1
ATOM 6344 N N . THR A 1 811 ? -8.374 22.026 -14.210 1.00 94.50 811 THR A N 1
ATOM 6345 C CA . THR A 1 811 ? -7.644 20.765 -14.401 1.00 94.50 811 THR A CA 1
ATOM 6346 C C . THR A 1 811 ? -6.859 20.792 -15.698 1.00 94.50 811 THR A C 1
ATOM 6348 O O . THR A 1 811 ? -7.415 21.073 -16.756 1.00 94.50 811 THR A O 1
ATOM 6351 N N . TRP A 1 812 ? -5.581 20.434 -15.617 1.00 95.75 812 TRP A N 1
ATOM 6352 C CA . TRP A 1 812 ? -4.743 20.118 -16.764 1.00 95.75 812 TRP A CA 1
ATOM 6353 C C . TRP A 1 812 ? -4.814 18.621 -17.045 1.00 95.75 812 TRP A C 1
ATOM 6355 O O . TRP A 1 812 ? -4.539 17.820 -16.150 1.00 95.75 812 TRP A O 1
ATOM 6365 N N . ALA A 1 813 ? -5.150 18.246 -18.275 1.00 97.44 813 ALA A N 1
ATOM 6366 C CA . ALA A 1 813 ? -5.191 16.859 -18.719 1.00 97.44 813 ALA A CA 1
ATOM 6367 C C . ALA A 1 813 ? -4.346 16.686 -19.984 1.00 97.44 813 ALA A C 1
ATOM 6369 O O . ALA A 1 813 ? -4.509 17.446 -20.938 1.00 97.44 813 ALA A O 1
ATOM 6370 N N . ILE A 1 814 ? -3.471 15.679 -20.008 1.00 97.44 814 ILE A N 1
ATOM 6371 C CA . ILE A 1 814 ? -2.692 15.286 -21.194 1.00 97.44 814 ILE A CA 1
ATOM 6372 C C . ILE A 1 814 ? -2.968 13.831 -21.533 1.00 97.44 814 ILE A C 1
ATOM 6374 O O . ILE A 1 814 ? -3.200 13.020 -20.636 1.00 97.44 814 ILE A O 1
ATOM 6378 N N . ARG A 1 815 ? -2.902 13.490 -22.819 1.00 97.25 815 ARG A N 1
ATOM 6379 C CA . ARG A 1 815 ? -2.884 12.097 -23.263 1.00 97.25 815 ARG A CA 1
ATOM 6380 C C . ARG A 1 815 ? -1.435 11.668 -23.490 1.00 97.25 815 ARG A C 1
ATOM 6382 O O . ARG A 1 815 ? -0.729 12.322 -24.244 1.00 97.25 815 ARG A O 1
ATOM 6389 N N . HIS A 1 816 ? -0.998 10.592 -22.843 1.00 96.31 816 HIS A N 1
ATOM 6390 C CA . HIS A 1 816 ? 0.354 10.033 -22.938 1.00 96.31 816 HIS A CA 1
ATOM 6391 C C . HIS A 1 816 ? 0.252 8.512 -23.053 1.00 96.31 816 HIS A C 1
ATOM 6393 O O . HIS A 1 816 ? -0.378 7.875 -22.213 1.00 96.31 816 HIS A O 1
ATOM 6399 N N . ASP A 1 817 ? 0.799 7.944 -24.129 1.00 94.44 817 ASP A N 1
ATOM 6400 C CA . ASP A 1 817 ? 0.686 6.511 -24.467 1.00 94.44 817 ASP A CA 1
ATOM 6401 C C . ASP A 1 817 ? -0.766 5.981 -24.479 1.00 94.44 817 ASP A C 1
ATOM 6403 O O . ASP A 1 817 ? -1.092 4.893 -24.012 1.00 94.44 817 ASP A O 1
ATOM 6407 N N . GLY A 1 818 ? -1.691 6.806 -24.979 1.00 90.62 818 GLY A N 1
ATOM 6408 C CA . GLY A 1 818 ? -3.118 6.480 -25.029 1.00 90.62 818 GLY A CA 1
ATOM 6409 C C . GLY A 1 818 ? -3.872 6.645 -23.704 1.00 90.62 818 GLY A C 1
ATOM 6410 O O . GLY A 1 818 ? -5.098 6.686 -23.750 1.00 90.62 818 GLY A O 1
ATOM 6411 N N . LEU A 1 819 ? -3.189 6.828 -22.573 1.00 97.31 819 LEU A N 1
ATOM 6412 C CA . LEU A 1 819 ? -3.777 7.093 -21.253 1.00 97.31 819 LEU A CA 1
ATOM 6413 C C . LEU A 1 819 ? -3.960 8.598 -21.025 1.00 97.31 819 LEU A C 1
ATOM 6415 O O . LEU A 1 819 ? -3.193 9.390 -21.567 1.00 97.31 819 LEU A O 1
ATOM 6419 N N . ILE A 1 820 ? -4.929 9.013 -20.206 1.00 98.31 820 ILE A N 1
ATOM 6420 C CA . ILE A 1 820 ? -5.087 10.421 -19.803 1.00 98.31 820 ILE A CA 1
ATOM 6421 C C . ILE A 1 820 ? -4.572 10.609 -18.376 1.00 98.31 820 ILE A C 1
ATOM 6423 O O . ILE A 1 820 ? -5.072 9.982 -17.443 1.00 98.31 820 ILE A O 1
ATOM 6427 N N . PHE A 1 821 ? -3.617 11.523 -18.212 1.00 98.06 821 PHE A N 1
ATOM 6428 C CA . PHE A 1 821 ? -3.088 11.963 -16.924 1.00 98.06 821 PHE A CA 1
ATOM 6429 C C . PHE A 1 821 ? -3.633 13.351 -16.616 1.00 98.06 821 PHE A C 1
ATOM 6431 O O . PHE A 1 821 ? -3.398 14.287 -17.386 1.00 98.06 821 PHE A O 1
ATOM 6438 N N . ALA A 1 822 ? -4.340 13.494 -15.496 1.00 97.25 822 ALA A N 1
ATOM 6439 C CA . ALA A 1 822 ? -4.969 14.755 -15.138 1.00 97.25 822 ALA A CA 1
ATOM 6440 C C . ALA A 1 822 ? -4.777 15.119 -13.662 1.00 97.25 822 ALA A C 1
ATOM 6442 O O . ALA A 1 822 ? -4.855 14.274 -12.774 1.00 97.25 822 ALA A O 1
ATOM 6443 N N . SER A 1 823 ? -4.527 16.400 -13.404 1.00 94.94 823 SER A N 1
ATOM 6444 C CA . SER A 1 823 ? -4.498 17.006 -12.067 1.00 94.94 823 SER A CA 1
ATOM 6445 C C . SER A 1 823 ? -4.914 18.470 -12.182 1.00 94.94 823 SER A C 1
ATOM 6447 O O . SER A 1 823 ? -4.920 19.040 -13.272 1.00 94.94 823 SER A O 1
ATOM 6449 N N . GLY A 1 824 ? -5.289 19.101 -11.076 1.00 87.25 824 GLY A N 1
ATOM 6450 C CA . GLY A 1 824 ? -5.806 20.464 -11.103 1.00 87.25 824 GLY A CA 1
ATOM 6451 C C . GLY A 1 824 ? -5.697 21.183 -9.773 1.00 87.25 824 GLY A C 1
ATOM 6452 O O . GLY A 1 824 ? -5.337 20.589 -8.759 1.00 87.25 824 GLY A O 1
ATOM 6453 N N . TYR A 1 825 ? -6.052 22.461 -9.794 1.00 84.12 825 TYR A N 1
ATOM 6454 C CA . TYR A 1 825 ? -6.095 23.337 -8.628 1.00 84.12 825 TYR A CA 1
ATOM 6455 C C . TYR A 1 825 ? -7.470 23.984 -8.482 1.00 84.12 825 TYR A C 1
ATOM 6457 O O . TYR A 1 825 ? -8.258 24.008 -9.426 1.00 84.12 825 TYR A O 1
ATOM 6465 N N . TYR A 1 826 ? -7.760 24.516 -7.298 1.00 77.75 826 TYR A N 1
ATOM 6466 C CA . TYR A 1 826 ? -9.020 25.194 -7.020 1.00 77.75 826 TYR A CA 1
ATOM 6467 C C . TYR A 1 826 ? -8.825 26.714 -7.066 1.00 77.75 826 TYR A C 1
ATOM 6469 O O . TYR A 1 826 ? -8.016 27.267 -6.322 1.00 77.75 826 TYR A O 1
ATOM 6477 N N . ALA A 1 827 ? -9.560 27.391 -7.952 1.00 64.56 827 ALA A N 1
ATOM 6478 C CA . ALA A 1 827 ? -9.415 28.820 -8.243 1.00 64.56 827 ALA A CA 1
ATOM 6479 C C . ALA A 1 827 ? -10.252 29.740 -7.326 1.00 64.56 827 ALA A C 1
ATOM 6481 O O . ALA A 1 827 ? -10.115 30.960 -7.398 1.00 64.56 827 ALA A O 1
ATOM 6482 N N . GLY A 1 828 ? -11.089 29.181 -6.442 1.00 62.44 828 GLY A N 1
ATOM 6483 C CA . GLY A 1 828 ? -11.906 29.931 -5.480 1.00 62.44 828 GLY A CA 1
ATOM 6484 C C . GLY A 1 828 ? -13.410 29.670 -5.614 1.00 62.44 828 GLY A C 1
ATOM 6485 O O . GLY A 1 828 ? -13.826 28.600 -6.061 1.00 62.44 828 GLY A O 1
ATOM 6486 N N . ALA A 1 829 ? -14.225 30.633 -5.164 1.00 55.53 829 ALA A N 1
ATOM 6487 C CA . ALA A 1 829 ? -15.685 30.549 -5.245 1.00 55.53 829 ALA A CA 1
ATOM 6488 C C . ALA A 1 829 ? -16.165 30.632 -6.710 1.00 55.53 829 ALA A C 1
ATOM 6490 O O . ALA A 1 829 ? -15.593 31.400 -7.484 1.00 55.53 829 ALA A O 1
ATOM 6491 N N . PRO A 1 830 ? -17.200 29.868 -7.092 1.00 58.75 830 PRO A N 1
ATOM 6492 C CA . PRO A 1 830 ? -17.664 29.801 -8.476 1.00 58.75 830 PRO A CA 1
ATOM 6493 C C . PRO A 1 830 ? -18.316 31.105 -8.959 1.00 58.75 830 PRO A C 1
ATOM 6495 O O . PRO A 1 830 ? -19.103 31.717 -8.235 1.00 58.75 830 PRO A O 1
ATOM 6498 N N . GLU A 1 831 ? -18.045 31.510 -10.207 1.00 53.31 831 GLU A N 1
ATOM 6499 C CA . GLU A 1 831 ? -18.690 32.683 -10.832 1.00 53.31 831 GLU A CA 1
ATOM 6500 C C . GLU A 1 831 ? -20.205 32.486 -11.034 1.00 53.31 831 GLU A C 1
ATOM 6502 O O . GLU A 1 831 ? -20.968 33.454 -11.020 1.00 53.31 831 GLU A O 1
ATOM 6507 N N . SER A 1 832 ? -20.651 31.235 -11.189 1.00 56.91 832 SER A N 1
ATOM 6508 C CA . SER A 1 832 ? -22.056 30.830 -11.339 1.00 56.91 832 SER A CA 1
ATOM 6509 C C . SER A 1 832 ? -22.853 30.830 -10.025 1.00 56.91 832 SER A C 1
ATOM 6511 O O . SER A 1 832 ? -24.080 30.730 -10.066 1.00 56.91 832 SER A O 1
ATOM 6513 N N . GLY A 1 833 ? -22.185 31.006 -8.878 1.00 58.03 833 GLY A N 1
ATOM 6514 C CA . GLY A 1 833 ? -22.763 30.852 -7.541 1.00 58.03 833 GLY A CA 1
ATOM 6515 C C . GLY A 1 833 ? -22.655 29.420 -7.001 1.00 58.03 833 GLY A C 1
ATOM 6516 O O . GLY A 1 833 ? -22.431 28.474 -7.750 1.00 58.03 833 GLY A O 1
ATOM 6517 N N . SER A 1 834 ? -22.767 29.270 -5.678 1.00 61.62 834 SER A N 1
ATOM 6518 C CA . SER A 1 834 ? -22.774 27.968 -4.997 1.00 61.62 834 SER A CA 1
ATOM 6519 C C . SER A 1 834 ? -23.937 27.084 -5.488 1.00 61.62 834 SER A C 1
ATOM 6521 O O . SER A 1 834 ? -25.036 27.614 -5.694 1.00 61.62 834 SER A O 1
ATOM 6523 N N . PRO A 1 835 ? -23.766 25.754 -5.609 1.00 69.31 835 PRO A N 1
ATOM 6524 C CA . PRO A 1 835 ? -24.887 24.829 -5.766 1.00 69.31 835 PRO A CA 1
ATOM 6525 C C . PRO A 1 835 ? -25.938 25.020 -4.664 1.00 69.31 835 PRO A C 1
ATOM 6527 O O . PRO A 1 835 ? -25.597 25.330 -3.521 1.00 69.31 835 PRO A O 1
ATOM 6530 N N . ALA A 1 836 ? -27.217 24.798 -4.987 1.00 68.56 836 ALA A N 1
ATOM 6531 C CA . ALA A 1 836 ? -28.340 25.079 -4.082 1.00 68.56 836 ALA A CA 1
ATOM 6532 C C . ALA A 1 836 ? -28.234 24.367 -2.720 1.00 68.56 836 ALA A C 1
ATOM 6534 O O . ALA A 1 836 ? -28.638 24.924 -1.703 1.00 68.56 836 ALA A O 1
ATOM 6535 N N . TRP A 1 837 ? -27.648 23.170 -2.691 1.00 71.62 837 TRP A N 1
ATOM 6536 C CA . TRP A 1 837 ? -27.433 22.381 -1.478 1.00 71.62 837 TRP A CA 1
ATOM 6537 C C . TRP A 1 837 ? -26.316 22.892 -0.575 1.00 71.62 837 TRP A C 1
ATOM 6539 O O . TRP A 1 837 ? -26.291 22.576 0.609 1.00 71.62 837 TRP A O 1
ATOM 6549 N N . GLN A 1 838 ? -25.380 23.678 -1.108 1.00 72.69 838 GLN A N 1
ATOM 6550 C CA . GLN A 1 838 ? -24.181 24.081 -0.375 1.00 72.69 838 GLN A CA 1
ATOM 6551 C C . GLN A 1 838 ? -24.487 25.073 0.756 1.00 72.69 838 GLN A C 1
ATOM 6553 O O . GLN A 1 838 ? -23.763 25.106 1.750 1.00 72.69 838 GLN A O 1
ATOM 6558 N N . ASP A 1 839 ? -25.558 25.854 0.602 1.00 70.62 839 ASP A N 1
ATOM 6559 C CA . ASP A 1 839 ? -26.017 26.850 1.573 1.00 70.62 839 ASP A CA 1
ATOM 6560 C C . ASP A 1 839 ? -27.409 26.501 2.157 1.00 70.62 839 ASP A C 1
ATOM 6562 O O . ASP A 1 839 ? -28.006 27.312 2.869 1.00 70.62 839 ASP A O 1
ATOM 6566 N N . ALA A 1 840 ? -27.941 25.308 1.854 1.00 75.75 840 ALA A N 1
ATOM 6567 C CA . ALA A 1 840 ? -29.217 24.820 2.375 1.00 75.75 840 ALA A CA 1
ATOM 6568 C C . ALA A 1 840 ? -29.079 24.269 3.804 1.00 75.75 840 ALA A C 1
ATOM 6570 O O . ALA A 1 840 ? -27.999 23.844 4.219 1.00 75.75 840 ALA A O 1
ATOM 6571 N N . ASP A 1 841 ? -30.189 24.225 4.547 1.00 81.62 841 ASP A N 1
ATOM 6572 C CA . ASP A 1 841 ? -30.241 23.408 5.758 1.00 81.62 841 ASP A CA 1
ATOM 6573 C C . ASP A 1 841 ? -30.072 21.926 5.360 1.00 81.62 841 ASP A C 1
ATOM 6575 O O . ASP A 1 841 ? -30.854 21.425 4.544 1.00 81.62 841 ASP A O 1
ATOM 6579 N N . PRO A 1 842 ? -29.066 21.204 5.890 1.00 83.00 842 PRO A N 1
ATOM 6580 C CA . PRO A 1 842 ? -28.770 19.843 5.444 1.00 83.00 842 PRO A CA 1
ATOM 6581 C C . PRO A 1 842 ? -29.924 18.857 5.647 1.00 83.00 842 PRO A C 1
ATOM 6583 O O . PRO A 1 842 ? -30.090 17.923 4.856 1.00 83.00 842 PRO A O 1
ATOM 6586 N N . SER A 1 843 ? -30.734 19.055 6.691 1.00 83.25 843 SER A N 1
ATOM 6587 C CA . SER A 1 843 ? -31.877 18.190 6.976 1.00 83.25 843 SER A CA 1
ATOM 6588 C C . SER A 1 843 ? -33.008 18.437 5.978 1.00 83.25 843 SER A C 1
ATOM 6590 O O . SER A 1 843 ? -33.536 17.482 5.402 1.00 83.25 843 SER A O 1
ATOM 6592 N N . GLU A 1 844 ? -33.305 19.706 5.678 1.00 87.25 844 GLU A N 1
ATOM 6593 C CA . GLU A 1 844 ? -34.294 20.081 4.664 1.00 87.25 844 GLU A CA 1
ATOM 6594 C C . GLU A 1 844 ? -33.869 19.604 3.271 1.00 87.25 844 GLU A C 1
ATOM 6596 O O . GLU A 1 844 ? -34.677 19.022 2.542 1.00 87.25 844 GLU A O 1
ATOM 6601 N N . TYR A 1 845 ? -32.588 19.767 2.924 1.00 89.94 845 TYR A N 1
ATOM 6602 C CA . TYR A 1 845 ? -32.069 19.328 1.631 1.00 89.94 845 TYR A CA 1
ATOM 6603 C C . TYR A 1 845 ? -32.107 17.807 1.467 1.00 89.94 845 TYR A C 1
ATOM 6605 O O . TYR A 1 845 ? -32.473 17.302 0.410 1.00 89.94 845 TYR A O 1
ATOM 6613 N N . THR A 1 846 ? -31.794 17.051 2.523 1.00 92.00 846 THR A N 1
ATOM 6614 C CA . THR A 1 846 ? -31.868 15.580 2.488 1.00 92.00 846 THR A CA 1
ATOM 6615 C C . THR A 1 846 ? -33.281 15.101 2.164 1.00 92.00 846 THR A C 1
ATOM 6617 O O . THR A 1 846 ? -33.460 14.201 1.343 1.00 92.00 846 THR A O 1
ATOM 6620 N N . VAL A 1 847 ? -34.289 15.717 2.787 1.00 92.94 847 VAL A N 1
ATOM 6621 C CA . VAL A 1 847 ? -35.699 15.423 2.513 1.00 92.94 847 VAL A CA 1
ATOM 6622 C C . VAL A 1 847 ? -36.031 15.762 1.063 1.00 92.94 847 VAL A C 1
ATOM 6624 O O . VAL A 1 847 ? -36.592 14.923 0.358 1.00 92.94 847 VAL A O 1
ATOM 6627 N N . GLN A 1 848 ? -35.635 16.949 0.593 1.00 93.19 848 GLN A N 1
ATOM 6628 C CA . GLN A 1 848 ? -35.829 17.364 -0.797 1.00 93.19 848 GLN A CA 1
ATOM 6629 C C . GLN A 1 848 ? -35.223 16.352 -1.782 1.00 93.19 848 GLN A C 1
ATOM 6631 O O . GLN A 1 848 ? -35.936 15.852 -2.648 1.00 93.19 848 GLN A O 1
ATOM 6636 N N . TYR A 1 849 ? -33.953 15.988 -1.609 1.00 93.62 849 TYR A N 1
ATOM 6637 C CA . TYR A 1 849 ? -33.231 15.064 -2.484 1.00 93.62 849 TYR A CA 1
ATOM 6638 C C . TYR A 1 849 ? -33.892 13.671 -2.544 1.00 93.62 849 TYR A C 1
ATOM 6640 O O . TYR A 1 849 ? -34.043 13.084 -3.618 1.00 93.62 849 TYR A O 1
ATOM 6648 N N . VAL A 1 850 ? -34.361 13.145 -1.403 1.00 95.94 850 VAL A N 1
ATOM 6649 C CA . VAL A 1 850 ? -35.123 11.880 -1.356 1.00 95.94 850 VAL A CA 1
ATOM 6650 C C . VAL A 1 850 ? -36.464 12.008 -2.085 1.00 95.94 850 VAL A C 1
ATOM 6652 O O . VAL A 1 850 ? -36.857 11.097 -2.815 1.00 95.94 850 VAL A O 1
ATOM 6655 N N . HIS A 1 851 ? -37.170 13.129 -1.933 1.00 94.56 851 HIS A N 1
ATOM 6656 C CA . HIS A 1 851 ? -38.437 13.348 -2.630 1.00 94.56 851 HIS A CA 1
ATOM 6657 C C . HIS A 1 851 ? -38.267 13.515 -4.140 1.00 94.56 851 HIS A C 1
ATOM 6659 O O . HIS A 1 851 ? -39.059 12.954 -4.892 1.00 94.56 851 HIS A O 1
ATOM 6665 N N . GLU A 1 852 ? -37.220 14.195 -4.601 1.00 93.38 852 GLU A N 1
ATOM 6666 C CA . GLU A 1 852 ? -36.899 14.300 -6.028 1.00 93.38 852 GLU A CA 1
ATOM 6667 C C . GLU A 1 852 ? -36.600 12.924 -6.642 1.00 93.38 852 GLU A C 1
ATOM 6669 O O . GLU A 1 852 ? -37.036 12.618 -7.757 1.00 93.38 852 GLU A O 1
ATOM 6674 N N . ALA A 1 853 ? -35.939 12.044 -5.884 1.00 94.81 853 ALA A N 1
ATOM 6675 C CA . ALA A 1 853 ? -35.721 10.661 -6.284 1.00 94.81 853 ALA A CA 1
ATOM 6676 C C . ALA A 1 853 ? -37.025 9.861 -6.411 1.00 94.81 853 ALA A C 1
ATOM 6678 O O . ALA A 1 853 ? -37.205 9.126 -7.389 1.00 94.81 853 ALA A O 1
ATOM 6679 N N . ILE A 1 854 ? -37.948 10.035 -5.460 1.00 95.50 854 ILE A N 1
ATOM 6680 C CA . ILE A 1 854 ? -39.290 9.439 -5.505 1.00 95.50 854 ILE A CA 1
ATOM 6681 C C . ILE A 1 854 ? -40.065 9.966 -6.718 1.00 95.50 854 ILE A C 1
ATOM 6683 O O . ILE A 1 854 ? -40.627 9.175 -7.471 1.00 95.50 854 ILE A O 1
ATOM 6687 N N . GLU A 1 855 ? -40.060 11.278 -6.962 1.00 94.44 855 GLU A N 1
ATOM 6688 C CA . GLU A 1 855 ? -40.728 11.878 -8.122 1.00 94.44 855 GLU A CA 1
ATOM 6689 C C . GLU A 1 855 ? -40.158 11.348 -9.440 1.00 94.44 855 GLU A C 1
ATOM 6691 O O . GLU A 1 855 ? -40.908 11.058 -10.375 1.00 94.44 855 GLU A O 1
ATOM 6696 N N . ARG A 1 856 ? -38.835 11.169 -9.524 1.00 92.56 856 ARG A N 1
ATOM 6697 C CA . ARG A 1 856 ? -38.187 10.563 -10.690 1.00 92.56 856 ARG A CA 1
ATOM 6698 C C . ARG A 1 856 ? -38.605 9.108 -10.878 1.00 92.56 856 ARG A C 1
ATOM 6700 O O . ARG A 1 856 ? -38.907 8.716 -12.004 1.00 92.56 856 ARG A O 1
ATOM 6707 N N . TYR A 1 857 ? -38.642 8.323 -9.803 1.00 94.62 857 TYR A N 1
ATOM 6708 C CA . TYR A 1 857 ? -39.142 6.948 -9.831 1.00 94.62 857 TYR A CA 1
ATOM 6709 C C . TYR A 1 857 ? -40.598 6.889 -10.319 1.00 94.62 857 TYR A C 1
ATOM 6711 O O . TYR A 1 857 ? -40.905 6.127 -11.236 1.00 94.62 857 TYR A O 1
ATOM 6719 N N . GLU A 1 858 ? -41.476 7.736 -9.777 1.00 93.50 858 GLU A N 1
ATOM 6720 C CA . GLU A 1 858 ? -42.895 7.796 -10.145 1.00 93.50 858 GLU A CA 1
ATOM 6721 C C . GLU A 1 858 ? -43.100 8.273 -11.600 1.00 93.50 858 GLU A C 1
ATOM 6723 O O . GLU A 1 858 ? -44.000 7.794 -12.295 1.00 93.50 858 GLU A O 1
ATOM 6728 N N . ARG A 1 859 ? -42.260 9.198 -12.085 1.00 94.88 859 ARG A N 1
ATOM 6729 C CA . ARG A 1 859 ? -42.350 9.777 -13.436 1.00 94.88 859 ARG A CA 1
ATOM 6730 C C . ARG A 1 859 ? -41.763 8.874 -14.521 1.00 94.88 859 ARG A C 1
ATOM 6732 O O . ARG A 1 859 ? -42.398 8.687 -15.560 1.00 94.88 859 ARG A O 1
ATOM 6739 N N . ASP A 1 860 ? -40.558 8.354 -14.297 1.00 92.44 860 ASP A N 1
ATOM 6740 C CA . ASP A 1 860 ? -39.736 7.701 -15.326 1.00 92.44 860 ASP A CA 1
ATOM 6741 C C . ASP A 1 860 ? -39.701 6.165 -15.176 1.00 92.44 860 ASP A C 1
ATOM 6743 O O . ASP A 1 860 ? -39.292 5.451 -16.096 1.00 92.44 860 ASP A O 1
ATOM 6747 N N . GLY A 1 861 ? -40.170 5.643 -14.038 1.00 90.56 861 GLY A N 1
ATOM 6748 C CA . GLY A 1 861 ? -40.227 4.218 -13.721 1.00 90.56 861 GLY A CA 1
ATOM 6749 C C . GLY A 1 861 ? -38.901 3.624 -13.230 1.00 90.56 861 GLY A C 1
ATOM 6750 O O . GLY A 1 861 ? -37.820 4.193 -13.399 1.00 90.56 861 GLY A O 1
ATOM 6751 N N . LEU A 1 862 ? -38.990 2.419 -12.650 1.00 89.75 862 LEU A N 1
ATOM 6752 C CA . LEU A 1 862 ? -37.892 1.736 -11.951 1.00 89.75 862 LEU A CA 1
ATOM 6753 C C . LEU A 1 862 ? -36.588 1.673 -12.758 1.00 89.75 862 LEU A C 1
ATOM 6755 O O . LEU A 1 862 ? -35.538 2.026 -12.245 1.00 89.75 862 LEU A O 1
ATOM 6759 N N . GLN A 1 863 ? -36.627 1.272 -14.029 1.00 89.19 863 GLN A N 1
ATOM 6760 C CA . GLN A 1 863 ? -35.396 1.100 -14.816 1.00 89.19 863 GLN A CA 1
ATOM 6761 C C . GLN A 1 863 ? -34.642 2.416 -15.048 1.00 89.19 863 GLN A C 1
ATOM 6763 O O . GLN A 1 863 ? -33.419 2.452 -14.932 1.00 89.19 863 GLN A O 1
ATOM 6768 N N . SER A 1 864 ? -35.358 3.511 -15.326 1.00 89.12 864 SER A N 1
ATOM 6769 C CA . SER A 1 864 ? -34.716 4.820 -15.477 1.00 89.12 864 SER A CA 1
ATOM 6770 C C . SER A 1 864 ? -34.169 5.337 -14.149 1.00 89.12 864 SER A C 1
ATOM 6772 O O . SER A 1 864 ? -33.139 6.009 -14.137 1.00 89.12 864 SER A O 1
ATOM 6774 N N . PHE A 1 865 ? -34.861 5.045 -13.049 1.00 92.44 865 PHE A N 1
ATOM 6775 C CA . PHE A 1 865 ? -34.423 5.376 -11.701 1.00 92.44 865 PHE A CA 1
ATOM 6776 C C . PHE A 1 865 ? -33.130 4.631 -11.333 1.00 92.44 865 PHE A C 1
ATOM 6778 O O . PHE A 1 865 ? -32.143 5.275 -10.979 1.00 92.44 865 PHE A O 1
ATOM 6785 N N . LEU A 1 866 ? -33.099 3.304 -11.512 1.00 91.56 866 LEU A N 1
ATOM 6786 C CA . LEU A 1 866 ? -31.931 2.469 -11.215 1.00 91.56 866 LEU A CA 1
ATOM 6787 C C . LEU A 1 866 ? -30.712 2.872 -12.045 1.00 91.56 866 LEU A C 1
ATOM 6789 O O . LEU A 1 866 ? -29.611 2.935 -11.508 1.00 91.56 866 LEU A O 1
ATOM 6793 N N . SER A 1 867 ? -30.901 3.167 -13.335 1.00 83.56 867 SER A N 1
ATOM 6794 C CA . SER A 1 867 ? -29.800 3.573 -14.214 1.00 83.56 867 SER A CA 1
ATOM 6795 C C . SER A 1 867 ? -29.165 4.897 -13.790 1.00 83.56 867 SER A C 1
ATOM 6797 O O . SER A 1 867 ? -27.957 5.048 -13.925 1.00 83.56 867 SER A O 1
ATOM 6799 N N . TYR A 1 868 ? -29.959 5.858 -13.312 1.00 85.31 868 TYR A N 1
ATOM 6800 C CA . TYR A 1 868 ? -29.442 7.162 -12.902 1.00 85.31 868 TYR A CA 1
ATOM 6801 C C . TYR A 1 868 ? -28.810 7.102 -11.509 1.00 85.31 868 TYR A C 1
ATOM 6803 O O . TYR A 1 868 ? -27.658 7.491 -11.349 1.00 85.31 868 TYR A O 1
ATOM 6811 N N . TYR A 1 869 ? -29.515 6.562 -10.512 1.00 90.50 869 TYR A N 1
ATOM 6812 C CA . TYR A 1 869 ? -29.039 6.575 -9.125 1.00 90.50 869 TYR A CA 1
ATOM 6813 C C . TYR A 1 869 ? -27.958 5.533 -8.805 1.00 90.50 869 TYR A C 1
ATOM 6815 O O . TYR A 1 869 ? -27.338 5.629 -7.755 1.00 90.50 869 TYR A O 1
ATOM 6823 N N . ASN A 1 870 ? -27.676 4.579 -9.701 1.00 86.25 870 ASN A N 1
ATOM 6824 C CA . ASN A 1 870 ? -26.454 3.764 -9.632 1.00 86.25 870 ASN A CA 1
ATOM 6825 C C . ASN A 1 870 ? -25.293 4.343 -10.455 1.00 86.25 870 ASN A C 1
ATOM 6827 O O . ASN A 1 870 ? -24.261 3.692 -10.593 1.00 86.25 870 ASN A O 1
ATOM 6831 N N . SER A 1 871 ? -25.445 5.551 -11.003 1.00 77.62 871 SER A N 1
ATOM 6832 C CA . SER A 1 871 ? -24.360 6.269 -11.669 1.00 77.62 871 SER A CA 1
ATOM 6833 C C . SER A 1 871 ? -23.749 7.320 -10.745 1.00 77.62 871 SER A C 1
ATOM 6835 O O . SER A 1 871 ? -24.421 7.880 -9.872 1.00 77.62 871 SER A O 1
ATOM 6837 N N . VAL A 1 872 ? -22.475 7.628 -10.986 1.00 69.56 872 VAL A N 1
ATOM 6838 C CA . VAL A 1 872 ? -21.732 8.690 -10.288 1.00 69.56 872 VAL A CA 1
ATOM 6839 C C . VAL A 1 872 ? -22.319 10.084 -10.550 1.00 69.56 872 VAL A C 1
ATOM 6841 O O . VAL A 1 872 ? -22.147 10.985 -9.740 1.00 69.56 872 VAL A O 1
ATOM 6844 N N . ALA A 1 873 ? -23.106 10.243 -11.618 1.00 72.38 873 ALA A N 1
ATOM 6845 C CA . ALA A 1 873 ? -23.833 11.475 -11.929 1.00 72.38 873 ALA A CA 1
ATOM 6846 C C . ALA A 1 873 ? -25.019 11.762 -10.986 1.00 72.38 873 ALA A C 1
ATOM 6848 O O . ALA A 1 873 ? -25.677 12.792 -11.123 1.00 72.38 873 ALA A O 1
ATOM 6849 N N . SER A 1 874 ? -25.346 10.842 -10.072 1.00 82.44 874 SER A N 1
ATOM 6850 C CA . SER A 1 874 ? -26.391 11.055 -9.069 1.00 82.44 874 SER A CA 1
ATOM 6851 C C . SER A 1 874 ? -25.901 11.761 -7.805 1.00 82.44 874 SER A C 1
ATOM 6853 O O . SER A 1 874 ? -26.732 12.211 -7.020 1.00 82.44 874 SER A O 1
ATOM 6855 N N . PHE A 1 875 ? -24.588 11.860 -7.583 1.00 81.06 875 PHE A N 1
ATOM 6856 C CA . PHE A 1 875 ? -24.048 12.503 -6.387 1.00 81.06 875 PHE A CA 1
ATOM 6857 C C . PHE A 1 875 ? -24.210 14.021 -6.465 1.00 81.06 875 PHE A C 1
ATOM 6859 O O . PHE A 1 875 ? -23.864 14.644 -7.464 1.00 81.06 875 PHE A O 1
ATOM 6866 N N . GLU A 1 876 ? -24.658 14.618 -5.366 1.00 79.81 876 GLU A N 1
ATOM 6867 C CA . GLU A 1 876 ? -24.713 16.067 -5.193 1.00 79.81 876 GLU A CA 1
ATOM 6868 C C . GLU A 1 876 ? -23.973 16.415 -3.905 1.00 79.81 876 GLU A C 1
ATOM 6870 O O . GLU A 1 876 ? -24.488 16.219 -2.808 1.00 79.81 876 GLU A O 1
ATOM 6875 N N . GLY A 1 877 ? -22.717 16.854 -4.013 1.00 76.25 877 GLY A N 1
ATOM 6876 C CA . GLY A 1 877 ? -21.868 17.075 -2.843 1.00 76.25 877 GLY A CA 1
ATOM 6877 C C . GLY A 1 877 ? -21.635 15.798 -2.028 1.00 76.25 877 GLY A C 1
ATOM 6878 O O . GLY A 1 877 ? -20.907 14.900 -2.448 1.00 76.25 877 GLY A O 1
ATOM 6879 N N . GLU A 1 878 ? -22.216 15.731 -0.828 1.00 77.19 878 GLU A N 1
ATOM 6880 C CA . GLU A 1 878 ? -22.171 14.549 0.049 1.00 77.19 878 GLU A CA 1
ATOM 6881 C C . GLU A 1 878 ? -23.459 13.703 0.027 1.00 77.19 878 GLU A C 1
ATOM 6883 O O . GLU A 1 878 ? -23.494 12.622 0.628 1.00 77.19 878 GLU A O 1
ATOM 6888 N N . TRP A 1 879 ? -24.486 14.156 -0.699 1.00 88.25 879 TRP A N 1
ATOM 6889 C CA . TRP A 1 879 ? -25.754 13.458 -0.855 1.00 88.25 879 TRP A CA 1
ATOM 6890 C C . TRP A 1 879 ? -25.683 12.442 -1.988 1.00 88.25 879 TRP A C 1
ATOM 6892 O O . TRP A 1 879 ? -25.254 12.727 -3.105 1.00 88.25 879 TRP A O 1
ATOM 6902 N N . TYR A 1 880 ? -26.140 11.238 -1.678 1.00 90.69 880 TYR A N 1
ATOM 6903 C CA . TYR A 1 880 ? -26.370 10.171 -2.636 1.00 90.69 880 TYR A CA 1
ATOM 6904 C C . TYR A 1 880 ? -27.522 9.315 -2.136 1.00 90.69 880 TYR A C 1
ATOM 6906 O O . TYR A 1 880 ? -27.731 9.166 -0.927 1.00 90.69 880 TYR A O 1
ATOM 6914 N N . LEU A 1 881 ? -28.265 8.744 -3.074 1.00 95.31 881 LEU A N 1
ATOM 6915 C CA . LEU A 1 881 ? -29.415 7.917 -2.754 1.00 95.31 881 LEU A CA 1
ATOM 6916 C C . LEU A 1 881 ? -28.994 6.465 -2.523 1.00 95.31 881 LEU A C 1
ATOM 6918 O O . LEU A 1 881 ? -28.159 5.933 -3.248 1.00 95.31 881 LEU A O 1
ATOM 6922 N N . PHE A 1 882 ? -29.643 5.789 -1.586 1.00 95.06 882 PHE A N 1
ATOM 6923 C CA . PHE A 1 882 ? -29.778 4.341 -1.608 1.00 95.06 882 PHE A CA 1
ATOM 6924 C C . PHE A 1 882 ? -31.251 3.955 -1.533 1.00 95.06 882 PHE A C 1
ATOM 6926 O O . PHE A 1 882 ? -32.076 4.679 -0.972 1.00 95.06 882 PHE A O 1
ATOM 6933 N N . ALA A 1 883 ? -31.593 2.829 -2.148 1.00 97.38 883 ALA A N 1
ATOM 6934 C CA . ALA A 1 883 ? -32.973 2.379 -2.214 1.00 97.38 883 ALA A CA 1
ATOM 6935 C C . ALA A 1 883 ? -33.089 0.858 -2.198 1.00 97.38 883 ALA A C 1
ATOM 6937 O O . ALA A 1 883 ? -32.256 0.159 -2.785 1.00 97.38 883 ALA A O 1
ATOM 6938 N N . THR A 1 884 ? -34.148 0.369 -1.555 1.00 97.31 884 THR A N 1
ATOM 6939 C CA . THR A 1 884 ? -34.482 -1.055 -1.454 1.00 97.31 884 THR A CA 1
ATOM 6940 C C . THR A 1 884 ? -35.899 -1.334 -1.944 1.00 97.31 884 THR A C 1
ATOM 6942 O O . THR A 1 884 ? -36.718 -0.420 -2.072 1.00 97.31 884 THR A O 1
ATOM 6945 N N . ASP A 1 885 ? -36.193 -2.596 -2.249 1.00 95.50 885 ASP A N 1
ATOM 6946 C CA . ASP A 1 885 ? -37.556 -3.042 -2.540 1.00 95.50 885 ASP A CA 1
ATOM 6947 C C . ASP A 1 885 ? -38.361 -3.363 -1.265 1.00 95.50 885 ASP A C 1
ATOM 6949 O O . ASP A 1 885 ? -37.931 -3.119 -0.135 1.00 95.50 885 ASP A O 1
ATOM 6953 N N . ALA A 1 886 ? -39.568 -3.901 -1.458 1.00 93.31 886 ALA A N 1
ATOM 6954 C CA . ALA A 1 886 ? -40.478 -4.274 -0.377 1.00 93.31 886 ALA A CA 1
ATOM 6955 C C . ALA A 1 886 ? -39.976 -5.446 0.482 1.00 93.31 886 ALA A C 1
ATOM 6957 O O . ALA A 1 886 ? -40.441 -5.601 1.611 1.00 93.31 886 ALA A O 1
ATOM 6958 N N . ASP A 1 887 ? -39.042 -6.242 -0.043 1.00 94.62 887 ASP A N 1
ATOM 6959 C CA . ASP A 1 887 ? -38.366 -7.317 0.681 1.00 94.62 887 ASP A CA 1
ATOM 6960 C C . ASP A 1 887 ? -37.073 -6.819 1.346 1.00 94.62 887 ASP A C 1
ATOM 6962 O O . ASP A 1 887 ? -36.341 -7.607 1.937 1.00 94.62 887 ASP A O 1
ATOM 6966 N N . ASP A 1 888 ? -36.833 -5.503 1.310 1.00 95.25 888 ASP A N 1
ATOM 6967 C CA . ASP A 1 888 ? -35.674 -4.825 1.877 1.00 95.25 888 ASP A CA 1
ATOM 6968 C C . ASP A 1 888 ? -34.340 -5.121 1.187 1.00 95.25 888 ASP A C 1
ATOM 6970 O O . ASP A 1 888 ? -33.273 -4.835 1.729 1.00 95.25 888 ASP A O 1
ATOM 6974 N N . ILE A 1 889 ? -34.396 -5.588 -0.061 1.00 96.88 889 ILE A N 1
ATOM 6975 C CA . ILE A 1 889 ? -33.214 -5.847 -0.877 1.00 96.88 889 ILE A CA 1
ATOM 6976 C C . ILE A 1 889 ? -32.757 -4.565 -1.572 1.00 96.88 889 ILE A C 1
ATOM 6978 O O . ILE A 1 889 ? -33.548 -3.898 -2.241 1.00 96.88 889 ILE A O 1
ATOM 6982 N N . TYR A 1 890 ? -31.476 -4.216 -1.448 1.00 96.88 890 TYR A N 1
ATOM 6983 C CA . TYR A 1 890 ? -30.887 -3.064 -2.136 1.00 96.88 890 TYR A CA 1
ATOM 6984 C C . TYR A 1 890 ? -30.959 -3.189 -3.658 1.00 96.88 890 TYR A C 1
ATOM 6986 O O . TYR A 1 890 ? -30.505 -4.172 -4.243 1.00 96.88 890 TYR A O 1
ATOM 6994 N N . HIS A 1 891 ? -31.407 -2.110 -4.299 1.00 95.12 891 HIS A N 1
ATOM 6995 C CA . HIS A 1 891 ? -31.341 -1.911 -5.751 1.00 95.12 891 HIS A CA 1
ATOM 6996 C C . HIS A 1 891 ? -30.503 -0.696 -6.147 1.00 95.12 891 HIS A C 1
ATOM 6998 O O . HIS A 1 891 ? -30.037 -0.612 -7.283 1.00 95.12 891 HIS A O 1
ATOM 7004 N N . VAL A 1 892 ? -30.313 0.247 -5.222 1.00 95.00 892 VAL A N 1
ATOM 7005 C CA . VAL A 1 892 ? -29.506 1.449 -5.431 1.00 95.00 892 VAL A CA 1
ATOM 7006 C C . VAL A 1 892 ? -28.529 1.605 -4.281 1.00 95.00 892 VAL A C 1
ATOM 7008 O O . VAL A 1 892 ? -28.965 1.692 -3.134 1.00 95.00 892 VAL A O 1
ATOM 7011 N N . HIS A 1 893 ? -27.232 1.664 -4.588 1.00 92.25 893 HIS A N 1
ATOM 7012 C CA . HIS A 1 893 ? -26.209 2.113 -3.641 1.00 92.25 893 HIS A CA 1
ATOM 7013 C C . HIS A 1 893 ? -24.919 2.546 -4.380 1.00 92.25 893 HIS A C 1
ATOM 7015 O O . HIS A 1 893 ? -23.940 1.792 -4.424 1.00 92.25 893 HIS A O 1
ATOM 7021 N N . PRO A 1 894 ? -24.862 3.768 -4.939 1.00 84.00 894 PRO A N 1
ATOM 7022 C CA . PRO A 1 894 ? -23.807 4.174 -5.868 1.00 84.00 894 PRO A CA 1
ATOM 7023 C C . PRO A 1 894 ? -22.421 4.301 -5.217 1.00 84.00 894 PRO A C 1
ATOM 7025 O O . PRO A 1 894 ? -21.413 4.135 -5.891 1.00 84.00 894 PRO A O 1
ATOM 7028 N N . LEU A 1 895 ? -22.344 4.529 -3.899 1.00 83.12 895 LEU A N 1
ATOM 7029 C CA . LEU A 1 895 ? -21.064 4.600 -3.180 1.00 83.12 895 LEU A CA 1
ATOM 7030 C C . LEU A 1 895 ? -20.451 3.218 -2.885 1.00 83.12 895 LEU A C 1
ATOM 7032 O O . LEU A 1 895 ? -19.240 3.078 -2.757 1.00 83.12 895 LEU A O 1
ATOM 7036 N N . ILE A 1 896 ? -21.292 2.192 -2.735 1.00 84.38 896 ILE A N 1
ATOM 7037 C CA . ILE A 1 896 ? -20.896 0.828 -2.333 1.00 84.38 896 ILE A CA 1
ATOM 7038 C C . ILE A 1 896 ? -21.753 -0.162 -3.137 1.00 84.38 896 ILE A C 1
ATOM 7040 O O . ILE A 1 896 ? -22.677 -0.770 -2.590 1.00 84.38 896 ILE A O 1
ATOM 7044 N N . PRO A 1 897 ? -21.468 -0.343 -4.441 1.00 82.50 89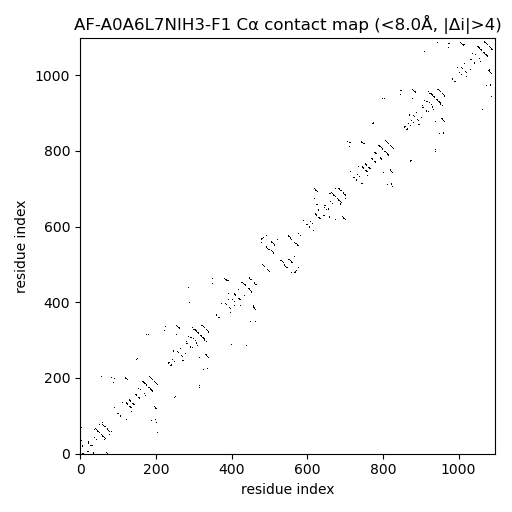7 PRO A N 1
ATOM 7045 C CA . PRO A 1 897 ? -22.312 -1.149 -5.326 1.00 82.50 897 PRO A CA 1
ATOM 7046 C C . PRO A 1 897 ? -22.462 -2.612 -4.890 1.00 82.50 897 PRO A C 1
ATOM 7048 O O . PRO A 1 897 ? -23.463 -3.245 -5.202 1.00 82.50 897 PRO A O 1
ATOM 7051 N N . ARG A 1 898 ? -21.509 -3.151 -4.111 1.00 81.31 898 ARG A N 1
ATOM 7052 C CA . ARG A 1 898 ? -21.582 -4.516 -3.552 1.00 81.31 898 ARG A CA 1
ATOM 7053 C C . ARG A 1 898 ? -22.754 -4.751 -2.589 1.00 81.31 898 ARG A C 1
ATOM 7055 O O . ARG A 1 898 ? -23.020 -5.901 -2.268 1.00 81.31 898 ARG A O 1
ATOM 7062 N N . LEU A 1 899 ? -23.406 -3.693 -2.094 1.00 87.81 899 LEU A N 1
ATOM 7063 C CA . LEU A 1 899 ? -24.620 -3.826 -1.284 1.00 87.81 899 LEU A CA 1
ATOM 7064 C C . LEU A 1 899 ? -25.846 -4.149 -2.143 1.00 87.81 899 LEU A C 1
ATOM 7066 O O . LEU A 1 899 ? -26.822 -4.671 -1.625 1.00 87.81 899 LEU A O 1
ATOM 7070 N N . ILE A 1 900 ? -25.812 -3.885 -3.452 1.00 92.44 900 ILE A N 1
ATOM 7071 C CA . ILE A 1 900 ? -26.921 -4.212 -4.352 1.00 92.44 900 ILE A CA 1
ATOM 7072 C C . ILE A 1 900 ? -27.166 -5.728 -4.323 1.00 92.44 900 ILE A C 1
ATOM 7074 O O . ILE A 1 900 ? -26.255 -6.523 -4.552 1.00 92.44 900 ILE A O 1
ATOM 7078 N N . GLY A 1 901 ? -28.410 -6.123 -4.048 1.00 90.62 901 GLY A N 1
ATOM 7079 C CA . GLY A 1 901 ? -28.819 -7.518 -3.885 1.00 90.62 901 GLY A CA 1
ATOM 7080 C C . GLY A 1 901 ? -28.746 -8.067 -2.454 1.00 90.62 901 GLY A C 1
ATOM 7081 O O . GLY A 1 901 ? -29.171 -9.202 -2.246 1.00 90.62 901 GLY A O 1
ATOM 7082 N N . THR A 1 902 ? -28.259 -7.303 -1.469 1.00 95.38 902 THR A N 1
ATOM 7083 C CA . THR A 1 902 ? -28.272 -7.701 -0.047 1.00 95.38 902 THR A CA 1
ATOM 7084 C C . THR A 1 902 ? -29.486 -7.126 0.691 1.00 95.38 902 THR A C 1
ATOM 7086 O O . THR A 1 902 ? -30.028 -6.104 0.272 1.00 95.38 902 THR A O 1
ATOM 7089 N N . ASP A 1 903 ? -29.902 -7.744 1.803 1.00 96.25 903 ASP A N 1
ATOM 7090 C CA . ASP A 1 903 ? -30.955 -7.207 2.684 1.00 96.25 903 ASP A CA 1
ATOM 7091 C C . ASP A 1 903 ? -30.389 -6.053 3.532 1.00 96.25 903 ASP A C 1
ATOM 7093 O O . ASP A 1 903 ? -29.330 -6.181 4.154 1.00 96.25 903 ASP A O 1
ATOM 7097 N N . ILE A 1 904 ? -31.075 -4.906 3.568 1.00 94.38 904 ILE A N 1
ATOM 7098 C CA . ILE A 1 904 ? -30.662 -3.759 4.388 1.00 94.38 904 ILE A CA 1
ATOM 7099 C C . ILE A 1 904 ? -30.622 -4.090 5.876 1.00 94.38 904 ILE A C 1
ATOM 7101 O O . ILE A 1 904 ? -29.796 -3.527 6.580 1.00 94.38 904 ILE A O 1
ATOM 7105 N N . LYS A 1 905 ? -31.442 -5.020 6.373 1.00 92.31 905 LYS A N 1
ATOM 7106 C CA . LYS A 1 905 ? -31.480 -5.395 7.796 1.00 92.31 905 LYS A CA 1
ATOM 7107 C C . LYS A 1 905 ? -30.195 -6.064 8.278 1.00 92.31 905 LYS A C 1
ATOM 7109 O O . LYS A 1 905 ? -29.951 -6.073 9.485 1.00 92.31 905 LYS A O 1
ATOM 7114 N N . ASP A 1 906 ? -29.389 -6.583 7.355 1.00 91.00 906 ASP A N 1
ATOM 7115 C CA . ASP A 1 906 ? -28.080 -7.174 7.639 1.00 91.00 906 ASP A CA 1
ATOM 7116 C C . ASP A 1 906 ? -26.960 -6.119 7.664 1.00 91.00 906 ASP A C 1
ATOM 7118 O O . ASP A 1 906 ? -25.820 -6.417 8.023 1.00 91.00 906 ASP A O 1
ATOM 7122 N N . VAL A 1 907 ? -27.260 -4.866 7.300 1.00 86.12 907 VAL A N 1
ATOM 7123 C CA . VAL A 1 907 ? -26.276 -3.784 7.299 1.00 86.12 907 VAL A CA 1
ATOM 7124 C C . VAL A 1 907 ? -26.070 -3.240 8.705 1.00 86.12 907 VAL A C 1
ATOM 7126 O O . VAL A 1 907 ? -26.945 -2.609 9.305 1.00 86.12 907 VAL A O 1
ATOM 7129 N N . VAL A 1 908 ? -24.843 -3.434 9.180 1.00 81.06 908 VAL A N 1
ATOM 7130 C CA . VAL A 1 908 ? -24.335 -2.936 10.455 1.00 81.06 908 VAL A CA 1
ATOM 7131 C C . VAL A 1 908 ? -23.295 -1.836 10.195 1.00 81.06 908 VAL A C 1
ATOM 7133 O O . VAL A 1 908 ? -22.509 -1.902 9.241 1.00 81.06 908 VAL A O 1
ATOM 7136 N N . GLY A 1 909 ? -23.326 -0.787 11.017 1.00 75.31 909 GLY A N 1
ATOM 7137 C CA . GLY A 1 909 ? -22.344 0.295 11.042 1.00 75.31 909 GLY A CA 1
ATOM 7138 C C . GLY A 1 909 ? -20.960 -0.188 11.472 1.00 75.31 909 GLY A C 1
ATOM 7139 O O . GLY A 1 909 ? -20.796 -1.287 12.002 1.00 75.31 909 GLY A O 1
ATOM 7140 N N . SER A 1 910 ? -19.941 0.639 11.247 1.00 73.06 910 SER A N 1
ATOM 7141 C CA . SER A 1 910 ? -18.548 0.334 11.618 1.00 73.06 910 SER A CA 1
ATOM 7142 C C . SER A 1 910 ? -18.334 0.181 13.129 1.00 73.06 910 SER A C 1
ATOM 7144 O O . SER A 1 910 ? -17.383 -0.479 13.540 1.00 73.06 910 SER A O 1
ATOM 7146 N N . ASP A 1 911 ? -19.237 0.731 13.938 1.00 64.62 911 ASP A N 1
ATOM 7147 C CA . ASP A 1 911 ? -19.305 0.649 15.399 1.00 64.62 911 ASP A CA 1
ATOM 7148 C C . ASP A 1 911 ? -20.201 -0.485 15.930 1.00 64.62 911 ASP A C 1
ATOM 7150 O O . ASP A 1 911 ? -20.352 -0.628 17.144 1.00 64.62 911 ASP A O 1
ATOM 7154 N N . GLY A 1 912 ? -20.807 -1.289 15.052 1.00 68.31 912 GLY A N 1
ATOM 7155 C CA . GLY A 1 912 ? -21.711 -2.375 15.444 1.00 68.31 912 GLY A CA 1
ATOM 7156 C C . GLY A 1 912 ? -23.174 -1.969 15.569 1.00 68.31 912 GLY A C 1
ATOM 7157 O O . GLY A 1 912 ? -24.009 -2.805 15.911 1.00 68.31 912 GLY A O 1
ATOM 7158 N N . PHE A 1 913 ? -23.514 -0.714 15.272 1.00 75.62 913 PHE A N 1
ATOM 7159 C CA . PHE A 1 913 ? -24.895 -0.257 15.293 1.00 75.62 913 PHE A CA 1
ATOM 7160 C C . PHE A 1 913 ? -25.703 -0.855 14.129 1.00 75.62 913 PHE A C 1
ATOM 7162 O O . PHE A 1 913 ? -25.317 -0.745 12.966 1.00 75.62 913 PHE A O 1
ATOM 7169 N N . GLU A 1 914 ? -26.852 -1.475 14.417 1.00 80.31 914 GLU A N 1
ATOM 7170 C CA . GLU A 1 914 ? -27.724 -2.134 13.428 1.00 80.31 914 GLU A CA 1
ATOM 7171 C C . GLU A 1 914 ? -28.558 -1.122 12.605 1.00 80.31 914 GLU A C 1
ATOM 7173 O O . GLU A 1 914 ? -29.784 -1.226 12.514 1.00 80.31 914 GLU A O 1
ATOM 7178 N N . LEU A 1 915 ? -27.896 -0.125 12.002 1.00 83.19 915 LEU A N 1
ATOM 7179 C CA . LEU A 1 915 ? -28.518 1.004 11.292 1.00 83.19 915 LEU A CA 1
ATOM 7180 C C . LEU A 1 915 ? -29.546 0.570 10.244 1.00 83.19 915 LEU A C 1
ATOM 7182 O O . LEU A 1 915 ? -30.569 1.228 10.060 1.00 83.19 915 LEU A O 1
ATOM 7186 N N . GLY A 1 916 ? -29.300 -0.556 9.574 1.00 86.62 916 GLY A N 1
ATOM 7187 C CA . GLY A 1 916 ? -30.178 -1.062 8.535 1.00 86.62 916 GLY A CA 1
ATOM 7188 C C . GLY A 1 916 ? -31.547 -1.491 9.060 1.00 86.62 916 GLY A C 1
ATOM 7189 O O . GLY A 1 916 ? -32.568 -1.224 8.426 1.00 86.62 916 GLY A O 1
ATOM 7190 N N . LYS A 1 917 ? -31.596 -2.067 10.270 1.00 89.75 917 LYS A N 1
ATOM 7191 C CA . LYS A 1 917 ? -32.858 -2.418 10.938 1.00 89.75 917 LYS A CA 1
ATOM 7192 C C . LYS A 1 917 ? -33.630 -1.183 11.378 1.00 89.75 917 LYS A C 1
ATOM 7194 O O . LYS A 1 917 ? -34.857 -1.192 11.328 1.00 89.75 917 LYS A O 1
ATOM 7199 N N . GLU A 1 918 ? -32.929 -0.133 11.796 1.00 86.00 918 GLU A N 1
ATOM 7200 C CA . GLU A 1 918 ? -33.546 1.134 12.189 1.00 86.00 918 GLU A CA 1
ATOM 7201 C C . GLU A 1 918 ? -34.150 1.860 10.982 1.00 86.00 918 GLU A C 1
ATOM 7203 O O . GLU A 1 918 ? -35.323 2.231 11.022 1.00 86.00 918 GLU A O 1
ATOM 7208 N N . LEU A 1 919 ? -33.413 1.968 9.872 1.00 90.69 919 LEU A N 1
ATOM 7209 C CA . LEU A 1 919 ? -33.913 2.576 8.632 1.00 90.69 919 LEU A CA 1
ATOM 7210 C C . LEU A 1 919 ? -35.101 1.791 8.048 1.00 90.69 919 LEU A C 1
ATOM 7212 O O . LEU A 1 919 ? -36.078 2.390 7.595 1.00 90.69 919 LEU A O 1
ATOM 7216 N N . ALA A 1 920 ? -35.076 0.454 8.129 1.00 92.56 920 ALA A N 1
ATOM 7217 C CA . ALA A 1 920 ? -36.153 -0.410 7.637 1.00 92.56 920 ALA A CA 1
ATOM 7218 C C . ALA A 1 920 ? -37.500 -0.222 8.364 1.00 92.56 920 ALA A C 1
ATOM 7220 O O . ALA A 1 920 ? -38.532 -0.651 7.835 1.00 92.56 920 ALA A O 1
ATOM 7221 N N . LYS A 1 921 ? -37.527 0.445 9.533 1.00 91.75 921 LYS A N 1
ATOM 7222 C CA . LYS A 1 921 ? -38.765 0.789 10.262 1.00 91.75 921 LYS A CA 1
ATOM 7223 C C . LYS A 1 921 ? -39.633 1.816 9.532 1.00 91.75 921 LYS A C 1
ATOM 7225 O O . LYS A 1 921 ? -40.779 2.013 9.938 1.00 91.75 921 LYS A O 1
ATOM 7230 N N . ALA A 1 922 ? -39.125 2.466 8.481 1.00 92.50 922 ALA A N 1
ATOM 7231 C CA . ALA A 1 922 ? -39.922 3.361 7.652 1.00 92.50 922 ALA A CA 1
ATOM 7232 C C . ALA A 1 922 ? -41.166 2.637 7.115 1.00 92.50 922 ALA A C 1
ATOM 7234 O O . ALA A 1 922 ? -41.083 1.531 6.579 1.00 92.50 922 ALA A O 1
ATOM 7235 N N . VAL A 1 923 ? -42.333 3.264 7.273 1.00 90.69 923 VAL A N 1
ATOM 7236 C CA . VAL A 1 923 ? -43.626 2.722 6.836 1.00 90.69 923 VAL A CA 1
ATOM 7237 C C . VAL A 1 923 ? -44.123 3.461 5.602 1.00 90.69 923 VAL A C 1
ATOM 7239 O O . VAL A 1 923 ? -43.921 4.669 5.472 1.00 90.69 923 VAL A O 1
ATOM 7242 N N . ASP A 1 924 ? -44.771 2.733 4.693 1.00 89.69 924 ASP A N 1
ATOM 7243 C CA . ASP A 1 924 ? -45.272 3.302 3.440 1.00 89.69 924 ASP A CA 1
ATOM 7244 C C . ASP A 1 924 ? -46.316 4.396 3.717 1.00 89.69 924 ASP A C 1
ATOM 7246 O O . ASP A 1 924 ? -47.267 4.192 4.478 1.00 89.69 924 ASP A O 1
ATOM 7250 N N . GLY A 1 925 ? -46.104 5.580 3.141 1.00 80.31 925 GLY A N 1
ATOM 7251 C CA . GLY A 1 925 ? -46.935 6.764 3.378 1.00 80.31 925 GLY A CA 1
ATOM 7252 C C . GLY A 1 925 ? -46.768 7.431 4.754 1.00 80.31 925 GLY A C 1
ATOM 7253 O O . GLY A 1 925 ? -47.586 8.284 5.098 1.00 80.31 925 GLY A O 1
ATOM 7254 N N . GLY A 1 926 ? -45.753 7.051 5.540 1.00 85.25 926 GLY A N 1
ATOM 7255 C CA . GLY A 1 926 ? -45.370 7.734 6.782 1.00 85.25 926 GLY A CA 1
ATOM 7256 C C . GLY A 1 926 ? -44.526 8.998 6.557 1.00 85.25 926 GLY A C 1
ATOM 7257 O O . GLY A 1 926 ? -44.163 9.323 5.432 1.00 85.25 926 GLY A O 1
ATOM 7258 N N . GLU A 1 927 ? -44.175 9.695 7.643 1.00 82.81 927 GLU A N 1
ATOM 7259 C CA . GLU A 1 927 ? -43.339 10.919 7.618 1.00 82.81 927 GLU A CA 1
ATOM 7260 C C . GLU A 1 927 ? -41.831 10.639 7.395 1.00 82.81 927 GLU A C 1
ATOM 7262 O O . GLU A 1 927 ? -41.031 11.567 7.271 1.00 82.81 927 GLU A O 1
ATOM 7267 N N . GLY A 1 928 ? -41.445 9.361 7.311 1.00 87.81 928 GLY A N 1
ATOM 7268 C CA . GLY A 1 928 ? -40.058 8.896 7.229 1.00 87.81 928 GLY A CA 1
ATOM 7269 C C . GLY A 1 928 ? -39.416 8.624 8.592 1.00 87.81 928 GLY A C 1
ATOM 7270 O O . GLY A 1 928 ? -39.995 8.908 9.641 1.00 87.81 928 GLY A O 1
ATOM 7271 N N . VAL A 1 929 ? -38.230 8.021 8.574 1.00 89.31 929 VAL A N 1
ATOM 7272 C CA . VAL A 1 929 ? -37.429 7.664 9.752 1.00 89.31 929 VAL A CA 1
ATOM 7273 C C . VAL A 1 929 ? -36.058 8.311 9.632 1.00 89.31 929 VAL A C 1
ATOM 7275 O O . VAL A 1 929 ? -35.431 8.241 8.577 1.00 89.31 929 VAL A O 1
ATOM 7278 N N . TRP A 1 930 ? -35.605 8.923 10.722 1.00 87.00 930 TRP A N 1
ATOM 7279 C CA . TRP A 1 930 ? -34.271 9.497 10.851 1.00 87.00 930 TRP A CA 1
ATOM 7280 C C . TRP A 1 930 ? -33.403 8.600 11.725 1.00 87.00 930 TRP A C 1
ATOM 7282 O O . TRP A 1 930 ? -33.864 8.136 12.769 1.00 87.00 930 TRP A O 1
ATOM 7292 N N . VAL A 1 931 ? -32.170 8.344 11.294 1.00 83.75 931 VAL A N 1
ATOM 7293 C CA . VAL A 1 931 ? -31.225 7.468 11.996 1.00 83.75 931 VAL A CA 1
ATOM 7294 C C . VAL A 1 931 ? -29.826 8.065 11.918 1.00 83.75 931 VAL A C 1
ATOM 7296 O O . VAL A 1 931 ? -29.357 8.393 10.829 1.00 83.75 931 VAL A O 1
ATOM 7299 N N . GLU A 1 932 ? -29.145 8.163 13.056 1.00 79.56 932 GLU A N 1
ATOM 7300 C CA . GLU A 1 932 ? -27.722 8.508 13.128 1.00 79.56 932 GLU A CA 1
ATOM 7301 C C . GLU A 1 932 ? -26.870 7.243 13.105 1.00 79.56 932 GLU A C 1
ATOM 7303 O O . GLU A 1 932 ? -27.174 6.267 13.789 1.00 79.56 932 GLU A O 1
ATOM 7308 N N . TYR A 1 933 ? -25.817 7.237 12.295 1.00 79.50 933 TYR A N 1
ATOM 7309 C CA . TYR A 1 933 ? -24.912 6.097 12.183 1.00 79.50 933 TYR A CA 1
ATOM 7310 C C . TYR A 1 933 ? -23.551 6.512 11.621 1.00 79.50 933 TYR A C 1
ATOM 7312 O O . TYR A 1 933 ? -23.412 7.552 10.976 1.00 79.50 933 TYR A O 1
ATOM 7320 N N . LEU A 1 934 ? -22.533 5.678 11.836 1.00 78.31 934 LEU A N 1
ATOM 7321 C CA . LEU A 1 934 ? -21.242 5.835 11.171 1.00 78.31 934 LEU A CA 1
ATOM 7322 C C . LEU A 1 934 ? -21.272 5.219 9.771 1.00 78.31 934 LEU A C 1
ATOM 7324 O O . LEU A 1 934 ? -21.646 4.053 9.572 1.00 78.31 934 LEU A O 1
ATOM 7328 N N . TRP A 1 935 ? -20.871 6.018 8.786 1.00 84.50 935 TRP A N 1
ATOM 7329 C CA . TRP A 1 935 ? -20.810 5.577 7.401 1.00 84.50 935 TRP A CA 1
ATOM 7330 C C . TRP A 1 935 ? -19.633 6.193 6.646 1.00 84.50 935 TRP A C 1
ATOM 7332 O O . TRP A 1 935 ? -19.283 7.345 6.916 1.00 84.50 935 TRP A O 1
ATOM 7342 N N . PRO A 1 936 ? -19.056 5.495 5.649 1.00 80.94 936 PRO A N 1
ATOM 7343 C CA . PRO A 1 936 ? -18.047 6.073 4.774 1.00 80.94 936 PRO A CA 1
ATOM 7344 C C . PRO A 1 936 ? -18.558 7.351 4.114 1.00 80.94 936 PRO A C 1
ATOM 7346 O O . PRO A 1 936 ? -19.617 7.357 3.481 1.00 80.94 936 PRO A O 1
ATOM 7349 N N . HIS A 1 937 ? -17.822 8.445 4.265 1.00 79.25 937 HIS A N 1
ATOM 7350 C CA . HIS A 1 937 ? -18.111 9.703 3.583 1.00 79.25 937 HIS A CA 1
ATOM 7351 C C . HIS A 1 937 ? -17.771 9.582 2.087 1.00 79.25 937 HIS A C 1
ATOM 7353 O O . HIS A 1 937 ? -16.672 9.138 1.776 1.00 79.25 937 HIS A O 1
ATOM 7359 N N . PRO A 1 938 ? -18.616 10.016 1.132 1.00 73.12 938 PRO A N 1
ATOM 7360 C CA . PRO A 1 938 ? -18.400 9.746 -0.299 1.00 73.12 938 PRO A CA 1
ATOM 7361 C C . PRO A 1 938 ? -17.127 10.387 -0.877 1.00 73.12 938 PRO A C 1
ATOM 7363 O O . PRO A 1 938 ? -16.538 9.861 -1.816 1.00 73.12 938 PRO A O 1
ATOM 7366 N N . VAL A 1 939 ? -16.691 11.505 -0.282 1.00 67.69 939 VAL A N 1
ATOM 7367 C CA . VAL A 1 939 ? -15.442 12.207 -0.636 1.00 67.69 939 VAL A CA 1
ATOM 7368 C C . VAL A 1 939 ? -14.197 11.624 0.037 1.00 67.69 939 VAL A C 1
ATOM 7370 O O . VAL A 1 939 ? -13.184 11.459 -0.621 1.00 67.69 939 VAL A O 1
ATOM 7373 N N . THR A 1 940 ? -14.217 11.375 1.351 1.00 64.25 940 THR A N 1
ATOM 7374 C CA . THR A 1 940 ? -12.997 10.976 2.080 1.00 64.25 940 THR A CA 1
ATOM 7375 C C . THR A 1 940 ? -12.880 9.476 2.278 1.00 64.25 940 THR A C 1
ATOM 7377 O O . THR A 1 940 ? -11.827 9.011 2.693 1.00 64.25 940 THR A O 1
ATOM 7380 N N . LEU A 1 941 ? -13.977 8.741 2.088 1.00 68.75 941 LEU A N 1
ATOM 7381 C CA . LEU A 1 941 ? -14.182 7.314 2.365 1.00 68.75 941 LEU A CA 1
ATOM 7382 C C . LEU A 1 941 ? -13.910 6.850 3.795 1.00 68.75 941 LEU A C 1
ATOM 7384 O O . LEU A 1 941 ? -14.301 5.748 4.164 1.00 68.75 941 LEU A O 1
ATOM 7388 N N . LYS A 1 942 ? -13.342 7.718 4.628 1.00 69.50 942 LYS A N 1
ATOM 7389 C CA . LYS A 1 942 ? -13.294 7.554 6.073 1.00 69.50 942 LYS A CA 1
ATOM 7390 C C . LYS A 1 942 ? -14.705 7.500 6.649 1.00 69.50 942 LYS A C 1
ATOM 7392 O O . LYS A 1 942 ? -15.604 8.219 6.197 1.00 69.50 942 LYS A O 1
ATOM 7397 N N . GLU A 1 943 ? -14.860 6.660 7.662 1.00 74.44 943 GLU A N 1
ATOM 7398 C CA . GLU A 1 943 ? -16.052 6.615 8.501 1.00 74.44 943 GLU A CA 1
ATOM 7399 C C . GLU A 1 943 ? -16.301 7.997 9.109 1.00 74.44 943 GLU A C 1
ATOM 7401 O O . GLU A 1 943 ? -15.398 8.618 9.672 1.00 74.44 943 GLU A O 1
ATOM 7406 N N . ALA A 1 944 ? -17.524 8.494 8.961 1.00 73.00 944 ALA A N 1
ATOM 7407 C CA . ALA A 1 944 ? -17.943 9.764 9.521 1.00 73.00 944 ALA A CA 1
ATOM 7408 C C . ALA A 1 944 ? -19.388 9.668 10.034 1.00 73.00 944 ALA A C 1
ATOM 7410 O O . ALA A 1 944 ? -20.173 8.866 9.514 1.00 73.00 944 ALA A O 1
ATOM 7411 N N . PRO A 1 945 ? -19.765 10.491 11.026 1.00 75.50 945 PRO A N 1
ATOM 7412 C CA . PRO A 1 945 ? -21.138 10.563 11.506 1.00 75.50 945 PRO A CA 1
ATOM 7413 C C . PRO A 1 945 ? -22.071 11.037 10.402 1.00 75.50 945 PRO A C 1
ATOM 7415 O O . PRO A 1 945 ? -21.873 12.113 9.828 1.00 75.50 945 PRO A O 1
ATOM 7418 N N . LYS A 1 946 ? -23.094 10.233 10.128 1.00 84.81 946 LYS A N 1
ATOM 7419 C CA . LYS A 1 946 ? -24.118 10.501 9.130 1.00 84.81 946 LYS A CA 1
ATOM 7420 C C . LYS A 1 946 ? -25.490 10.508 9.785 1.00 84.81 946 LYS A C 1
ATOM 7422 O O . LYS A 1 946 ? -25.820 9.610 10.555 1.00 84.81 946 LYS A O 1
ATOM 7427 N N . VAL A 1 947 ? -26.299 11.496 9.423 1.00 86.81 947 VAL A N 1
ATOM 7428 C CA . VAL A 1 947 ? -27.727 11.540 9.737 1.00 86.81 947 VAL A CA 1
ATOM 7429 C C . VAL A 1 947 ? -28.471 11.116 8.475 1.00 86.81 947 VAL A C 1
ATOM 7431 O O . VAL A 1 947 ? -28.458 11.825 7.467 1.00 86.81 947 VAL A O 1
ATOM 7434 N N . GLY A 1 948 ? -29.062 9.923 8.493 1.00 91.00 948 GLY A N 1
ATOM 7435 C CA . GLY A 1 948 ? -29.833 9.377 7.380 1.00 91.00 948 GLY A CA 1
ATOM 7436 C C . GLY A 1 948 ? -31.334 9.579 7.547 1.00 91.00 948 GLY A C 1
ATOM 7437 O O . GLY A 1 948 ? -31.857 9.464 8.651 1.00 91.00 948 GLY A O 1
ATOM 7438 N N . TYR A 1 949 ? -32.019 9.813 6.433 1.00 94.31 949 TYR A N 1
ATOM 7439 C CA . TYR A 1 949 ? -33.471 9.882 6.310 1.00 94.31 949 TYR A CA 1
ATOM 7440 C C . TYR A 1 949 ? -33.954 8.784 5.367 1.00 94.31 949 TYR A C 1
ATOM 7442 O O . TYR A 1 949 ? -33.444 8.685 4.252 1.00 94.31 949 TYR A O 1
ATOM 7450 N N . ALA A 1 950 ? -34.933 7.984 5.791 1.00 96.38 950 ALA A N 1
ATOM 7451 C CA . ALA A 1 950 ? -35.546 6.928 4.990 1.00 96.38 950 ALA A CA 1
ATOM 7452 C C . ALA A 1 950 ? -37.071 7.063 4.930 1.00 96.38 950 ALA A C 1
ATOM 7454 O O . ALA A 1 950 ? -37.736 7.212 5.955 1.00 96.38 950 ALA A O 1
ATOM 7455 N N . VAL A 1 951 ? -37.644 6.932 3.736 1.00 96.81 951 VAL A N 1
ATOM 7456 C CA . VAL A 1 951 ? -39.095 6.944 3.492 1.00 96.81 951 VAL A CA 1
ATOM 7457 C C . VAL A 1 951 ? -39.472 5.751 2.637 1.00 96.81 951 VAL A C 1
ATOM 7459 O O . VAL A 1 951 ? -38.755 5.413 1.699 1.00 96.81 951 VAL A O 1
ATOM 7462 N N . ARG A 1 952 ? -40.628 5.139 2.916 1.00 95.88 952 ARG A N 1
ATOM 7463 C CA . ARG A 1 952 ? -41.222 4.160 2.004 1.00 95.88 952 ARG A CA 1
ATOM 7464 C C . ARG A 1 952 ? -42.307 4.768 1.131 1.00 95.88 952 ARG A C 1
ATOM 7466 O O . ARG A 1 952 ? -43.167 5.505 1.622 1.00 95.88 952 ARG A O 1
ATOM 7473 N N . ARG A 1 953 ? -42.274 4.402 -0.148 1.00 95.06 953 ARG A N 1
ATOM 7474 C CA . ARG A 1 953 ? -43.271 4.753 -1.152 1.00 95.06 953 ARG A CA 1
ATOM 7475 C C . ARG A 1 953 ? -43.460 3.597 -2.128 1.00 95.06 953 ARG A C 1
ATOM 7477 O O . ARG A 1 953 ? -42.503 3.191 -2.777 1.00 95.06 953 ARG A O 1
ATOM 7484 N N . ASP A 1 954 ? -44.688 3.095 -2.242 1.00 91.12 954 ASP A N 1
ATOM 7485 C CA . ASP A 1 954 ? -45.031 1.990 -3.157 1.00 91.12 954 ASP A CA 1
ATOM 7486 C C . ASP A 1 954 ? -44.176 0.734 -2.899 1.00 91.12 954 ASP A C 1
ATOM 7488 O O . ASP A 1 954 ? -43.618 0.113 -3.800 1.00 91.12 954 ASP A O 1
ATOM 7492 N N . GLY A 1 955 ? -44.002 0.402 -1.617 1.00 89.94 955 GLY A N 1
ATOM 7493 C CA . GLY A 1 955 ? -43.152 -0.703 -1.167 1.00 89.94 955 GLY A CA 1
ATOM 7494 C C . GLY A 1 955 ? -41.638 -0.462 -1.248 1.00 89.94 955 GLY A C 1
ATOM 7495 O O . GLY A 1 955 ? -40.910 -1.118 -0.510 1.00 89.94 955 GLY A O 1
ATOM 7496 N N . MET A 1 956 ? -41.149 0.488 -2.049 1.00 94.81 956 MET A N 1
ATOM 7497 C CA . MET A 1 956 ? -39.724 0.835 -2.093 1.00 94.81 956 MET A CA 1
ATOM 7498 C C . MET A 1 956 ? -39.323 1.745 -0.932 1.00 94.81 956 MET A C 1
ATOM 7500 O O . MET A 1 956 ? -40.058 2.671 -0.589 1.00 94.81 956 MET A O 1
ATOM 7504 N N . LEU A 1 957 ? -38.150 1.508 -0.346 1.00 97.31 957 LEU A N 1
ATOM 7505 C CA . LEU A 1 957 ? -37.512 2.422 0.603 1.00 97.31 957 LEU A CA 1
ATOM 7506 C C . LEU A 1 957 ? -36.529 3.313 -0.153 1.00 97.31 957 LEU A C 1
ATOM 7508 O O . LEU A 1 957 ? -35.703 2.809 -0.904 1.00 97.31 957 LEU A O 1
ATOM 7512 N N . PHE A 1 958 ? -36.605 4.621 0.067 1.00 97.56 958 PHE A N 1
ATOM 7513 C CA . PHE A 1 958 ? -35.704 5.631 -0.482 1.00 97.56 958 PHE A CA 1
ATOM 7514 C C . PHE A 1 958 ? -35.017 6.333 0.672 1.00 97.56 958 PHE A C 1
ATOM 7516 O O . PHE A 1 958 ? -35.689 6.765 1.613 1.00 97.56 958 PHE A O 1
ATOM 7523 N N . ALA A 1 959 ? -33.697 6.455 0.606 1.00 96.81 959 ALA A N 1
ATOM 7524 C CA . ALA A 1 959 ? -32.950 7.069 1.680 1.00 96.81 959 ALA A CA 1
ATOM 7525 C C . ALA A 1 959 ? -31.698 7.802 1.203 1.00 96.81 959 ALA A C 1
ATOM 7527 O O . ALA A 1 959 ? -31.056 7.436 0.222 1.00 96.81 959 ALA A O 1
ATOM 7528 N N . SER A 1 960 ? -31.365 8.865 1.923 1.00 95.75 960 SER A N 1
ATOM 7529 C CA . SER A 1 960 ? -30.153 9.669 1.756 1.00 95.75 960 SER A CA 1
ATOM 7530 C C . SER A 1 960 ? -29.761 10.224 3.125 1.00 95.75 960 SER A C 1
ATOM 7532 O O . SER A 1 960 ? -30.410 9.935 4.129 1.00 95.75 960 SER A O 1
ATOM 7534 N N . GLY A 1 961 ? -28.684 10.992 3.206 1.00 91.88 961 GLY A N 1
ATOM 7535 C CA . GLY A 1 961 ? -28.281 11.623 4.455 1.00 91.88 961 GLY A CA 1
ATOM 7536 C C . GLY A 1 961 ? -27.113 12.570 4.284 1.00 91.88 961 GLY A C 1
ATOM 7537 O O . GLY A 1 961 ? -26.426 12.525 3.265 1.00 91.88 961 GLY A O 1
ATOM 7538 N N . TYR A 1 962 ? -26.866 13.356 5.322 1.00 88.06 962 TYR A N 1
ATOM 7539 C CA . TYR A 1 962 ? -25.795 14.345 5.387 1.00 88.06 962 TYR A CA 1
ATOM 7540 C C . TYR A 1 962 ? -24.820 14.020 6.520 1.00 88.06 962 TYR A C 1
ATOM 7542 O O . TYR A 1 962 ? -25.151 13.283 7.455 1.00 88.06 962 TYR A O 1
ATOM 7550 N N . TYR A 1 963 ? -23.608 14.560 6.434 1.00 82.25 963 TYR A N 1
ATOM 7551 C CA . TYR A 1 963 ? -22.540 14.311 7.396 1.00 82.25 963 TYR A CA 1
ATOM 7552 C C . TYR A 1 963 ? -22.367 15.514 8.320 1.00 82.25 963 TYR A C 1
ATOM 7554 O O . TYR A 1 963 ? -22.186 16.651 7.883 1.00 82.25 963 TYR A O 1
ATOM 7562 N N . VAL A 1 964 ? -22.390 15.272 9.631 1.00 74.06 964 VAL A N 1
ATOM 7563 C CA . VAL A 1 964 ? -22.320 16.353 10.624 1.00 74.06 964 VAL A CA 1
ATOM 7564 C C . VAL A 1 964 ? -20.873 16.774 10.854 1.00 74.06 964 VAL A C 1
ATOM 7566 O O . VAL A 1 964 ? -19.988 15.938 11.038 1.00 74.06 964 VAL A O 1
ATOM 7569 N N . ARG A 1 965 ? -20.624 18.090 10.880 1.00 67.00 965 ARG A N 1
ATOM 7570 C CA . ARG A 1 965 ? -19.301 18.671 11.153 1.00 67.00 965 ARG A CA 1
ATOM 7571 C C . ARG A 1 965 ? -19.395 19.749 12.226 1.00 67.00 965 ARG A C 1
ATOM 7573 O O . ARG A 1 965 ? -20.214 20.659 12.124 1.00 67.00 965 ARG A O 1
ATOM 7580 N N . LYS A 1 966 ? -18.511 19.678 13.222 1.00 71.88 966 LYS A N 1
ATOM 7581 C CA . LYS A 1 966 ? -18.290 20.745 14.209 1.00 71.88 966 LYS A CA 1
ATOM 7582 C C . LYS A 1 966 ? -16.845 21.222 14.073 1.00 71.88 966 LYS A C 1
ATOM 7584 O O . LYS A 1 966 ? -15.943 20.398 13.966 1.00 71.88 966 LYS A O 1
ATOM 7589 N N . ALA A 1 967 ? -16.640 22.539 14.026 1.00 64.88 967 ALA A N 1
ATOM 7590 C CA . ALA A 1 967 ? -15.318 23.141 13.816 1.00 64.88 967 ALA A CA 1
ATOM 7591 C C . ALA A 1 967 ? -14.366 22.932 15.008 1.00 64.88 967 ALA A C 1
ATOM 7593 O O . ALA A 1 967 ? -13.158 22.854 14.813 1.00 64.88 967 ALA A O 1
ATOM 7594 N N . ASP A 1 968 ? -14.922 22.809 16.216 1.00 75.44 968 ASP A N 1
ATOM 7595 C CA . ASP A 1 968 ? -14.211 22.455 17.448 1.00 75.44 968 ASP A CA 1
ATOM 7596 C C . ASP A 1 968 ? -14.935 21.283 18.141 1.00 75.44 968 ASP A C 1
ATOM 7598 O O . ASP A 1 968 ? -15.800 21.507 18.991 1.00 75.44 968 ASP A O 1
ATOM 7602 N N . PRO A 1 969 ? -14.644 20.024 17.760 1.00 79.12 969 PRO A N 1
ATOM 7603 C CA . PRO A 1 969 ? -15.261 18.839 18.360 1.00 79.12 969 PRO A CA 1
ATOM 7604 C C . PRO A 1 969 ? -15.052 18.736 19.877 1.00 79.12 969 PRO A C 1
ATOM 7606 O O . PRO A 1 969 ? -15.959 18.314 20.596 1.00 79.12 969 PRO A O 1
ATOM 7609 N N . VAL A 1 970 ? -13.884 19.144 20.382 1.00 82.38 970 VAL A N 1
ATOM 7610 C CA . VAL A 1 970 ? -13.520 19.044 21.804 1.00 82.38 970 VAL A CA 1
ATOM 7611 C C . VAL A 1 970 ? -14.336 20.032 22.631 1.00 82.38 970 VAL A C 1
ATOM 7613 O O . VAL A 1 970 ? -15.002 19.633 23.593 1.00 82.38 970 VAL A O 1
ATOM 7616 N N . GLY A 1 971 ? -14.323 21.311 22.242 1.00 83.31 971 GLY A N 1
ATOM 7617 C CA . GLY A 1 971 ? -15.118 22.351 22.888 1.00 83.31 971 GLY A CA 1
ATOM 7618 C C . GLY A 1 971 ? -16.609 22.047 22.802 1.00 83.31 971 GLY A C 1
ATOM 7619 O O . GLY A 1 971 ? -17.311 22.111 23.812 1.00 83.31 971 GLY A O 1
ATOM 7620 N N . TYR A 1 972 ? -17.067 21.591 21.636 1.00 85.56 972 TYR A N 1
ATOM 7621 C CA . TYR A 1 972 ? -18.463 21.234 21.424 1.00 85.56 972 TYR A CA 1
ATOM 7622 C C . TYR A 1 972 ? -18.925 20.073 22.308 1.00 85.56 972 TYR A C 1
ATOM 7624 O O . TYR A 1 972 ? -19.992 20.151 22.906 1.00 85.56 972 TYR A O 1
ATOM 7632 N N . THR A 1 973 ? -18.120 19.016 22.464 1.00 88.75 973 THR A N 1
ATOM 7633 C CA . THR A 1 973 ? -18.478 17.874 23.329 1.00 88.75 973 THR A CA 1
ATOM 7634 C C . THR A 1 973 ? -18.670 18.314 24.781 1.00 88.75 973 THR A C 1
ATOM 7636 O O . THR A 1 973 ? -19.619 17.894 25.445 1.00 88.75 973 THR A O 1
ATOM 7639 N N . ARG A 1 974 ? -17.788 19.192 25.279 1.00 90.69 974 ARG A N 1
ATOM 7640 C CA . ARG A 1 974 ? -17.908 19.762 26.629 1.00 90.69 974 ARG A CA 1
ATOM 7641 C C . ARG A 1 974 ? -19.167 20.604 26.766 1.00 90.69 974 ARG A C 1
ATOM 7643 O O . ARG A 1 974 ? -19.885 20.467 27.755 1.00 90.69 974 ARG A O 1
ATOM 7650 N N . GLU A 1 975 ? -19.434 21.449 25.776 1.00 89.81 975 GLU A N 1
ATOM 7651 C CA . GLU A 1 975 ? -20.622 22.294 25.750 1.00 89.81 975 GLU A CA 1
ATOM 7652 C C . GLU A 1 975 ? -21.906 21.457 25.694 1.00 89.81 975 GLU A C 1
ATOM 7654 O O . GLU A 1 975 ? -22.831 21.724 26.452 1.00 89.81 975 GLU A O 1
ATOM 7659 N N . TYR A 1 976 ? -21.935 20.390 24.895 1.00 90.75 976 TYR A N 1
ATOM 7660 C CA . TYR A 1 976 ? -23.069 19.474 24.787 1.00 90.75 976 TYR A CA 1
ATOM 7661 C C . TYR A 1 976 ? -23.380 18.796 26.129 1.00 90.75 976 TYR A C 1
ATOM 7663 O O . TYR A 1 976 ? -24.523 18.794 26.585 1.00 90.75 976 TYR A O 1
ATOM 7671 N N . VAL A 1 977 ? -22.358 18.276 26.823 1.00 93.88 977 VAL A N 1
ATOM 7672 C CA . VAL A 1 977 ? -22.528 17.700 28.171 1.00 93.88 977 VAL A CA 1
ATOM 7673 C C . VAL A 1 977 ? -23.001 18.763 29.168 1.00 93.88 977 VAL A C 1
ATOM 7675 O O . VAL A 1 977 ? -23.875 18.488 29.990 1.00 93.88 977 VAL A O 1
ATOM 7678 N N . ALA A 1 978 ? -22.488 19.993 29.083 1.00 92.56 978 ALA A N 1
ATOM 7679 C CA . ALA A 1 978 ? -22.949 21.093 29.926 1.00 92.56 978 ALA A CA 1
ATOM 7680 C C . ALA A 1 978 ? -24.418 21.461 29.648 1.00 92.56 978 ALA A C 1
ATOM 7682 O O . ALA A 1 978 ? -25.183 21.649 30.591 1.00 92.56 978 ALA A O 1
ATOM 7683 N N . GLN A 1 979 ? -24.842 21.496 28.383 1.00 93.00 979 GLN A N 1
ATOM 7684 C CA . GLN A 1 979 ? -26.234 21.732 27.994 1.00 93.00 979 GLN A CA 1
ATOM 7685 C C . GLN A 1 979 ? -27.160 20.614 28.489 1.00 93.00 979 GLN A C 1
ATOM 7687 O O . GLN A 1 979 ? -28.263 20.901 28.952 1.00 93.00 979 GLN A O 1
ATOM 7692 N N . ALA A 1 980 ? -26.714 19.353 28.476 1.00 94.00 980 ALA A N 1
ATOM 7693 C CA . ALA A 1 980 ? -27.451 18.243 29.081 1.00 94.00 980 ALA A CA 1
ATOM 7694 C C . ALA A 1 980 ? -27.657 18.430 30.588 1.00 94.00 980 ALA A C 1
ATOM 7696 O O . ALA A 1 980 ? -28.756 18.210 31.098 1.00 94.00 980 ALA A O 1
ATOM 7697 N N . ILE A 1 981 ? -26.618 18.888 31.288 1.00 95.69 981 ILE A N 1
ATOM 7698 C CA . ILE A 1 981 ? -26.686 19.204 32.715 1.00 95.69 981 ILE A CA 1
ATOM 7699 C C . ILE A 1 981 ? -27.628 20.392 32.971 1.00 95.69 981 ILE A C 1
ATOM 7701 O O . ILE A 1 981 ? -28.412 20.345 33.916 1.00 95.69 981 ILE A O 1
ATOM 7705 N N . GLU A 1 982 ? -27.601 21.444 32.148 1.00 95.69 982 GLU A N 1
ATOM 7706 C CA . GLU A 1 982 ? -28.548 22.566 32.263 1.00 95.69 982 GLU A CA 1
ATOM 7707 C C . GLU A 1 982 ? -29.991 22.123 31.995 1.00 95.69 982 GLU A C 1
ATOM 7709 O O . GLU A 1 982 ? -30.887 22.442 32.774 1.00 95.69 982 GLU A O 1
ATOM 7714 N N . HIS A 1 983 ? -30.221 21.292 30.976 1.00 94.06 983 HIS A N 1
ATOM 7715 C CA . HIS A 1 983 ? -31.542 20.728 30.714 1.00 94.06 983 HIS A CA 1
ATOM 7716 C C . HIS A 1 983 ? -32.051 19.898 31.904 1.00 94.06 983 HIS A C 1
ATOM 7718 O O . HIS A 1 983 ? -33.223 20.011 32.274 1.00 94.06 983 HIS A O 1
ATOM 7724 N N . TYR A 1 984 ? -31.167 19.124 32.543 1.00 96.25 984 TYR A N 1
ATOM 7725 C CA . TYR A 1 984 ? -31.460 18.401 33.780 1.00 96.25 984 TYR A CA 1
ATOM 7726 C C . TYR A 1 984 ? -31.807 19.334 34.944 1.00 96.25 984 TYR A C 1
ATOM 7728 O O . TYR A 1 984 ? -32.792 19.090 35.642 1.00 96.25 984 TYR A O 1
ATOM 7736 N N . LYS A 1 985 ? -31.056 20.423 35.137 1.00 94.62 985 LYS A N 1
ATOM 7737 C CA . LYS A 1 985 ? -31.344 21.421 36.180 1.00 94.62 985 LYS A CA 1
ATOM 7738 C C . LYS A 1 985 ? -32.709 22.081 35.984 1.00 94.62 985 LYS A C 1
ATOM 7740 O O . LYS A 1 985 ? -33.421 22.300 36.964 1.00 94.62 985 LYS A O 1
ATOM 7745 N N . ASP A 1 986 ? -33.070 22.373 34.738 1.00 95.69 986 ASP A N 1
ATOM 7746 C CA . ASP A 1 986 ? -34.296 23.096 34.404 1.00 95.69 986 ASP A CA 1
ATOM 7747 C C . ASP A 1 986 ? -35.543 22.201 34.418 1.00 95.69 986 ASP A C 1
ATOM 7749 O O . ASP A 1 986 ? -36.614 22.641 34.845 1.00 95.69 986 ASP A O 1
ATOM 7753 N N . ASN A 1 987 ? -35.416 20.944 33.974 1.00 95.00 987 ASN A N 1
ATOM 7754 C CA . ASN A 1 987 ? -36.563 20.074 33.683 1.00 95.00 987 ASN A CA 1
ATOM 7755 C C . ASN A 1 987 ? -36.604 18.778 34.515 1.00 95.00 987 ASN A C 1
ATOM 7757 O O . ASN A 1 987 ? -37.645 18.121 34.579 1.00 95.00 987 ASN A O 1
ATOM 7761 N N . GLY A 1 988 ? -35.511 18.418 35.193 1.00 94.25 988 GLY A N 1
ATOM 7762 C CA . GLY A 1 988 ? -35.379 17.193 35.985 1.00 94.25 988 GLY A CA 1
ATOM 7763 C C . GLY A 1 988 ? -35.033 15.940 35.167 1.00 94.25 988 GLY A C 1
ATOM 7764 O O . GLY A 1 988 ? -35.013 15.949 33.935 1.00 94.25 988 GLY A O 1
ATOM 7765 N N . LEU A 1 989 ? -34.752 14.834 35.872 1.00 93.31 989 LEU A N 1
ATOM 7766 C CA . LEU A 1 989 ? -34.233 13.585 35.287 1.00 93.31 989 LEU A CA 1
ATOM 7767 C C . LEU A 1 989 ? -35.168 12.973 34.239 1.00 93.31 989 LEU A C 1
ATOM 7769 O O . LEU A 1 989 ? -34.726 12.626 33.151 1.00 93.31 989 LEU A O 1
ATOM 7773 N N . GLU A 1 990 ? -36.455 12.843 34.562 1.00 92.81 990 GLU A N 1
ATOM 7774 C CA . GLU A 1 990 ? -37.426 12.144 33.710 1.00 92.81 990 GLU A CA 1
ATOM 7775 C C . GLU A 1 990 ? -37.616 12.859 32.364 1.00 92.81 990 GLU A C 1
ATOM 7777 O O . GLU A 1 990 ? -37.527 12.223 31.318 1.00 92.81 990 GLU A O 1
ATOM 7782 N N . ALA A 1 991 ? -37.751 14.190 32.383 1.00 91.19 991 ALA A N 1
ATOM 7783 C CA . ALA A 1 991 ? -37.841 15.001 31.169 1.00 91.19 991 ALA A CA 1
ATOM 7784 C C . ALA A 1 991 ? -36.537 14.985 30.354 1.00 91.19 991 ALA A C 1
ATOM 7786 O O . ALA A 1 991 ? -36.577 14.960 29.128 1.00 91.19 991 ALA A O 1
ATOM 7787 N N . THR A 1 992 ? -35.381 14.937 31.026 1.00 92.12 992 THR A N 1
ATOM 7788 C CA . THR A 1 992 ? -34.075 14.817 30.358 1.00 92.12 992 THR A CA 1
ATOM 7789 C C . THR A 1 992 ? -33.955 13.483 29.627 1.00 92.12 992 THR A C 1
ATOM 7791 O O . THR A 1 992 ? -33.581 13.452 28.458 1.00 92.12 992 THR A O 1
ATOM 7794 N N . ILE A 1 993 ? -34.316 12.378 30.289 1.00 90.50 993 ILE A N 1
ATOM 7795 C CA . ILE A 1 993 ? -34.341 11.045 29.675 1.00 90.50 993 ILE A CA 1
ATOM 7796 C C . ILE A 1 993 ? -35.307 11.030 28.488 1.00 90.50 993 ILE A C 1
ATOM 7798 O O . ILE A 1 993 ? -34.966 10.487 27.442 1.00 90.50 993 ILE A O 1
ATOM 7802 N N . GLU A 1 994 ? -36.495 11.621 28.620 1.00 86.94 994 GLU A N 1
ATOM 7803 C CA . GLU A 1 994 ? -37.473 11.684 27.530 1.00 86.94 994 GLU A CA 1
ATOM 7804 C C . GLU A 1 994 ? -36.943 12.482 26.328 1.00 86.94 994 GLU A C 1
ATOM 7806 O O . GLU A 1 994 ? -37.011 11.996 25.199 1.00 86.94 994 GLU A O 1
ATOM 7811 N N . TRP A 1 995 ? -36.354 13.660 26.559 1.00 85.94 995 TRP A N 1
ATOM 7812 C CA . TRP A 1 995 ? -35.832 14.515 25.491 1.00 85.94 995 TRP A CA 1
ATOM 7813 C C . TRP A 1 995 ? -34.647 13.881 24.756 1.00 85.94 995 TRP A C 1
ATOM 7815 O O . TRP A 1 995 ? -34.666 13.831 23.530 1.00 85.94 995 TRP A O 1
ATOM 7825 N N . TYR A 1 996 ? -33.667 13.324 25.478 1.00 86.44 996 TYR A N 1
ATOM 7826 C CA . TYR A 1 996 ? -32.485 12.683 24.876 1.00 86.44 996 TYR A CA 1
ATOM 7827 C C . TYR A 1 996 ? -32.760 11.307 24.240 1.00 86.44 996 TYR A C 1
ATOM 7829 O O . TYR A 1 996 ? -31.909 10.752 23.540 1.00 86.44 996 TYR A O 1
ATOM 7837 N N . ASN A 1 997 ? -33.952 10.748 24.462 1.00 79.69 997 ASN A N 1
ATOM 7838 C CA . ASN A 1 997 ? -34.471 9.608 23.701 1.00 79.69 997 ASN A CA 1
ATOM 7839 C C . ASN A 1 997 ? -35.376 10.040 22.530 1.00 79.69 997 ASN A C 1
ATOM 7841 O O . ASN A 1 997 ? -35.921 9.184 21.832 1.00 79.69 997 ASN A O 1
ATOM 7845 N N . SER A 1 998 ? -35.569 11.344 22.316 1.00 77.19 998 SER A N 1
ATOM 7846 C CA . SER A 1 998 ? -36.403 11.883 21.242 1.00 77.19 998 SER A CA 1
ATOM 7847 C C . SER A 1 998 ? -35.571 12.294 20.026 1.00 77.19 998 SER A C 1
ATOM 7849 O O . SER A 1 998 ? -34.362 12.488 20.107 1.00 77.19 998 SER A O 1
ATOM 7851 N N . ARG A 1 999 ? -36.239 12.492 18.884 1.00 66.19 999 ARG A N 1
ATOM 7852 C CA . ARG A 1 999 ? -35.597 13.029 17.672 1.00 66.19 999 ARG A CA 1
ATOM 7853 C C . ARG A 1 999 ? -35.055 14.451 17.857 1.00 66.19 999 ARG A C 1
ATOM 7855 O O . ARG A 1 999 ? -34.205 14.880 17.092 1.00 66.19 999 ARG A O 1
ATOM 7862 N N . ASP A 1 1000 ? -35.597 15.202 18.815 1.00 73.12 1000 ASP A N 1
ATOM 7863 C CA . ASP A 1 1000 ? -35.288 16.624 18.961 1.00 73.12 1000 ASP A CA 1
ATOM 7864 C C . ASP A 1 1000 ? -33.900 16.834 19.601 1.00 73.12 1000 ASP A C 1
ATOM 7866 O O . ASP A 1 1000 ? -33.403 17.958 19.608 1.00 73.12 1000 ASP A O 1
ATOM 7870 N N . SER A 1 1001 ? -33.265 15.766 20.110 1.00 77.06 1001 SER A N 1
ATOM 7871 C CA . SER A 1 1001 ? -31.903 15.781 20.660 1.00 77.06 1001 SER A CA 1
ATOM 7872 C C . SER A 1 1001 ? -30.813 15.327 19.680 1.00 77.06 1001 SER A C 1
ATOM 7874 O O . SER A 1 1001 ? -29.655 15.229 20.089 1.00 77.06 1001 SER A O 1
ATOM 7876 N N . LEU A 1 1002 ? -31.175 14.989 18.435 1.00 67.81 1002 LEU A N 1
ATOM 7877 C CA . LEU A 1 1002 ? -30.240 14.519 17.404 1.00 67.81 1002 LEU A CA 1
ATOM 7878 C C . LEU A 1 1002 ? -29.246 15.620 17.021 1.00 67.81 1002 LEU A C 1
ATOM 7880 O O . LEU A 1 1002 ? -29.638 16.754 16.745 1.00 67.81 1002 LEU A O 1
ATOM 7884 N N . ASP A 1 1003 ? -27.960 15.277 17.006 1.00 73.00 1003 ASP A N 1
ATOM 7885 C CA . ASP A 1 1003 ? -26.864 16.219 16.768 1.00 73.00 1003 ASP A CA 1
ATOM 7886 C C . ASP A 1 1003 ? -25.595 15.529 16.221 1.00 73.00 1003 ASP A C 1
ATOM 7888 O O . ASP A 1 1003 ? -24.453 15.857 16.557 1.00 73.00 1003 ASP A O 1
ATOM 7892 N N . GLY A 1 1004 ? -25.773 14.540 15.346 1.00 73.75 1004 GLY A N 1
ATOM 7893 C CA . GLY A 1 1004 ? -24.694 13.869 14.626 1.00 73.75 1004 GLY A CA 1
ATOM 7894 C C . GLY A 1 1004 ? -24.054 12.723 15.400 1.00 73.75 1004 GLY A C 1
ATOM 7895 O O . GLY A 1 1004 ? -24.601 11.636 15.460 1.00 73.75 1004 GLY A O 1
ATOM 7896 N N . GLN A 1 1005 ? -22.832 12.909 15.909 1.00 70.00 1005 GLN A N 1
ATOM 7897 C CA . GLN A 1 1005 ? -22.188 11.910 16.788 1.00 70.00 1005 GLN A CA 1
ATOM 7898 C C . GLN A 1 1005 ? -22.304 12.243 18.272 1.00 70.00 1005 GLN A C 1
ATOM 7900 O O . GLN A 1 1005 ? -21.920 11.433 19.117 1.00 70.00 1005 GLN A O 1
ATOM 7905 N N . TRP A 1 1006 ? -22.809 13.433 18.594 1.00 81.56 1006 TRP A N 1
ATOM 7906 C CA . TRP A 1 1006 ? -22.974 13.876 19.965 1.00 81.56 1006 TRP A CA 1
ATOM 7907 C C . TRP A 1 1006 ? -24.328 13.406 20.468 1.00 81.56 1006 TRP A C 1
ATOM 7909 O O . TRP A 1 1006 ? -25.356 14.015 20.203 1.00 81.56 1006 TRP A O 1
ATOM 7919 N N . GLY A 1 1007 ? -24.303 12.293 21.194 1.00 81.12 1007 GLY A N 1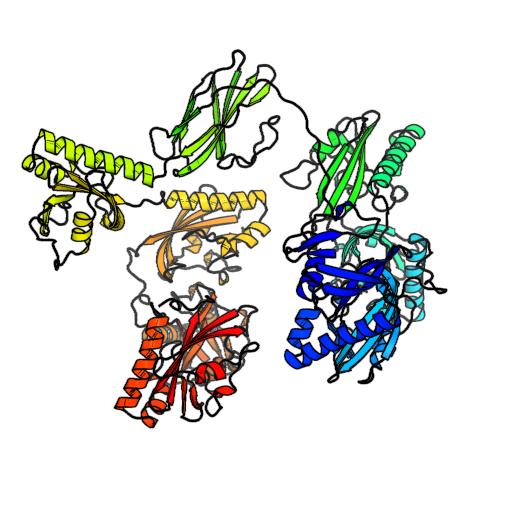
ATOM 7920 C CA . GLY A 1 1007 ? -25.449 11.771 21.924 1.00 81.12 1007 GLY A CA 1
ATOM 7921 C C . GLY A 1 1007 ? -25.144 11.711 23.413 1.00 81.12 1007 GLY A C 1
ATOM 7922 O O . GLY A 1 1007 ? -24.018 11.402 23.815 1.00 81.12 1007 GLY A O 1
ATOM 7923 N N . LEU A 1 1008 ? -26.149 11.982 24.246 1.00 89.81 1008 LEU A N 1
ATOM 7924 C CA . LEU A 1 1008 ? -25.997 11.824 25.687 1.00 89.81 1008 LEU A CA 1
ATOM 7925 C C . LEU A 1 1008 ? -25.957 10.335 26.049 1.00 89.81 1008 LEU A C 1
ATOM 7927 O O . LEU A 1 1008 ? -26.856 9.561 25.712 1.00 89.81 1008 LEU A O 1
ATOM 7931 N N . THR A 1 1009 ? -24.924 9.952 26.791 1.00 91.69 1009 THR A N 1
ATOM 7932 C CA . THR A 1 1009 ? -24.949 8.765 27.640 1.00 91.69 1009 THR A CA 1
ATOM 7933 C C . THR A 1 1009 ? -25.071 9.224 29.086 1.00 91.69 1009 THR A C 1
ATOM 7935 O O . THR A 1 1009 ? -24.240 9.989 29.572 1.00 91.69 1009 THR A O 1
ATOM 7938 N N . LEU A 1 1010 ? -26.131 8.788 29.760 1.00 94.62 1010 LEU A N 1
ATOM 7939 C CA . LEU A 1 1010 ? -26.449 9.165 31.135 1.00 94.62 1010 LEU A CA 1
ATOM 7940 C C . LEU A 1 1010 ? -26.481 7.905 31.990 1.00 94.62 1010 LEU A C 1
ATOM 7942 O O . LEU A 1 1010 ? -27.202 6.973 31.639 1.00 94.62 1010 LEU A O 1
ATOM 7946 N N . ALA A 1 1011 ? -25.751 7.879 33.103 1.00 96.19 1011 ALA A N 1
ATOM 7947 C CA . ALA A 1 1011 ? -25.815 6.797 34.085 1.00 96.19 1011 ALA A CA 1
ATOM 7948 C C . ALA A 1 1011 ? -26.229 7.310 35.471 1.00 96.19 1011 ALA A C 1
ATOM 7950 O O . ALA A 1 1011 ? -25.990 8.471 35.817 1.00 96.19 1011 ALA A O 1
ATOM 7951 N N . ASP A 1 1012 ? -26.889 6.447 36.241 1.00 95.38 1012 ASP A N 1
ATOM 7952 C CA . ASP A 1 1012 ? -27.373 6.762 37.582 1.00 95.38 1012 ASP A CA 1
ATOM 7953 C C . ASP A 1 1012 ? -26.261 6.740 38.650 1.00 95.38 1012 ASP A C 1
ATOM 7955 O O . ASP A 1 1012 ? -25.080 6.534 38.369 1.00 95.38 1012 ASP A O 1
ATOM 7959 N N . GLU A 1 1013 ? -26.639 6.962 39.909 1.00 93.56 1013 GLU A N 1
ATOM 7960 C CA . GLU A 1 1013 ? -25.724 6.949 41.059 1.00 93.56 1013 GLU A CA 1
ATOM 7961 C C . GLU A 1 1013 ? -25.039 5.592 41.314 1.00 93.56 1013 GLU A C 1
ATOM 7963 O O . GLU A 1 1013 ? -24.026 5.542 42.013 1.00 93.56 1013 GLU A O 1
ATOM 7968 N N . ASN A 1 1014 ? -25.570 4.506 40.744 1.00 93.50 1014 ASN A N 1
ATOM 7969 C CA . ASN A 1 1014 ? -25.003 3.160 40.792 1.00 93.50 1014 ASN A CA 1
ATOM 7970 C C . ASN A 1 1014 ? -24.271 2.795 39.489 1.00 93.50 1014 ASN A C 1
ATOM 7972 O O . ASN A 1 1014 ? -23.927 1.630 39.297 1.00 93.50 1014 ASN A O 1
ATOM 7976 N N . ASP A 1 1015 ? -24.027 3.780 38.621 1.00 94.25 1015 ASP A N 1
ATOM 7977 C CA . ASP A 1 1015 ? -23.397 3.638 37.310 1.00 94.25 1015 ASP A CA 1
ATOM 7978 C C . ASP A 1 1015 ? -24.215 2.781 36.320 1.00 94.25 1015 ASP A C 1
ATOM 7980 O O . ASP A 1 1015 ? -23.677 2.269 35.338 1.00 94.25 1015 ASP A O 1
ATOM 7984 N N . ILE A 1 1016 ? -25.530 2.645 36.536 1.00 95.56 1016 ILE A N 1
ATOM 7985 C CA . ILE A 1 1016 ? -26.432 1.978 35.590 1.00 95.56 1016 ILE A CA 1
ATOM 7986 C C . ILE A 1 1016 ? -26.821 2.953 34.484 1.00 95.56 1016 ILE A C 1
ATOM 7988 O O . ILE A 1 1016 ? -27.336 4.040 34.744 1.00 95.56 1016 ILE A O 1
ATOM 7992 N N . ILE A 1 1017 ? -26.607 2.552 33.234 1.00 94.25 1017 ILE A N 1
ATOM 7993 C CA . ILE A 1 1017 ? -26.880 3.381 32.058 1.00 94.25 1017 ILE A CA 1
ATOM 7994 C C . ILE A 1 1017 ? -28.397 3.572 31.889 1.00 94.25 1017 ILE A C 1
ATOM 7996 O O . ILE A 1 1017 ? -29.139 2.613 31.677 1.00 94.25 1017 ILE A O 1
ATOM 8000 N N . LEU A 1 1018 ? -28.854 4.823 31.949 1.00 92.31 1018 LEU A N 1
ATOM 8001 C CA . LEU A 1 1018 ? -30.247 5.252 31.779 1.00 92.31 1018 LEU A CA 1
ATOM 8002 C C . LEU A 1 1018 ? -30.554 5.701 30.344 1.00 92.31 1018 LEU A C 1
ATOM 8004 O O . LEU A 1 1018 ? -31.659 5.492 29.850 1.00 92.31 1018 LEU A O 1
ATOM 8008 N N . VAL A 1 1019 ? -29.577 6.327 29.685 1.00 88.81 1019 VAL A N 1
ATOM 8009 C CA . VAL A 1 1019 ? -29.654 6.788 28.291 1.00 88.81 1019 VAL A CA 1
ATOM 8010 C C . VAL A 1 1019 ? -28.348 6.414 27.610 1.00 88.81 1019 VAL A C 1
ATOM 8012 O O . VAL A 1 1019 ? -27.286 6.621 28.188 1.00 88.81 1019 VAL A O 1
ATOM 8015 N N . ALA A 1 1020 ? -28.419 5.875 26.396 1.00 82.75 1020 ALA A N 1
ATOM 8016 C CA . ALA A 1 1020 ? -27.261 5.637 25.538 1.00 82.75 1020 ALA A CA 1
ATOM 8017 C C . ALA A 1 1020 ? -27.701 5.747 24.078 1.00 82.75 1020 ALA A C 1
ATOM 8019 O O . ALA A 1 1020 ? -27.984 4.743 23.426 1.00 82.75 1020 ALA A O 1
ATOM 8020 N N . HIS A 1 1021 ? -27.795 6.982 23.584 1.00 69.12 1021 HIS A N 1
ATOM 8021 C CA . HIS A 1 1021 ? -28.422 7.286 22.295 1.00 69.12 1021 HIS A CA 1
ATOM 8022 C C . HIS A 1 1021 ? -27.815 6.490 21.119 1.00 69.12 1021 HIS A C 1
ATOM 8024 O O . HIS A 1 1021 ? -28.537 5.898 20.325 1.00 69.12 1021 HIS A O 1
ATOM 8030 N N . LEU A 1 1022 ? -26.481 6.377 21.078 1.00 63.59 1022 LEU A N 1
ATOM 8031 C CA . LEU A 1 1022 ? -25.734 5.653 20.036 1.00 63.59 1022 LEU A CA 1
ATOM 8032 C C . LEU A 1 1022 ? -25.405 4.192 20.403 1.00 63.59 1022 LEU A C 1
ATOM 8034 O O . LEU A 1 1022 ? -24.694 3.509 19.673 1.00 63.59 1022 LEU A O 1
ATOM 8038 N N . ALA A 1 1023 ? -25.865 3.713 21.560 1.00 70.38 1023 ALA A N 1
ATOM 8039 C CA . ALA A 1 1023 ? -25.584 2.368 22.062 1.00 70.38 1023 ALA A CA 1
ATOM 8040 C C . ALA A 1 1023 ? -26.753 1.863 22.917 1.00 70.38 1023 ALA A C 1
ATOM 8042 O O . ALA A 1 1023 ? -26.590 1.471 24.070 1.00 70.38 1023 ALA A O 1
ATOM 8043 N N . THR A 1 1024 ? -27.958 1.883 22.347 1.00 72.19 1024 THR A N 1
ATOM 8044 C CA . THR A 1 1024 ? -29.214 1.611 23.068 1.00 72.19 1024 THR A CA 1
ATOM 8045 C C . THR A 1 1024 ? -29.261 0.230 23.727 1.00 72.19 1024 THR A C 1
ATOM 8047 O O . THR A 1 1024 ? -29.926 0.056 24.745 1.00 72.19 1024 THR A O 1
ATOM 8050 N N . HIS A 1 1025 ? -28.500 -0.740 23.211 1.00 73.56 1025 HIS A N 1
ATOM 8051 C CA . HIS A 1 1025 ? -28.326 -2.067 23.811 1.00 73.56 1025 HIS A CA 1
ATOM 8052 C C . HIS A 1 1025 ? -27.623 -2.047 25.183 1.00 73.56 1025 HIS A C 1
ATOM 8054 O O . HIS A 1 1025 ? -27.725 -3.021 25.924 1.00 73.56 1025 HIS A O 1
ATOM 8060 N N . LEU A 1 1026 ? -26.925 -0.959 25.532 1.00 80.56 1026 LEU A N 1
ATOM 8061 C CA . LEU A 1 1026 ? -26.275 -0.775 26.832 1.00 80.56 1026 LEU A CA 1
ATOM 8062 C C . LEU A 1 1026 ? -27.222 -0.216 27.901 1.00 80.56 1026 LEU A C 1
ATOM 8064 O O . LEU A 1 1026 ? -26.873 -0.223 29.082 1.00 80.56 1026 LEU A O 1
ATOM 8068 N N . VAL A 1 1027 ? -28.412 0.266 27.535 1.00 86.75 1027 VAL A N 1
ATOM 8069 C CA . VAL A 1 1027 ? -29.369 0.802 28.513 1.00 86.75 1027 VAL A CA 1
ATOM 8070 C C . VAL A 1 1027 ? -29.773 -0.296 29.504 1.00 86.75 1027 VAL A C 1
ATOM 8072 O O . VAL A 1 1027 ? -30.188 -1.388 29.121 1.00 86.75 1027 VAL A O 1
ATOM 8075 N N . GLY A 1 1028 ? -29.643 -0.002 30.798 1.00 88.44 1028 GLY A N 1
ATOM 8076 C CA . GLY A 1 1028 ? -29.873 -0.935 31.903 1.00 88.44 1028 GLY A CA 1
ATOM 8077 C C . GLY A 1 1028 ? -28.659 -1.783 32.300 1.00 88.44 1028 GLY A C 1
ATOM 8078 O O . GLY A 1 1028 ? -28.765 -2.565 33.245 1.00 88.44 1028 GLY A O 1
ATOM 8079 N N . SER A 1 1029 ? -27.518 -1.640 31.619 1.00 91.06 1029 SER A N 1
ATOM 8080 C CA . SER A 1 1029 ? -26.260 -2.287 32.009 1.00 91.06 1029 SER A CA 1
ATOM 8081 C C . SER A 1 1029 ? -25.439 -1.418 32.971 1.00 91.06 1029 SER A C 1
ATOM 8083 O O . SER A 1 1029 ? -25.576 -0.194 32.994 1.00 91.06 1029 SER A O 1
ATOM 8085 N N . ASP A 1 1030 ? -24.603 -2.066 33.784 1.00 92.44 1030 ASP A N 1
ATOM 8086 C CA . ASP A 1 1030 ? -23.613 -1.396 34.637 1.00 92.44 1030 ASP A CA 1
ATOM 8087 C C . ASP A 1 1030 ? -22.431 -0.940 33.775 1.00 92.44 1030 ASP A C 1
ATOM 8089 O O . ASP A 1 1030 ? -21.760 -1.767 33.145 1.00 92.44 1030 ASP A O 1
ATOM 8093 N N . LEU A 1 1031 ? -22.187 0.373 33.765 1.00 89.94 1031 LEU A N 1
ATOM 8094 C CA . LEU A 1 1031 ? -21.166 1.024 32.953 1.00 89.94 1031 LEU A CA 1
ATOM 8095 C C . LEU A 1 1031 ? -19.768 0.448 33.199 1.00 89.94 1031 LEU A C 1
ATOM 8097 O O . LEU A 1 1031 ? -18.980 0.395 32.260 1.00 89.94 1031 LEU A O 1
ATOM 8101 N N . LYS A 1 1032 ? -19.457 -0.046 34.405 1.00 88.25 1032 LYS A N 1
ATOM 8102 C CA . LYS A 1 1032 ? -18.143 -0.647 34.710 1.00 88.25 1032 LYS A CA 1
ATOM 8103 C C . LYS A 1 1032 ? -17.830 -1.867 33.851 1.00 88.25 1032 LYS A C 1
ATOM 8105 O O . LYS A 1 1032 ? -16.666 -2.158 33.607 1.00 88.25 1032 LYS A O 1
ATOM 8110 N N . ASN A 1 1033 ? -18.862 -2.560 33.372 1.00 86.56 1033 ASN A N 1
ATOM 8111 C CA . ASN A 1 1033 ? -18.709 -3.746 32.531 1.00 86.56 1033 ASN A CA 1
ATOM 8112 C C . ASN A 1 1033 ? -18.529 -3.405 31.045 1.00 86.56 1033 ASN A C 1
ATOM 8114 O O . ASN A 1 1033 ? -18.365 -4.308 30.226 1.00 86.56 1033 ASN A O 1
ATOM 8118 N N . VAL A 1 1034 ? -18.564 -2.122 30.677 1.00 81.50 1034 VAL A N 1
ATOM 8119 C CA . VAL A 1 1034 ? -18.289 -1.681 29.311 1.00 81.50 1034 VAL A CA 1
ATOM 8120 C C . VAL A 1 1034 ? -16.774 -1.674 29.092 1.00 81.50 1034 VAL A C 1
ATOM 8122 O O . VAL A 1 1034 ? -16.044 -0.877 29.684 1.00 81.50 1034 VAL A O 1
ATOM 8125 N N . ALA A 1 1035 ? -16.291 -2.563 28.224 1.00 73.44 1035 ALA A N 1
ATOM 8126 C CA . ALA A 1 1035 ? -14.874 -2.711 27.902 1.00 73.44 1035 ALA A CA 1
ATOM 8127 C C . ALA A 1 1035 ? -14.640 -2.750 26.386 1.00 73.44 1035 ALA A C 1
ATOM 8129 O O . ALA A 1 1035 ? -15.476 -3.237 25.626 1.00 73.44 1035 ALA A O 1
ATOM 8130 N N . THR A 1 1036 ? -13.476 -2.266 25.951 1.00 65.81 1036 THR A N 1
ATOM 8131 C CA . THR A 1 1036 ? -12.938 -2.540 24.610 1.00 65.81 1036 THR A CA 1
ATOM 8132 C C . THR A 1 1036 ? -11.963 -3.723 24.690 1.00 65.81 1036 THR A C 1
ATOM 8134 O O . THR A 1 1036 ? -11.468 -4.011 25.783 1.00 65.81 1036 THR A O 1
ATOM 8137 N N . PRO A 1 1037 ? -11.615 -4.397 23.570 1.00 54.81 1037 PRO A N 1
ATOM 8138 C CA . PRO A 1 1037 ? -10.793 -5.621 23.571 1.00 54.81 1037 PRO A CA 1
ATOM 8139 C C . PRO A 1 1037 ? -9.427 -5.532 24.275 1.00 54.81 1037 PRO A C 1
ATOM 8141 O O . PRO A 1 1037 ? -8.759 -6.543 24.450 1.00 54.81 1037 PRO A O 1
ATOM 8144 N N . ARG A 1 1038 ? -8.969 -4.326 24.633 1.00 55.16 1038 ARG A N 1
ATOM 8145 C CA . ARG A 1 1038 ? -7.670 -4.071 25.270 1.00 55.16 1038 ARG A CA 1
ATOM 8146 C C . ARG A 1 1038 ? -7.750 -3.179 26.518 1.00 55.16 1038 ARG A C 1
ATOM 8148 O O . ARG A 1 1038 ? -6.702 -2.897 27.093 1.00 55.16 1038 ARG A O 1
ATOM 8155 N N . ARG A 1 1039 ? -8.934 -2.668 26.908 1.00 71.06 1039 ARG A N 1
ATOM 8156 C CA . ARG A 1 1039 ? -9.057 -1.642 27.966 1.00 71.06 1039 ARG A CA 1
ATOM 8157 C C . ARG A 1 1039 ? -10.460 -1.588 28.609 1.00 71.06 1039 ARG A C 1
ATOM 8159 O O . ARG A 1 1039 ? -11.446 -1.457 27.879 1.00 71.06 1039 ARG A O 1
ATOM 8166 N N . PRO A 1 1040 ? -10.580 -1.610 29.952 1.00 79.69 1040 PRO A N 1
ATOM 8167 C CA . PRO A 1 1040 ? -11.858 -1.491 30.660 1.00 79.69 1040 PRO A CA 1
ATOM 8168 C C . PRO A 1 1040 ? -12.313 -0.023 30.743 1.00 79.69 1040 PRO A C 1
ATOM 8170 O O . PRO A 1 1040 ? -12.258 0.613 31.792 1.00 79.69 1040 PRO A O 1
ATOM 8173 N N . ILE A 1 1041 ? -12.746 0.544 29.614 1.00 86.25 1041 ILE A N 1
ATOM 8174 C CA . ILE A 1 1041 ? -13.078 1.977 29.502 1.00 86.25 1041 ILE A CA 1
ATOM 8175 C C . ILE A 1 1041 ? -14.162 2.440 30.490 1.00 86.25 1041 ILE A C 1
ATOM 8177 O O . ILE A 1 1041 ? -14.134 3.584 30.939 1.00 86.25 1041 ILE A O 1
ATOM 8181 N N . GLY A 1 1042 ? -15.090 1.557 30.862 1.00 86.75 1042 GLY A N 1
ATOM 8182 C CA . GLY A 1 1042 ? -16.145 1.830 31.831 1.00 86.75 1042 GLY A CA 1
ATOM 8183 C C . GLY A 1 1042 ? -15.622 2.150 33.230 1.00 86.75 1042 GLY A C 1
ATOM 8184 O O . GLY A 1 1042 ? -16.134 3.060 33.879 1.00 86.75 1042 GLY A O 1
ATOM 8185 N N . GLU A 1 1043 ? -14.565 1.466 33.680 1.00 88.31 1043 GLU A N 1
ATOM 8186 C CA . GLU A 1 1043 ? -13.940 1.734 34.984 1.00 88.31 1043 GLU A CA 1
ATOM 8187 C C . GLU A 1 1043 ? -13.318 3.135 35.040 1.00 88.31 1043 GLU A C 1
ATOM 8189 O O . GLU A 1 1043 ? -13.378 3.811 36.067 1.00 88.31 1043 GLU A O 1
ATOM 8194 N N . GLU A 1 1044 ? -12.763 3.597 33.921 1.00 89.69 1044 GLU A N 1
ATOM 8195 C CA . GLU A 1 1044 ? -12.154 4.922 33.815 1.00 89.69 1044 GLU A CA 1
ATOM 8196 C C . GLU A 1 1044 ? -13.199 6.036 33.729 1.00 89.69 1044 GLU A C 1
ATOM 8198 O O . GLU A 1 1044 ? -13.043 7.078 34.362 1.00 89.69 1044 GLU A O 1
ATOM 8203 N N . LEU A 1 1045 ? -14.291 5.809 32.994 1.00 91.81 1045 LEU A N 1
ATOM 8204 C CA . LEU A 1 1045 ? -15.392 6.769 32.880 1.00 91.81 1045 LEU A CA 1
ATOM 8205 C C . LEU A 1 1045 ? -16.107 6.985 34.220 1.00 91.81 1045 LEU A C 1
ATOM 8207 O O . LEU A 1 1045 ? -16.466 8.114 34.552 1.00 91.81 1045 LEU A O 1
ATOM 8211 N N . VAL A 1 1046 ? -16.259 5.934 35.032 1.00 92.12 1046 VAL A N 1
ATOM 8212 C CA . VAL A 1 1046 ? -16.855 6.044 36.375 1.00 92.12 1046 VAL A CA 1
ATOM 8213 C C . VAL A 1 1046 ? -16.001 6.892 37.328 1.00 92.12 1046 VAL A C 1
ATOM 8215 O O . VAL A 1 1046 ? -16.538 7.468 38.278 1.00 92.12 1046 VAL A O 1
ATOM 8218 N N . ALA A 1 1047 ? -14.696 7.029 37.067 1.00 89.69 1047 ALA A N 1
ATOM 8219 C CA . ALA A 1 1047 ? -13.800 7.872 37.859 1.00 89.69 1047 ALA A CA 1
ATOM 8220 C C . ALA A 1 1047 ? -14.017 9.385 37.645 1.00 89.69 1047 ALA A C 1
ATOM 8222 O O . ALA A 1 1047 ? -13.384 10.189 38.335 1.00 89.69 1047 ALA A O 1
ATOM 8223 N N . ALA A 1 1048 ? -14.903 9.784 36.724 1.00 92.38 1048 ALA A N 1
ATOM 8224 C CA . ALA A 1 1048 ? -15.250 11.179 36.486 1.00 92.38 1048 ALA A CA 1
ATOM 8225 C C . ALA A 1 1048 ? -15.731 11.890 37.763 1.00 92.38 1048 ALA A C 1
ATOM 8227 O O . ALA A 1 1048 ? -16.574 11.389 38.517 1.00 92.38 1048 ALA A O 1
ATOM 8228 N N . THR A 1 1049 ? -15.225 13.103 37.973 1.00 92.88 1049 THR A N 1
ATOM 8229 C CA . THR A 1 1049 ? -15.641 14.010 39.049 1.00 92.88 1049 THR A CA 1
ATOM 8230 C C . THR A 1 1049 ? -16.470 15.169 38.480 1.00 92.88 1049 THR A C 1
ATOM 8232 O O . THR A 1 1049 ? -16.795 15.190 37.291 1.00 92.88 1049 THR A O 1
ATOM 8235 N N . GLU A 1 1050 ? -16.801 16.157 39.317 1.00 89.12 1050 GLU A N 1
ATOM 8236 C CA . GLU A 1 1050 ? -17.399 17.424 38.864 1.00 89.12 1050 GLU A CA 1
ATOM 8237 C C . GLU A 1 1050 ? -16.458 18.234 37.947 1.00 89.12 1050 GLU A C 1
ATOM 8239 O O . GLU A 1 1050 ? -16.928 19.073 37.184 1.00 89.12 1050 GLU A O 1
ATOM 8244 N N . GLU A 1 1051 ? -15.144 17.976 37.987 1.00 87.38 1051 GLU A N 1
ATOM 8245 C CA . GLU A 1 1051 ? -14.152 18.595 37.086 1.00 87.38 1051 GLU A CA 1
ATOM 8246 C C . GLU A 1 1051 ? -14.127 17.925 35.700 1.00 87.38 1051 GLU A C 1
ATOM 8248 O O . GLU A 1 1051 ? -13.632 18.502 34.732 1.00 87.38 1051 GLU A O 1
ATOM 8253 N N . GLY A 1 1052 ? -14.714 16.730 35.603 1.00 91.00 1052 GLY A N 1
ATOM 8254 C CA . GLY A 1 1052 ? -14.783 15.916 34.400 1.00 91.00 1052 GLY A CA 1
ATOM 8255 C C . GLY A 1 1052 ? -13.495 15.172 34.050 1.00 91.00 1052 GLY A C 1
ATOM 8256 O O . GLY A 1 1052 ? -12.429 15.402 34.617 1.00 91.00 1052 GLY A O 1
ATOM 8257 N N . ILE A 1 1053 ? -13.605 14.234 33.113 1.00 92.50 1053 ILE A N 1
ATOM 8258 C CA . ILE A 1 1053 ? -12.489 13.436 32.599 1.00 92.50 1053 ILE A CA 1
ATOM 8259 C C . ILE A 1 1053 ? -12.660 13.173 31.102 1.00 92.50 1053 ILE A C 1
ATOM 8261 O O . ILE A 1 1053 ? -13.771 12.970 30.609 1.00 92.50 1053 ILE A O 1
ATOM 8265 N N . TRP A 1 1054 ? -11.535 13.155 30.387 1.00 91.94 1054 TRP A N 1
ATOM 8266 C CA . TRP A 1 1054 ? -11.453 12.643 29.024 1.00 91.94 1054 TRP A CA 1
ATOM 8267 C C . TRP A 1 1054 ? -10.955 11.201 29.033 1.00 91.94 1054 TRP A C 1
ATOM 8269 O O . TRP A 1 1054 ? -9.898 10.911 29.592 1.00 91.94 1054 TRP A O 1
ATOM 8279 N N . VAL A 1 1055 ? -11.675 10.316 28.350 1.00 89.44 1055 VAL A N 1
ATOM 8280 C CA . VAL A 1 1055 ? -11.250 8.934 28.108 1.00 89.44 1055 VAL A CA 1
ATOM 8281 C C . VAL A 1 1055 ? -11.214 8.702 26.603 1.00 89.44 1055 VAL A C 1
ATOM 8283 O O . VAL A 1 1055 ? -12.241 8.786 25.932 1.00 89.44 1055 VAL A O 1
ATOM 8286 N N . SER A 1 1056 ? -10.019 8.426 26.076 1.00 87.44 1056 SER A N 1
ATOM 8287 C CA . SER A 1 1056 ? -9.804 8.132 24.652 1.00 87.44 1056 SER A CA 1
ATOM 8288 C C . SER A 1 1056 ? -9.507 6.656 24.454 1.00 87.44 1056 SER A C 1
ATOM 8290 O O . SER A 1 1056 ? -8.697 6.090 25.189 1.00 87.44 1056 SER A O 1
ATOM 8292 N N . TYR A 1 1057 ? -10.154 6.019 23.487 1.00 83.06 1057 TYR A N 1
ATOM 8293 C CA . TYR A 1 1057 ? -10.022 4.587 23.242 1.00 83.06 1057 TYR A CA 1
ATOM 8294 C C . TYR A 1 1057 ? -10.177 4.241 21.766 1.00 83.06 1057 TYR A C 1
ATOM 8296 O O . TYR A 1 1057 ? -10.725 5.002 20.976 1.00 83.06 1057 TYR A O 1
ATOM 8304 N N . VAL A 1 1058 ? -9.669 3.062 21.408 1.00 79.31 1058 VAL A N 1
ATOM 8305 C CA . VAL A 1 1058 ? -9.747 2.529 20.050 1.00 79.31 1058 VAL A CA 1
ATOM 8306 C C . VAL A 1 1058 ? -10.875 1.515 19.977 1.00 79.31 1058 VAL A C 1
ATOM 8308 O O . VAL A 1 1058 ? -10.927 0.583 20.784 1.00 79.31 1058 VAL A O 1
ATOM 8311 N N . LEU A 1 1059 ? -11.736 1.677 18.982 1.00 70.00 1059 LEU A N 1
ATOM 8312 C CA . LEU A 1 1059 ? -12.718 0.686 18.580 1.00 70.00 1059 LEU A CA 1
ATOM 8313 C C . LEU A 1 1059 ? -12.220 -0.024 17.310 1.00 70.00 1059 LEU A C 1
ATOM 8315 O O . LEU A 1 1059 ? -11.683 0.632 16.410 1.00 70.00 1059 LEU A O 1
ATOM 8319 N N . PRO A 1 1060 ? -12.342 -1.361 17.226 1.00 64.81 1060 PRO A N 1
ATOM 8320 C CA . PRO A 1 1060 ? -12.119 -2.057 15.968 1.00 64.81 1060 PRO A CA 1
ATOM 8321 C C . PRO A 1 1060 ? -13.207 -1.636 14.979 1.00 64.81 1060 PRO A C 1
ATOM 8323 O O . PRO A 1 1060 ? -14.389 -1.667 15.319 1.00 64.81 1060 PRO A O 1
ATOM 8326 N N . ASN A 1 1061 ? -12.821 -1.250 13.763 1.00 66.06 1061 ASN A N 1
ATOM 8327 C CA . ASN A 1 1061 ? -13.800 -1.085 12.700 1.00 66.06 1061 ASN A CA 1
ATOM 8328 C C . ASN A 1 1061 ? -14.346 -2.476 12.344 1.00 66.06 1061 ASN A C 1
ATOM 8330 O O . ASN A 1 1061 ? -13.600 -3.352 11.926 1.00 66.06 1061 ASN A O 1
ATOM 8334 N N . ILE A 1 1062 ? -15.646 -2.711 12.514 1.00 65.44 1062 ILE A N 1
ATOM 8335 C CA . ILE A 1 1062 ? -16.228 -4.046 12.277 1.00 65.44 1062 ILE A CA 1
ATOM 8336 C C . ILE A 1 1062 ? -16.231 -4.408 10.779 1.00 65.44 1062 ILE A C 1
ATOM 8338 O O . ILE A 1 1062 ? -16.357 -5.574 10.408 1.00 65.44 1062 ILE A O 1
ATOM 8342 N N . ARG A 1 1063 ? -16.053 -3.417 9.896 1.00 59.94 1063 ARG A N 1
ATOM 8343 C CA . ARG A 1 1063 ? -16.068 -3.581 8.436 1.00 59.94 1063 ARG A CA 1
ATOM 8344 C C . ARG A 1 1063 ? -14.684 -3.543 7.789 1.00 59.94 1063 ARG A C 1
ATOM 8346 O O . ARG A 1 1063 ? -14.578 -3.916 6.620 1.00 59.94 1063 ARG A O 1
ATOM 8353 N N . SER A 1 1064 ? -13.648 -3.081 8.492 1.00 56.75 1064 SER A N 1
ATOM 8354 C CA . SER A 1 1064 ? -12.287 -2.948 7.954 1.00 56.75 1064 SER A CA 1
ATOM 8355 C C . SER A 1 1064 ? -11.220 -3.315 8.988 1.00 56.75 1064 SER A C 1
ATOM 8357 O O . SER A 1 1064 ? -11.480 -3.381 10.180 1.00 56.75 1064 SER A O 1
ATOM 8359 N N . SER A 1 1065 ? -9.978 -3.525 8.553 1.00 54.47 1065 SER A N 1
ATOM 8360 C CA . SER A 1 1065 ? -8.838 -3.711 9.464 1.00 54.47 1065 SER A CA 1
ATOM 8361 C C . SER A 1 1065 ? -8.347 -2.402 10.108 1.00 54.47 1065 SER A C 1
ATOM 8363 O O . SER A 1 1065 ? -7.297 -2.389 10.753 1.00 54.47 1065 SER A O 1
ATOM 8365 N N . GLU A 1 1066 ? -9.057 -1.287 9.906 1.00 60.97 1066 GLU A N 1
ATOM 8366 C CA . GLU A 1 1066 ? -8.673 0.028 10.415 1.00 60.97 1066 GLU A CA 1
ATOM 8367 C C . GLU A 1 1066 ? -9.121 0.248 11.868 1.00 60.97 1066 GLU A C 1
ATOM 8369 O O . GLU A 1 1066 ? -9.992 -0.436 12.413 1.00 60.97 1066 GLU A O 1
ATOM 8374 N N . ARG A 1 1067 ? -8.496 1.234 12.515 1.00 69.44 1067 ARG A N 1
ATOM 8375 C CA . ARG A 1 1067 ? -8.779 1.635 13.896 1.00 69.44 1067 ARG A CA 1
ATOM 8376 C C . ARG A 1 1067 ? -9.647 2.887 13.898 1.00 69.44 1067 ARG A C 1
ATOM 8378 O O . ARG A 1 1067 ? -9.293 3.858 13.238 1.00 69.44 1067 ARG A O 1
ATOM 8385 N N . LEU A 1 1068 ? -10.729 2.872 14.670 1.00 70.31 1068 LEU A N 1
ATOM 8386 C CA . LEU A 1 1068 ? -11.556 4.046 14.935 1.00 70.31 1068 LEU A CA 1
ATOM 8387 C C . LEU A 1 1068 ? -11.176 4.620 16.306 1.00 70.31 1068 LEU A C 1
ATOM 8389 O O . LEU A 1 1068 ? -11.194 3.885 17.297 1.00 70.31 1068 LEU A O 1
ATOM 8393 N N . TYR A 1 1069 ? -10.829 5.904 16.377 1.00 80.56 1069 TYR A N 1
ATOM 8394 C CA . TYR A 1 1069 ? -10.536 6.574 17.645 1.00 80.56 1069 TYR A CA 1
ATOM 8395 C C . TYR A 1 1069 ? -11.800 7.241 18.180 1.00 80.56 1069 TYR A C 1
ATOM 8397 O O . TYR A 1 1069 ? -12.540 7.880 17.435 1.00 80.56 1069 TYR A O 1
ATOM 8405 N N . ALA A 1 1070 ? -12.076 7.039 19.466 1.00 83.25 1070 ALA A N 1
ATOM 8406 C CA . ALA A 1 1070 ? -13.218 7.606 20.167 1.00 83.25 1070 ALA A CA 1
ATOM 8407 C C . ALA A 1 1070 ? -12.739 8.365 21.405 1.00 83.25 1070 ALA A C 1
ATOM 8409 O O . ALA A 1 1070 ? -11.964 7.838 22.205 1.00 83.25 1070 ALA A O 1
ATOM 8410 N N . HIS A 1 1071 ? -13.259 9.573 21.598 1.00 88.00 1071 HIS A N 1
ATOM 8411 C CA . HIS A 1 1071 ? -12.933 10.458 22.711 1.00 88.00 1071 HIS A CA 1
ATOM 8412 C C . HIS A 1 1071 ? -14.215 10.787 23.465 1.00 88.00 1071 HIS A C 1
ATOM 8414 O O . HIS A 1 1071 ? -15.145 11.369 22.911 1.00 88.00 1071 HIS A O 1
ATOM 8420 N N . THR A 1 1072 ? -14.289 10.385 24.732 1.00 91.12 1072 THR A N 1
ATOM 8421 C CA . THR A 1 1072 ? -15.469 10.585 25.581 1.00 91.12 1072 THR A CA 1
ATOM 8422 C C . THR A 1 1072 ? -15.158 11.580 26.686 1.00 91.12 1072 THR A C 1
ATOM 8424 O O . THR A 1 1072 ? -14.197 11.391 27.433 1.00 91.12 1072 THR A O 1
ATOM 8427 N N . TRP A 1 1073 ? -15.985 12.617 26.799 1.00 94.50 1073 TRP A N 1
ATOM 8428 C CA . TRP A 1 1073 ? -15.980 13.541 27.926 1.00 94.50 1073 TRP A CA 1
ATOM 8429 C C . TRP A 1 1073 ? -17.064 13.125 28.911 1.00 94.50 1073 TRP A C 1
ATOM 8431 O O . TRP A 1 1073 ? -18.222 12.974 28.520 1.00 94.50 1073 TRP A O 1
ATOM 8441 N N . ALA A 1 1074 ? -16.689 12.950 30.174 1.00 95.38 1074 ALA A N 1
ATOM 8442 C CA . ALA A 1 1074 ? -17.581 12.517 31.240 1.00 95.38 1074 ALA A CA 1
ATOM 8443 C C . ALA A 1 1074 ? -17.509 13.479 32.429 1.00 95.38 1074 ALA A C 1
ATOM 8445 O O . ALA A 1 1074 ? -16.415 13.817 32.872 1.00 95.38 1074 ALA A O 1
ATOM 8446 N N . ILE A 1 1075 ? -18.659 13.896 32.961 1.00 96.38 1075 ILE A N 1
ATOM 8447 C CA . ILE A 1 1075 ? -18.782 14.731 34.166 1.00 96.38 1075 ILE A CA 1
ATOM 8448 C C . ILE A 1 1075 ? -19.794 14.092 35.111 1.00 96.38 1075 ILE A C 1
ATOM 8450 O O . ILE A 1 1075 ? -20.892 13.715 34.693 1.00 96.38 1075 ILE A O 1
ATOM 8454 N N . ARG A 1 1076 ? -19.463 14.038 36.405 1.00 96.31 1076 ARG A N 1
ATOM 8455 C CA . ARG A 1 1076 ? -20.436 13.686 37.442 1.00 96.31 1076 ARG A CA 1
ATOM 8456 C C . ARG A 1 1076 ? -21.114 14.952 37.973 1.00 96.31 1076 ARG A C 1
ATOM 8458 O O . ARG A 1 1076 ? -20.433 15.877 38.399 1.00 96.31 1076 ARG A O 1
ATOM 8465 N N . TYR A 1 1077 ? -22.445 14.991 37.962 1.00 95.94 1077 TYR A N 1
ATOM 8466 C CA . TYR A 1 1077 ? -23.251 16.093 38.493 1.00 95.94 1077 TYR A CA 1
ATOM 8467 C C . TYR A 1 1077 ? -24.488 15.544 39.213 1.00 95.94 1077 TYR A C 1
ATOM 8469 O O . TYR A 1 1077 ? -25.222 14.736 38.653 1.00 95.94 1077 TYR A O 1
ATOM 8477 N N . ASP A 1 1078 ? -24.713 15.977 40.459 1.00 94.56 1078 ASP A N 1
ATOM 8478 C CA . ASP A 1 1078 ? -25.844 15.534 41.299 1.00 94.56 1078 ASP A CA 1
ATOM 8479 C C . ASP A 1 1078 ? -25.950 14.000 41.438 1.00 94.56 1078 ASP A C 1
ATOM 8481 O O . ASP A 1 1078 ? -27.021 13.405 41.388 1.00 94.56 1078 ASP A O 1
ATOM 8485 N N . GLY A 1 1079 ? -24.796 13.334 41.549 1.00 90.62 1079 GLY A N 1
ATOM 8486 C CA . GLY A 1 1079 ? -24.706 11.873 41.631 1.00 90.62 1079 GLY A CA 1
ATOM 8487 C C . GLY A 1 1079 ? -24.844 11.143 40.290 1.00 90.62 1079 GLY A C 1
ATOM 8488 O O . GLY A 1 1079 ? -24.384 10.008 40.203 1.00 90.62 1079 GLY A O 1
ATOM 8489 N N . LEU A 1 1080 ? -25.362 11.789 39.245 1.00 96.69 1080 LEU A N 1
ATOM 8490 C CA . LEU A 1 1080 ? -25.493 11.239 37.893 1.00 96.69 1080 LEU A CA 1
ATOM 8491 C C . LEU A 1 1080 ? -24.219 11.456 37.072 1.00 96.69 1080 LEU A C 1
ATOM 8493 O O . LEU A 1 1080 ? -23.494 12.433 37.274 1.00 96.69 1080 LEU A O 1
ATOM 8497 N N . LEU A 1 1081 ? -23.959 10.566 36.118 1.00 96.88 1081 LEU A N 1
ATOM 8498 C CA . LEU A 1 1081 ? -22.817 10.650 35.209 1.00 96.88 1081 LEU A CA 1
ATOM 8499 C C . LEU A 1 1081 ? -23.289 11.019 33.799 1.00 96.88 1081 LEU A C 1
ATOM 8501 O O . LEU A 1 1081 ? -23.959 10.222 33.145 1.00 96.88 1081 LEU A O 1
ATOM 8505 N N . PHE A 1 1082 ? -22.927 12.217 33.337 1.00 96.94 1082 PHE A N 1
ATOM 8506 C CA . PHE A 1 1082 ? -23.253 12.737 32.008 1.00 96.94 1082 PHE A CA 1
ATOM 8507 C C . PHE A 1 1082 ? -22.049 12.591 31.090 1.00 96.94 1082 PHE A C 1
ATOM 8509 O O . PHE A 1 1082 ? -20.950 13.033 31.428 1.00 96.94 1082 PHE A O 1
ATOM 8516 N N . MET A 1 1083 ? -22.253 11.989 29.922 1.00 94.50 1083 MET A N 1
ATOM 8517 C CA . MET A 1 1083 ? -21.172 11.716 28.984 1.00 94.50 1083 MET A CA 1
ATOM 8518 C C . MET A 1 1083 ? -21.611 11.954 27.548 1.00 94.50 1083 MET A C 1
ATOM 8520 O O . MET A 1 1083 ? -22.747 11.672 27.176 1.00 94.50 1083 MET A O 1
ATOM 8524 N N . SER A 1 1084 ? -20.686 12.421 26.723 1.00 91.81 1084 SER A N 1
ATOM 8525 C CA . SER A 1 1084 ? -20.843 12.447 25.271 1.00 91.81 1084 SER A CA 1
ATOM 8526 C C . SER A 1 1084 ? -19.501 12.132 24.626 1.00 91.81 1084 SER A C 1
ATOM 8528 O O . SER A 1 1084 ? -18.446 12.281 25.255 1.00 91.81 1084 SER A O 1
ATOM 8530 N N . ARG A 1 1085 ? -19.537 11.647 23.388 1.00 87.25 1085 ARG A N 1
ATOM 8531 C CA . ARG A 1 1085 ? -18.347 11.194 22.668 1.00 87.25 1085 ARG A CA 1
ATOM 8532 C C . ARG A 1 1085 ? -18.295 11.759 21.262 1.00 87.25 1085 ARG A C 1
ATOM 8534 O O . ARG A 1 1085 ? -19.328 12.055 20.673 1.00 87.25 1085 ARG A O 1
ATOM 8541 N N . TYR A 1 1086 ? -17.092 11.824 20.715 1.00 83.81 1086 TYR A N 1
ATOM 8542 C CA . TYR A 1 1086 ? -16.865 12.046 19.295 1.00 83.81 1086 TYR A CA 1
ATOM 8543 C C . TYR A 1 1086 ? -15.770 11.098 18.785 1.00 83.81 1086 TYR A C 1
ATOM 8545 O O . TYR A 1 1086 ? -14.974 10.581 19.571 1.00 83.81 1086 TYR A O 1
ATOM 8553 N N . HIS A 1 1087 ? -15.758 10.853 17.479 1.00 78.31 1087 HIS A N 1
ATOM 8554 C CA . HIS A 1 1087 ? -14.770 10.050 16.770 1.00 78.31 1087 HIS A CA 1
ATOM 8555 C C . HIS A 1 1087 ? -13.945 10.929 15.830 1.00 78.31 1087 HIS A C 1
ATOM 8557 O O . HIS A 1 1087 ? -14.477 11.877 15.239 1.00 78.31 1087 HIS A O 1
ATOM 8563 N N . ASP A 1 1088 ? -12.667 10.588 15.673 1.00 71.44 1088 ASP A N 1
ATOM 8564 C CA . ASP A 1 1088 ? -11.760 11.187 14.695 1.00 71.44 1088 ASP A CA 1
ATOM 8565 C C . ASP A 1 1088 ? -10.702 10.172 14.196 1.00 71.44 1088 ASP A C 1
ATOM 8567 O O . ASP A 1 1088 ? -10.826 8.959 14.404 1.00 71.44 1088 ASP A O 1
ATOM 8571 N N . ASP A 1 1089 ? -9.705 10.660 13.452 1.00 63.00 1089 ASP A N 1
ATOM 8572 C CA . ASP A 1 1089 ? -8.609 9.871 12.890 1.00 63.00 1089 ASP A CA 1
ATOM 8573 C C . ASP A 1 1089 ? -7.280 9.999 13.660 1.00 63.00 1089 ASP A C 1
ATOM 8575 O O . ASP A 1 1089 ? -6.251 9.525 13.166 1.00 63.00 1089 ASP A O 1
ATOM 8579 N N . GLN A 1 1090 ? -7.279 10.595 14.858 1.00 61.22 1090 GLN A N 1
ATOM 8580 C CA . GLN A 1 1090 ? -6.071 10.833 15.644 1.00 61.22 1090 GLN A CA 1
ATOM 8581 C C . GLN A 1 1090 ? -6.047 10.032 16.958 1.00 61.22 1090 GLN A C 1
ATOM 8583 O O . GLN A 1 1090 ? -7.038 9.926 17.670 1.00 61.22 1090 GLN A O 1
ATOM 8588 N N . PRO A 1 1091 ? -4.887 9.460 17.332 1.00 53.12 1091 PRO A N 1
ATOM 8589 C CA . PRO A 1 1091 ? -4.757 8.701 18.575 1.00 53.12 1091 PRO A CA 1
ATOM 8590 C C . PRO A 1 1091 ? -4.711 9.572 19.839 1.00 53.12 1091 PRO A C 1
ATOM 8592 O O . PRO A 1 1091 ? -4.952 9.056 20.933 1.00 53.12 1091 PRO A O 1
ATOM 8595 N N . ASP A 1 1092 ? -4.385 10.859 19.704 1.00 56.66 1092 ASP A N 1
ATOM 8596 C CA . ASP A 1 1092 ? -4.087 11.757 20.820 1.00 56.66 1092 ASP A CA 1
ATOM 8597 C C . ASP A 1 1092 ? -5.248 12.712 21.120 1.00 56.66 1092 ASP A C 1
ATOM 8599 O O . ASP A 1 1092 ? -5.919 13.205 20.220 1.00 56.66 1092 ASP A O 1
ATOM 8603 N N . VAL A 1 1093 ? -5.450 13.030 22.403 1.00 54.50 1093 VAL A N 1
ATOM 8604 C CA . VAL A 1 1093 ? -6.391 14.077 22.838 1.00 54.50 1093 VAL A CA 1
ATOM 8605 C C . VAL A 1 1093 ? -5.858 15.452 22.413 1.00 54.50 1093 VAL A C 1
ATOM 8607 O O . VAL A 1 1093 ? -4.795 15.852 22.905 1.00 54.50 1093 VAL A O 1
ATOM 8610 N N . PRO A 1 1094 ? -6.587 16.258 21.621 1.00 43.94 1094 PRO A N 1
ATOM 8611 C CA . PRO A 1 1094 ? -6.240 17.661 21.441 1.00 43.94 1094 PRO A CA 1
ATOM 8612 C C . PRO A 1 1094 ? -6.541 18.418 22.746 1.00 43.94 1094 PRO A C 1
ATOM 8614 O O . PRO A 1 1094 ? -7.699 18.574 23.131 1.00 43.94 1094 PRO A O 1
ATOM 8617 N N . GLY A 1 1095 ? -5.500 18.870 23.456 1.00 46.41 1095 GLY A N 1
ATOM 8618 C CA . GLY A 1 1095 ? -5.641 19.750 24.629 1.00 46.41 1095 GLY A CA 1
ATOM 8619 C C . GLY A 1 1095 ? -5.285 19.157 25.998 1.00 46.41 1095 GLY A C 1
ATOM 8620 O O . GLY A 1 1095 ? -5.533 19.805 27.007 1.00 46.41 1095 GLY A O 1
ATOM 8621 N N . ALA A 1 1096 ? -4.649 17.984 26.079 1.00 36.88 1096 ALA A N 1
ATOM 8622 C CA . ALA A 1 1096 ? -4.154 17.429 27.354 1.00 36.88 1096 ALA A CA 1
ATOM 8623 C C . ALA A 1 1096 ? -2.902 18.146 27.930 1.00 36.88 1096 ALA A C 1
ATOM 8625 O O . ALA A 1 1096 ? -2.224 17.604 28.802 1.00 36.88 1096 ALA A O 1
ATOM 8626 N N . ALA A 1 1097 ? -2.580 19.348 27.436 1.00 30.84 1097 ALA A N 1
ATOM 8627 C CA . ALA A 1 1097 ? -1.438 20.160 27.861 1.00 30.84 1097 ALA A CA 1
ATOM 8628 C C . ALA A 1 1097 ? -1.830 21.496 28.532 1.00 30.84 1097 ALA A C 1
ATOM 8630 O O . ALA A 1 1097 ? -0.973 22.375 28.636 1.00 30.84 1097 ALA A O 1
ATOM 8631 N N . GLU A 1 1098 ? -3.077 21.655 28.992 1.00 26.28 1098 GLU A N 1
ATOM 8632 C CA . GLU A 1 1098 ? -3.489 22.787 29.848 1.00 26.28 1098 GLU A CA 1
ATOM 8633 C C . GLU A 1 1098 ? -3.661 22.398 31.318 1.00 26.28 1098 GLU A C 1
ATOM 8635 O O . GLU A 1 1098 ? -4.376 21.406 31.596 1.00 26.28 1098 GLU A O 1
#

Foldseek 3Di:
DAALQQFACDDPPPCPVRHRDRQDPPDPNVVVVVLLVPAEQVWDWDWDWDQDPVVRDIAIKIKIWHDDPRDIDIDIDGDDVVRQVVVQVVLLVVLVVCCVVQNDVVSLVLLLAPVNDPQQKGKWKAALQQQTSHHNQQCLSGRPRLQLDAALLRHSQSVVLVPAEQVWDWTWGWDQGRPVRDTFIWIKIWHQDPSMIIMITDGDPDDDDRPDPCVPDDQVVVFVVLLVVLVVCCVPVNDVVSLVCLLTPSQDNRQKGKWKAALQQATSGDNLCCVSHRPRLQPDAALLRFSQSVQQVPADAPDPWGWDWGFAQGSRRRDTAIWIKTWHDDPSMIMMITDGDDDPCVPVVFVVLLVVLVVCCVVPNDVVSLVVLLDPVSDDGQWGKFKAALQQQTSHDNRCCVSHRPRLQPDDQADPDSLSVVLVPAEQVWDKDKDWHDRNPDPATKIKIKIWHDDPSMIIITIHIDRDDDDDDDDDDDDAWEDWDWDADPDAAKIKIFTDDDPQFQWKKKWKAQDPPFDDPQWPPDGDRTPDMDTGGRDGIDMDGDHAAQTKMWMKMWTAGPVRTIDIYPIDIDGHHHPVNVVVVVQVVLLVVLVVCCVVPNDVVSQVVLLDPVSDDQQKGKWKFALQQATCHDHNVCPVRHGDGQDDPDPCVVVVVLSVQAEQVKDWDWDWDQRPVPRDTAIWIKIWHQDPRMIIMMIDHPDDPDVVVVFVVLLVVLVVCCVRPNDVRSLVLLLAPVSDDPQKGKWKAALQQQTSHHNQQCLSHRPRLQLDAALVRHSQSVVLLPAEQVWDWTWGFDQRLPVLFTAIWIKIWHQDPSMIIMITDGPGHDPVHGDPCRPDDFVVVFVVLLVVLVVCCVPVHDVVSLVCLLGPNQDNRQKGKWKAALQQATSGDNLCCVSHGPHLQPDAAQQRHSQSVQQVPADEPDPWGWDWGWAQGSRRRDTFIWIKTWHDHPRMIMMITDGADDPDPPVVQVVLLVVLVVCCVVPNDVVSLVCLLDPNSDHTQWGKFKAALQQATCDDNRCRVSHRPRQQCDAASVGSQSVVLVPAEQVWDKDKDWHQRPVDNDIKIKIKIWHQDPSMIIITMDIDDDRDDPPPPD

Radius of gyration: 38.52 Å; Cα contacts (8 Å, |Δi|>4): 2208; chains: 1; bounding box: 90×116×79 Å

Nearest PDB structures (foldseek):
  4k08-assembly1_A  TM=7.220E-01  e=4.449E-06  Anaeromyxobacter dehalogenans 2CP-C
  2dmk-assembly1_A  TM=6.446E-01  e=1.357E-03  Homo sapiens
  6tpu-assembly2_B  TM=5.739E-01  e=1.647E-03  Homo sapiens
  7pg3-assembly1_A  TM=5.386E-01  e=1.952E-02  Homo sapiens
  2ic2-assembly1_A  TM=5.915E-01  e=5.952E-02  Drosophila melanogaster

Secondary structure (DSSP, 8-state):
-EETTSBB----TT-GGGTT-B-STTSTTGGGHHHHHH-BTT-EEEEEEEE-TTT-SEEEEEEEEEEETTEEEEEEEEPPHHHHHHHHHHHHHHHHHHHHHH-HHHHHHHHTSGGG-BTTB--EEE-TTSBEEE-SS-GGGTTSBGGG---TTS--HHHHHTT--TT-EEEEEEEE-TTT--EEEEEEEEEEETTEEEEEEEEESS--S---TTTSS-HHHHHHHHHHHHHHHHHHHHHHHHHHHHTSGGG-BTTB--EEE-TT-BEEE-TT-GGGTTSBGGG---TTS--HHHHHTT--BTS--EEEEEEEE-TTT--EEEEEEEEEEETTEEEEEEE----S-HHHHHHHHHHHHHHHHHHH-HHHHHHHTTSGGG-BTBB--EEE-TT-BEEEETT-GGGTTSBGGG--SSTT--HHHHHHT--TT-EEEEEEE--SSSS--EEEEEEEEEETTEEEEEEEEES-PPPP---------EEEEEEE-SSTTEEEEEEEPPTT-SEEEEEEES-TT----TTSS--TT--EEEEESS-SEEEEESPPTT-EEEEEEEEE-TTS-EEEPPPEEEEPPPHHHHHHHHHHHHHHHHHHHHHHH-HHHHHHHTTSGGG-BTTBEEEEEETTSBEEE--TT-GGGTT-B-STT-S-HHHHHHHHH-BTT-EEEEEEEE-TTT--EEEEEEEEEEETTEEEEEEEE-PPPPHHHHHHHHHHHHHHHHHHH-HHHHHHHHTSGGG-BTTB--EEE-TTSBEEE-SS-GGGTTSBGGG---TTS--HHHHHTT--TT-EEEEEEEE-TTT-SEEEEEEEEEEETTEEEEEEEEEES-TT---TTTTS-HHHHHHHHHHHHHHHHHHH-HHHHHHHHTSGGG-BTTB--EEE-TT-BEEE-TT-GGGTTSBGGG---TTS--HHHHHTT--BTSS-EEEEEEEE-TTT-SEEEEEEEEEEETTEEEEEEEE---S-HHHHHHHHHHHHHHHHHHH-HHHHHHHHTSGGG--TT---EEE-TT-BEEEETT-GGGTTSBGGG--BTTB-HHHHHHT--TT-EEEEEEEEPTTSSPEEEEEEEEEEETTEEEEEEEEES-SS-TTTT-

Solvent-accessible surface area (backbone atoms only — not comparable to full-atom values): 59905 Å² total; per-residue (Å²): 59,33,40,86,83,34,34,26,74,49,62,69,98,83,48,74,87,52,51,70,37,65,18,35,91,94,35,102,43,33,81,57,31,53,57,65,73,66,36,35,76,89,46,37,82,46,80,45,81,44,66,35,89,85,79,71,41,79,38,59,23,42,31,43,27,29,33,54,96,65,31,32,46,67,53,74,44,75,51,52,73,72,56,49,55,52,50,39,51,50,54,45,49,52,52,52,53,45,32,77,71,62,34,67,69,55,44,35,65,46,33,54,32,65,87,58,49,62,77,72,36,48,54,36,33,28,38,73,85,42,23,25,65,19,26,39,74,52,56,87,47,45,72,38,51,39,64,58,37,41,28,54,74,70,45,59,52,22,50,61,55,70,68,33,36,74,88,42,40,79,49,76,46,45,41,65,36,80,77,81,65,44,78,36,35,29,42,30,45,27,28,30,57,96,65,24,36,46,29,27,34,47,72,52,85,76,77,80,86,76,80,45,75,68,80,83,40,59,61,70,63,43,37,53,52,54,40,50,52,52,52,53,43,34,74,74,62,31,66,70,56,38,42,61,44,39,50,31,72,53,48,43,49,78,75,33,47,53,33,30,23,42,73,84,37,31,24,68,25,28,51,92,50,60,84,50,45,75,36,49,39,64,76,41,55,29,44,84,69,41,54,50,26,48,62,43,64,67,31,42,69,86,54,97,46,32,79,46,76,44,56,36,60,37,90,72,76,61,50,70,40,63,27,47,31,41,21,34,26,56,94,56,25,36,43,26,28,32,43,66,82,85,69,97,55,57,70,63,49,35,54,51,53,46,49,50,52,52,52,48,29,75,75,59,34,68,70,54,38,50,56,46,44,56,37,80,86,53,51,58,79,79,39,47,50,34,32,23,40,77,81,37,34,22,69,24,29,63,91,45,61,87,46,47,75,35,55,36,58,77,40,57,76,55,99,87,47,52,55,20,44,62,46,68,65,28,41,78,85,44,39,83,51,74,44,72,42,74,43,72,80,50,98,56,77,36,26,36,43,29,47,17,29,32,56,94,64,25,37,44,28,24,39,46,76,50,84,68,90,86,91,91,89,93,92,91,91,77,85,46,45,47,73,58,45,57,44,73,34,100,48,87,18,24,35,34,36,40,41,50,80,59,96,64,57,69,32,32,34,42,39,36,24,72,62,89,80,73,81,63,68,83,82,70,90,65,70,80,75,64,76,49,75,45,87,42,58,97,69,47,64,50,72,50,70,88,46,68,43,50,40,49,35,35,37,38,40,38,37,32,36,92,82,75,49,65,22,55,26,69,74,29,75,33,69,32,56,26,60,63,54,51,51,49,51,51,48,50,50,54,49,46,53,51,49,54,45,29,74,75,61,32,67,72,52,38,54,56,50,56,58,39,81,87,52,56,55,90,55,26,53,54,33,32,28,43,79,86,34,32,31,72,34,54,56,83,90,49,70,85,51,53,72,39,70,28,47,97,89,34,99,43,63,73,58,34,53,47,62,76,54,35,30,76,89,49,31,77,47,82,45,78,43,67,37,81,79,78,69,48,79,40,61,24,44,28,43,20,26,36,54,98,70,28,38,47,27,36,37,34,71,68,76,76,74,67,63,70,61,50,36,52,50,54,44,48,52,51,53,52,42,30,76,71,64,32,66,69,51,43,35,59,45,33,49,31,72,85,57,52,57,89,79,35,48,53,35,34,28,38,72,86,41,27,26,64,20,24,41,61,47,52,81,47,43,77,37,53,38,66,60,38,41,32,80,88,68,45,55,53,23,50,59,57,70,68,36,36,78,88,42,42,80,50,75,46,61,40,71,34,90,84,82,61,45,71,24,28,29,44,29,46,26,28,29,57,96,64,24,36,46,28,24,32,47,74,83,42,83,44,94,89,53,79,60,77,70,78,82,42,59,61,70,62,45,36,53,49,56,42,49,53,51,50,51,42,30,75,72,63,31,65,69,58,35,44,61,44,42,52,30,79,54,47,46,49,93,71,36,48,55,33,30,24,42,72,84,36,32,25,68,25,28,51,85,49,61,85,47,44,75,36,52,39,64,78,39,56,27,42,85,67,43,55,51,24,48,60,42,63,66,31,43,69,81,53,97,46,33,78,48,67,43,50,39,62,33,77,62,74,58,50,75,36,36,24,42,32,41,21,34,22,54,93,53,27,36,40,24,26,33,42,71,62,84,66,99,50,59,68,62,47,44,54,49,52,43,50,50,52,50,50,45,29,73,76,59,32,67,69,51,39,55,52,44,60,72,36,81,90,49,70,59,45,59,49,36,61,31,33,22,41,77,82,38,32,23,73,37,26,61,88,44,61,88,48,44,74,36,53,40,62,77,42,61,45,104,87,47,59,53,20,55,59,54,69,67,29,38,77,87,38,40,79,52,74,50,70,44,72,30,73,81,49,98,51,78,40,28,37,41,31,46,24,31,31,56,95,65,27,37,41,25,25,39,48,71,55,95,55,95,68,75,90,70,87,84,120

pLDDT: mean 79.33, std 14.13, range [26.28, 98.31]

Mean predicted aligned error: 22.56 Å

Sequence (1098 aa):
SIDTTENTLLVYRNIPALQGQYVGPGSRYAGLSRLAQTSAEEGVWETTQGVNPVTKQEEPRRVFAILHDGLVFSSSHSALVSDVEASVREYVAKATAKYDQDGLDAVIAHYNSEDSLEGQFYLFLIGADDLYLAHPIFPHLIGTDIKDVVGSDGQELGKEIALATEDGIWVEYLWPHPVTRREQQKVTWAIRHDGLIFASGYYAGAPEAGSPAWRDADPRQYTVQYVNRAVERYEQEGLESFLNYYNSVASFEGQWYLFATDADDIYHVHPLIPELIGTDIKAVVGSDGYELGKELAKAVDGGDGVWVEYLWPHPVTLKEVPKVGYAVRHDGMLFASGYYPQVEDPAGRTQEYVNQAIEYYKANGRDATVTYYKSPESLDGQWNLTLADENDTVLVAVLAPQLIGTDLKGVGAGRLRQIGREMAAATEEGRWVSFIFPNTRSSETLYAHTWAIRYDGLLFTSRYFDDQPEPQLVEQPLPAPAALTAVSGPAAGSAALNWTAVAEATRYRVHWISRADVRANLADDAWLDLLGTADLGDTDQHTVTGLNPGAEYFFIVGVWQADDSIAWSEWDRLTLDSVEDYSRAATRAYVQNAIDYYEENGLDATVEFYRSAESVENGRTLVLMDKDDSILLTYRHIPALQGQYVGPGSAFPGIQQVIDLATEEGAWATTRGVNPDTGAEEPRSLLAVLHGGLVFSAAHSALVADVGDSVKEYVRKATAMYDREGLDAVIAHYNSQDSLEGQFYLFLIGADDIYLAHPIFPHLIGTDIKDVVGSDGQELGKEIALATEDGIWVEYLWPHPVTRRELQKVTWAIRHDGLIFASGYYAGAPESGSPAWQDADPSEYTVQYVHEAIERYERDGLQSFLSYYNSVASFEGEWYLFATDADDIYHVHPLIPRLIGTDIKDVVGSDGFELGKELAKAVDGGEGVWVEYLWPHPVTLKEAPKVGYAVRRDGMLFASGYYVRKADPVGYTREYVAQAIEHYKDNGLEATIEWYNSRDSLDGQWGLTLADENDIILVAHLATHLVGSDLKNVATPRRPIGEELVAATEEGIWVSYVLPNIRSSERLYAHTWAIRYDGLLFMSRYHDDQPDVPGAAE